Protein 9CJG (pdb70)

Secondary structure (P-SEA, 3-state):
cccccccccaaaaaaaaaaaccbbbbbcccbbbbbbbccaaaaaaaaacccccccccccccccccccccccccccccccccaaaaaaaaaaaccccaaaaaaaaaaaaaaaaaaaaacccccccccccccccaaaaaaaaaaacccccaaaaaaaaaaaacccccccccaaaaaaaaaaaaaaaaaaaaaaccccccaaaaaaacccccccccaaaaaaaaaaaaacccaaaaaaaaaaaaaaaacaaaaaaaaacccaaaaaaaaaaacccccccccbbbccccccccccccccccbbbbbaaaaaaccccccccccccccccccccccccccccccccaaaaaaaaaaaaaaaaaabbbbccccccccccccccbbbbcbbbbbcc/cccccaaaaaaaaccccbbbbbcccbbbbbbbccaaaaaaaaccccccccccccccccccccccccccccccccccaaaaaaaaaaaacccaaaaaaaaaaaaaaaaaaaaacccccccccccccccaaaaaaaaaaacccccaaaaaaaaaaaacccccccccaaaaaaaaaaaaaaaaaaaaaaacccccaaaaaaacccccccccaaaaaaaaaaaaacccaaaaaaaaaaaaaaaacaaaaaaaaccccaaaaaaaaaaaaccccccccbbbccccccccccccccccbbbbcaaaaaaccccccccccccccccccccccccccccccccaaaaaaaaaaaaaaaaaabbbbccccccccccccccbbbbcbbbbbcc

Organism: NCBI:txid155974

Sequence (771 aa):
LFGRAFHVDPYPIYARLRAGGGIRQVSTPDGAAAWVVTRYDDVRAGLADPRLSVDRSNAGAGYRGFSLPPALDANLLNLDPPDHTRLRTLIAGEFTPRRVHELVPAIEAAARELLAGLPSGEPVDLIAGFAAPLPLRVIGDLLGVPPADRARFRGWTTTLLTPGPDQPPTAARDAVVAMHGFLVDLVAAKRAEPGHDLLSGLIAVRDDEDRLSEAELVSMAFLALWAGYENLVHLIGNGVRALLAAPDQLADLRSDEALLPRAIEELTRFDQPLQWAIRRFPTRELDIAGVEVPAGDTVLLGIASANHDETVFDLPDTLDLRRDPNPHLSYGHGIHRSFGSRLSQAEAAAAFSALLARGFRAAVDLADLQWQPSFRNRGLTELPLLLGAFHVDPYPIYARLRGGGIRQVSTPDGAAAWVVTRYDDVRAGLADPRLSVDRSNAGAGYRGFSLPPALDANLLNLDPPDHTRLRTLIAGEFTPRRVHELVPAIEAAARELLAGLPSGEPVDLIAGFAAPLPLRVIGDLLGVPPADRARFRGWTTTLLTPGPDQPPTAARDAVVAMHGFLVDLVAAKRAEPGHDLLSGLIAVRDDEDRLSEAELVSMAFLALWAGYENLVHLIGNGVRALLAAPDQLADLRSDEALLPRAIEELTRFDQPLQWAIRRFPTRELDIAGVEVPAGDTVLLGIASANHDETVFDLPDTLDLRRDPNPHLSYGHGIHRSFGSRLSQAEAAAAFSALLARGFRAAVDLADLQWQPSFRNRGLTELPLLLG

Radius of gyration: 27.42 Å; Cα contacts (8 Å, |Δi|>4): 1368; chains: 2; bounding box: 63×64×75 Å

Structure (mmCIF, N/CA/C/O backbone):
data_9CJG
#
_entry.id   9CJG
#
_cell.length_a   53.130
_cell.length_b   59.650
_cell.length_c   233.800
_cell.angle_alpha   90.000
_cell.angle_beta   90.000
_cell.angle_gamma   90.000
#
_symmetry.space_group_name_H-M   'P 21 21 21'
#
loop_
_entity.id
_entity.type
_entity.pdbx_description
1 polymer 'Cytochrome P450-G9'
2 non-polymer 'PROTOPORPHYRIN IX CONTAINING FE'
3 non-polymer 'FORMIC ACID'
4 non-polymer 1-BUTANOL
5 water water
#
loop_
_atom_site.group_PDB
_atom_site.id
_atom_site.type_symbol
_atom_site.label_atom_id
_atom_site.label_alt_id
_atom_site.label_comp_id
_atom_site.label_asym_id
_atom_site.label_entity_id
_atom_site.label_seq_id
_atom_site.pdbx_PDB_ins_code
_atom_site.Cartn_x
_atom_site.Cartn_y
_atom_site.Cartn_z
_atom_site.occupancy
_atom_site.B_iso_or_equiv
_atom_site.auth_seq_id
_atom_site.auth_comp_id
_atom_site.auth_asym_id
_atom_site.auth_atom_id
_atom_site.pdbx_PDB_model_num
ATOM 1 N N . LEU A 1 24 ? -16.81000 11.97500 -6.41000 1.000 43.92168 4 LEU A N 1
ATOM 2 C CA . LEU A 1 24 ? -16.84900 10.52400 -6.28000 1.000 48.39342 4 LEU A CA 1
ATOM 3 C C . LEU A 1 24 ? -15.65300 9.88500 -6.97400 1.000 44.17222 4 LEU A C 1
ATOM 4 O O . LEU A 1 24 ? -14.59000 9.72300 -6.37800 1.000 44.76366 4 LEU A O 1
ATOM 6 N N . PHE A 1 25 ? -15.82600 9.52400 -8.24300 1.000 42.97593 5 PHE A N 1
ATOM 7 C CA . PHE A 1 25 ? -14.76000 8.91200 -9.02400 1.000 46.32508 5 PHE A CA 1
ATOM 8 C C . PHE A 1 25 ? -14.23200 9.86100 -10.09800 1.000 50.33090 5 PHE A C 1
ATOM 9 O O . PHE A 1 25 ? -13.77700 9.42600 -11.16000 1.000 44.26850 5 PHE A O 1
ATOM 17 N N . GLY A 1 26 ? -14.27300 11.16500 -9.81900 1.000 43.42753 6 GLY A N 1
ATOM 18 C CA . GLY A 1 26 ? -13.81200 12.17500 -10.75100 1.000 42.92051 6 GLY A CA 1
ATOM 19 C C . GLY A 1 26 ? -12.48400 12.79800 -10.37400 1.000 38.54586 6 GLY A C 1
ATOM 20 O O . GLY A 1 26 ? -11.53300 12.08300 -10.04900 1.000 38.28146 6 GLY A O 1
ATOM 21 N N . ARG A 1 27 ? -12.41900 14.13400 -10.39600 1.000 41.52142 7 ARG A N 1
ATOM 22 C CA . ARG A 1 27 ? -11.14500 14.83300 -10.23600 1.000 36.81711 7 ARG A CA 1
ATOM 23 C C . ARG A 1 27 ? -10.47800 14.48800 -8.91000 1.000 35.21683 7 ARG A C 1
ATOM 24 O O . ARG A 1 27 ? -9.28500 14.16600 -8.86900 1.000 34.52545 7 ARG A O 1
ATOM 26 N N . ALA A 1 28 ? -11.23100 14.55800 -7.81000 1.000 33.79317 8 ALA A N 1
ATOM 27 C CA . ALA A 1 28 ? -10.66300 14.21500 -6.51000 1.000 33.99981 8 ALA A CA 1
ATOM 28 C C . ALA A 1 28 ? -10.11800 12.79200 -6.50600 1.000 33.49815 8 ALA A C 1
ATOM 29 O O . ALA A 1 28 ? -9.04100 12.53300 -5.95700 1.000 31.80192 8 ALA A O 1
ATOM 31 N N . PHE A 1 29 ? -10.84700 11.86100 -7.12900 1.000 30.02306 9 PHE A N 1
ATOM 32 C CA . PHE A 1 29 ? -10.40700 10.47000 -7.18700 1.000 33.49291 9 PHE A CA 1
ATOM 33 C C . PHE A 1 29 ? -9.11500 10.32400 -7.97900 1.000 27.45818 9 PHE A C 1
ATOM 34 O O . PHE A 1 29 ? -8.26200 9.49500 -7.64100 1.000 26.03595 9 PHE A O 1
ATOM 42 N N . HIS A 1 30 ? -8.95400 11.11200 -9.04400 1.000 28.77973 10 HIS A N 1
ATOM 43 C CA . HIS A 1 30 ? -7.76300 10.98100 -9.87700 1.000 30.53868 10 HIS A CA 1
ATOM 44 C C . HIS A 1 30 ? -6.54300 11.59000 -9.19800 1.000 34.08554 10 HIS A C 1
ATOM 45 O O . HIS A 1 30 ? -5.43100 11.06100 -9.31500 1.000 30.41427 10 HIS A O 1
ATOM 52 N N . VAL A 1 31 ? -6.73100 12.69500 -8.47400 1.000 28.55425 11 VAL A N 1
ATOM 53 C CA . VAL A 1 31 ? -5.61500 13.31500 -7.76600 1.000 29.30115 11 VAL A CA 1
ATOM 54 C C . VAL A 1 31 ? -5.22600 12.48200 -6.55100 1.000 32.66360 11 VAL A C 1
ATOM 55 O O . VAL A 1 31 ? -4.04300 12.21900 -6.31200 1.000 28.78658 11 VAL A O 1
ATOM 59 N N . ASP A 1 32 ? -6.21500 12.05700 -5.76100 1.000 28.54674 12 ASP A N 1
ATOM 60 C CA . ASP A 1 32 ? -5.95000 11.19100 -4.61700 1.000 25.19753 12 ASP A CA 1
ATOM 61 C C . ASP A 1 32 ? -7.19500 10.37400 -4.29000 1.000 26.89635 12 ASP A C 1
ATOM 62 O O . ASP A 1 32 ? -8.19000 10.91700 -3.79400 1.000 23.74600 12 ASP A O 1
ATOM 67 N N . PRO A 1 33 ? -7.16800 9.06300 -4.54000 1.000 27.50136 13 PRO A N 1
ATOM 68 C CA . PRO A 1 33 ? -8.37400 8.25000 -4.34100 1.000 20.05039 13 PRO A CA 1
ATOM 69 C C . PRO A 1 33 ? -8.59400 7.79600 -2.90800 1.000 23.91726 13 PRO A C 1
ATOM 70 O O . PRO A 1 33 ? -9.70800 7.36500 -2.57900 1.000 18.13299 13 PRO A O 1
ATOM 74 N N . TYR A 1 34 ? -7.58900 7.87900 -2.05000 1.000 19.03596 14 TYR A N 1
ATOM 75 C CA . TYR A 1 34 ? -7.68500 7.28300 -0.72500 1.000 20.57440 14 TYR A CA 1
ATOM 76 C C . TYR A 1 34 ? -8.68700 7.95100 0.22000 1.000 20.04093 14 TYR A C 1
ATOM 77 O O . TYR A 1 34 ? -9.24600 7.25200 1.07400 1.000 20.20823 14 TYR A O 1
ATOM 86 N N . PRO A 1 35 ? -8.96700 9.25800 0.12300 1.000 22.57814 15 PRO A N 1
ATOM 87 C CA . PRO A 1 35 ? -10.08400 9.79500 0.92000 1.000 23.99990 15 PRO A CA 1
ATOM 88 C C . PRO A 1 35 ? -11.43500 9.24000 0.49700 1.000 21.39708 15 PRO A C 1
ATOM 89 O O . PRO A 1 35 ? -12.31300 9.05800 1.34800 1.000 22.99415 15 PRO A O 1
ATOM 93 N N . ILE A 1 36 ? -11.62200 8.95800 -0.79400 1.000 21.10208 16 ILE A N 1
ATOM 94 C CA . ILE A 1 36 ? -12.86700 8.35100 -1.25300 1.000 19.92177 16 ILE A CA 1
ATOM 95 C C . ILE A 1 36 ? -12.96200 6.90800 -0.78000 1.000 20.87617 16 ILE A C 1
ATOM 96 O O . ILE A 1 36 ? -14.01700 6.46700 -0.31400 1.000 19.73082 16 ILE A O 1
ATOM 101 N N . TYR A 1 37 ? -11.86300 6.14900 -0.89100 1.000 16.36491 17 TYR A N 1
ATOM 102 C CA . TYR A 1 37 ? -11.85100 4.79900 -0.33400 1.000 15.24152 17 TYR A CA 1
ATOM 103 C C . TYR A 1 37 ? -12.18600 4.80900 1.15400 1.000 16.58837 17 TYR A C 1
ATOM 104 O O . TYR A 1 37 ? -12.90700 3.92900 1.64000 1.000 16.89521 17 TYR A O 1
ATOM 113 N N . ALA A 1 38 ? -11.66700 5.79000 1.89600 1.000 17.09924 18 ALA A N 1
ATOM 114 C CA . ALA A 1 38 ? -11.96700 5.86000 3.32400 1.000 18.33895 18 ALA A CA 1
ATOM 115 C C . ALA A 1 38 ? -13.46200 6.04100 3.56800 1.000 16.81157 18 ALA A C 1
ATOM 116 O O . ALA A 1 38 ? -14.02500 5.42800 4.48200 1.000 18.58473 18 ALA A O 1
ATOM 118 N N . ARG A 1 39 ? -14.12200 6.87100 2.75400 1.000 19.02979 19 ARG A N 1
ATOM 119 C CA . ARG A 1 39 ? -15.57300 7.03300 2.87600 1.000 17.77720 19 ARG A CA 1
ATOM 120 C C . ARG A 1 39 ? -16.30100 5.73500 2.56000 1.000 22.16200 19 ARG A C 1
ATOM 121 O O . ARG A 1 39 ? -17.30800 5.40100 3.20100 1.000 20.14714 19 ARG A O 1
ATOM 129 N N . LEU A 1 40 ? -15.82800 5.00900 1.54800 1.000 15.68446 20 LEU A N 1
ATOM 130 C CA . LEU A 1 40 ? -16.47000 3.75800 1.16300 1.000 18.29575 20 LEU A CA 1
ATOM 131 C C . LEU A 1 40 ? -16.32200 2.70300 2.25300 1.000 21.43137 20 LEU A C 1
ATOM 132 O O . LEU A 1 40 ? -17.27300 1.97100 2.54600 1.000 16.49355 20 LEU A O 1
ATOM 137 N N . ARG A 1 41 ? -15.13500 2.59700 2.86000 1.000 13.75352 21 ARG A N 1
ATOM 138 C CA . ARG A 1 41 ? -14.98600 1.67100 3.97900 1.000 16.73093 21 ARG A CA 1
ATOM 139 C C . ARG A 1 41 ? -15.82400 2.11400 5.17400 1.000 15.36487 21 ARG A C 1
ATOM 140 O O . ARG A 1 41 ? -16.41800 1.27800 5.86300 1.000 19.52951 21 ARG A O 1
ATOM 148 N N . ALA A 1 42 ? -15.88700 3.42400 5.42900 1.000 18.64231 22 ALA A N 1
ATOM 149 C CA . ALA A 1 42 ? -16.68800 3.92900 6.54100 1.000 25.37114 22 ALA A CA 1
ATOM 150 C C . ALA A 1 42 ? -18.17300 3.67100 6.32600 1.000 21.84494 22 ALA A C 1
ATOM 151 O O . ALA A 1 42 ? -18.92800 3.55200 7.29700 1.000 22.08973 22 ALA A O 1
ATOM 153 N N . GLY A 1 43 ? -18.60700 3.58900 5.07000 1.000 22.09846 23 GLY A N 1
ATOM 154 C CA . GLY A 1 43 ? -19.98300 3.30000 4.73400 1.000 25.71026 23 GLY A CA 1
ATOM 155 C C . GLY A 1 43 ? -20.35000 1.83700 4.75600 1.000 26.43907 23 GLY A C 1
ATOM 156 O O . GLY A 1 43 ? -21.45300 1.48200 4.33300 1.000 26.05295 23 GLY A O 1
ATOM 157 N N . GLY A 1 44 ? -19.46100 0.96700 5.23600 1.000 24.12904 24 GLY A N 1
ATOM 158 C CA . GLY A 1 44 ? -19.72600 -0.45500 5.30000 1.000 20.65791 24 GLY A CA 1
ATOM 159 C C . GLY A 1 44 ? -18.85600 -1.30700 4.40800 1.000 19.45452 24 GLY A C 1
ATOM 160 O O . GLY A 1 44 ? -18.82000 -2.52700 4.59600 1.000 16.37009 24 GLY A O 1
ATOM 161 N N . GLY A 1 45 ? -18.16300 -0.72000 3.43900 1.000 16.63348 25 GLY A N 1
ATOM 162 C CA . GLY A 1 45 ? -17.24200 -1.47500 2.61500 1.000 17.07064 25 GLY A CA 1
ATOM 163 C C . GLY A 1 45 ? -17.83400 -2.12800 1.38300 1.000 13.95704 25 GLY A C 1
ATOM 164 O O . GLY A 1 45 ? -17.12100 -2.86000 0.69000 1.000 12.59878 25 GLY A O 1
ATOM 165 N N . ILE A 1 46 ? -19.11100 -1.90400 1.08400 1.000 13.34117 26 ILE A N 1
ATOM 166 C CA . ILE A 1 46 ? -19.68600 -2.37700 -0.17300 1.000 13.46499 26 ILE A CA 1
ATOM 167 C C . ILE A 1 46 ? -20.76100 -1.39600 -0.61800 1.000 16.46458 26 ILE A C 1
ATOM 168 O O . ILE A 1 46 ? -21.60600 -0.97200 0.17700 1.000 18.98052 26 ILE A O 1
ATOM 173 N N . ARG A 1 47 ? -20.70400 -1.00900 -1.88800 1.000 14.24297 27 ARG A N 1
ATOM 174 C CA . ARG A 1 47 ? -21.67100 -0.08400 -2.45200 1.000 21.43016 27 ARG A CA 1
ATOM 175 C C . ARG A 1 47 ? -21.83200 -0.39800 -3.92900 1.000 16.92426 27 ARG A C 1
ATOM 176 O O . ARG A 1 47 ? -20.86400 -0.75600 -4.60200 1.000 16.02975 27 ARG A O 1
ATOM 184 N N . GLN A 1 48 ? -23.06000 -0.27900 -4.42900 1.000 19.04352 28 GLN A N 1
ATOM 185 C CA . GLN A 1 48 ? -23.30000 -0.36500 -5.86100 1.000 16.63619 28 GLN A CA 1
ATOM 186 C C . GLN A 1 48 ? -23.15400 1.02900 -6.45600 1.000 21.59491 28 GLN A C 1
ATOM 187 O O . GLN A 1 48 ? -23.86600 1.95800 -6.05700 1.000 24.98889 28 GLN A O 1
ATOM 193 N N . VAL A 1 49 ? -22.22200 1.17600 -7.39400 1.000 19.01597 29 VAL A N 1
ATOM 194 C CA . VAL A 1 49 ? -21.96000 2.44800 -8.04600 1.000 18.86644 29 VAL A CA 1
ATOM 195 C C . VAL A 1 49 ? -22.44000 2.34700 -9.48700 1.000 18.76962 29 VAL A C 1
ATOM 196 O O . VAL A 1 49 ? -22.53600 1.26100 -10.06000 1.000 20.52816 29 VAL A O 1
ATOM 200 N N . SER A 1 50 ? -22.74700 3.50100 -10.08000 1.000 23.14223 30 SER A N 1
ATOM 201 C CA . SER A 1 50 ? -23.30700 3.53100 -11.42300 1.000 25.99259 30 SER A CA 1
ATOM 202 C C . SER A 1 50 ? -22.67100 4.64100 -12.24600 1.000 28.35448 30 SER A C 1
ATOM 203 O O . SER A 1 50 ? -22.40000 5.73000 -11.73300 1.000 31.42658 30 SER A O 1
ATOM 206 N N . THR A 1 51 ? -22.43900 4.35300 -13.52500 1.000 26.15137 31 THR A N 1
ATOM 207 C CA . THR A 1 51 ? -21.95700 5.34600 -14.47200 1.000 25.50951 31 THR A CA 1
ATOM 208 C C . THR A 1 51 ? -23.11400 6.23200 -14.91200 1.000 32.15939 31 THR A C 1
ATOM 209 O O . THR A 1 51 ? -24.28300 5.92000 -14.66200 1.000 25.32189 31 THR A O 1
ATOM 213 N N . PRO A 1 52 ? -22.82500 7.35900 -15.57300 1.000 27.16171 32 PRO A N 1
ATOM 214 C CA . PRO A 1 52 ? -23.92200 8.19400 -16.09300 1.000 31.79837 32 PRO A CA 1
ATOM 215 C C . PRO A 1 52 ? -24.78200 7.50000 -17.13600 1.000 27.78913 32 PRO A C 1
ATOM 216 O O . PRO A 1 52 ? -25.89200 7.97400 -17.40900 1.000 31.36174 32 PRO A O 1
ATOM 220 N N . ASP A 1 53 ? -24.31500 6.39800 -17.72500 1.000 27.56317 33 ASP A N 1
ATOM 221 C CA . ASP A 1 53 ? -25.10700 5.62600 -18.67200 1.000 26.57109 33 ASP A CA 1
ATOM 222 C C . ASP A 1 53 ? -25.91200 4.51000 -18.01500 1.000 26.36089 33 ASP A C 1
ATOM 223 O O . ASP A 1 53 ? -26.67200 3.82600 -18.71000 1.000 28.15330 33 ASP A O 1
ATOM 226 N N . GLY A 1 54 ? -25.75800 4.29900 -16.71000 1.000 24.90564 34 GLY A N 1
ATOM 227 C CA . GLY A 1 54 ? -26.51000 3.28300 -16.00200 1.000 22.09853 34 GLY A CA 1
ATOM 228 C C . GLY A 1 54 ? -25.79100 1.96700 -15.79500 1.000 22.75568 34 GLY A C 1
ATOM 229 O O . GLY A 1 54 ? -26.40400 1.02400 -15.28200 1.000 17.32665 34 GLY A O 1
ATOM 230 N N . ALA A 1 55 ? -24.52200 1.86700 -16.19100 1.000 15.94728 35 ALA A N 1
ATOM 231 C CA . ALA A 1 55 ? -23.73100 0.67500 -15.90000 1.000 21.25330 35 ALA A CA 1
ATOM 232 C C . ALA A 1 55 ? -23.39800 0.62200 -14.41400 1.000 18.45162 35 ALA A C 1
ATOM 233 O O . ALA A 1 55 ? -22.94200 1.61200 -13.83800 1.000 19.14981 35 ALA A O 1
ATOM 235 N N . ALA A 1 56 ? -23.59400 -0.54100 -13.79400 1.000 13.37351 36 ALA A N 1
ATOM 236 C CA . ALA A 1 56 ? -23.45100 -0.66400 -12.35000 1.000 16.00079 36 ALA A CA 1
ATOM 237 C C . ALA A 1 56 ? -22.46800 -1.76500 -11.97000 1.000 14.22902 36 ALA A C 1
ATOM 238 O O . ALA A 1 56 ? -22.32700 -2.77500 -12.66700 1.000 16.24111 36 ALA A O 1
ATOM 240 N N . ALA A 1 57 ? -21.79300 -1.55100 -10.84200 1.000 12.54127 37 ALA A N 1
ATOM 241 C CA . ALA A 1 57 ? -20.87700 -2.52700 -10.27200 1.000 11.32501 37 ALA A CA 1
ATOM 242 C C . ALA A 1 57 ? -20.82400 -2.32400 -8.76500 1.000 10.49051 37 ALA A C 1
ATOM 243 O O . ALA A 1 57 ? -21.08700 -1.22900 -8.26300 1.000 17.30231 37 ALA A O 1
ATOM 245 N N . TRP A 1 58 ? -20.48500 -3.39200 -8.04600 1.000 10.87756 38 TRP A N 1
ATOM 246 C CA . TRP A 1 58 ? -20.26800 -3.32000 -6.60600 1.000 11.05848 38 TRP A CA 1
ATOM 247 C C . TRP A 1 58 ? -18.79200 -3.05100 -6.34800 1.000 11.73930 38 TRP A C 1
ATOM 248 O O . TRP A 1 58 ? -17.93800 -3.77700 -6.85900 1.000 15.75083 38 TRP A O 1
ATOM 259 N N . VAL A 1 59 ? -18.49900 -2.01600 -5.56300 1.000 12.20316 39 VAL A N 1
ATOM 260 C CA . VAL A 1 59 ? -17.13200 -1.71500 -5.14000 1.000 15.01272 39 VAL A CA 1
ATOM 261 C C . VAL A 1 59 ? -16.95600 -2.19800 -3.70400 1.000 14.23815 39 VAL A C 1
ATOM 262 O O . VAL A 1 59 ? -17.73600 -1.83700 -2.81200 1.000 12.82843 39 VAL A O 1
ATOM 266 N N . VAL A 1 60 ? -15.94200 -3.03600 -3.49200 1.000 11.77826 40 VAL A N 1
ATOM 267 C CA . VAL A 1 60 ? -15.63900 -3.63800 -2.19900 1.000 12.60367 40 VAL A CA 1
ATOM 268 C C . VAL A 1 60 ? -14.31000 -3.06800 -1.73300 1.000 14.40596 40 VAL A C 1
ATOM 269 O O . VAL A 1 60 ? -13.32200 -3.12100 -2.47100 1.000 13.53763 40 VAL A O 1
ATOM 273 N N . THR A 1 61 ? -14.27900 -2.52100 -0.51600 1.000 14.94958 41 THR A N 1
ATOM 274 C CA . THR A 1 61 ? -13.17800 -1.65100 -0.12400 1.000 11.23878 41 THR A CA 1
ATOM 275 C C . THR A 1 61 ? -12.46300 -2.00700 1.17400 1.000 14.62703 41 THR A C 1
ATOM 276 O O . THR A 1 61 ? -11.37200 -1.47200 1.40800 1.000 9.79426 41 THR A O 1
ATOM 280 N N . ARG A 1 62 ? -13.01000 -2.88200 2.01200 1.000 16.03697 42 ARG A N 1
ATOM 281 C CA . ARG A 1 62 ? -12.33900 -3.26500 3.25100 1.000 15.28941 42 ARG A CA 1
ATOM 282 C C . ARG A 1 62 ? -11.38400 -4.43200 3.03600 1.000 13.27769 42 ARG A C 1
ATOM 283 O O . ARG A 1 62 ? -11.67800 -5.35800 2.27900 1.000 12.46642 42 ARG A O 1
ATOM 291 N N . TYR A 1 63 ? -10.24000 -4.37700 3.73100 1.000 15.07191 43 TYR A N 1
ATOM 292 C CA . TYR A 1 63 ? -9.19500 -5.39000 3.58900 1.000 11.71548 43 TYR A CA 1
ATOM 293 C C . TYR A 1 63 ? -9.73800 -6.81000 3.69500 1.000 15.71191 43 TYR A C 1
ATOM 294 O O . TYR A 1 63 ? -9.45500 -7.65700 2.83900 1.000 12.08715 43 TYR A O 1
ATOM 303 N N . ASP A 1 64 ? -10.49100 -7.09600 4.76400 1.000 15.60189 44 ASP A N 1
ATOM 304 C CA . ASP A 1 64 ? -10.96900 -8.45300 5.00500 1.000 16.58816 44 ASP A CA 1
ATOM 305 C C . ASP A 1 64 ? -11.79400 -8.96700 3.83500 1.000 15.33758 44 ASP A C 1
ATOM 306 O O . ASP A 1 64 ? -11.65900 -10.12800 3.43000 1.000 16.82391 44 ASP A O 1
ATOM 311 N N . ASP A 1 65 ? -12.66200 -8.11800 3.28200 1.000 14.23766 45 ASP A N 1
ATOM 312 C CA . ASP A 1 65 ? -13.52600 -8.56200 2.19400 1.000 11.88474 45 ASP A CA 1
ATOM 313 C C . ASP A 1 65 ? -12.78400 -8.61900 0.86700 1.000 13.65329 45 ASP A C 1
ATOM 314 O O . ASP A 1 65 ? -13.05600 -9.50100 0.04000 1.000 14.02320 45 ASP A O 1
ATOM 319 N N . VAL A 1 66 ? -11.84100 -7.69900 0.65300 1.000 12.29722 46 VAL A N 1
ATOM 320 C CA . VAL A 1 66 ? -11.01900 -7.74900 -0.55200 1.000 12.09047 46 VAL A CA 1
ATOM 321 C C . VAL A 1 66 ? -10.13600 -8.99000 -0.54700 1.000 12.27503 46 VAL A C 1
ATOM 322 O O . VAL A 1 66 ? -10.02700 -9.69600 -1.55600 1.000 12.41619 46 VAL A O 1
ATOM 326 N N . ARG A 1 67 ? -9.50600 -9.28500 0.59100 1.000 12.68186 47 ARG A N 1
ATOM 327 C CA . ARG A 1 67 ? -8.65700 -10.46800 0.67800 1.000 14.60944 47 ARG A CA 1
ATOM 328 C C . ARG A 1 67 ? -9.46000 -11.74300 0.45700 1.000 14.61303 47 ARG A C 1
ATOM 329 O O . ARG A 1 67 ? -9.09000 -12.58900 -0.36700 1.000 15.04580 47 ARG A O 1
ATOM 337 N N . ALA A 1 68 ? -10.56300 -11.90300 1.19000 1.000 13.00217 48 ALA A N 1
ATOM 338 C CA . ALA A 1 68 ? -11.40000 -13.08300 1.00100 1.000 15.52107 48 ALA A CA 1
ATOM 339 C C . ALA A 1 68 ? -11.92400 -13.16100 -0.42800 1.000 16.45857 48 ALA A C 1
ATOM 340 O O . ALA A 1 68 ? -11.93100 -14.23700 -1.03800 1.000 13.31029 48 ALA A O 1
ATOM 342 N N . GLY A 1 69 ? -12.35000 -12.02500 -0.98500 1.000 15.23580 49 GLY A N 1
ATOM 343 C CA . GLY A 1 69 ? -12.89300 -12.03600 -2.33400 1.000 15.52447 49 GLY A CA 1
ATOM 344 C C . GLY A 1 69 ? -11.89100 -12.51300 -3.36800 1.000 11.12052 49 GLY A C 1
ATOM 345 O O . GLY A 1 69 ? -12.21500 -13.33200 -4.23200 1.000 16.75477 49 GLY A O 1
ATOM 346 N N . LEU A 1 70 ? -10.65200 -12.00800 -3.28600 1.000 14.07453 50 LEU A N 1
ATOM 347 C CA . LEU A 1 70 ? -9.63900 -12.32400 -4.29000 1.000 11.34261 50 LEU A CA 1
ATOM 348 C C . LEU A 1 70 ? -9.51100 -13.82600 -4.51100 1.000 14.95479 50 LEU A C 1
ATOM 349 O O . LEU A 1 70 ? -9.38900 -14.28900 -5.65300 1.000 15.01205 50 LEU A O 1
ATOM 354 N N . ALA A 1 71 ? -9.56300 -14.60200 -3.43200 1.000 11.66096 51 ALA A N 1
ATOM 355 C CA . ALA A 1 71 ? -9.31600 -16.03500 -3.49100 1.000 15.13469 51 ALA A CA 1
ATOM 356 C C . ALA A 1 71 ? -10.58700 -16.87400 -3.53800 1.000 23.08863 51 ALA A C 1
ATOM 357 O O . ALA A 1 71 ? -10.49400 -18.08400 -3.76700 1.000 22.84643 51 ALA A O 1
ATOM 359 N N . ASP A 1 72 ? -11.75300 -16.26700 -3.33500 1.000 18.01186 52 ASP A N 1
ATOM 360 C CA . ASP A 1 72 ? -13.01100 -16.99900 -3.21000 1.000 18.73922 52 ASP A CA 1
ATOM 361 C C . ASP A 1 72 ? -13.32100 -17.79100 -4.47700 1.000 18.88159 52 ASP A C 1
ATOM 362 O O . ASP A 1 72 ? -13.49000 -17.19300 -5.55100 1.000 19.98381 52 ASP A O 1
ATOM 367 N N . PRO A 1 73 ? -13.41600 -19.12200 -4.40200 1.000 18.95887 53 PRO A N 1
ATOM 368 C CA . PRO A 1 73 ? -13.76900 -19.91000 -5.59500 1.000 16.37835 53 PRO A CA 1
ATOM 369 C C . PRO A 1 73 ? -15.16000 -19.62000 -6.13300 1.000 22.07545 53 PRO A C 1
ATOM 370 O O . PRO A 1 73 ? -15.46800 -20.03600 -7.25700 1.000 24.55103 53 PRO A O 1
ATOM 374 N N . ARG A 1 74 ? -16.00700 -18.93400 -5.37500 1.000 14.66612 54 ARG A N 1
ATOM 375 C CA . ARG A 1 74 ? -17.34900 -18.60100 -5.82700 1.000 17.15220 54 ARG A CA 1
ATOM 376 C C . ARG A 1 74 ? -17.40300 -17.26400 -6.54900 1.000 18.01403 54 ARG A C 1
ATOM 377 O O . ARG A 1 74 ? -18.49000 -16.82600 -6.93500 1.000 15.39976 54 ARG A O 1
ATOM 385 N N . LEU A 1 75 ? -16.25500 -16.62100 -6.75200 1.000 15.36506 55 LEU A N 1
ATOM 386 C CA . LEU A 1 75 ? -16.16000 -15.34400 -7.45100 1.000 12.72270 55 LEU A CA 1
ATOM 387 C C . LEU A 1 75 ? -15.36600 -15.60000 -8.72700 1.000 19.54125 55 LEU A C 1
ATOM 388 O O . LEU A 1 75 ? -14.14100 -15.77000 -8.68000 1.000 18.27804 55 LEU A O 1
ATOM 393 N N . SER A 1 76 ? -16.05900 -15.63800 -9.86100 1.000 15.95870 56 SER A N 1
ATOM 394 C CA . SER A 1 76 ? -15.46200 -16.07900 -11.11400 1.000 15.85852 56 SER A CA 1
ATOM 395 C C . SER A 1 76 ? -14.93100 -14.90000 -11.92600 1.000 11.46364 56 SER A C 1
ATOM 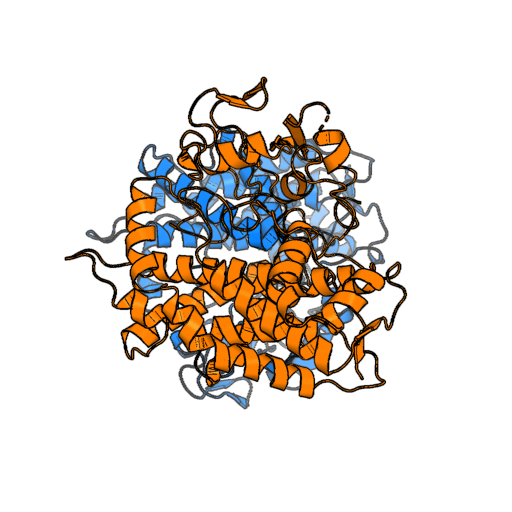396 O O . SER A 1 76 ? -15.40800 -13.77000 -11.80500 1.000 11.54372 56 SER A O 1
ATOM 399 N N . VAL A 1 77 ? -13.92100 -15.17000 -12.75500 1.000 13.31200 57 VAL A N 1
ATOM 400 C CA . VAL A 1 77 ? -13.43400 -14.16900 -13.70000 1.000 11.62689 57 VAL A CA 1
ATOM 401 C C . VAL A 1 77 ? -13.96200 -14.42600 -15.10600 1.000 12.88222 57 VAL A C 1
ATOM 402 O O . VAL A 1 77 ? -13.60500 -13.71000 -16.04000 1.000 13.96510 57 VAL A O 1
ATOM 406 N N . ASP A 1 78 ? -14.82100 -15.43200 -15.27200 1.000 12.97242 58 ASP A N 1
ATOM 407 C CA . ASP A 1 78 ? -15.29200 -15.88900 -16.57500 1.000 15.59328 58 ASP A CA 1
ATOM 408 C C . ASP A 1 78 ? -16.61000 -15.19500 -16.89700 1.000 19.14330 58 ASP A C 1
ATOM 409 O O . ASP A 1 78 ? -17.60700 -15.39400 -16.19100 1.000 14.63486 58 ASP A O 1
ATOM 414 N N . ARG A 1 79 ? -16.61600 -14.38800 -17.96700 1.000 18.93264 59 ARG A N 1
ATOM 415 C CA . ARG A 1 79 ? -17.80800 -13.61800 -18.31000 1.000 17.67322 59 ARG A CA 1
ATOM 416 C C . ARG A 1 79 ? -19.01900 -14.49900 -18.59600 1.000 17.40269 59 ARG A C 1
ATOM 417 O O . ARG A 1 79 ? -20.14200 -13.98500 -18.59900 1.000 19.60151 59 ARG A O 1
ATOM 425 N N . SER A 1 80 ? -18.82600 -15.80400 -18.82100 1.000 17.75368 60 SER A N 1
ATOM 426 C CA . SER A 1 80 ? -19.97000 -16.69900 -18.97200 1.000 21.88232 60 SER A CA 1
ATOM 427 C C . SER A 1 80 ? -20.86600 -16.67300 -17.73800 1.000 24.13491 60 SER A C 1
ATOM 428 O O . SER A 1 80 ? -22.06700 -16.94800 -17.83900 1.000 16.50575 60 SER A O 1
ATOM 431 N N . ASN A 1 81 ? -20.31100 -16.33100 -16.57500 1.000 20.74764 61 ASN A N 1
ATOM 432 C CA . ASN A 1 81 ? -21.07100 -16.25400 -15.33300 1.000 23.53533 61 ASN A CA 1
ATOM 433 C C . ASN A 1 81 ? -21.59600 -14.85400 -15.02900 1.000 17.34800 61 ASN A C 1
ATOM 434 O O . ASN A 1 81 ? -22.17300 -14.64900 -13.95700 1.000 17.91873 61 ASN A O 1
ATOM 439 N N . ALA A 1 82 ? -21.41800 -13.89000 -15.92900 1.000 14.48053 62 ALA A N 1
ATOM 440 C CA . ALA A 1 82 ? -21.95100 -12.55500 -15.69900 1.000 14.64981 62 ALA A CA 1
ATOM 441 C C . ALA A 1 82 ? -23.42400 -12.48700 -16.08900 1.000 15.10601 62 ALA A C 1
ATOM 442 O O . ALA A 1 82 ? -23.87200 -13.17100 -17.01100 1.000 16.31675 62 ALA A O 1
ATOM 444 N N . GLY A 1 83 ? -24.16900 -11.63700 -15.38300 1.000 17.43928 63 GLY A N 1
ATOM 445 C CA . GLY A 1 83 ? -25.58600 -11.46500 -15.62300 1.000 18.31458 63 GLY A CA 1
ATOM 446 C C . GLY A 1 83 ? -25.88400 -10.37300 -16.63500 1.000 17.06382 63 GLY A C 1
ATOM 447 O O . GLY A 1 83 ? -24.99500 -9.78800 -17.25400 1.000 14.89966 63 GLY A O 1
ATOM 448 N N . ALA A 1 84 ? -27.18100 -10.08200 -16.78100 1.000 17.65493 64 ALA A N 1
ATOM 449 C CA . ALA A 1 84 ? -27.63400 -9.20400 -17.85700 1.000 15.30798 64 ALA A CA 1
ATOM 450 C C . ALA A 1 84 ? -27.14100 -7.77200 -17.68000 1.000 17.02934 64 ALA A C 1
ATOM 451 O O . ALA A 1 84 ? -27.03100 -7.03400 -18.66600 1.000 17.75790 64 ALA A O 1
ATOM 453 N N . GLY A 1 85 ? -26.85300 -7.35700 -16.44600 1.000 13.89009 65 GLY A N 1
ATOM 454 C CA . GLY A 1 85 ? -26.34800 -6.02300 -16.20300 1.000 11.17973 65 GLY A CA 1
ATOM 455 C C . GLY A 1 85 ? -24.87400 -5.82600 -16.48900 1.000 16.37075 65 GLY A C 1
ATOM 456 O O . GLY A 1 85 ? -24.34400 -4.75100 -16.20300 1.000 16.86149 65 GLY A O 1
ATOM 457 N N . TYR A 1 86 ? -24.20000 -6.82600 -17.05500 1.000 15.07998 66 TYR A N 1
ATOM 458 C CA . TYR A 1 86 ? -22.75800 -6.74300 -17.27100 1.000 15.07885 66 TYR A CA 1
ATOM 459 C C . TYR A 1 86 ? -22.43100 -5.69500 -18.32500 1.000 19.37990 66 TYR A C 1
ATOM 460 O O . TYR A 1 86 ? -23.01100 -5.69300 -19.41500 1.000 15.87832 66 TYR A O 1
ATOM 469 N N . ARG A 1 87 ? -21.49300 -4.80300 -18.00000 1.000 17.09830 67 ARG A N 1
ATOM 470 C CA . ARG A 1 87 ? -21.11200 -3.72300 -18.89900 1.000 17.14469 67 ARG A CA 1
ATOM 471 C C . ARG A 1 87 ? -19.60300 -3.57700 -19.05800 1.000 22.75933 67 ARG A C 1
ATOM 472 O O . ARG A 1 87 ? -19.15500 -2.63200 -19.71600 1.000 21.56264 67 ARG A O 1
ATOM 480 N N . GLY A 1 88 ? -18.80900 -4.47200 -18.47500 1.000 19.52116 68 GLY A N 1
ATOM 481 C CA . GLY A 1 88 ? -17.38200 -4.49500 -18.73800 1.000 18.60496 68 GLY A CA 1
ATOM 482 C C . GLY A 1 88 ? -16.49800 -3.60800 -17.88600 1.000 25.80791 68 GLY A C 1
ATOM 483 O O . GLY A 1 88 ? -15.56500 -2.98700 -18.41000 1.000 22.42160 68 GLY A O 1
ATOM 484 N N . PHE A 1 89 ? -16.76000 -3.54300 -16.58000 1.000 21.79320 69 PHE A N 1
ATOM 485 C CA . PHE A 1 89 ? -15.82400 -2.91300 -15.66000 1.000 19.06073 69 PHE A CA 1
ATOM 486 C C . PHE A 1 89 ? -14.59600 -3.79200 -15.47200 1.000 17.71977 69 PHE A C 1
ATOM 487 O O . PHE A 1 89 ? -14.68300 -5.02100 -15.49500 1.000 21.39067 69 PHE A O 1
ATOM 495 N N . SER A 1 90 ? -13.45200 -3.13700 -15.27000 1.000 18.71447 70 SER A N 1
ATOM 496 C CA . SER A 1 90 ? -12.17700 -3.76400 -14.88400 1.000 18.95209 70 SER A CA 1
ATOM 497 C C . SER A 1 90 ? -11.95200 -5.08300 -15.62000 1.000 18.25021 70 SER A C 1
ATOM 498 O O . SER A 1 90 ? -11.88000 -6.16500 -15.02500 1.000 15.22829 70 SER A O 1
ATOM 501 N N . LEU A 1 91 ? -11.84800 -4.97000 -16.93800 1.000 14.03092 71 LEU A N 1
ATOM 502 C CA . LEU A 1 91 ? -11.78300 -6.13300 -17.80500 1.000 18.18576 71 LEU A CA 1
ATOM 503 C C . LEU A 1 91 ? -10.44800 -6.85500 -17.65300 1.000 16.34785 71 LEU A C 1
ATOM 504 O O . LEU A 1 91 ? -9.44000 -6.25900 -17.25800 1.000 16.28769 71 LEU A O 1
ATOM 509 N N . PRO A 1 92 ? -10.42100 -8.14400 -17.97900 1.000 14.57264 72 PRO A N 1
ATOM 510 C CA . PRO A 1 92 ? -9.15100 -8.85400 -18.04200 1.000 12.85921 72 PRO A CA 1
ATOM 511 C C . PRO A 1 92 ? -8.23700 -8.19100 -19.04900 1.000 19.50850 72 PRO A C 1
ATOM 512 O O . PRO A 1 92 ? -8.69900 -7.66100 -20.07600 1.000 17.33091 72 PRO A O 1
ATOM 516 N N . PRO A 1 93 ? -6.92800 -8.18100 -18.78700 1.000 17.65935 73 PRO A N 1
ATOM 517 C CA . PRO A 1 93 ? -6.00500 -7.37600 -19.59900 1.000 23.88924 73 PRO A CA 1
ATOM 518 C C . PRO A 1 93 ? -5.58100 -8.02900 -20.90400 1.000 25.94624 73 PRO A C 1
ATOM 519 O O . PRO A 1 93 ? -4.47400 -7.76900 -21.38200 1.000 33.96499 73 PRO A O 1
ATOM 523 N N . ALA A 1 94 ? -6.42500 -8.86600 -21.49600 1.000 20.73846 74 ALA A N 1
ATOM 524 C CA . ALA A 1 94 ? -6.04700 -9.48900 -22.75600 1.000 27.87181 74 ALA A CA 1
ATOM 525 C C . ALA A 1 94 ? -7.28300 -10.01900 -23.45900 1.000 31.26494 74 ALA A C 1
ATOM 526 O O . ALA A 1 94 ? -8.27900 -10.36500 -22.81800 1.000 23.93221 74 ALA A O 1
ATOM 528 N N . LEU A 1 95 ? -7.20200 -10.06100 -24.78700 1.000 32.16874 75 LEU A N 1
ATOM 529 C CA . LEU A 1 95 ? -8.19900 -10.70300 -25.62400 1.000 34.48213 75 LEU A CA 1
ATOM 530 C C . LEU A 1 95 ? -8.01300 -12.21500 -25.56900 1.000 31.43528 75 LEU A C 1
ATOM 531 O O . LEU A 1 95 ? -6.94900 -12.71800 -25.19000 1.000 40.14815 75 LEU A O 1
ATOM 536 N N . ASP A 1 96 ? -9.06300 -12.94000 -25.95700 1.000 31.76842 76 ASP A N 1
ATOM 537 C CA . ASP A 1 96 ? -9.02500 -14.40000 -25.98600 1.000 31.59193 76 ASP A CA 1
ATOM 538 C C . ASP A 1 96 ? -8.82200 -14.98100 -24.59200 1.000 33.86227 76 ASP A C 1
ATOM 539 O O . ASP A 1 96 ? -8.75100 -14.24400 -23.60300 1.000 32.09817 76 ASP A O 1
ATOM 544 N N . ALA A 1 97 ? -8.71600 -16.30500 -24.51300 1.000 33.45816 77 ALA A N 1
ATOM 545 C CA . ALA A 1 97 ? -8.58700 -16.97200 -23.22700 1.000 31.35450 77 ALA A CA 1
ATOM 546 C C . ALA A 1 97 ? -7.22100 -16.69100 -22.61600 1.000 26.34604 77 ALA A C 1
ATOM 547 O O . ALA A 1 97 ? -6.18600 -16.83900 -23.27500 1.000 24.88820 77 ALA A O 1
ATOM 549 N N . ASN A 1 98 ? -7.22400 -16.27800 -21.35300 1.000 18.59125 78 ASN A N 1
ATOM 550 C CA . ASN A 1 98 ? -5.99900 -15.97800 -20.63700 1.000 20.79087 78 ASN A CA 1
ATOM 551 C C . ASN A 1 98 ? -6.21800 -16.28500 -19.16300 1.000 17.93360 78 ASN A C 1
ATOM 552 O O . ASN A 1 98 ? -7.33500 -16.56600 -18.72200 1.000 20.68017 78 ASN A O 1
ATOM 557 N N . LEU A 1 99 ? -5.12400 -16.22800 -18.40100 1.000 15.38784 79 LEU A N 1
ATOM 558 C CA . LEU A 1 99 ? -5.17700 -16.56900 -16.98200 1.000 13.96615 79 LEU A CA 1
ATOM 559 C C . LEU A 1 99 ? -6.25200 -15.78300 -16.23600 1.000 16.98838 79 LEU A C 1
ATOM 560 O O . LEU A 1 99 ? -6.86400 -16.30000 -15.29300 1.000 12.43297 79 LEU A O 1
ATOM 565 N N . LEU A 1 100 ? -6.50300 -14.53600 -16.63800 1.000 11.23386 80 LEU A N 1
ATOM 566 C CA . LEU A 1 100 ? -7.37900 -13.65400 -15.87400 1.000 18.32494 80 LEU A CA 1
ATOM 567 C C . LEU A 1 100 ? -8.80900 -13.58700 -16.40600 1.000 15.47397 80 LEU A C 1
ATOM 568 O O . LEU A 1 100 ? -9.57500 -12.72400 -15.96600 1.000 15.89363 80 LEU A O 1
ATOM 573 N N . ASN A 1 101 ? -9.19600 -14.47200 -17.33000 1.000 15.11908 81 ASN A N 1
ATOM 574 C CA . ASN A 1 101 ? -10.60200 -14.59600 -17.70200 1.000 15.60660 81 ASN A CA 1
ATOM 575 C C . ASN A 1 101 ? -11.07900 -16.04600 -17.65600 1.000 15.22074 81 ASN A C 1
ATOM 576 O O . ASN A 1 101 ? -12.12200 -16.37000 -18.23500 1.000 17.55421 81 ASN A O 1
ATOM 581 N N . LEU A 1 102 ? -10.34500 -16.91400 -16.96400 1.000 18.31764 82 LEU A N 1
ATOM 582 C CA . LEU A 1 102 ? -10.64100 -18.33700 -16.88300 1.000 21.08025 82 LEU A CA 1
ATOM 583 C C . LEU A 1 102 ? -10.65600 -18.77400 -15.42400 1.000 20.23757 82 LEU A C 1
ATOM 584 O O . LEU A 1 102 ? -9.83500 -18.31600 -14.62100 1.000 16.62125 82 LEU A O 1
ATOM 589 N N . ASP A 1 103 ? -11.57300 -19.66800 -15.09400 1.000 15.69822 83 ASP A N 1
ATOM 590 C CA . ASP A 1 103 ? -11.63900 -20.32300 -13.79800 1.000 16.42693 83 ASP A CA 1
ATOM 591 C C . ASP A 1 103 ? -11.07600 -21.72900 -13.89700 1.000 15.42494 83 ASP A C 1
ATOM 592 O O . ASP A 1 103 ? -10.88000 -22.25900 -14.99400 1.000 17.44822 83 ASP A O 1
ATOM 597 N N . PRO A 1 104 ? -10.80600 -22.37400 -12.76100 1.000 18.29675 84 PRO A N 1
ATOM 598 C CA . PRO A 1 104 ? -10.47200 -23.79400 -12.79600 1.000 20.09353 84 PRO A CA 1
ATOM 599 C C . PRO A 1 104 ? -11.59200 -24.58600 -13.44100 1.000 20.98544 84 PRO A C 1
ATOM 600 O O . PRO A 1 104 ? -12.77900 -24.23400 -13.31000 1.000 17.83787 84 PRO A O 1
ATOM 604 N N . PRO A 1 105 ? -11.26200 -25.67300 -14.14400 1.000 22.70652 85 PRO A N 1
ATOM 605 C CA . PRO A 1 105 ? -9.94500 -26.28400 -14.31500 1.000 19.67030 85 PRO A CA 1
ATOM 606 C C . PRO A 1 105 ? -9.12800 -25.67900 -15.45200 1.000 23.92817 85 PRO A C 1
ATOM 607 O O . PRO A 1 105 ? -7.93100 -25.92800 -15.54100 1.000 23.17875 85 PRO A O 1
ATOM 611 N N . ASP A 1 106 ? -9.74700 -24.89300 -16.33700 1.000 21.28821 86 ASP A N 1
ATOM 612 C CA . ASP A 1 106 ? -9.00600 -24.31900 -17.45600 1.000 21.21175 86 ASP A CA 1
ATOM 613 C C . ASP A 1 106 ? -7.89300 -23.40000 -16.96900 1.000 20.22282 86 ASP A C 1
ATOM 614 O O . ASP A 1 106 ? -6.79800 -23.38200 -17.54500 1.000 24.72773 86 ASP A O 1
ATOM 619 N N . HIS A 1 107 ? -8.15700 -22.62700 -15.91100 1.000 20.26508 87 HIS A N 1
ATOM 620 C CA . HIS A 1 107 ? -7.11600 -21.77400 -15.34800 1.000 19.94990 87 HIS A CA 1
ATOM 621 C C . HIS A 1 107 ? -5.95300 -22.60000 -14.81800 1.000 17.79403 87 H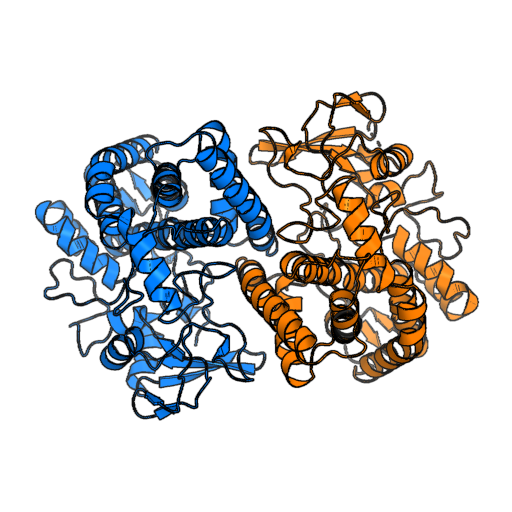IS A C 1
ATOM 622 O O . HIS A 1 107 ? -4.78700 -22.23000 -14.99100 1.000 19.31169 87 HIS A O 1
ATOM 629 N N . THR A 1 108 ? -6.25500 -23.72100 -14.15800 1.000 21.06654 88 THR A N 1
ATOM 630 C CA . THR A 1 108 ? -5.20000 -24.54300 -13.57300 1.000 22.42128 88 THR A CA 1
ATOM 631 C C . THR A 1 108 ? -4.24600 -25.07100 -14.63800 1.000 23.50632 88 THR A C 1
ATOM 632 O O . THR A 1 108 ? -3.03700 -25.17000 -14.40100 1.000 23.09223 88 THR A O 1
ATOM 636 N N . ARG A 1 109 ? -4.76700 -25.40300 -15.82000 1.000 25.31244 89 ARG A N 1
ATOM 637 C CA . ARG A 1 109 ? -3.90500 -25.88600 -16.89500 1.000 26.04509 89 ARG A CA 1
ATOM 638 C C . ARG A 1 109 ? -2.94400 -24.80000 -17.36400 1.000 24.05855 89 ARG A C 1
ATOM 639 O O . ARG A 1 109 ? -1.73000 -25.02500 -17.43800 1.000 19.99878 89 ARG A O 1
ATOM 647 N N . LEU A 1 110 ? -3.47400 -23.61800 -17.69700 1.000 22.48345 90 LEU A N 1
ATOM 648 C CA . LEU A 1 110 ? -2.62400 -22.51700 -18.14800 1.000 22.54552 90 LEU A CA 1
ATOM 649 C C . LEU A 1 110 ? -1.58300 -22.15800 -17.09800 1.000 19.37603 90 LEU A C 1
ATOM 650 O O . LEU A 1 110 ? -0.40400 -21.95600 -17.41500 1.000 20.95705 90 LEU A O 1
ATOM 655 N N . ARG A 1 111 ? -2.01200 -22.04900 -15.83900 1.000 19.54404 91 ARG A N 1
ATOM 656 C CA . ARG A 1 111 ? -1.09100 -21.66300 -14.77700 1.000 19.32148 91 ARG A CA 1
ATOM 657 C C . ARG A 1 111 ? 0.04700 -22.66600 -14.64900 1.000 21.39760 91 ARG A C 1
ATOM 658 O O . ARG A 1 111 ? 1.21800 -22.28700 -14.54400 1.000 20.19493 91 ARG A O 1
ATOM 666 N N . THR A 1 112 ? -0.28300 -23.95800 -14.66300 1.000 19.37510 92 THR A N 1
ATOM 667 C CA . THR A 1 112 ? 0.74600 -24.98300 -14.53500 1.000 22.65757 92 THR A CA 1
ATOM 668 C C . THR A 1 112 ? 1.71600 -24.93300 -15.70900 1.000 23.35396 92 THR A C 1
ATOM 669 O O . THR A 1 112 ? 2.93400 -25.05100 -15.52600 1.000 24.57786 92 THR A O 1
ATOM 673 N N . LEU A 1 113 ? 1.19500 -24.72800 -16.92100 1.000 24.08924 93 LEU A N 1
ATOM 674 C CA . LEU A 1 113 ? 2.05300 -24.65300 -18.09900 1.000 28.14562 93 LEU A CA 1
ATOM 675 C C . LEU A 1 113 ? 2.97700 -23.44400 -18.03700 1.000 28.26050 93 LEU A C 1
ATOM 676 O O . LEU A 1 113 ? 4.18500 -23.56200 -18.27500 1.000 26.12761 93 LEU A O 1
ATOM 681 N N . ILE A 1 114 ? 2.42800 -22.27000 -17.72200 1.000 23.98096 94 ILE A N 1
ATOM 682 C CA . ILE A 1 114 ? 3.24400 -21.05900 -17.72200 1.000 25.32963 94 ILE A CA 1
ATOM 683 C C . ILE A 1 114 ? 4.22500 -21.06600 -16.55400 1.000 23.26216 94 ILE A C 1
ATOM 684 O O . ILE A 1 114 ? 5.37100 -20.61700 -16.68800 1.000 26.00289 94 ILE A O 1
ATOM 689 N N . ALA A 1 115 ? 3.80900 -21.59300 -15.39800 1.000 21.67993 95 ALA A N 1
ATOM 690 C CA . ALA A 1 115 ? 4.70500 -21.63100 -14.24500 1.000 28.12138 95 ALA A CA 1
ATOM 691 C C . ALA A 1 115 ? 5.94100 -22.48600 -14.49900 1.000 30.63454 95 ALA A C 1
ATOM 692 O O . ALA A 1 115 ? 6.93900 -22.33900 -13.78500 1.000 29.14917 95 ALA A O 1
ATOM 694 N N . GLY A 1 116 ? 5.89900 -23.37600 -15.49400 1.000 29.28367 96 GLY A N 1
ATOM 695 C CA . GLY A 1 116 ? 7.04700 -24.21100 -15.79800 1.000 30.00419 96 GLY A CA 1
ATOM 696 C C . GLY A 1 116 ? 8.22000 -23.45500 -16.38300 1.000 35.39098 96 GLY A C 1
ATOM 697 O O . GLY A 1 116 ? 9.34600 -23.96200 -16.35200 1.000 29.30761 96 GLY A O 1
ATOM 698 N N . GLU A 1 117 ? 7.98400 -22.25700 -16.91500 1.000 31.69909 97 GLU A N 1
ATOM 699 C CA . GLU A 1 117 ? 9.04500 -21.41300 -17.44800 1.000 30.33980 97 GLU A CA 1
ATOM 700 C C . GLU A 1 117 ? 9.15000 -20.06200 -16.75600 1.000 29.20282 97 GLU A C 1
ATOM 701 O O . GLU A 1 117 ? 10.25300 -19.52200 -16.64900 1.000 27.67902 97 GLU A O 1
ATOM 707 N N . PHE A 1 118 ? 8.03500 -19.50400 -16.28500 1.000 29.71949 98 PHE A N 1
ATOM 708 C CA . PHE A 1 118 ? 8.02900 -18.27400 -15.49300 1.000 21.40649 98 PHE A CA 1
ATOM 709 C C . PHE A 1 118 ? 8.38500 -18.63900 -14.05300 1.000 30.88746 98 PHE A C 1
ATOM 710 O O . PHE A 1 118 ? 7.52400 -18.82800 -13.19100 1.000 30.63921 98 PHE A O 1
ATOM 718 N N . THR A 1 119 ? 9.68600 -18.73200 -13.78800 1.000 23.60889 99 THR A N 1
ATOM 719 C CA . THR A 1 119 ? 10.19200 -19.26200 -12.53100 1.000 27.62040 99 THR A CA 1
ATOM 720 C C . THR A 1 119 ? 10.99800 -18.21700 -11.76800 1.000 27.82855 99 THR A C 1
ATOM 721 O O . THR A 1 119 ? 11.53700 -17.27300 -12.36000 1.000 26.20311 99 THR A O 1
ATOM 725 N N . PRO A 1 120 ? 11.09400 -18.35600 -10.44300 1.000 22.39387 100 PRO A N 1
ATOM 726 C CA . PRO A 1 120 ? 11.98500 -17.47200 -9.67400 1.000 23.90460 100 PRO A CA 1
ATOM 727 C C . PRO A 1 120 ? 13.42900 -17.51800 -10.14000 1.000 24.46602 100 PRO A C 1
ATOM 728 O O . PRO A 1 120 ? 14.14500 -16.51700 -10.01000 1.000 23.42273 100 PRO A O 1
ATOM 732 N N . ARG A 1 121 ? 13.88400 -18.65700 -10.66800 1.000 22.52024 101 ARG A N 1
ATOM 733 C CA . ARG A 1 121 ? 15.25000 -18.73400 -11.17500 1.000 25.84558 101 ARG A CA 1
ATOM 734 C C . ARG A 1 121 ? 15.41400 -17.88300 -12.42700 1.000 24.38392 101 ARG A C 1
ATOM 735 O O . ARG A 1 121 ? 16.44500 -17.22300 -12.60100 1.000 24.73489 101 ARG A O 1
ATOM 743 N N . ARG A 1 122 ? 14.40800 -17.88300 -13.30800 1.000 26.94066 102 ARG A N 1
ATOM 744 C CA . ARG A 1 122 ? 14.44600 -17.00200 -14.47300 1.000 22.30523 102 ARG A CA 1
ATOM 745 C C . ARG A 1 122 ? 14.60400 -15.54700 -14.05300 1.000 24.55225 102 ARG A C 1
ATOM 746 O O . ARG A 1 122 ? 15.42500 -14.81200 -14.61200 1.000 20.51485 102 ARG A O 1
ATOM 754 N N . VAL A 1 123 ? 13.81900 -15.11100 -13.06700 1.000 20.82058 103 VAL A N 1
ATOM 755 C CA . VAL A 1 123 ? 13.90500 -13.72900 -12.61000 1.000 23.63401 103 VAL A CA 1
ATOM 756 C C . VAL A 1 123 ? 15.27300 -13.46000 -11.99900 1.000 22.51110 103 VAL A C 1
ATOM 757 O O . VAL A 1 123 ? 15.91400 -12.44500 -12.29300 1.000 20.61249 103 VAL A O 1
ATOM 761 N N . HIS A 1 124 ? 15.73800 -14.37300 -11.13900 1.000 22.11680 104 HIS A N 1
ATOM 762 C CA . HIS A 1 124 ? 17.05300 -14.23000 -10.52200 1.000 29.60880 104 HIS A CA 1
ATOM 763 C C . HIS A 1 124 ? 18.14000 -14.03900 -11.56900 1.000 23.08163 104 HIS A C 1
ATOM 764 O O . HIS A 1 124 ? 19.02100 -13.18600 -11.41600 1.000 24.10662 104 HIS A O 1
ATOM 771 N N . GLU A 1 125 ? 18.08800 -14.81800 -12.64600 1.000 22.63033 105 GLU A N 1
ATOM 772 C CA . GLU A 1 125 ? 19.13600 -14.76400 -13.65900 1.000 24.19091 105 GLU A CA 1
ATOM 773 C C . GLU A 1 125 ? 19.04900 -13.51400 -14.52600 1.000 21.14861 105 GLU A C 1
ATOM 774 O O . GLU A 1 125 ? 20.01500 -13.19700 -15.22700 1.000 20.53214 105 GLU A O 1
ATOM 780 N N . LEU A 1 126 ? 17.93200 -12.79000 -14.47800 1.000 15.83468 106 LEU A N 1
ATOM 781 C CA . LEU A 1 126 ? 17.78900 -11.53300 -15.19900 1.000 15.36159 106 LEU A CA 1
ATOM 782 C C . LEU A 1 126 ? 18.27800 -10.33600 -14.39900 1.000 13.91809 106 LEU A C 1
ATOM 783 O O . LEU A 1 126 ? 18.52500 -9.27900 -14.99100 1.000 14.85029 106 LEU A O 1
ATOM 788 N N . VAL A 1 127 ? 18.42300 -10.48800 -13.07600 1.000 15.73579 107 VAL A N 1
ATOM 789 C CA . VAL A 1 127 ? 18.73100 -9.34100 -12.21500 1.000 18.06362 107 VAL A CA 1
ATOM 790 C C . VAL A 1 127 ? 19.98700 -8.59000 -12.64500 1.000 18.39822 107 VAL A C 1
ATOM 791 O O . VAL A 1 127 ? 19.95200 -7.35000 -12.68500 1.000 17.26416 107 VAL A O 1
ATOM 795 N N . PRO A 1 128 ? 21.11400 -9.24200 -12.95300 1.000 16.65646 108 PRO A N 1
ATOM 796 C CA . PRO A 1 128 ? 22.28300 -8.44800 -13.37500 1.000 15.25943 108 PRO A CA 1
ATOM 797 C C . PRO A 1 128 ? 22.02000 -7.61200 -14.61700 1.000 17.94265 108 PRO A C 1
ATOM 798 O O . PRO A 1 128 ? 22.47400 -6.46400 -14.69500 1.000 16.32272 108 PRO A O 1
ATOM 802 N N . ALA A 1 129 ? 21.26300 -8.14300 -15.58200 1.000 17.91921 109 ALA A N 1
ATOM 803 C CA . ALA A 1 129 ? 20.91700 -7.35000 -16.75900 1.000 17.44937 109 ALA A CA 1
ATOM 804 C C . ALA A 1 129 ? 19.96400 -6.21300 -16.40300 1.000 16.77771 109 ALA A C 1
ATOM 805 O O . ALA A 1 129 ? 20.10700 -5.09400 -16.91400 1.000 14.66687 109 ALA A O 1
ATOM 807 N N . ILE A 1 130 ? 18.99200 -6.47200 -15.52200 1.000 13.22768 110 ILE A N 1
ATOM 808 C CA . ILE A 1 130 ? 18.07400 -5.41500 -15.10400 1.000 14.84345 110 ILE A CA 1
ATOM 809 C C . ILE A 1 130 ? 18.83300 -4.27500 -14.43900 1.000 14.16896 110 ILE A C 1
ATOM 810 O O . ILE A 1 130 ? 18.60600 -3.09700 -14.73500 1.000 13.89907 110 ILE A O 1
ATOM 815 N N . GLU A 1 131 ? 19.74800 -4.60800 -13.52600 1.000 16.59393 111 GLU A N 1
ATOM 816 C CA . GLU A 1 131 ? 20.45100 -3.56200 -12.79400 1.000 17.46668 111 GLU A CA 1
ATOM 817 C C . GLU A 1 131 ? 21.34200 -2.74400 -13.72000 1.000 15.54111 111 GLU A C 1
ATOM 818 O O . GLU A 1 131 ? 21.36100 -1.51200 -13.63300 1.000 14.02081 111 GLU A O 1
ATOM 824 N N . ALA A 1 132 ? 22.05100 -3.40400 -14.63900 1.000 14.37626 112 ALA A N 1
ATOM 825 C CA . ALA A 1 132 ? 22.86700 -2.66900 -15.60200 1.000 18.78220 112 ALA A CA 1
ATOM 826 C C . ALA A 1 132 ? 22.01300 -1.77800 -16.50100 1.000 17.93124 112 ALA A C 1
ATOM 827 O O . ALA A 1 132 ? 22.39400 -0.64100 -16.79900 1.000 15.37535 112 ALA A O 1
ATOM 829 N N . ALA A 1 133 ? 20.85600 -2.27800 -16.94800 1.000 16.82440 113 ALA A N 1
ATOM 830 C CA . ALA A 1 133 ? 19.99300 -1.46800 -17.80500 1.000 15.67649 113 ALA A CA 1
ATOM 831 C C . ALA A 1 133 ? 19.52600 -0.20800 -17.08700 1.000 13.24362 113 ALA A C 1
ATOM 832 O O . ALA A 1 133 ? 19.47700 0.87400 -17.68500 1.000 15.63570 113 ALA A O 1
ATOM 834 N N . ALA A 1 134 ? 19.17800 -0.32700 -15.80300 1.000 14.75727 114 ALA A N 1
ATOM 835 C CA . ALA A 1 134 ? 18.76700 0.84400 -15.03300 1.000 15.60766 114 ALA A CA 1
ATOM 836 C C . ALA A 1 134 ? 19.89400 1.86500 -14.92500 1.000 12.61963 114 ALA A C 1
ATOM 837 O O . ALA A 1 134 ? 19.67100 3.06800 -15.11100 1.000 17.03042 114 ALA A O 1
ATOM 839 N N . ARG A 1 135 ? 21.11500 1.40900 -14.62200 1.000 19.02706 115 ARG A N 1
ATOM 840 C CA . ARG A 1 135 ? 22.24000 2.33900 -14.54900 1.000 14.69288 115 ARG A CA 1
ATOM 841 C C . ARG A 1 135 ? 22.47900 3.01800 -15.89200 1.000 15.11549 115 ARG A C 1
ATOM 842 O O . ARG A 1 135 ? 22.67700 4.23400 -15.95300 1.000 16.09322 115 ARG A O 1
ATOM 850 N N . GLU A 1 136 ? 22.44200 2.24400 -16.98000 1.000 15.18096 116 GLU A N 1
ATOM 851 C CA . GLU A 1 136 ? 22.70700 2.79400 -18.30700 1.000 14.14211 116 GLU A CA 1
ATOM 852 C C . GLU A 1 136 ? 21.64700 3.80400 -18.72300 1.000 19.84933 116 GLU A C 1
ATOM 853 O O . GLU A 1 136 ? 21.96500 4.84100 -19.31900 1.000 18.86775 116 GLU A O 1
ATOM 859 N N . LEU A 1 137 ? 20.37800 3.50700 -18.44200 1.000 15.84473 117 LEU A N 1
ATOM 860 C CA . LEU A 1 137 ? 19.30500 4.41800 -18.82400 1.000 17.85784 117 LEU A CA 1
ATOM 861 C C . LEU A 1 137 ? 19.41300 5.73300 -18.06600 1.000 15.85542 117 LEU A C 1
ATOM 862 O O . LEU A 1 137 ? 19.35200 6.81200 -18.66400 1.000 19.27126 117 LEU A O 1
ATOM 867 N N . LEU A 1 138 ? 19.59600 5.65900 -16.74500 1.000 14.09648 118 LEU A N 1
ATOM 868 C CA . LEU A 1 138 ? 19.73600 6.87400 -15.94800 1.000 19.64153 118 LEU A CA 1
ATOM 869 C C . LEU A 1 138 ? 20.97900 7.65800 -16.35100 1.000 18.38559 118 LEU A C 1
ATOM 870 O O . LEU A 1 138 ? 20.96700 8.89400 -16.36700 1.000 25.36616 118 LEU A O 1
ATOM 875 N N . ALA A 1 139 ? 22.06700 6.95400 -16.67500 1.000 25.40614 119 ALA A N 1
ATOM 876 C CA . ALA A 1 139 ? 23.29600 7.61900 -17.09000 1.000 20.83656 119 ALA A CA 1
ATOM 877 C C . ALA A 1 139 ? 23.14000 8.35900 -18.41100 1.000 25.02135 119 ALA A C 1
ATOM 878 O O . ALA A 1 139 ? 23.91900 9.27700 -18.68600 1.000 30.25856 119 ALA A O 1
ATOM 880 N N . GLY A 1 140 ? 22.16500 7.97800 -19.23400 1.000 28.64849 120 GLY A N 1
ATOM 881 C CA . GLY A 1 140 ? 21.87400 8.71400 -20.44500 1.000 28.85436 120 GLY A CA 1
ATOM 882 C C . GLY A 1 140 ? 21.08300 9.97900 -20.23500 1.000 25.89882 120 GLY A C 1
ATOM 883 O O . GLY A 1 140 ? 20.77200 10.68000 -21.19900 1.000 26.87706 120 GLY A O 1
ATOM 884 N N . LEU A 1 141 ? 20.74500 10.29300 -18.99400 1.000 27.13481 121 LEU A N 1
ATOM 885 C CA . LEU A 1 141 ? 19.95900 11.47400 -18.66600 1.000 28.25763 121 LEU A CA 1
ATOM 886 C C . LEU A 1 141 ? 20.86300 12.53900 -18.07200 1.000 27.41696 121 LEU A C 1
ATOM 887 O O . LEU A 1 141 ? 21.70800 12.22200 -17.21700 1.000 28.81717 121 LEU A O 1
ATOM 892 N N . PRO A 1 142 ? 20.73800 13.79300 -18.49700 1.000 23.43573 122 PRO A N 1
ATOM 893 C CA . PRO A 1 142 ? 21.66700 14.82700 -18.02800 1.000 28.54292 122 PRO A CA 1
ATOM 894 C C . PRO A 1 142 ? 21.40500 15.21100 -16.58000 1.000 31.94785 122 PRO A C 1
ATOM 895 O O . PRO A 1 142 ? 20.31900 15.00200 -16.03300 1.000 32.24504 122 PRO A O 1
ATOM 899 N N . SER A 1 143 ? 22.43200 15.78500 -15.95800 1.000 25.27203 123 SER A N 1
ATOM 900 C CA . SER A 1 143 ? 22.34000 16.31500 -14.60500 1.000 28.59835 123 SER A CA 1
ATOM 901 C C . SER A 1 143 ? 22.12200 17.82300 -14.63600 1.000 37.56523 123 SER A C 1
ATOM 902 O O . SER A 1 143 ? 22.55400 18.51400 -15.56200 1.000 36.94469 123 SER A O 1
ATOM 905 N N . GLY A 1 144 ? 21.45100 18.32700 -13.60500 1.000 39.85249 124 GLY A N 1
ATOM 906 C CA . GLY A 1 144 ? 21.23900 19.76000 -13.47100 1.000 39.29314 124 GLY A CA 1
ATOM 907 C C . GLY A 1 144 ? 20.31300 20.36800 -14.50400 1.000 42.19141 124 GLY A C 1
ATOM 908 O O . GLY A 1 144 ? 20.54400 21.49600 -14.95300 1.000 46.52304 124 GLY A O 1
ATOM 909 N N . GLU A 1 145 ? 19.40100 19.55100 -14.99900 1.000 35.52377 125 GLU A N 1
ATOM 910 C CA . GLU A 1 145 ? 18.49200 19.97600 -16.07800 1.000 37.85127 125 GLU A CA 1
ATOM 911 C C . GLU A 1 145 ? 17.18400 19.21500 -15.87600 1.000 29.56207 125 GLU A C 1
ATOM 912 O O . GLU A 1 145 ? 17.22300 18.01200 -15.66000 1.000 31.38198 125 GLU A O 1
ATOM 918 N N . PRO A 1 146 ? 16.02800 19.89000 -15.92700 1.000 39.08413 126 PRO A N 1
ATOM 919 C CA . PRO A 1 146 ? 14.75700 19.21000 -15.76800 1.000 29.82804 126 PRO A CA 1
ATOM 920 C C . PRO A 1 146 ? 14.66300 18.00200 -16.71300 1.000 33.11853 126 PRO A C 1
ATOM 921 O O . PRO A 1 146 ? 14.81500 18.17800 -17.90000 1.000 28.42052 126 PRO A O 1
ATOM 925 N N . VAL A 1 147 ? 14.41300 16.81800 -16.14600 1.000 28.79906 127 VAL A N 1
ATOM 926 C CA . VAL A 1 147 ? 14.27000 15.57100 -16.94700 1.000 24.00819 127 VAL A CA 1
ATOM 927 C C . VAL A 1 147 ? 12.97500 14.87100 -16.51100 1.000 23.08861 127 VAL A C 1
ATOM 928 O O . VAL A 1 147 ? 12.70700 14.85800 -15.31400 1.000 25.24763 127 VAL A O 1
ATOM 932 N N . ASP A 1 148 ? 12.23100 14.30700 -17.46200 1.000 24.37729 128 ASP A N 1
ATOM 933 C CA . ASP A 1 148 ? 11.01300 13.59400 -17.09800 1.000 25.55973 128 ASP A CA 1
ATOM 934 C C . ASP A 1 148 ? 11.37000 12.16500 -16.72100 1.000 20.38553 128 ASP A C 1
ATOM 935 O O . ASP A 1 148 ? 11.84500 11.39400 -17.56200 1.000 26.14881 128 ASP A O 1
ATOM 940 N N . LEU A 1 149 ? 11.13500 11.82500 -15.45100 1.000 22.93336 129 LEU A N 1
ATOM 941 C CA . LEU A 1 149 ? 11.44300 10.48900 -14.95200 1.000 20.33552 129 LEU A CA 1
ATOM 942 C C . LEU A 1 149 ? 10.66600 9.41400 -15.70100 1.000 18.35249 129 LEU A C 1
ATOM 943 O O . LEU A 1 149 ? 11.18600 8.31700 -15.92700 1.000 20.69903 129 LEU A O 1
ATOM 946 N N . ILE A 1 150 ? 9.42000 9.70400 -16.08600 1.000 21.54951 130 ILE A N 1
ATOM 947 C CA . ILE A 1 150 ? 8.58300 8.68900 -16.72900 1.000 18.97364 130 ILE A CA 1
ATOM 948 C C . ILE A 1 150 ? 9.13400 8.32000 -18.10100 1.000 19.78352 130 ILE A C 1
ATOM 949 O O . ILE A 1 150 ? 9.47700 7.16100 -18.35700 1.000 20.03741 130 ILE A O 1
ATOM 954 N N . ALA A 1 151 ? 9.21500 9.29500 -19.00900 1.000 17.29319 131 ALA A N 1
ATOM 955 C CA . ALA A 1 151 ? 9.67400 8.98000 -20.35800 1.000 18.07262 131 ALA A CA 1
ATOM 956 C C . ALA A 1 151 ? 11.15700 8.64600 -20.39900 1.000 18.08684 131 ALA A C 1
ATOM 957 O O . ALA A 1 151 ? 11.59000 7.92100 -21.29900 1.000 18.18006 131 ALA A O 1
ATOM 959 N N . GLY A 1 152 ? 11.93600 9.13800 -19.44300 1.000 24.03457 132 GLY A N 1
ATOM 960 C CA . GLY A 1 152 ? 13.37000 8.94500 -19.48300 1.000 20.53796 132 GLY A CA 1
ATOM 961 C C . GLY A 1 152 ? 13.87200 7.71200 -18.76100 1.000 22.15959 132 GLY A C 1
ATOM 962 O O . GLY A 1 152 ? 14.95200 7.20500 -19.07600 1.000 19.94817 132 GLY A O 1
ATOM 963 N N . PHE A 1 153 ? 13.10200 7.20800 -17.79800 1.000 19.28191 133 PHE A N 1
ATOM 964 C CA . PHE A 1 153 ? 13.60000 6.12600 -16.95700 1.000 14.82980 133 PHE A CA 1
ATOM 965 C C . PHE A 1 153 ? 12.52200 5.11300 -16.58800 1.000 17.98664 133 PHE A C 1
ATOM 966 O O . PHE A 1 153 ? 12.65800 3.91700 -16.87800 1.000 17.04768 133 PHE A O 1
ATOM 974 N N . ALA A 1 154 ? 11.44800 5.58400 -15.95000 1.000 15.80461 134 ALA A N 1
ATOM 975 C CA . ALA A 1 154 ? 10.44700 4.67000 -15.40600 1.000 15.27594 134 ALA A CA 1
ATOM 976 C C . ALA A 1 154 ? 9.73200 3.88500 -16.49500 1.000 14.77758 134 ALA A C 1
ATOM 977 O O . ALA A 1 154 ? 9.24900 2.78000 -16.23500 1.000 16.90886 134 ALA A O 1
ATOM 979 N N . ALA A 1 155 ? 9.63600 4.42600 -17.70600 1.000 15.46796 135 ALA A N 1
ATOM 980 C CA . ALA A 1 155 ? 9.03300 3.65400 -18.78600 1.000 17.21630 135 ALA A CA 1
ATOM 981 C C . ALA A 1 155 ? 10.08000 2.85600 -19.56500 1.000 13.92378 135 ALA A C 1
ATOM 982 O O . ALA A 1 155 ? 9.85900 1.66800 -19.83400 1.000 17.93102 135 ALA A O 1
ATOM 984 N N . PRO A 1 156 ? 11.22200 3.44600 -19.95000 1.000 14.58613 136 PRO A N 1
ATOM 985 C CA . PRO A 1 156 ? 12.19800 2.66000 -20.72200 1.000 17.94503 136 PRO A CA 1
ATOM 986 C C . PRO A 1 156 ? 12.67900 1.40900 -20.01100 1.000 17.27815 136 PRO A C 1
ATOM 987 O O . PRO A 1 156 ? 12.90500 0.38600 -20.66800 1.000 18.88926 136 PRO A O 1
ATOM 991 N N . LEU A 1 157 ? 12.85000 1.45400 -18.68600 1.000 16.18408 137 LEU A N 1
ATOM 992 C CA . LEU A 1 157 ? 13.42100 0.30000 -17.99100 1.000 17.08584 137 LEU A CA 1
ATOM 993 C C . LEU A 1 157 ? 12.51100 -0.91800 -18.07500 1.000 15.62126 137 LEU A C 1
ATOM 994 O O . LEU A 1 157 ? 12.95700 -1.96000 -18.58500 1.000 18.72161 137 LEU A O 1
ATOM 999 N N . PRO A 1 158 ? 11.24200 -0.86700 -17.62900 1.000 17.75479 138 PRO A N 1
ATOM 1000 C CA . PRO A 1 158 ? 10.37300 -2.04500 -17.80900 1.000 17.45400 138 PRO A CA 1
ATOM 1001 C C . PRO A 1 158 ? 10.18600 -2.43300 -19.26600 1.000 16.75846 138 PRO A C 1
ATOM 1002 O O . PRO A 1 158 ? 10.10600 -3.62600 -19.58300 1.000 14.88117 138 PRO A O 1
ATOM 1006 N N . LEU A 1 159 ? 10.10600 -1.45000 -20.16400 1.000 16.62672 139 LEU A N 1
ATOM 1007 C CA . LEU A 1 159 ? 9.98400 -1.75200 -21.58600 1.000 17.11760 139 LEU A CA 1
ATOM 1008 C C . LEU A 1 159 ? 11.16900 -2.57800 -22.07200 1.000 21.98118 139 LEU A C 1
ATOM 1009 O O . LEU A 1 159 ? 11.00200 -3.55000 -22.82200 1.000 16.02253 139 LEU A O 1
ATOM 1014 N N . ARG A 1 160 ? 12.37500 -2.21100 -21.64300 1.000 19.35686 140 ARG A N 1
ATOM 1015 C CA . ARG A 1 160 ? 13.55800 -2.98300 -21.99800 1.000 17.27253 140 ARG A CA 1
ATOM 1016 C C . ARG A 1 160 ? 13.49300 -4.39100 -21.42200 1.000 20.60362 140 ARG A C 1
ATOM 1017 O O . ARG A 1 160 ? 13.78200 -5.37200 -22.12000 1.000 16.70605 140 ARG A O 1
ATOM 1025 N N . VAL A 1 161 ? 13.09100 -4.51500 -20.15400 1.000 18.27631 141 VAL A N 1
ATOM 1026 C CA . VAL A 1 161 ? 13.06900 -5.82400 -19.50400 1.000 15.54185 141 VAL A CA 1
ATOM 1027 C C . VAL A 1 161 ? 12.01700 -6.72600 -20.13700 1.000 21.12796 141 VAL A C 1
ATOM 1028 O O . VAL A 1 161 ? 12.27400 -7.90500 -20.41100 1.000 22.30062 141 VAL A O 1
ATOM 1032 N N . ILE A 1 162 ? 10.81400 -6.19300 -20.37700 1.000 19.16449 142 ILE A N 1
ATOM 1033 C CA . ILE A 1 162 ? 9.77200 -7.02400 -20.96900 1.000 17.67638 142 ILE A CA 1
ATOM 1034 C C . ILE A 1 162 ? 10.12300 -7.38200 -22.40800 1.000 19.85775 142 ILE A C 1
ATOM 1035 O O . ILE A 1 162 ? 9.73700 -8.44900 -22.89800 1.000 17.23960 142 ILE A O 1
ATOM 1040 N N . GLY A 1 163 ? 10.86200 -6.51500 -23.10500 1.000 19.68752 143 GLY A N 1
ATOM 1041 C CA . GLY A 1 163 ? 11.34600 -6.87400 -24.42700 1.000 21.05349 143 GLY A CA 1
ATOM 1042 C C . GLY A 1 163 ? 12.32100 -8.03400 -24.38300 1.000 21.59004 143 GLY A C 1
ATOM 1043 O O . GLY A 1 163 ? 12.22300 -8.96700 -25.18500 1.000 26.15490 143 GLY A O 1
ATOM 1044 N N . ASP A 1 164 ? 13.27600 -7.99000 -23.44300 1.000 22.50179 144 ASP A N 1
ATOM 1045 C CA . ASP A 1 164 ? 14.17600 -9.12100 -23.22500 1.000 21.13950 144 ASP A CA 1
ATOM 1046 C C . ASP A 1 164 ? 13.40700 -10.37800 -22.84900 1.000 27.42703 144 ASP A C 1
ATOM 1047 O O . ASP A 1 164 ? 13.72200 -11.47500 -23.32700 1.000 19.88912 144 ASP A O 1
ATOM 1052 N N . LEU A 1 165 ? 12.40000 -10.24100 -21.98100 1.000 22.47563 145 LEU A N 1
ATOM 1053 C CA . LEU A 1 165 ? 11.64500 -11.40800 -21.53500 1.000 20.82296 145 LEU A CA 1
ATOM 1054 C C . LEU A 1 165 ? 10.90500 -12.06200 -22.69600 1.000 23.66760 145 LEU A C 1
ATOM 1055 O O . LEU A 1 165 ? 10.84100 -13.29400 -22.78900 1.000 25.23125 145 LEU A O 1
ATOM 1060 N N . LEU A 1 166 ? 10.35700 -11.25400 -23.60000 1.000 18.93074 146 LEU A N 1
ATOM 1061 C CA . LEU A 1 166 ? 9.61700 -11.74900 -24.75000 1.000 21.70850 146 LEU A CA 1
ATOM 1062 C C . LEU A 1 166 ? 10.50400 -12.02000 -25.95800 1.000 24.73689 146 LEU A C 1
ATOM 1063 O O . LEU A 1 166 ? 9.99400 -12.45700 -26.99500 1.000 26.04607 146 LEU A O 1
ATOM 1068 N N . GLY A 1 167 ? 11.80700 -11.77200 -25.85300 1.000 24.84234 147 GLY A N 1
ATOM 1069 C CA . GLY A 1 167 ? 12.72300 -12.06100 -26.94300 1.000 25.54026 147 GLY A CA 1
ATOM 1070 C C . GLY A 1 167 ? 12.55800 -11.18000 -28.16100 1.000 21.96019 147 GLY A C 1
ATOM 1071 O O . GLY A 1 167 ? 12.72700 -11.65600 -29.29100 1.000 22.95060 147 GLY A O 1
ATOM 1072 N N . VAL A 1 168 ? 12.23100 -9.90700 -27.96600 1.000 20.49363 148 VAL A N 1
ATOM 1073 C CA . VAL A 1 168 ? 12.04700 -8.99000 -29.08600 1.000 22.04243 148 VAL A CA 1
ATOM 1074 C C . VAL A 1 168 ? 13.39700 -8.74700 -29.75200 1.000 21.95013 148 VAL A C 1
ATOM 1075 O O . VAL A 1 168 ? 14.35200 -8.33700 -29.08000 1.000 21.49917 148 VAL A O 1
ATOM 1079 N N . PRO A 1 169 ? 13.52200 -8.99200 -31.05900 1.000 25.69469 149 PRO A N 1
ATOM 1080 C CA . PRO A 1 169 ? 14.81000 -8.78400 -31.71800 1.000 28.68500 149 PRO A CA 1
ATOM 1081 C C . PRO A 1 169 ? 15.12100 -7.30400 -31.83100 1.000 27.10911 149 PRO A C 1
ATOM 1082 O O . PRO A 1 169 ? 14.20400 -6.46400 -31.86600 1.000 27.23671 149 PRO A O 1
ATOM 1086 N N . PRO A 1 170 ? 16.40300 -6.93100 -31.89200 1.000 31.14419 150 PRO A N 1
ATOM 1087 C CA . PRO A 1 170 ? 16.75200 -5.50000 -31.92400 1.000 27.25322 150 PRO A CA 1
ATOM 1088 C C . PRO A 1 170 ? 16.11100 -4.73000 -33.06700 1.000 26.47271 150 PRO A C 1
ATOM 1089 O O . PRO A 1 170 ? 15.80500 -3.54200 -32.90200 1.000 33.26924 150 PRO A O 1
ATOM 1093 N N . ALA A 1 171 ? 15.88900 -5.36700 -34.22000 1.000 28.04937 151 ALA A N 1
ATOM 1094 C CA . ALA A 1 171 ? 15.25000 -4.67900 -35.33600 1.000 28.32998 151 ALA A CA 1
ATOM 1095 C C . ALA A 1 171 ? 13.79400 -4.34200 -35.05400 1.000 31.35152 151 ALA A C 1
ATOM 1096 O O . ALA A 1 171 ? 13.25400 -3.42000 -35.67400 1.000 29.52122 151 ALA A O 1
ATOM 1098 N N . ASP A 1 172 ? 13.15400 -5.06100 -34.13400 1.000 31.24753 152 ASP A N 1
ATOM 1099 C CA . ASP A 1 172 ? 11.75100 -4.85900 -33.80400 1.000 29.01322 152 ASP A CA 1
ATOM 1100 C C . ASP A 1 172 ? 11.54500 -4.03000 -32.54300 1.000 28.08309 152 ASP A C 1
ATOM 1101 O O . ASP A 1 172 ? 10.39600 -3.78400 -32.16200 1.000 27.89851 152 ASP A O 1
ATOM 1106 N N . ARG A 1 173 ? 12.62100 -3.59100 -31.88600 1.000 27.07295 153 ARG A N 1
ATOM 1107 C CA . ARG A 1 173 ? 12.45300 -2.90700 -30.60700 1.000 29.38633 153 ARG A CA 1
ATOM 1108 C C . ARG A 1 173 ? 11.78300 -1.55000 -30.78200 1.000 27.69575 153 ARG A C 1
ATOM 1109 O O . ARG A 1 173 ? 10.98800 -1.13400 -29.93300 1.000 26.76597 153 ARG A O 1
ATOM 1117 N N . ALA A 1 174 ? 12.07800 -0.85300 -31.88100 1.000 27.73593 154 ALA A N 1
ATOM 1118 C CA . ALA A 1 174 ? 11.52000 0.48100 -32.08200 1.000 22.17624 154 ALA A CA 1
ATOM 1119 C C . ALA A 1 174 ? 10.00500 0.42400 -32.24100 1.000 25.79942 154 ALA A C 1
ATOM 1120 O O . ALA A 1 174 ? 9.27000 1.18700 -31.60200 1.000 21.34677 154 ALA A O 1
ATOM 1122 N N . ARG A 1 175 ? 9.51900 -0.47100 -33.10300 1.000 25.01285 155 ARG A N 1
ATOM 1123 C CA . ARG A 1 175 ? 8.08000 -0.58500 -33.30700 1.000 26.69287 155 ARG A CA 1
ATOM 1124 C C . ARG A 1 175 ? 7.39800 -1.07200 -32.03800 1.000 21.51925 155 ARG A C 1
ATOM 1125 O O . ARG A 1 175 ? 6.32300 -0.58300 -31.67600 1.000 24.35590 155 ARG A O 1
ATOM 1133 N N . PHE A 1 176 ? 8.02100 -2.03800 -31.35800 1.000 21.40413 156 PHE A N 1
ATOM 1134 C CA . PHE A 1 176 ? 7.52200 -2.54000 -30.08400 1.000 18.80424 156 PHE A CA 1
ATOM 1135 C C . PHE A 1 176 ? 7.35500 -1.41500 -29.06800 1.000 22.36084 156 PHE A C 1
ATOM 1136 O O . PHE A 1 176 ? 6.29200 -1.27600 -28.45100 1.000 28.25202 156 PHE A O 1
ATOM 1144 N N . ARG A 1 177 ? 8.39700 -0.60500 -28.87500 1.000 17.82735 157 ARG A N 1
ATOM 1145 C CA . ARG A 1 177 ? 8.31000 0.51800 -27.94400 1.000 20.33118 157 ARG A CA 1
ATOM 1146 C C . ARG A 1 177 ? 7.17600 1.46400 -28.32100 1.000 22.98242 157 ARG A C 1
ATOM 1147 O O . ARG A 1 177 ? 6.37500 1.86000 -27.46700 1.000 18.76802 157 ARG A O 1
ATOM 1155 N N . GLY A 1 178 ? 7.08600 1.82900 -29.60100 1.000 21.92678 158 GLY A N 1
ATOM 1156 C CA . GLY A 1 178 ? 6.06400 2.77700 -30.01800 1.000 22.44093 158 GLY A CA 1
ATOM 1157 C C . GLY A 1 178 ? 4.65500 2.27900 -29.76200 1.000 20.18098 158 GLY A C 1
ATOM 1158 O O . GLY A 1 178 ? 3.79300 3.03300 -29.30100 1.000 19.75206 158 GLY A O 1
ATOM 1159 N N . TRP A 1 179 ? 4.40200 1.00400 -30.04700 1.000 16.85495 159 TRP A N 1
ATOM 1160 C CA . TRP A 1 179 ? 3.04800 0.49000 -29.88800 1.000 22.66179 159 TRP A CA 1
ATOM 1161 C C . TRP A 1 179 ? 2.72600 0.17400 -28.43300 1.000 23.57909 159 TRP A C 1
ATOM 1162 O O . TRP A 1 179 ? 1.61600 0.45800 -27.97100 1.000 19.60242 159 TRP A O 1
ATOM 1173 N N . THR A 1 180 ? 3.67800 -0.39700 -27.69100 1.000 18.36887 160 THR A N 1
ATOM 1174 C CA . THR A 1 180 ? 3.45500 -0.61200 -26.26100 1.000 21.01672 160 THR A CA 1
ATOM 1175 C C . THR A 1 180 ? 3.13000 0.69200 -25.54300 1.000 20.17820 160 THR A C 1
ATOM 1176 O O . THR A 1 180 ? 2.20600 0.73900 -24.72200 1.000 20.15627 160 THR A O 1
ATOM 1180 N N . THR A 1 181 ? 3.87400 1.76100 -25.84000 1.000 16.79352 161 THR A N 1
ATOM 1181 C CA . THR A 1 181 ? 3.62400 3.04100 -25.18200 1.000 18.44317 161 THR A CA 1
ATOM 1182 C C . THR A 1 181 ? 2.27000 3.61800 -25.57800 1.000 23.10188 161 THR A C 1
ATOM 1183 O O . THR A 1 181 ? 1.53700 4.13400 -24.72800 1.000 21.15388 161 THR A O 1
ATOM 1187 N N . THR A 1 182 ? 1.92900 3.54600 -26.86500 1.000 18.08863 162 THR A N 1
ATOM 1188 C CA . THR A 1 182 ? 0.62600 4.02200 -27.30900 1.000 18.53395 162 THR A CA 1
ATOM 1189 C C . THR A 1 182 ? -0.49700 3.17200 -26.73100 1.000 20.12086 162 THR A C 1
ATOM 1190 O O . THR A 1 182 ? -1.58300 3.68900 -26.44300 1.000 20.37766 162 THR A O 1
ATOM 1194 N N . LEU A 1 183 ? -0.24500 1.87500 -26.53600 1.000 18.54735 163 LEU A N 1
ATOM 1195 C CA . LEU A 1 183 ? -1.26900 0.97500 -26.02300 1.000 23.79480 163 LEU A CA 1
ATOM 1196 C C . LEU A 1 183 ? -1.52100 1.19500 -24.53600 1.000 22.68160 163 LEU A C 1
ATOM 1197 O O . LEU A 1 183 ? -2.67700 1.21200 -24.09000 1.000 20.38969 163 LEU A O 1
ATOM 1202 N N . LEU A 1 184 ? -0.45700 1.36200 -23.75300 1.000 22.86509 164 LEU A N 1
ATOM 1203 C CA . LEU A 1 184 ? -0.53900 1.22200 -22.30500 1.000 23.29203 164 LEU A CA 1
ATOM 1204 C C . LEU A 1 184 ? -0.18800 2.47900 -21.52300 1.000 19.77861 164 LEU A C 1
ATOM 1205 O O . LEU A 1 184 ? -0.71100 2.66200 -20.42200 1.000 25.27452 164 LEU A O 1
ATOM 1210 N N . THR A 1 185 ? 0.68200 3.34600 -22.04000 1.000 28.68305 165 THR A N 1
ATOM 1211 C CA . THR A 1 185 ? 0.99500 4.62500 -21.40300 1.000 26.91577 165 THR A CA 1
ATOM 1212 C C . THR A 1 185 ? 0.69200 5.76800 -22.36800 1.000 29.14391 165 THR A C 1
ATOM 1213 O O . THR A 1 185 ? 1.60700 6.47200 -22.81900 1.000 26.36029 165 THR A O 1
ATOM 1217 N N . PRO A 1 186 ? -0.58100 5.98700 -22.69700 1.000 29.11958 166 PRO A N 1
ATOM 1218 C CA . PRO A 1 186 ? -0.91800 7.05600 -23.64000 1.000 35.23063 166 PRO A CA 1
ATOM 1219 C C . PRO A 1 186 ? -0.63500 8.42600 -23.04800 1.000 40.07759 166 PRO A C 1
ATOM 1220 O O . PRO A 1 186 ? -0.71600 8.63700 -21.83500 1.000 41.43333 166 PRO A O 1
ATOM 1224 N N . GLY A 1 187 ? -0.29900 9.36600 -23.92400 1.000 41.88096 167 GLY A N 1
ATOM 1225 C CA . GLY A 1 187 ? -0.25200 10.75500 -23.54100 1.000 47.80645 167 GLY A CA 1
ATOM 1226 C C . GLY A 1 187 ? -1.64900 11.25500 -23.23300 1.000 54.53057 167 GLY A C 1
ATOM 1227 O O . GLY A 1 187 ? -2.63900 10.77300 -23.79700 1.000 50.51824 167 GLY A O 1
ATOM 1228 N N . PRO A 1 188 ? -1.76300 12.22100 -22.31700 1.000 59.03064 168 PRO A N 1
ATOM 1229 C CA . PRO A 1 188 ? -3.10000 12.72800 -21.96200 1.000 58.91300 168 PRO A CA 1
ATOM 1230 C C . PRO A 1 188 ? -3.84800 13.30800 -23.14600 1.000 57.71217 168 PRO A C 1
ATOM 1231 O O . PRO A 1 188 ? -5.08400 13.24600 -23.17900 1.000 58.55626 168 PRO A O 1
ATOM 1235 N N . ASP A 1 189 ? -3.13100 13.86700 -24.12400 1.000 54.90336 169 ASP A N 1
ATOM 1236 C CA . ASP A 1 189 ? -3.72000 14.38100 -25.35400 1.000 53.13789 169 ASP A CA 1
ATOM 1237 C C . ASP A 1 189 ? -3.42300 13.47000 -26.54400 1.000 55.20514 169 ASP A C 1
ATOM 1238 O O . ASP A 1 189 ? -3.27000 13.94000 -27.67400 1.000 55.17384 169 ASP A O 1
ATOM 1240 N N . GLN A 1 190 ? -3.31900 12.16900 -26.29500 1.000 48.83570 170 GLN A N 1
ATOM 1241 C CA . GLN A 1 190 ? -3.25500 11.20400 -27.38100 1.000 45.04173 170 GLN A CA 1
ATOM 1242 C C . GLN A 1 190 ? -4.64500 11.06000 -27.99500 1.000 31.75623 170 GLN A C 1
ATOM 1243 O O . GLN A 1 190 ? -5.64400 11.10200 -27.26900 1.000 34.78713 170 GLN A O 1
ATOM 1249 N N . PRO A 1 191 ? -4.74600 10.90700 -29.31400 1.000 33.30807 171 PRO A N 1
ATOM 1250 C CA . PRO A 1 191 ? -6.05300 10.65100 -29.93400 1.000 33.99285 171 PRO A CA 1
ATOM 1251 C C . PRO A 1 191 ? -6.72600 9.44700 -29.30000 1.000 30.37587 171 PRO A C 1
ATOM 1252 O O . PRO A 1 191 ? -6.08600 8.40500 -29.09200 1.000 30.58690 171 PRO A O 1
ATOM 1256 N N . PRO A 1 192 ? -8.01900 9.54600 -28.97800 1.000 30.51742 172 PRO A N 1
ATOM 1257 C CA . PRO A 1 192 ? -8.68200 8.44000 -28.26800 1.000 29.71470 172 PRO A CA 1
ATOM 1258 C C . PRO A 1 192 ? -8.72400 7.14700 -29.06000 1.000 25.65427 172 PRO A C 1
ATOM 1259 O O . PRO A 1 192 ? -8.97400 6.08700 -28.47300 1.000 27.56634 172 PRO A O 1
ATOM 1263 N N . THR A 1 193 ? -8.46800 7.19100 -30.36500 1.000 20.40174 173 THR A N 1
ATOM 1264 C CA . THR A 1 193 ? -8.46300 5.98900 -31.18800 1.000 22.84997 173 THR A CA 1
ATOM 1265 C C . THR A 1 193 ? -7.10000 5.31500 -31.26000 1.000 20.58923 173 THR A C 1
ATOM 1266 O O . THR A 1 193 ? -7.02100 4.15400 -31.67400 1.000 22.33641 173 THR A O 1
ATOM 1270 N N . ALA A 1 194 ? -6.03500 6.01100 -30.85700 1.000 25.01303 174 ALA A N 1
ATOM 1271 C CA . ALA A 1 194 ? -4.68600 5.49000 -31.05000 1.000 24.84621 174 ALA A CA 1
ATOM 1272 C C . ALA A 1 194 ? -4.45500 4.21000 -30.25700 1.000 22.93584 174 ALA A C 1
ATOM 1273 O O . ALA A 1 194 ? -3.84800 3.25800 -30.76500 1.000 22.63805 174 ALA A O 1
ATOM 1275 N N . ALA A 1 195 ? -4.91700 4.17100 -29.00300 1.000 24.13254 175 ALA A N 1
ATOM 1276 C CA . ALA A 1 195 ? -4.72300 2.97800 -28.18400 1.000 18.83380 175 ALA A CA 1
ATOM 1277 C C . ALA A 1 195 ? -5.52000 1.80200 -28.73300 1.000 20.20914 175 ALA A C 1
ATOM 1278 O O . ALA A 1 195 ? -5.05200 0.65800 -28.69900 1.000 16.06123 175 ALA A O 1
ATOM 1280 N N . ARG A 1 196 ? -6.72300 2.06600 -29.25100 1.000 22.63143 176 ARG A N 1
ATOM 1281 C CA . ARG A 1 196 ? -7.49400 1.01900 -29.91600 1.000 17.82267 176 ARG A CA 1
ATOM 1282 C C . ARG A 1 196 ? -6.71400 0.43300 -31.08600 1.000 15.40091 176 ARG A C 1
ATOM 1283 O O . ARG A 1 196 ? -6.58300 -0.79000 -31.21300 1.000 20.73854 176 ARG A O 1
ATOM 1291 N N . ASP A 1 197 ? -6.19800 1.29700 -31.96200 1.000 16.42334 177 ASP A N 1
ATOM 1292 C CA . ASP A 1 197 ? -5.39700 0.82200 -33.08700 1.000 22.01680 177 ASP A CA 1
ATOM 1293 C C . ASP A 1 197 ? -4.16700 0.05700 -32.60800 1.000 21.98781 177 ASP A C 1
ATOM 1294 O O . ASP A 1 197 ? -3.71400 -0.87200 -33.28200 1.000 20.78745 177 ASP A O 1
ATOM 1299 N N . ALA A 1 198 ? -3.61700 0.43000 -31.44600 1.000 20.70566 178 ALA A N 1
ATOM 1300 C CA . ALA A 1 198 ? -2.44100 -0.26800 -30.93200 1.000 24.34854 178 ALA A CA 1
ATOM 1301 C C . ALA A 1 198 ? -2.75700 -1.70900 -30.54800 1.000 21.42002 178 ALA A C 1
ATOM 1302 O O . ALA A 1 198 ? -1.86800 -2.56700 -30.58900 1.000 20.69597 178 ALA A O 1
ATOM 1304 N N . VAL A 1 199 ? -4.00100 -1.99300 -30.15900 1.000 18.97794 179 VAL A N 1
ATOM 1305 C CA . VAL A 1 199 ? -4.40200 -3.37700 -29.91200 1.000 19.60710 179 VAL A CA 1
ATOM 1306 C C . VAL A 1 199 ? -4.21300 -4.20800 -31.17300 1.000 19.99145 179 VAL A C 1
ATOM 1307 O O . VAL A 1 199 ? -3.62700 -5.29800 -31.14100 1.000 21.18440 179 VAL A O 1
ATOM 1311 N N . VAL A 1 200 ? -4.72200 -3.70300 -32.30000 1.000 19.58637 180 VAL A N 1
ATOM 1312 C CA . VAL A 1 200 ? -4.59200 -4.40600 -33.57300 1.000 19.32748 180 VAL A CA 1
ATOM 1313 C C . VAL A 1 200 ? -3.12300 -4.57200 -33.93300 1.000 18.35521 180 VAL A C 1
ATOM 1314 O O . VAL A 1 200 ? -2.66800 -5.66300 -34.29700 1.000 18.81434 180 VAL A O 1
ATOM 1318 N N . ALA A 1 201 ? -2.36600 -3.47800 -33.85600 1.000 20.51372 181 ALA A N 1
ATOM 1319 C CA . ALA A 1 201 ? -0.95700 -3.52800 -34.22500 1.000 21.74812 181 ALA A CA 1
ATOM 1320 C C . ALA A 1 201 ? -0.18700 -4.50900 -33.35100 1.000 19.10176 181 ALA A C 1
ATOM 1321 O O . ALA A 1 201 ? 0.63000 -5.28900 -33.85500 1.000 23.22300 181 ALA A O 1
ATOM 1323 N N . MET A 1 202 ? -0.44200 -4.50100 -32.04000 1.000 20.59027 182 MET A N 1
ATOM 1324 C CA . MET A 1 202 ? 0.34900 -5.35400 -31.16100 1.000 21.92827 182 MET A CA 1
ATOM 1325 C C . MET A 1 202 ? -0.07100 -6.81500 -31.27600 1.000 20.68344 182 MET A C 1
ATOM 1326 O O . MET A 1 202 ? 0.76800 -7.70900 -31.12800 1.000 19.86162 182 MET A O 1
ATOM 1331 N N . HIS A 1 203 ? -1.34900 -7.08500 -31.55700 1.000 22.24713 183 HIS A N 1
ATOM 1332 C CA . HIS A 1 203 ? -1.77400 -8.46700 -31.77200 1.000 22.05343 183 HIS A CA 1
ATOM 1333 C C . HIS A 1 203 ? -1.01900 -9.09600 -32.93500 1.000 24.23277 183 HIS A C 1
ATOM 1334 O O . HIS A 1 203 ? -0.53700 -10.22900 -32.83800 1.000 21.54092 183 HIS A O 1
ATOM 1341 N N . GLY A 1 204 ? -0.91700 -8.37500 -34.05400 1.000 27.05924 184 GLY A N 1
ATOM 1342 C CA . GLY A 1 204 ? -0.15300 -8.88600 -35.18000 1.000 27.34262 184 GLY A CA 1
ATOM 1343 C C . GLY A 1 204 ? 1.32600 -9.00900 -34.86900 1.000 23.21272 184 GLY A C 1
ATOM 1344 O O . GLY A 1 204 ? 1.97000 -9.98900 -35.25300 1.000 30.23040 184 GLY A O 1
ATOM 1345 N N . PHE A 1 205 ? 1.88600 -8.01600 -34.17000 1.000 24.56379 185 PHE A N 1
ATOM 1346 C CA . PHE A 1 205 ? 3.28000 -8.10100 -33.73900 1.000 21.96863 185 PHE A CA 1
ATOM 1347 C C . PHE A 1 205 ? 3.51700 -9.35100 -32.90000 1.000 28.06242 185 PHE A C 1
ATOM 1348 O O . PHE A 1 205 ? 4.48300 -10.08900 -33.12300 1.000 23.76227 185 PHE A O 1
ATOM 1356 N N . LEU A 1 206 ? 2.63500 -9.60600 -31.92800 1.000 21.62804 186 LEU A N 1
ATOM 1357 C CA . LEU A 1 206 ? 2.83800 -10.72700 -31.01600 1.000 25.15628 186 LEU A CA 1
ATOM 1358 C C . LEU A 1 206 ? 2.64900 -12.06000 -31.72900 1.000 24.55493 186 LEU A C 1
ATOM 1359 O O . LEU A 1 206 ? 3.38600 -13.01800 -31.46800 1.000 24.71203 186 LEU A O 1
ATOM 1364 N N . VAL A 1 207 ? 1.66400 -12.14100 -32.62800 1.000 22.13409 187 VAL A N 1
ATOM 1365 C CA . VAL A 1 207 ? 1.51100 -13.33400 -33.45800 1.000 28.28305 187 VAL A CA 1
ATOM 1366 C C . VAL A 1 207 ? 2.77200 -13.56600 -34.28100 1.000 28.00592 187 VAL A C 1
ATOM 1367 O O . VAL A 1 207 ? 3.28900 -14.68600 -34.36200 1.000 33.50640 187 VAL A O 1
ATOM 1371 N N . ASP A 1 208 ? 3.29100 -12.50100 -34.89500 1.000 29.77982 188 ASP A N 1
ATOM 1372 C CA . ASP A 1 208 ? 4.51500 -12.62400 -35.68000 1.000 26.12767 188 ASP A CA 1
ATOM 1373 C C . ASP A 1 208 ? 5.69600 -13.01700 -34.80200 1.000 27.77376 188 ASP A C 1
ATOM 1374 O O . ASP A 1 208 ? 6.53700 -13.82400 -35.21100 1.000 30.64490 188 ASP A O 1
ATOM 1379 N N . LEU A 1 209 ? 5.76900 -12.46500 -33.58500 1.000 25.99767 189 LEU A N 1
ATOM 1380 C CA . LEU A 1 209 ? 6.86600 -12.79600 -32.67900 1.000 32.48559 189 LEU A CA 1
ATOM 1381 C C . LEU A 1 209 ? 6.83200 -14.26500 -32.27400 1.000 30.83196 189 LEU A C 1
ATOM 1382 O O . LEU A 1 209 ? 7.87600 -14.92300 -32.20700 1.000 28.44887 189 LEU A O 1
ATOM 1387 N N . VAL A 1 210 ? 5.63900 -14.79300 -31.99100 1.000 26.28910 190 VAL A N 1
ATOM 1388 C CA . VAL A 1 210 ? 5.52100 -16.20500 -31.64000 1.000 30.68236 190 VAL A CA 1
ATOM 1389 C C . VAL A 1 210 ? 5.98000 -17.07800 -32.80100 1.000 36.36631 190 VAL A C 1
ATOM 1390 O O . VAL A 1 210 ? 6.68800 -18.07600 -32.60700 1.000 36.48334 190 VAL A O 1
ATOM 1394 N N . ALA A 1 211 ? 5.59500 -16.71000 -34.02700 1.000 36.65653 191 ALA A N 1
ATOM 1395 C CA . ALA A 1 211 ? 6.03700 -17.44900 -35.20500 1.000 34.35076 191 ALA A CA 1
ATOM 1396 C C . ALA A 1 211 ? 7.55400 -17.43400 -35.33700 1.000 40.59239 191 ALA A C 1
ATOM 1397 O O . ALA A 1 211 ? 8.16800 -18.46400 -35.64000 1.000 43.64619 191 ALA A O 1
ATOM 1399 N N . ALA A 1 212 ? 8.17700 -16.27500 -35.11100 1.000 36.83042 192 ALA A N 1
ATOM 1400 C CA . ALA A 1 212 ? 9.63100 -16.18500 -35.18500 1.000 35.36286 192 ALA A CA 1
ATOM 1401 C C . ALA A 1 212 ? 10.28900 -17.10800 -34.16800 1.000 44.71085 192 ALA A C 1
ATOM 1402 O O . ALA A 1 212 ? 11.22900 -17.84400 -34.49500 1.000 40.06370 192 ALA A O 1
ATOM 1404 N N . LYS A 1 213 ? 9.80500 -17.08200 -32.92400 1.000 35.28014 193 LYS A N 1
ATOM 1405 C CA . LYS A 1 213 ? 10.37300 -17.93800 -31.88900 1.000 38.53183 193 LYS A CA 1
ATOM 1406 C C . LYS A 1 213 ? 10.06500 -19.40600 -32.14700 1.000 34.25830 193 LYS A C 1
ATOM 1407 O O . LYS A 1 213 ? 10.86800 -20.27700 -31.79700 1.000 44.56599 193 LYS A O 1
ATOM 1413 N N . ARG A 1 214 ? 8.91200 -19.69700 -32.75200 1.000 39.98878 194 ARG A N 1
ATOM 1414 C CA . ARG A 1 214 ? 8.60000 -21.07300 -33.12000 1.000 40.97134 194 ARG A CA 1
ATOM 1415 C C . ARG A 1 214 ? 9.58100 -21.60600 -34.15500 1.000 48.55130 194 ARG A C 1
ATOM 1416 O O . ARG A 1 214 ? 9.87300 -22.80700 -34.17200 1.000 54.24188 194 ARG A O 1
ATOM 1419 N N . ALA A 1 215 ? 10.10700 -20.73100 -35.01100 1.000 45.96562 195 ALA A N 1
ATOM 1420 C CA . ALA A 1 215 ? 11.08200 -21.11600 -36.02400 1.000 47.70421 195 ALA A CA 1
ATOM 1421 C C . ALA A 1 215 ? 12.51200 -21.06600 -35.49500 1.000 55.71606 195 ALA A C 1
ATOM 1422 O O . ALA A 1 215 ? 13.26600 -22.03200 -35.65000 1.000 60.45628 195 ALA A O 1
ATOM 1424 N N . GLU A 1 216 ? 12.90100 -19.95200 -34.86900 1.000 47.29532 196 GLU A N 1
ATOM 1425 C CA . GLU A 1 216 ? 14.26400 -19.73200 -34.38600 1.000 44.62285 196 GLU A CA 1
ATOM 1426 C C . GLU A 1 216 ? 14.23500 -19.50500 -32.87900 1.000 47.07906 196 GLU A C 1
ATOM 1427 O O . GLU A 1 216 ? 14.17900 -18.35500 -32.41400 1.000 43.29671 196 GLU A O 1
ATOM 1429 N N . PRO A 1 217 ? 14.28900 -20.56800 -32.08000 1.000 42.47633 197 PRO A N 1
ATOM 1430 C CA . PRO A 1 217 ? 14.13400 -20.41300 -30.63000 1.000 42.20550 197 PRO A CA 1
ATOM 1431 C C . PRO A 1 217 ? 15.33600 -19.75100 -29.97600 1.000 40.55891 197 PRO A C 1
ATOM 1432 O O . PRO A 1 217 ? 16.48000 -19.89200 -30.42000 1.000 54.11476 197 PRO A O 1
ATOM 1436 N N . GLY A 1 218 ? 15.05700 -19.02500 -28.89700 1.000 36.73501 198 GLY A N 1
ATOM 1437 C CA . GLY A 1 218 ? 16.09100 -18.45100 -28.05800 1.000 32.01924 198 GLY A CA 1
ATOM 1438 C C . GLY A 1 218 ? 15.98000 -18.92900 -26.62400 1.000 32.19385 198 GLY A C 1
ATOM 1439 O O . GLY A 1 218 ? 15.46800 -20.02300 -26.36800 1.000 36.78134 198 GLY A O 1
ATOM 1440 N N . HIS A 1 219 ? 16.45200 -18.12200 -25.67400 1.000 29.83788 199 HIS A N 1
ATOM 1441 C CA . HIS A 1 219 ? 16.40100 -18.47300 -24.26000 1.000 34.74033 199 HIS A CA 1
ATOM 1442 C C . HIS A 1 219 ? 15.42600 -17.59500 -23.48600 1.000 31.70585 199 HIS A C 1
ATOM 1443 O O . HIS A 1 219 ? 15.48900 -17.53500 -22.25300 1.000 25.45769 199 HIS A O 1
ATOM 1450 N N . ASP A 1 220 ? 14.52300 -16.92400 -24.19300 1.000 31.91363 200 ASP A N 1
ATOM 1451 C CA . ASP A 1 220 ? 13.53500 -16.03700 -23.60500 1.000 28.60579 200 ASP A CA 1
ATOM 1452 C C . ASP A 1 220 ? 12.33200 -16.83200 -23.10000 1.000 30.04073 200 ASP A C 1
ATOM 1453 O O . ASP A 1 220 ? 12.22200 -18.04400 -23.30100 1.000 24.82009 200 ASP A O 1
ATOM 1458 N N . LEU A 1 221 ? 11.41000 -16.11900 -22.44400 1.000 28.02556 201 LEU A N 1
ATOM 1459 C CA . LEU A 1 221 ? 10.21000 -16.75500 -21.90400 1.000 24.00423 201 LEU A CA 1
ATOM 1460 C C . LEU A 1 221 ? 9.31500 -17.29800 -23.01100 1.000 26.06493 201 LEU A C 1
ATOM 1461 O O . LEU A 1 221 ? 8.80200 -18.42000 -22.91300 1.000 25.58259 201 LEU A O 1
ATOM 1466 N N . LEU A 1 222 ? 9.10200 -16.50800 -24.06700 1.000 26.26135 202 LEU A N 1
ATOM 1467 C CA . LEU A 1 222 ? 8.24600 -16.94800 -25.16500 1.000 27.02244 202 LEU A CA 1
ATOM 1468 C C . LEU A 1 222 ? 8.76000 -18.24500 -25.77400 1.000 26.67832 202 LEU A C 1
ATOM 1469 O O . LEU A 1 222 ? 7.99000 -19.18700 -26.00000 1.000 31.71380 202 LEU A O 1
ATOM 1474 N N . SER A 1 223 ? 10.06700 -18.31400 -26.04300 1.000 29.77466 203 SER A N 1
ATOM 1475 C CA . SER A 1 223 ? 10.65600 -19.54200 -26.56500 1.000 30.47661 203 SER A CA 1
ATOM 1476 C C . SER A 1 223 ? 10.44200 -20.70400 -25.60300 1.000 29.02891 203 SER A C 1
ATOM 1477 O O . SER A 1 223 ? 10.03900 -21.79900 -26.01200 1.000 34.79570 203 SER A O 1
ATOM 1480 N N . GLY A 1 224 ? 10.70600 -20.48300 -24.31400 1.000 26.67731 204 GLY A N 1
ATOM 1481 C CA . GLY A 1 224 ? 10.49700 -21.54300 -23.34200 1.000 29.08097 204 GLY A CA 1
ATOM 1482 C C . GLY A 1 224 ? 9.04600 -21.97700 -23.26000 1.000 32.11539 204 GLY A C 1
ATOM 1483 O O . GLY A 1 224 ? 8.75100 -23.16300 -23.09800 1.000 35.99123 204 GLY A O 1
ATOM 1484 N N . LEU A 1 225 ? 8.12000 -21.02100 -23.38300 1.000 28.05509 205 LEU A N 1
ATOM 1485 C CA . LEU A 1 225 ? 6.69800 -21.34800 -23.32600 1.000 30.21696 205 LEU A CA 1
ATOM 1486 C C . LEU A 1 225 ? 6.26400 -22.17600 -24.53000 1.000 36.92668 205 LEU A C 1
ATOM 1487 O O . LEU A 1 225 ? 5.36900 -23.02200 -24.40900 1.000 34.15654 205 LEU A O 1
ATOM 1492 N N . ILE A 1 226 ? 6.88000 -21.94600 -25.69300 1.000 30.57997 206 ILE A N 1
ATOM 1493 C CA . ILE A 1 226 ? 6.59500 -22.76400 -26.86900 1.000 34.01873 206 ILE A CA 1
ATOM 1494 C C . ILE A 1 226 ? 7.11800 -24.18100 -26.67100 1.000 36.15710 206 ILE A C 1
ATOM 1495 O O . ILE A 1 226 ? 6.49800 -25.15700 -27.11000 1.000 41.18495 206 ILE A O 1
ATOM 1500 N N . ALA A 1 227 ? 8.24300 -24.30300 -25.98100 1.000 38.44199 207 ALA A N 1
ATOM 1501 C CA . ALA A 1 227 ? 8.85600 -25.62700 -25.74100 1.000 39.57701 207 ALA A CA 1
ATOM 1502 C C . ALA A 1 227 ? 8.10400 -26.38700 -24.64700 1.000 42.96014 207 ALA A C 1
ATOM 1503 O O . ALA A 1 227 ? 8.19000 -27.61500 -24.62800 1.000 44.98590 207 ALA A O 1
ATOM 1505 N N . VAL A 1 228 ? 7.37700 -25.67400 -23.79300 1.000 42.51845 208 VAL A N 1
ATOM 1506 C CA . VAL A 1 228 ? 6.66800 -26.30700 -22.64100 1.000 43.87810 208 VAL A CA 1
ATOM 1507 C C . VAL A 1 228 ? 5.76900 -27.44200 -23.13000 1.000 48.80151 208 VAL A C 1
ATOM 1508 O O . VAL A 1 228 ? 5.00300 -27.21900 -24.07900 1.000 51.17659 208 VAL A O 1
ATOM 1512 N N . ARG A 1 229 ? 5.85500 -28.60200 -22.47200 1.000 48.11255 209 ARG A N 1
ATOM 1513 C CA . ARG A 1 229 ? 5.01700 -29.76300 -22.84200 1.000 53.66390 209 ARG A CA 1
ATOM 1514 C C . ARG A 1 229 ? 4.54500 -30.49600 -21.58800 1.000 55.31926 209 ARG A C 1
ATOM 1515 O O . ARG A 1 229 ? 5.36600 -30.69400 -20.68800 1.000 57.27732 209 ARG A O 1
ATOM 1523 N N . ASP A 1 230 ? 3.26100 -30.84200 -21.52000 1.000 58.79417 210 ASP A N 1
ATOM 1524 C CA . ASP A 1 230 ? 2.77600 -31.69800 -20.40900 1.000 60.52329 210 ASP A CA 1
ATOM 1525 C C . ASP A 1 230 ? 2.18100 -32.93500 -21.06900 1.000 62.27897 210 ASP A C 1
ATOM 1526 O O . ASP A 1 230 ? 1.01000 -32.89000 -21.44800 1.000 61.05716 210 ASP A O 1
ATOM 1531 N N . ASP A 1 231 ? 3.00100 -33.96200 -21.26300 1.000 63.50969 211 ASP A N 1
ATOM 1532 C CA . ASP A 1 231 ? 2.51800 -35.19700 -21.87200 1.000 66.43588 211 ASP A CA 1
ATOM 1533 C C . ASP A 1 231 ? 1.60800 -34.90300 -23.05900 1.000 68.40177 211 ASP A C 1
ATOM 1534 O O . ASP A 1 231 ? 0.40400 -35.17800 -23.00000 1.000 71.39608 211 ASP A O 1
ATOM 1536 N N . GLU A 1 232 ? 2.18100 -34.30300 -24.10900 1.000 66.30829 212 GLU A N 1
ATOM 1537 C CA . GLU A 1 232 ? 1.51100 -33.91300 -25.35000 1.000 66.38602 212 GLU A CA 1
ATOM 1538 C C . GLU A 1 232 ? 0.67700 -32.64000 -25.22400 1.000 63.30586 212 GLU A C 1
ATOM 1539 O O . GLU A 1 232 ? 0.23300 -32.09600 -26.24100 1.000 64.40873 212 GLU A O 1
ATOM 1541 N N . ASP A 1 233 ? 0.45300 -32.14700 -24.00600 1.000 62.79963 213 ASP A N 1
ATOM 1542 C CA . ASP A 1 233 ? -0.28700 -30.89900 -23.84400 1.000 60.02891 213 ASP A CA 1
ATOM 1543 C C . ASP A 1 233 ? 0.69600 -29.75400 -24.05900 1.000 50.96041 213 ASP A C 1
ATOM 1544 O O . ASP A 1 233 ? 1.81300 -29.76900 -23.53300 1.000 54.69963 213 ASP A O 1
ATOM 1549 N N . ARG A 1 234 ? 0.26900 -28.75400 -24.82800 1.000 49.61316 214 ARG A N 1
ATOM 1550 C CA . ARG A 1 234 ? 1.09900 -27.60500 -25.15500 1.000 44.80885 214 ARG A CA 1
ATOM 1551 C C . ARG A 1 234 ? 0.25400 -26.34100 -25.09300 1.000 37.72118 214 ARG A C 1
ATOM 1552 O O . ARG A 1 234 ? -0.97700 -26.39000 -25.01800 1.000 35.35871 214 ARG A O 1
ATOM 1555 N N . LEU A 1 235 ? 0.93600 -25.19900 -25.13200 1.000 39.35925 215 LEU A N 1
ATOM 1556 C CA . LEU A 1 235 ? 0.27800 -23.90200 -25.19600 1.000 31.98471 215 LEU A CA 1
ATOM 1557 C C . LEU A 1 235 ? 0.00800 -23.53300 -26.65000 1.000 31.50270 215 LEU A C 1
ATOM 1558 O O . LEU A 1 235 ? 0.86400 -23.72300 -27.52000 1.000 32.94798 215 LEU A O 1
ATOM 1563 N N . SER A 1 236 ? -1.18400 -23.00600 -26.90900 1.000 33.39502 216 SER A N 1
ATOM 1564 C CA . SER A 1 236 ? -1.57300 -22.64400 -28.26300 1.000 34.17582 216 SER A CA 1
ATOM 1565 C C . SER A 1 236 ? -1.05000 -21.25600 -28.62600 1.000 36.89839 216 SER A C 1
ATOM 1566 O O . SER A 1 236 ? -0.63300 -20.47800 -27.76400 1.000 32.96294 216 SER A O 1
ATOM 1569 N N . GLU A 1 237 ? -1.07800 -20.95400 -29.93100 1.000 35.88184 217 GLU A N 1
ATOM 1570 C CA . GLU A 1 237 ? -0.71500 -19.61600 -30.39700 1.000 37.26220 217 GLU A CA 1
ATOM 1571 C C . GLU A 1 237 ? -1.53300 -18.54500 -29.69300 1.000 29.86273 217 GLU A C 1
ATOM 1572 O O . GLU A 1 237 ? -0.98300 -17.56100 -29.18300 1.000 31.78754 217 GLU A O 1
ATOM 1578 N N . ALA A 1 238 ? -2.85900 -18.71200 -29.67800 1.000 29.39251 218 ALA A N 1
ATOM 1579 C CA . ALA A 1 238 ? -3.72000 -17.74600 -29.00400 1.000 33.57446 218 ALA A CA 1
ATOM 1580 C C . ALA A 1 238 ? -3.36200 -17.62800 -27.52900 1.000 29.22671 218 ALA A C 1
ATOM 1581 O O . ALA A 1 238 ? -3.34300 -16.52300 -26.97300 1.000 25.14953 218 ALA A O 1
ATOM 1583 N N . GLU A 1 239 ? -3.06400 -18.75800 -26.88300 1.000 26.81835 219 GLU A N 1
ATOM 1584 C CA . GLU A 1 239 ? -2.69300 -18.73600 -25.47300 1.000 26.22071 219 GLU A CA 1
ATOM 1585 C C . GLU A 1 239 ? -1.35700 -18.03200 -25.26900 1.000 25.93566 219 GLU A C 1
ATOM 1586 O O . GLU A 1 239 ? -1.18500 -17.28200 -24.30200 1.000 26.11786 219 GLU A O 1
ATOM 1592 N N . LEU A 1 240 ? -0.40000 -18.26100 -26.17200 1.000 26.76756 220 LEU A N 1
ATOM 1593 C CA . LEU A 1 240 ? 0.89500 -17.59700 -26.07200 1.000 26.58749 220 LEU A CA 1
ATOM 1594 C C . LEU A 1 240 ? 0.75500 -16.09500 -26.28100 1.000 21.73271 220 LEU A C 1
ATOM 1595 O O . LEU A 1 240 ? 1.29200 -15.29700 -25.50600 1.000 24.66229 220 LEU A O 1
ATOM 1600 N N . VAL A 1 241 ? 0.02400 -15.69600 -27.32400 1.000 24.45339 221 VAL A N 1
ATOM 1601 C CA . VAL A 1 241 ? -0.17400 -14.27800 -27.60600 1.000 20.45812 221 VAL A CA 1
ATOM 1602 C C . VAL A 1 241 ? -0.93500 -13.60700 -26.47000 1.000 25.13877 221 VAL A C 1
ATOM 1603 O O . VAL A 1 241 ? -0.59900 -12.49200 -26.05400 1.000 15.14299 221 VAL A O 1
ATOM 1607 N N . SER A 1 242 ? -1.97500 -14.27300 -25.95300 1.000 25.06246 222 SER A N 1
ATOM 1608 C CA . SER A 1 242 ? -2.71500 -13.71900 -24.82200 1.000 23.89852 222 SER A CA 1
ATOM 1609 C C . SER A 1 242 ? -1.81400 -13.53900 -23.60800 1.000 18.65209 222 SER A C 1
ATOM 1610 O O . SER A 1 242 ? -1.89300 -12.51800 -22.91300 1.000 20.22357 222 SER A O 1
ATOM 1613 N N . MET A 1 243 ? -0.95400 -14.52100 -23.33500 1.000 19.72352 223 MET A N 1
ATOM 1614 C CA . MET A 1 243 ? -0.03500 -14.40300 -22.20800 1.000 22.95110 223 MET A CA 1
ATOM 1615 C C . MET A 1 243 ? 0.93300 -13.24400 -22.40600 1.000 18.14532 223 MET A C 1
ATOM 1616 O O . MET A 1 243 ? 1.26400 -12.53100 -21.45100 1.000 15.70702 223 MET A O 1
ATOM 1621 N N . ALA A 1 244 ? 1.38400 -13.03100 -23.64700 1.000 18.32983 224 ALA A N 1
ATOM 1622 C CA . ALA A 1 244 ? 2.25000 -11.89100 -23.93700 1.000 19.60003 224 ALA A CA 1
ATOM 1623 C C . ALA A 1 244 ? 1.54700 -10.57500 -23.64000 1.000 16.78650 224 ALA A C 1
ATOM 1624 O O . ALA A 1 244 ? 2.15700 -9.64800 -23.09100 1.000 17.21414 224 ALA A O 1
ATOM 1626 N N . PHE A 1 245 ? 0.26300 -10.47100 -24.00300 1.000 19.41168 225 PHE A N 1
ATOM 1627 C CA . PHE A 1 245 ? -0.50500 -9.27300 -23.67600 1.000 16.84667 225 PHE A CA 1
ATOM 1628 C C . PHE A 1 245 ? -0.58200 -9.06300 -22.17200 1.000 15.87509 225 PHE A C 1
ATOM 1629 O O . PHE A 1 245 ? -0.43200 -7.93700 -21.68500 1.000 16.71710 225 PHE A O 1
ATOM 1637 N N . LEU A 1 246 ? -0.83300 -10.13900 -21.42200 1.000 18.88980 226 LEU A N 1
ATOM 1638 C CA . LEU A 1 246 ? -0.85700 -10.05100 -19.96600 1.000 18.32650 226 LEU A CA 1
ATOM 1639 C C . LEU A 1 246 ? 0.47500 -9.55500 -19.42800 1.000 16.57915 226 LEU A C 1
ATOM 1640 O O . LEU A 1 246 ? 0.51700 -8.71000 -18.52600 1.000 19.30078 226 LEU A O 1
ATOM 1645 N N . ALA A 1 247 ? 1.57600 -10.08000 -19.96700 1.000 16.98948 227 ALA A N 1
ATOM 1646 C CA . ALA A 1 247 ? 2.89300 -9.64700 -19.51500 1.000 15.64475 227 ALA A CA 1
ATOM 1647 C C . ALA A 1 247 ? 3.12300 -8.17100 -19.81100 1.000 18.10919 227 ALA A C 1
ATOM 1648 O O . ALA A 1 247 ? 3.72600 -7.46100 -18.99900 1.000 18.71604 227 ALA A O 1
ATOM 1650 N N . LEU A 1 248 ? 2.65100 -7.68800 -20.96600 1.000 17.75948 228 LEU A N 1
ATOM 1651 C CA . LEU A 1 248 ? 2.79900 -6.27100 -21.28500 1.000 18.38232 228 LEU A CA 1
ATOM 1652 C C . LEU A 1 248 ? 2.02800 -5.39800 -20.30400 1.000 18.60749 228 LEU A C 1
ATOM 1653 O O . LEU A 1 248 ? 2.54100 -4.37100 -19.84300 1.000 19.21785 228 LEU A O 1
ATOM 1658 N N . TRP A 1 249 ? 0.78500 -5.78100 -19.99100 1.000 16.84473 229 TRP A N 1
ATOM 1659 C CA . TRP A 1 249 ? -0.03400 -5.01300 -19.05700 1.000 19.39910 229 TRP A CA 1
ATOM 1660 C C . TRP A 1 249 ? 0.66400 -4.85700 -17.71300 1.000 21.05511 229 TRP A C 1
ATOM 1661 O O . TRP A 1 249 ? 0.85000 -3.74200 -17.21400 1.000 19.91507 229 TRP A O 1
ATOM 1672 N N . ALA A 1 250 ? 1.05100 -5.97100 -17.10400 1.000 17.80528 230 ALA A N 1
ATOM 1673 C CA . ALA A 1 250 ? 1.59700 -5.89900 -15.75700 1.000 20.05317 230 ALA A CA 1
ATOM 1674 C C . ALA A 1 250 ? 3.08500 -5.56900 -15.76700 1.000 18.77823 230 ALA A C 1
ATOM 1675 O O . ALA A 1 250 ? 3.57100 -4.84100 -14.89200 1.000 22.74693 230 ALA A O 1
ATOM 1677 N N . GLY A 1 251 ? 3.82000 -6.09600 -16.74000 1.000 23.60144 231 GLY A N 1
ATOM 1678 C CA . GLY A 1 251 ? 5.24400 -5.83900 -16.82700 1.000 21.48727 231 GLY A CA 1
ATOM 1679 C C . GLY A 1 251 ? 5.62000 -4.46600 -17.32900 1.000 24.82212 231 GLY A C 1
ATOM 1680 O O . GLY A 1 251 ? 6.78100 -4.06700 -17.19200 1.000 24.87125 231 GLY A O 1
ATOM 1681 N N . TYR A 1 252 ? 4.67300 -3.73100 -17.91000 1.000 21.91423 232 TYR A N 1
ATOM 1682 C CA . TYR A 1 252 ? 4.93000 -2.35700 -18.31600 1.000 18.44247 232 TYR A CA 1
ATOM 1683 C C . TYR A 1 252 ? 3.98200 -1.37900 -17.63800 1.000 18.78916 232 TYR A C 1
ATOM 1684 O O . TYR A 1 252 ? 4.44000 -0.52700 -16.87300 1.000 21.57513 232 TYR A O 1
ATOM 1693 N N . GLU A 1 253 ? 2.67200 -1.47900 -17.87400 1.000 16.67778 233 GLU A N 1
ATOM 1694 C CA . GLU A 1 253 ? 1.76000 -0.46700 -17.34600 1.000 19.74754 233 GLU A CA 1
ATOM 1695 C C . GLU A 1 253 ? 1.81700 -0.40200 -15.82300 1.000 17.15336 233 GLU A C 1
ATOM 1696 O O . GLU A 1 253 ? 1.91400 0.68500 -15.24200 1.000 26.68261 233 GLU A O 1
ATOM 1702 N N . ASN A 1 254 ? 1.76200 -1.55700 -15.15500 1.000 20.59204 234 ASN A N 1
ATOM 1703 C CA . ASN A 1 254 ? 1.83800 -1.55400 -13.69700 1.000 21.20527 234 ASN A CA 1
ATOM 1704 C C . ASN A 1 254 ? 3.21600 -1.11200 -13.21200 1.000 16.60468 234 ASN A C 1
ATOM 1705 O O . ASN A 1 254 ? 3.32600 -0.30600 -12.28300 1.000 17.45533 234 ASN A O 1
ATOM 1710 N N . LEU A 1 255 ? 4.27700 -1.62500 -13.83100 1.000 18.30227 235 LEU A N 1
ATOM 1711 C CA . LEU A 1 255 ? 5.61400 -1.37500 -13.30600 1.000 17.12841 235 LEU A CA 1
ATOM 1712 C C . LEU A 1 255 ? 6.04200 0.07000 -13.52500 1.000 17.62326 235 LEU A C 1
ATOM 1713 O O . LEU A 1 255 ? 6.72700 0.65200 -12.67500 1.000 18.79034 235 LEU A O 1
ATOM 1718 N N . VAL A 1 256 ? 5.65500 0.66400 -14.65900 1.000 15.04835 236 VAL A N 1
ATOM 1719 C CA . VAL A 1 256 ? 6.04300 2.04400 -14.94700 1.000 14.76347 236 VAL A CA 1
ATOM 1720 C C . VAL A 1 256 ? 5.55700 2.97800 -13.85000 1.000 19.59080 236 VAL A C 1
ATOM 1721 O O . VAL A 1 256 ? 6.26900 3.90100 -13.43400 1.000 14.21453 236 VAL A O 1
ATOM 1725 N N . HIS A 1 257 ? 4.34200 2.76100 -13.36200 1.000 13.86315 237 HIS A N 1
ATOM 1726 C CA . HIS A 1 257 ? 3.79700 3.67800 -12.37500 1.000 15.58944 237 HIS A CA 1
ATOM 1727 C C . HIS A 1 257 ? 4.08600 3.25300 -10.94700 1.000 15.81571 237 HIS A C 1
ATOM 1728 O O . HIS A 1 257 ? 4.03600 4.09300 -10.04500 1.000 17.35326 237 HIS A O 1
ATOM 1735 N N . LEU A 1 258 ? 4.41300 1.98100 -10.71700 1.000 14.26433 238 LEU A N 1
ATOM 1736 C CA . LEU A 1 258 ? 4.99700 1.62100 -9.43100 1.000 17.20541 238 LEU A CA 1
ATOM 1737 C C . LEU A 1 258 ? 6.26700 2.43200 -9.18000 1.000 17.82430 238 LEU A C 1
ATOM 1738 O O . LEU A 1 258 ? 6.47900 2.95300 -8.07800 1.000 17.18317 238 LEU A O 1
ATOM 1743 N N . ILE A 1 259 ? 7.09700 2.59000 -10.21100 1.000 17.92845 239 ILE A N 1
ATOM 1744 C CA . ILE A 1 259 ? 8.31700 3.38100 -10.07700 1.000 13.54433 239 ILE A CA 1
ATOM 1745 C C . ILE A 1 259 ? 7.99000 4.86300 -9.95900 1.000 16.52955 239 ILE A C 1
ATOM 1746 O O . ILE A 1 259 ? 8.50000 5.55300 -9.07100 1.000 18.13421 239 ILE A O 1
ATOM 1751 N N . GLY A 1 260 ? 7.15600 5.38000 -10.86600 1.000 13.47255 240 GLY A N 1
ATOM 1752 C CA . GLY A 1 260 ? 6.81800 6.79700 -10.83300 1.000 17.75644 240 GLY A CA 1
ATOM 1753 C C . GLY A 1 260 ? 6.17100 7.20700 -9.52900 1.000 15.17991 240 GLY A C 1
ATOM 1754 O O . GLY A 1 260 ? 6.63800 8.12600 -8.85000 1.000 15.67050 240 GLY A O 1
ATOM 1755 N N . ASN A 1 261 ? 5.09900 6.50600 -9.14700 1.000 18.46739 241 ASN A N 1
ATOM 1756 C CA . ASN A 1 261 ? 4.41900 6.83000 -7.90000 1.000 15.18325 241 ASN A CA 1
ATOM 1757 C C . ASN A 1 261 ? 5.34200 6.66000 -6.70300 1.000 14.53614 241 ASN A C 1
ATOM 1758 O O . ASN A 1 261 ? 5.23600 7.41100 -5.72700 1.000 17.21620 241 ASN A O 1
ATOM 1763 N N . GLY A 1 262 ? 6.26000 5.69300 -6.76200 1.000 17.96165 242 GLY A N 1
ATOM 1764 C CA . GLY A 1 262 ? 7.18500 5.49900 -5.65900 1.000 14.49534 242 GLY A CA 1
ATOM 1765 C C . GLY A 1 262 ? 8.14100 6.66300 -5.48100 1.000 19.72408 242 GLY A C 1
ATOM 1766 O O . GLY A 1 262 ? 8.38400 7.11200 -4.35700 1.000 21.78834 242 GLY A O 1
ATOM 1767 N N . VAL A 1 263 ? 8.69600 7.17000 -6.58500 1.000 19.13651 243 VAL A N 1
ATOM 1768 C CA . VAL A 1 263 ? 9.61100 8.30700 -6.49500 1.000 18.65457 243 VAL A CA 1
ATOM 1769 C C . VAL A 1 263 ? 8.88300 9.53100 -5.95700 1.000 14.57524 243 VAL A C 1
ATOM 1770 O O . VAL A 1 263 ? 9.38600 10.23600 -5.07500 1.000 18.84422 243 VAL A O 1
ATOM 1774 N N . ARG A 1 264 ? 7.68400 9.80300 -6.48200 1.000 17.75543 244 ARG A N 1
ATOM 1775 C CA . ARG A 1 264 ? 6.91200 10.94000 -5.98800 1.000 19.81851 244 ARG A CA 1
ATOM 1776 C C . ARG A 1 264 ? 6.63400 10.80700 -4.49400 1.000 18.90002 244 ARG A C 1
ATOM 1777 O O . ARG A 1 264 ? 6.74900 11.78400 -3.74500 1.000 17.31198 244 ARG A O 1
ATOM 1785 N N . ALA A 1 265 ? 6.25600 9.60300 -4.04200 1.000 21.15387 245 ALA A N 1
ATOM 1786 C CA . ALA A 1 265 ? 5.99500 9.38700 -2.62100 1.000 18.11767 245 ALA A CA 1
ATOM 1787 C C . ALA A 1 265 ? 7.23700 9.63400 -1.78100 1.000 14.94214 245 ALA A C 1
ATOM 1788 O O . ALA A 1 265 ? 7.13700 10.13100 -0.65500 1.000 20.13716 245 ALA A O 1
ATOM 1790 N N . LEU A 1 266 ? 8.41200 9.28100 -2.30900 1.000 15.10650 246 LEU A N 1
ATOM 1791 C CA . LEU A 1 266 ? 9.66400 9.54300 -1.61000 1.000 18.99493 246 LEU A CA 1
ATOM 1792 C C . LEU A 1 266 ? 9.92900 11.03700 -1.52500 1.000 18.61616 246 LEU A C 1
ATOM 1793 O O . LEU A 1 266 ? 10.33700 11.54700 -0.47400 1.000 22.52113 246 LEU A O 1
ATOM 1798 N N . LEU A 1 267 ? 9.70000 11.74700 -2.63100 1.000 19.18411 247 LEU A N 1
ATOM 1799 C CA . LEU A 1 267 ? 9.90400 13.18900 -2.67000 1.000 21.80256 247 LEU A CA 1
ATOM 1800 C C . LEU A 1 267 ? 8.90500 13.92200 -1.78300 1.000 25.02349 247 LEU A C 1
ATOM 1801 O O . LEU A 1 267 ? 9.22100 14.99100 -1.24800 1.000 21.61590 247 LEU A O 1
ATOM 1806 N N . ALA A 1 268 ? 7.70200 13.36600 -1.61900 1.000 23.27231 248 ALA A N 1
ATOM 1807 C CA . ALA A 1 268 ? 6.68300 13.97200 -0.77300 1.000 23.23352 248 ALA A CA 1
ATOM 1808 C C . ALA A 1 268 ? 6.92400 13.73500 0.71300 1.000 27.21295 248 ALA A C 1
ATOM 1809 O O . ALA A 1 268 ? 6.32500 14.43100 1.54000 1.000 30.16507 248 ALA A O 1
ATOM 1811 N N . ALA A 1 269 ? 7.77700 12.77500 1.07000 1.000 24.89918 249 ALA A N 1
ATOM 1812 C CA . ALA A 1 269 ? 8.10100 12.46700 2.46300 1.000 26.49481 249 ALA A CA 1
ATOM 1813 C C . ALA A 1 269 ? 9.61500 12.49200 2.62000 1.000 22.62469 249 ALA A C 1
ATOM 1814 O O . ALA A 1 269 ? 10.26000 11.43600 2.69300 1.000 28.10722 249 ALA A O 1
ATOM 1816 N N . PRO A 1 270 ? 10.21500 13.68600 2.68600 1.000 27.99245 250 PRO A N 1
ATOM 1817 C CA . PRO A 1 270 ? 11.68800 13.77300 2.70500 1.000 25.71543 250 PRO A CA 1
ATOM 1818 C C . PRO A 1 270 ? 12.34700 12.96200 3.81000 1.000 24.62343 250 PRO A C 1
ATOM 1819 O O . PRO A 1 270 ? 13.41700 12.38100 3.58800 1.000 27.45980 250 PRO A O 1
ATOM 1823 N N . ASP A 1 271 ? 11.73400 12.90100 4.99600 1.000 22.62830 251 ASP A N 1
ATOM 1824 C CA . ASP A 1 271 ? 12.33500 12.16200 6.10200 1.000 25.27334 251 ASP A CA 1
ATOM 1825 C C . ASP A 1 271 ? 12.44500 10.67300 5.78900 1.000 26.50214 251 ASP A C 1
ATOM 1826 O O . ASP A 1 271 ? 13.43700 10.03000 6.15100 1.000 23.93990 251 ASP A O 1
ATOM 1831 N N . GLN A 1 272 ? 11.43400 10.10000 5.12800 1.000 22.99674 252 GLN A N 1
ATOM 1832 C CA . GLN A 1 272 ? 11.54900 8.70800 4.69800 1.000 20.47655 252 GLN A CA 1
ATOM 1833 C C . GLN A 1 272 ? 12.67400 8.54900 3.68600 1.000 22.49863 252 GLN A C 1
ATOM 1834 O O . GLN A 1 272 ? 13.45300 7.59000 3.75500 1.000 21.87182 252 GLN A O 1
ATOM 1840 N N . LEU A 1 273 ? 12.77900 9.48500 2.74200 1.000 21.67383 253 LEU A N 1
ATOM 1841 C CA . LEU A 1 273 ? 13.86100 9.43500 1.76600 1.000 26.68296 253 LEU A CA 1
ATOM 1842 C C . LEU A 1 273 ? 15.22400 9.51500 2.44400 1.000 25.18146 253 LEU A C 1
ATOM 1843 O O . LEU A 1 273 ? 16.15000 8.77700 2.08500 1.000 25.03861 253 LEU A O 1
ATOM 1848 N N . ALA A 1 274 ? 15.36300 10.40200 3.43300 1.000 28.69477 254 ALA A N 1
ATOM 1849 C CA . ALA A 1 274 ? 16.63800 10.54200 4.12900 1.000 27.20467 254 ALA A CA 1
ATOM 1850 C C . ALA A 1 274 ? 17.00300 9.26700 4.88000 1.000 27.87485 254 ALA A C 1
ATOM 1851 O O . ALA A 1 274 ? 18.17400 8.86900 4.91000 1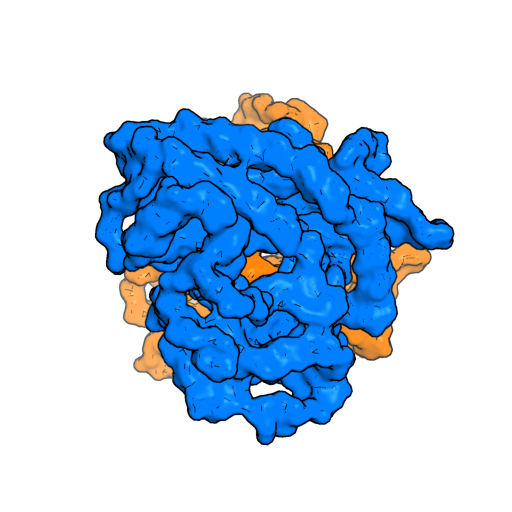.000 26.77941 254 ALA A O 1
ATOM 1853 N N . ASP A 1 275 ? 16.01500 8.61100 5.49200 1.000 24.49804 255 ASP A N 1
ATOM 1854 C CA . ASP A 1 275 ? 16.27500 7.33300 6.15100 1.000 30.11003 255 ASP A CA 1
ATOM 1855 C C . ASP A 1 275 ? 16.72600 6.27900 5.14600 1.000 27.08024 255 ASP A C 1
ATOM 1856 O O . ASP A 1 275 ? 17.69000 5.54400 5.39100 1.000 26.79013 255 ASP A O 1
ATOM 1861 N N . LEU A 1 276 ? 16.03700 6.19000 4.00400 1.000 20.85260 256 LEU A N 1
ATOM 1862 C CA . LEU A 1 276 ? 16.42300 5.22200 2.98000 1.000 24.55882 256 LEU A CA 1
ATOM 1863 C C . LEU A 1 276 ? 17.81500 5.52000 2.43500 1.000 26.18847 256 LEU A C 1
ATOM 1864 O O . LEU A 1 276 ? 18.59700 4.60100 2.16300 1.000 25.00120 256 LEU A O 1
ATOM 1869 N N . ARG A 1 277 ? 18.14100 6.80300 2.26600 1.000 20.59170 257 ARG A N 1
ATOM 1870 C CA . ARG A 1 277 ? 19.46700 7.16800 1.78300 1.000 26.91193 257 ARG A CA 1
ATOM 1871 C C . ARG A 1 277 ? 20.55300 6.82500 2.79600 1.000 27.42966 257 ARG A C 1
ATOM 1872 O O . ARG A 1 277 ? 21.70800 6.60800 2.41400 1.000 32.63549 257 ARG A O 1
ATOM 1880 N N . SER A 1 278 ? 20.20500 6.76200 4.07800 1.000 29.35298 258 SER A N 1
ATOM 1881 C CA . SER A 1 278 ? 21.16500 6.47300 5.13500 1.000 31.84756 258 SER A CA 1
ATOM 1882 C C . SER A 1 278 ? 21.28500 4.98800 5.44800 1.000 33.20160 258 SER A C 1
ATOM 1883 O O . SER A 1 278 ? 22.20300 4.59700 6.17600 1.000 34.58576 258 SER A O 1
ATOM 1886 N N . ASP A 1 279 ? 20.38500 4.15700 4.92400 1.000 35.35452 259 ASP A N 1
ATOM 1887 C CA . ASP A 1 279 ? 20.32300 2.73100 5.25500 1.000 34.41606 259 ASP A CA 1
ATOM 1888 C C . ASP A 1 279 ? 20.00400 1.97200 3.96800 1.000 33.12311 259 ASP A C 1
ATOM 1889 O O . ASP A 1 279 ? 18.83500 1.76200 3.63000 1.000 27.64386 259 ASP A O 1
ATOM 1894 N N . GLU A 1 280 ? 21.05700 1.56800 3.25400 1.000 25.61538 260 GLU A N 1
ATOM 1895 C CA . GLU A 1 280 ? 20.87300 0.82800 2.01000 1.000 27.71315 260 GLU A CA 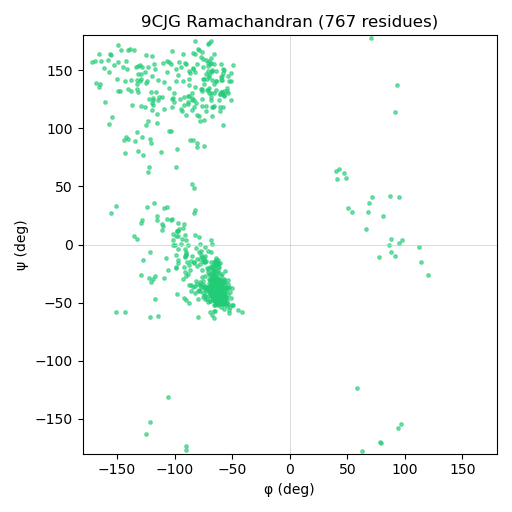1
ATOM 1896 C C . GLU A 1 280 ? 20.11500 -0.47200 2.23600 1.000 24.71527 260 GLU A C 1
ATOM 1897 O O . GLU A 1 280 ? 19.37400 -0.92300 1.35200 1.000 26.57320 260 GLU A O 1
ATOM 1899 N N . ALA A 1 281 ? 20.27600 -1.08200 3.41300 1.000 21.47879 261 ALA A N 1
ATOM 1900 C CA . ALA A 1 281 ? 19.59700 -2.33200 3.72500 1.000 22.98620 261 ALA A CA 1
ATOM 1901 C C . ALA A 1 281 ? 18.09100 -2.16600 3.86200 1.000 16.74866 261 ALA A C 1
ATOM 1902 O O . ALA A 1 281 ? 17.37800 -3.17500 3.86900 1.000 22.77693 261 ALA A O 1
ATOM 1904 N N . LEU A 1 282 ? 17.60100 -0.93200 3.98900 1.000 16.94232 262 LEU A N 1
ATOM 1905 C CA . LEU A 1 282 ? 16.17100 -0.66100 4.09900 1.000 19.45165 262 LEU A CA 1
ATOM 1906 C C . LEU A 1 282 ? 15.42600 -0.83900 2.77600 1.000 19.85320 262 LEU A C 1
ATOM 1907 O O . LEU A 1 282 ? 14.19000 -0.92300 2.78600 1.000 15.52824 262 LEU A O 1
ATOM 1912 N N . LEU A 1 283 ? 16.13600 -0.90700 1.64900 1.000 18.82174 263 LEU A N 1
ATOM 1913 C CA . LEU A 1 283 ? 15.48500 -0.90700 0.33700 1.000 16.88278 263 LEU A CA 1
ATOM 1914 C C . LEU A 1 283 ? 14.42300 -1.98500 0.15300 1.000 19.97170 263 LEU A C 1
ATOM 1915 O O . LEU A 1 283 ? 13.33500 -1.65600 -0.34900 1.000 19.38107 263 LEU A O 1
ATOM 1920 N N . PRO A 1 284 ? 14.65800 -3.26200 0.49000 1.000 21.92503 264 PRO A N 1
ATOM 1921 C CA . PRO A 1 284 ? 13.60900 -4.26800 0.22900 1.000 24.28867 264 PRO A CA 1
ATOM 1922 C C . PRO A 1 284 ? 12.30900 -3.96700 0.95000 1.000 19.14086 264 PRO A C 1
ATOM 1923 O O . PRO A 1 284 ? 11.23400 -4.00400 0.33400 1.000 16.56097 264 PRO A O 1
ATOM 1927 N N . ARG A 1 285 ? 12.38100 -3.64900 2.24500 1.000 20.47797 265 ARG A N 1
ATOM 1928 C CA . ARG A 1 285 ? 11.17000 -3.29500 2.97700 1.000 22.81435 265 ARG A CA 1
ATOM 1929 C C . ARG A 1 285 ? 10.60700 -1.95400 2.51700 1.000 19.56569 265 ARG A C 1
ATOM 1930 O O . ARG A 1 285 ? 9.38800 -1.75000 2.55300 1.000 19.10604 265 ARG A O 1
ATOM 1938 N N . ALA A 1 286 ? 11.47100 -1.03500 2.08000 1.000 17.77544 266 ALA A N 1
ATOM 1939 C CA . ALA A 1 286 ? 10.99300 0.25100 1.57900 1.000 16.44148 266 ALA A CA 1
ATOM 1940 C C . ALA A 1 286 ? 10.14900 0.07700 0.32100 1.000 19.29525 266 ALA A C 1
ATOM 1941 O O . ALA A 1 286 ? 9.12100 0.74500 0.15600 1.000 13.98148 266 ALA A O 1
ATOM 1943 N N . ILE A 1 287 ? 10.56100 -0.82100 -0.57700 1.000 17.98488 267 ILE A N 1
ATOM 1944 C CA . ILE A 1 287 ? 9.79400 -1.03900 -1.80200 1.000 19.01500 267 ILE A CA 1
ATOM 1945 C C . ILE A 1 287 ? 8.42300 -1.61700 -1.47900 1.000 15.60898 267 ILE A C 1
ATOM 1946 O O . ILE A 1 287 ? 7.42200 -1.28200 -2.12500 1.000 16.25445 267 ILE A O 1
ATOM 1951 N N . GLU A 1 288 ? 8.34800 -2.48700 -0.47300 1.000 15.57053 268 GLU A N 1
ATOM 1952 C CA . GLU A 1 288 ? 7.05000 -3.05500 -0.11800 1.000 19.04412 268 GLU A CA 1
ATOM 1953 C C . GLU A 1 288 ? 6.11000 -1.98400 0.42500 1.000 16.80115 268 GLU A C 1
ATOM 1954 O O . GLU A 1 288 ? 4.90800 -1.99900 0.12500 1.000 15.74329 268 GLU A O 1
ATOM 1960 N N . GLU A 1 289 ? 6.63500 -1.04000 1.21900 1.000 13.85644 269 GLU A N 1
ATOM 1961 C CA . GLU A 1 289 ? 5.81000 0.06900 1.69200 1.000 17.19471 269 GLU A CA 1
ATOM 1962 C C . GLU A 1 289 ? 5.44600 1.01200 0.55500 1.000 16.11457 269 GLU A C 1
ATOM 1963 O O . GLU A 1 289 ? 4.30900 1.49200 0.48200 1.000 13.83904 269 GLU A O 1
ATOM 1969 N N . LEU A 1 290 ? 6.40100 1.29800 -0.33500 1.000 15.28963 270 LEU A N 1
ATOM 1970 C CA . LEU A 1 290 ? 6.10600 2.11000 -1.51300 1.000 12.78335 270 LEU A CA 1
ATOM 1971 C C . LEU A 1 290 ? 5.03200 1.45200 -2.36600 1.000 14.24182 270 LEU A C 1
ATOM 1972 O O . LEU A 1 290 ? 4.15600 2.13300 -2.91300 1.000 18.68208 270 LEU A O 1
ATOM 1977 N N . THR A 1 291 ? 5.07600 0.12300 -2.47700 1.000 15.40015 271 THR A N 1
ATOM 1978 C CA . THR A 1 291 ? 4.01400 -0.59400 -3.17700 1.000 10.90072 271 THR A CA 1
ATOM 1979 C C . THR A 1 291 ? 2.67900 -0.43700 -2.45700 1.000 14.78414 271 THR A C 1
ATOM 1980 O O . THR A 1 291 ? 1.67800 -0.05400 -3.06600 1.000 12.82433 271 THR A O 1
ATOM 1984 N N . ARG A 1 292 ? 2.65000 -0.69300 -1.14700 1.000 13.33600 272 ARG A N 1
ATOM 1985 C CA . ARG A 1 292 ? 1.39900 -0.54200 -0.40700 1.000 13.10341 272 ARG A CA 1
ATOM 1986 C C . ARG A 1 292 ? 0.86200 0.87800 -0.51900 1.000 17.51677 272 ARG A C 1
ATOM 1987 O O . ARG A 1 292 ? -0.34300 1.08200 -0.69900 1.000 15.17066 272 ARG A O 1
ATOM 1995 N N . PHE A 1 293 ? 1.75600 1.87000 -0.47200 1.000 11.45424 273 PHE A N 1
ATOM 1996 C CA . PHE A 1 293 ? 1.33700 3.26600 -0.38200 1.000 17.67818 273 PHE A CA 1
ATOM 1997 C C . PHE A 1 293 ? 0.66400 3.76000 -1.66000 1.000 16.88978 273 PHE A C 1
ATOM 1998 O O . PHE A 1 293 ? -0.38600 4.41200 -1.60300 1.000 16.20136 273 PHE A O 1
ATOM 2006 N N . ASP A 1 294 ? 1.27400 3.51200 -2.83000 1.000 15.28595 274 ASP A N 1
ATOM 2007 C CA . ASP A 1 294 ? 0.72300 4.11000 -4.04600 1.000 14.46364 274 ASP A CA 1
ATOM 2008 C C . ASP A 1 294 ? 0.97900 3.28900 -5.29900 1.000 13.68129 274 ASP A C 1
ATOM 2009 O O . ASP A 1 294 ? 1.14300 3.86300 -6.37900 1.000 17.05827 274 ASP A O 1
ATOM 2014 N N . GLN A 1 295 ? 1.00300 1.96300 -5.19200 1.000 15.35040 275 GLN A N 1
ATOM 2015 C CA . GLN A 1 295 ? 1.04000 1.14100 -6.38800 1.000 14.25590 275 GLN A CA 1
ATOM 2016 C C . GLN A 1 295 ? -0.17600 1.44900 -7.26500 1.000 15.22238 275 GLN A C 1
ATOM 2017 O O . GLN A 1 295 ? -1.23900 1.82800 -6.76100 1.000 12.31492 275 GLN A O 1
ATOM 2023 N N . PRO A 1 296 ? -0.04900 1.28300 -8.58400 1.000 15.21627 276 PRO A N 1
ATOM 2024 C CA . PRO A 1 296 ? -1.05600 1.83900 -9.50600 1.000 15.00419 276 PRO A CA 1
ATOM 2025 C C . PRO A 1 296 ? -2.40300 1.12200 -9.56500 1.000 17.86827 276 PRO A C 1
ATOM 2026 O O . PRO A 1 296 ? -3.41800 1.75400 -9.88700 1.000 13.51216 276 PRO A O 1
ATOM 2030 N N . LEU A 1 297 ? -2.44900 -0.17600 -9.26200 1.000 15.50386 277 LEU A N 1
ATOM 2031 C CA . LEU A 1 297 ? -3.63400 -0.99100 -9.53700 1.000 17.98710 277 LEU A CA 1
ATOM 2032 C C . LEU A 1 297 ? -4.71000 -0.75800 -8.48300 1.000 17.34562 277 LEU A C 1
ATOM 2033 O O . LEU A 1 297 ? -4.57000 -1.18800 -7.33400 1.000 16.83383 277 LEU A O 1
ATOM 2038 N N . GLN A 1 298 ? -5.81000 -0.11300 -8.88000 1.000 15.85454 278 GLN A N 1
ATOM 2039 C CA . GLN A 1 298 ? -6.85300 0.22700 -7.91400 1.000 14.73189 278 GLN A CA 1
ATOM 2040 C C . GLN A 1 298 ? -7.84500 -0.90700 -7.69000 1.000 13.42258 278 GLN A C 1
ATOM 2041 O O . GLN A 1 298 ? -8.34700 -1.07000 -6.57000 1.000 14.26312 278 GLN A O 1
ATOM 2047 N N . TRP A 1 299 ? -8.15800 -1.68200 -8.72300 1.000 12.80591 279 TRP A N 1
ATOM 2048 C CA . TRP A 1 299 ? -9.13400 -2.75700 -8.61800 1.000 14.67409 279 TRP A CA 1
ATOM 2049 C C . TRP A 1 299 ? -8.57600 -4.03800 -9.21400 1.000 12.08257 279 TRP A C 1
ATOM 2050 O O . TRP A 1 299 ? -7.82300 -4.00900 -10.18700 1.000 15.68863 279 TRP A O 1
ATOM 2061 N N . ALA A 1 300 ? -8.97100 -5.16700 -8.62900 1.000 9.14802 280 ALA A N 1
ATOM 2062 C CA . ALA A 1 300 ? -8.71500 -6.45400 -9.25500 1.000 13.28922 280 ALA A CA 1
ATOM 2063 C C . ALA A 1 300 ? -9.55100 -6.59100 -10.52800 1.000 13.97296 280 ALA A C 1
ATOM 2064 O O . ALA A 1 300 ? -10.43300 -5.77300 -10.81300 1.000 13.81432 280 ALA A O 1
ATOM 2066 N N . ILE A 1 301 ? -9.32900 -7.68600 -11.26000 1.000 10.64659 281 ILE A N 1
ATOM 2067 C CA . ILE A 1 301 ? -10.17800 -7.95800 -12.45800 1.000 11.08141 281 ILE A CA 1
ATOM 2068 C C . ILE A 1 301 ? -11.61000 -8.18200 -11.96200 1.000 12.53972 281 ILE A C 1
ATOM 2069 O O . ILE A 1 301 ? -11.77000 -8.82600 -10.90500 1.000 10.57755 281 ILE A O 1
ATOM 2074 N N . ARG A 1 302 ? -12.60900 -7.67800 -12.69300 1.000 12.28594 282 ARG A N 1
ATOM 2075 C CA . ARG A 1 302 ? -14.02700 -7.80100 -12.25300 1.000 13.95338 282 ARG A CA 1
ATOM 2076 C C . ARG A 1 302 ? -14.34700 -9.26300 -11.91300 1.000 15.79916 282 ARG A C 1
ATOM 2077 O O . ARG A 1 302 ? -13.82400 -10.17300 -12.59600 1.000 11.10455 282 ARG A O 1
ATOM 2085 N N . ARG A 1 303 ? -15.16000 -9.53700 -11.02800 1.000 15.77058 283 ARG A N 1
ATOM 2086 C CA . ARG A 1 303 ? -15.53000 -10.87600 -10.59600 1.000 9.09277 283 ARG A CA 1
ATOM 2087 C C . ARG A 1 303 ? -17.05000 -10.99800 -10.58000 1.000 9.91373 283 ARG A C 1
ATOM 2088 O O . ARG A 1 303 ? -17.76100 -10.00400 -10.40400 1.000 10.55831 283 ARG A O 1
ATOM 2096 N N . PHE A 1 304 ? -17.50000 -12.27400 -10.74100 1.000 10.81493 284 PHE A N 1
ATOM 2097 C CA . PHE A 1 304 ? -18.95700 -12.56000 -10.78300 1.000 11.63828 284 PHE A CA 1
ATOM 2098 C C . PHE A 1 304 ? -19.28900 -13.68000 -9.79800 1.000 14.96717 284 PHE A C 1
ATOM 2099 O O . PHE A 1 304 ? -18.75800 -14.79700 -9.95400 1.000 14.08336 284 PHE A O 1
ATOM 2107 N N . PRO A 1 305 ? -20.15100 -13.43600 -8.78800 1.000 15.96928 285 PRO A N 1
ATOM 2108 C CA . PRO A 1 305 ? -20.56100 -14.50100 -7.88500 1.000 16.62930 285 PRO A CA 1
ATOM 2109 C C . PRO A 1 305 ? -21.28600 -15.58700 -8.68800 1.000 15.84512 285 PRO A C 1
ATOM 2110 O O . PRO A 1 305 ? -22.17900 -15.27400 -9.41800 1.000 15.36714 285 PRO A O 1
ATOM 2114 N N . THR A 1 306 ? -20.81000 -16.81500 -8.58900 1.000 12.75660 286 THR A N 1
ATOM 2115 C CA . THR A 1 306 ? -21.52000 -17.92200 -9.21800 1.000 18.07781 286 THR A CA 1
ATOM 2116 C C . THR A 1 306 ? -22.79600 -18.28600 -8.47200 1.000 14.97113 286 THR A C 1
ATOM 2117 O O . THR A 1 306 ? -23.58700 -19.08600 -8.98000 1.000 12.86060 286 THR A O 1
ATOM 2121 N N . ARG A 1 307 ? -22.99500 -17.72800 -7.28100 1.000 12.35268 287 ARG A N 1
ATOM 2122 C CA . ARG A 1 307 ? -24.21000 -17.88000 -6.49500 1.000 23.63022 287 ARG A CA 1
ATOM 2123 C C . ARG A 1 307 ? -24.40900 -16.57100 -5.74900 1.000 20.30972 287 ARG A C 1
ATOM 2124 O O . ARG A 1 307 ? -23.50100 -15.73700 -5.69200 1.000 18.41077 287 ARG A O 1
ATOM 2132 N N . GLU A 1 308 ? -25.59400 -16.38000 -5.16800 1.000 15.74264 288 GLU A N 1
ATOM 2133 C CA . GLU A 1 308 ? -25.75700 -15.22800 -4.28500 1.000 20.28994 288 GLU A CA 1
ATOM 2134 C C . GLU A 1 308 ? -24.78000 -15.34900 -3.12300 1.000 19.87723 288 GLU A C 1
ATOM 2135 O O . GLU A 1 308 ? -24.68200 -16.40000 -2.48400 1.000 20.82137 288 GLU A O 1
ATOM 2141 N N . LEU A 1 309 ? -24.03100 -14.27800 -2.87200 1.000 19.61902 289 LEU A N 1
ATOM 2142 C CA . LEU A 1 309 ? -22.90400 -14.31200 -1.95400 1.000 15.99679 289 LEU A CA 1
ATOM 2143 C C . LEU A 1 309 ? -22.97400 -13.12300 -1.01100 1.000 19.61792 289 LEU A C 1
ATOM 2144 O O . LEU A 1 309 ? -23.21300 -11.99200 -1.44500 1.000 20.18003 289 LEU A O 1
ATOM 2149 N N . ASP A 1 310 ? -22.77400 -13.38200 0.27500 1.000 18.31117 290 ASP A N 1
ATOM 2150 C CA . ASP A 1 310 ? -22.71500 -12.31100 1.25800 1.000 18.91532 290 ASP A CA 1
ATOM 2151 C C . ASP A 1 310 ? -21.31700 -11.71200 1.20400 1.000 19.16971 290 ASP A C 1
ATOM 2152 O O . ASP A 1 310 ? -20.33400 -12.37500 1.54700 1.000 22.47056 290 ASP A O 1
ATOM 2157 N N . ILE A 1 311 ? -21.22700 -10.47500 0.73600 1.000 17.91922 291 ILE A N 1
ATOM 2158 C CA . ILE A 1 311 ? -19.97400 -9.73700 0.67200 1.000 19.85672 291 ILE A CA 1
ATOM 2159 C C . ILE A 1 311 ? -20.12900 -8.49800 1.53500 1.000 18.95253 291 ILE A C 1
ATOM 2160 O O . ILE A 1 311 ? -21.02500 -7.68000 1.29900 1.000 21.11244 291 ILE A O 1
ATOM 2165 N N . ALA A 1 312 ? -19.27900 -8.37900 2.55400 1.000 24.73257 292 ALA A N 1
ATOM 2166 C CA . ALA A 1 312 ? -19.26000 -7.21600 3.44000 1.000 23.38013 292 ALA A CA 1
ATOM 2167 C C . ALA A 1 312 ? -20.63000 -6.93700 4.05200 1.000 25.26608 292 ALA A C 1
ATOM 2168 O O . ALA A 1 312 ? -20.95500 -5.79200 4.36900 1.000 28.45385 292 ALA A O 1
ATOM 2170 N N . GLY A 1 313 ? -21.45300 -7.97400 4.21000 1.000 23.31936 293 GLY A N 1
ATOM 2171 C CA . GLY A 1 313 ? -22.75300 -7.84000 4.83700 1.000 21.40614 293 GLY A CA 1
ATOM 2172 C C . GLY A 1 313 ? -23.92100 -7.64400 3.89400 1.000 23.92474 293 GLY A C 1
ATOM 2173 O O . GLY A 1 313 ? -25.05600 -7.50300 4.36700 1.000 28.56811 293 GLY A O 1
ATOM 2174 N N . VAL A 1 314 ? -23.69100 -7.62700 2.58400 1.000 21.62734 294 VAL A N 1
ATOM 2175 C CA . VAL A 1 314 ? -24.75300 -7.50000 1.59300 1.000 24.69591 294 VAL A CA 1
ATOM 2176 C C . VAL A 1 314 ? -24.78100 -8.77700 0.76300 1.000 23.42558 294 VAL A C 1
ATOM 2177 O O . VAL A 1 314 ? -23.73300 -9.25200 0.30800 1.000 19.07766 294 VAL A O 1
ATOM 2181 N N . GLU A 1 315 ? -25.97100 -9.35000 0.59300 1.000 15.56261 295 GLU A N 1
ATOM 2182 C CA . GLU A 1 315 ? -26.11900 -10.51600 -0.26800 1.000 15.37748 295 GLU A CA 1
ATOM 2183 C C . GLU A 1 315 ? -26.11600 -10.05600 -1.72100 1.000 18.22094 295 GLU A C 1
ATOM 2184 O O . GLU A 1 315 ? -27.08800 -9.46700 -2.20600 1.000 16.60221 295 GLU A O 1
ATOM 2190 N N . VAL A 1 316 ? -25.01300 -10.32100 -2.41000 1.000 12.00468 296 VAL A N 1
ATOM 2191 C CA . VAL A 1 316 ? -24.80600 -9.86500 -3.78000 1.000 10.24092 296 VAL A CA 1
ATOM 2192 C C . VAL A 1 316 ? -25.36000 -10.89200 -4.75700 1.000 14.37047 296 VAL A C 1
ATOM 2193 O O . VAL A 1 316 ? -25.02000 -12.08200 -4.66700 1.000 14.63934 296 VAL A O 1
ATOM 2197 N N . PRO A 1 317 ? -26.20600 -10.47500 -5.70100 1.000 15.42200 297 PRO A N 1
ATOM 2198 C CA . PRO A 1 317 ? -26.84700 -11.43500 -6.60500 1.000 21.16414 297 PRO A CA 1
ATOM 2199 C C . PRO A 1 317 ? -25.84400 -12.15200 -7.49500 1.000 17.93893 297 PRO A C 1
ATOM 2200 O O . PRO A 1 317 ? -24.81000 -11.60100 -7.87400 1.000 14.37337 297 PRO A O 1
ATOM 2204 N N . ALA A 1 318 ? -26.17400 -13.39400 -7.83700 1.000 18.63527 298 ALA A N 1
ATOM 2205 C CA . ALA A 1 318 ? -25.36200 -14.15800 -8.77600 1.000 20.84710 298 ALA A CA 1
ATOM 2206 C C . ALA A 1 318 ? -25.23000 -13.40700 -10.09700 1.000 17.96657 298 ALA A C 1
ATOM 2207 O O . ALA A 1 318 ? -26.21900 -12.91300 -10.64600 1.000 16.57077 298 ALA A O 1
ATOM 2209 N N . GLY A 1 319 ? -24.00100 -13.31400 -10.60300 1.000 14.63271 299 GLY A N 1
ATOM 2210 C CA . GLY A 1 319 ? -23.75400 -12.69900 -11.88700 1.000 12.85287 299 GLY A CA 1
ATOM 2211 C C . GLY A 1 319 ? -23.52400 -11.20500 -11.86300 1.000 13.62915 299 GLY A C 1
ATOM 2212 O O . GLY A 1 319 ? -23.18700 -10.63600 -12.90900 1.000 13.70945 299 GLY A O 1
ATOM 2213 N N . ASP A 1 320 ? -23.69600 -10.55300 -10.71300 1.000 9.12861 300 ASP A N 1
ATOM 2214 C CA . ASP A 1 320 ? -23.43400 -9.12700 -10.58800 1.000 10.52501 300 ASP A CA 1
ATOM 2215 C C . ASP A 1 320 ? -21.92400 -8.89100 -10.69900 1.000 12.84563 300 ASP A C 1
ATOM 2216 O O . ASP A 1 320 ? -21.12000 -9.79200 -10.45700 1.000 15.97412 300 ASP A O 1
ATOM 2221 N N . THR A 1 321 ? -21.54000 -7.67800 -11.10300 1.000 10.83873 301 THR A N 1
ATOM 2222 C CA . THR A 1 321 ? -20.12800 -7.31300 -11.23500 1.000 8.03021 301 THR A CA 1
ATOM 2223 C C . THR A 1 321 ? -19.58500 -6.78800 -9.91300 1.000 11.17104 301 THR A C 1
ATOM 2224 O O . THR A 1 321 ? -20.14900 -5.85500 -9.33000 1.000 11.77983 301 THR A O 1
ATOM 2228 N N . VAL A 1 322 ? -18.47100 -7.36800 -9.46000 1.000 12.24855 302 VAL A N 1
ATOM 2229 C CA . VAL A 1 322 ? -17.88600 -7.05900 -8.16000 1.000 10.66526 302 VAL A CA 1
ATOM 2230 C C . VAL A 1 322 ? -16.45700 -6.58500 -8.38300 1.000 8.25760 302 VAL A C 1
ATOM 2231 O O . VAL A 1 322 ? -15.65900 -7.28600 -9.01400 1.000 12.78396 302 VAL A O 1
ATOM 2235 N N . LEU A 1 323 ? -16.14000 -5.40200 -7.87700 1.000 8.88453 303 LEU A N 1
ATOM 2236 C CA . LEU A 1 323 ? -14.80800 -4.82400 -8.00800 1.000 10.39458 303 LEU A CA 1
ATOM 2237 C C . LEU A 1 323 ? -14.15200 -4.84600 -6.63700 1.000 12.46853 303 LEU A C 1
ATOM 2238 O O . LEU A 1 323 ? -14.63500 -4.18900 -5.70600 1.000 10.68229 303 LEU A O 1
ATOM 2243 N N . LEU A 1 324 ? -13.05700 -5.59400 -6.51200 1.000 10.42664 304 LEU A N 1
ATOM 2244 C CA . LEU A 1 324 ? -12.36100 -5.71400 -5.24100 1.000 10.10673 304 LEU A CA 1
ATOM 2245 C C . LEU A 1 324 ? -11.27900 -4.64200 -5.19000 1.000 12.01162 304 LEU A C 1
ATOM 2246 O O . LEU A 1 324 ? -10.40600 -4.59900 -6.05800 1.000 11.21314 304 LEU A O 1
ATOM 2251 N N . GLY A 1 325 ? -11.37100 -3.75500 -4.20400 1.000 11.78090 305 GLY A N 1
ATOM 2252 C CA . GLY A 1 325 ? -10.51400 -2.59000 -4.13900 1.000 8.99568 305 GLY A CA 1
ATOM 2253 C C . GLY A 1 325 ? -9.17300 -2.87500 -3.49900 1.000 10.03813 305 GLY A C 1
ATOM 2254 O O . GLY A 1 325 ? -9.02000 -2.76300 -2.28000 1.000 10.87780 305 GLY A O 1
ATOM 2255 N N . ILE A 1 326 ? -8.19900 -3.25600 -4.32700 1.000 9.39716 306 ILE A N 1
ATOM 2256 C CA . ILE A 1 326 ? -6.85900 -3.56100 -3.82400 1.000 12.14410 306 ILE A CA 1
ATOM 2257 C C . ILE A 1 326 ? -6.23700 -2.33700 -3.16600 1.000 11.99484 306 ILE A C 1
ATOM 2258 O O . ILE A 1 326 ? -5.69000 -2.42100 -2.06100 1.000 11.40697 306 ILE A O 1
ATOM 2263 N N . ALA A 1 327 ? -6.31600 -1.17800 -3.82900 1.000 9.77282 307 ALA A N 1
ATOM 2264 C CA . ALA A 1 327 ? -5.70900 0.03200 -3.27600 1.000 10.95968 307 ALA A CA 1
ATOM 2265 C C . ALA A 1 327 ? -6.36900 0.43500 -1.96400 1.000 12.79900 307 ALA A C 1
ATOM 2266 O O . ALA A 1 327 ? -5.68400 0.76800 -0.99200 1.000 9.76796 307 ALA A O 1
ATOM 2268 N N . SER A 1 328 ? -7.70500 0.41300 -1.92000 1.000 10.17708 308 SER A N 1
ATOM 2269 C CA . SER A 1 328 ? -8.41500 0.69300 -0.67600 1.000 9.74251 308 SER A CA 1
ATOM 2270 C C . SER A 1 328 ? -7.96500 -0.23500 0.44400 1.000 9.74301 308 SER A C 1
ATOM 2271 O O . SER A 1 328 ? -7.71200 0.21100 1.57000 1.000 12.43112 308 SER A O 1
ATOM 2274 N N . ALA A 1 329 ? -7.88300 -1.53900 0.15800 1.000 11.25927 309 ALA A N 1
ATOM 2275 C CA . ALA A 1 329 ? -7.46100 -2.49200 1.18000 1.000 11.30960 309 ALA A CA 1
ATOM 2276 C C . ALA A 1 329 ? -6.08200 -2.14400 1.71800 1.000 13.31812 309 ALA A C 1
ATOM 2277 O O . ALA A 1 329 ? -5.84400 -2.20600 2.93200 1.000 12.40938 309 ALA A O 1
ATOM 2279 N N . ASN A 1 330 ? -5.16300 -1.76100 0.82800 1.000 9.52932 310 ASN A N 1
ATOM 2280 C CA . ASN A 1 330 ? -3.81400 -1.38200 1.24100 1.000 12.57450 310 ASN A CA 1
ATOM 2281 C C . ASN A 1 330 ? -3.79700 -0.16600 2.15500 1.000 16.96424 310 ASN A C 1
ATOM 2282 O O . ASN A 1 330 ? -2.77600 0.09500 2.80200 1.000 13.44945 310 ASN A O 1
ATOM 2287 N N . HIS A 1 331 ? -4.89400 0.59200 2.22400 1.000 12.98562 311 HIS A N 1
ATOM 2288 C CA . HIS A 1 331 ? -4.96400 1.75400 3.10000 1.000 14.20638 311 HIS A CA 1
ATOM 2289 C C . HIS A 1 331 ? -6.01200 1.58100 4.20000 1.000 15.82101 311 HIS A C 1
ATOM 2290 O O . HIS A 1 331 ? -6.46500 2.57000 4.78000 1.000 18.70811 311 HIS A O 1
ATOM 2297 N N . ASP A 1 332 ? -6.38600 0.33900 4.50500 1.000 13.94062 312 ASP A N 1
ATOM 2298 C CA . ASP A 1 332 ? -7.37200 0.03700 5.54000 1.000 13.74842 312 ASP A CA 1
ATOM 2299 C C . ASP A 1 332 ? -6.76100 0.27200 6.91800 1.000 16.99464 312 ASP A C 1
ATOM 2300 O O . ASP A 1 332 ? -5.84200 -0.44400 7.33000 1.000 19.09968 312 ASP A O 1
ATOM 2305 N N . GLU A 1 333 ? -7.29300 1.25800 7.64300 1.000 15.91514 313 GLU A N 1
ATOM 2306 C CA . GLU A 1 333 ? -6.75300 1.61300 8.95300 1.000 21.64852 313 GLU A CA 1
ATOM 2307 C C . GLU A 1 333 ? -6.91100 0.49400 9.97900 1.000 22.74285 313 GLU A C 1
ATOM 2308 O O . GLU A 1 333 ? -6.20900 0.50500 10.99700 1.000 22.11496 313 GLU A O 1
ATOM 2314 N N . THR A 1 334 ? -7.82000 -0.45500 9.75400 1.000 17.21917 314 THR A N 1
ATOM 2315 C CA . THR A 1 334 ? -7.96700 -1.56000 10.69200 1.000 21.31148 314 THR A CA 1
ATOM 2316 C C . THR A 1 334 ? -6.86300 -2.59300 10.53900 1.000 16.41371 314 THR A C 1
ATOM 2317 O O . THR A 1 334 ? -6.80600 -3.53800 11.33300 1.000 19.10883 314 THR A O 1
ATOM 2321 N N . VAL A 1 335 ? -5.99800 -2.43600 9.53700 1.000 18.43139 315 VAL A N 1
ATOM 2322 C CA . VAL A 1 335 ? -4.86400 -3.32200 9.30800 1.000 16.49168 315 VAL A CA 1
ATOM 2323 C C . VAL A 1 335 ? -3.54100 -2.57700 9.44800 1.000 15.44847 315 VAL A C 1
ATOM 2324 O O . VAL A 1 335 ? -2.61700 -3.05100 10.11500 1.000 18.41243 315 VAL A O 1
ATOM 2328 N N . PHE A 1 336 ? -3.43800 -1.40100 8.83300 1.000 16.93743 316 PHE A N 1
ATOM 2329 C CA . PHE A 1 336 ? -2.21900 -0.60000 8.82800 1.000 19.02657 316 PHE A CA 1
ATOM 2330 C C . PHE A 1 336 ? -2.42600 0.66300 9.65300 1.000 19.12884 316 PHE A C 1
ATOM 2331 O O . PHE A 1 336 ? -3.37300 1.41800 9.41400 1.000 22.92390 316 PHE A O 1
ATOM 2339 N N . ASP A 1 337 ? -1.53400 0.89600 10.61000 1.000 21.76894 317 ASP A N 1
ATOM 2340 C CA . ASP A 1 337 ? -1.57400 2.13100 11.38000 1.000 19.43147 317 ASP A CA 1
ATOM 2341 C C . ASP A 1 337 ? -1.16200 3.31400 10.51600 1.000 23.63192 317 ASP A C 1
ATOM 2342 O O . ASP A 1 337 ? -0.16900 3.24900 9.78600 1.000 23.80965 317 ASP A O 1
ATOM 2347 N N . LEU A 1 338 ? -1.92500 4.40000 10.61500 1.000 18.89932 318 LEU A N 1
ATOM 2348 C CA . LEU A 1 338 ? -1.70400 5.60000 9.81700 1.000 25.21585 318 LEU A CA 1
ATOM 2349 C C . LEU A 1 338 ? -1.50300 5.22000 8.34800 1.000 26.27116 318 LEU A C 1
ATOM 2350 O O . LEU A 1 338 ? -0.43500 5.46300 7.77700 1.000 19.13511 318 LEU A O 1
ATOM 2355 N N . PRO A 1 339 ? -2.50900 4.60700 7.71700 1.000 17.44040 319 PRO A N 1
ATOM 2356 C CA . PRO A 1 339 ? -2.29100 4.00700 6.39200 1.000 19.06152 319 PRO A CA 1
ATOM 2357 C C . PRO A 1 339 ? -2.00400 5.01200 5.29500 1.000 22.94361 319 PRO A C 1
ATOM 2358 O O . PRO A 1 339 ? -1.41600 4.63400 4.27400 1.000 20.95414 319 PRO A O 1
ATOM 2362 N N . ASP A 1 340 ? -2.39600 6.27100 5.46300 1.000 20.92633 320 ASP A N 1
ATOM 2363 C CA . ASP A 1 340 ? -2.17700 7.28800 4.44600 1.000 26.71771 320 ASP A CA 1
ATOM 2364 C C . ASP A 1 340 ? -0.85600 8.02100 4.63700 1.000 26.46260 320 ASP A C 1
ATOM 2365 O O . ASP A 1 340 ? -0.59700 9.00600 3.94100 1.000 27.91075 320 ASP A O 1
ATOM 2370 N N . THR A 1 341 ? -0.02200 7.55300 5.56000 1.000 24.36145 321 THR A N 1
ATOM 2371 C CA . THR A 1 341 ? 1.32500 8.05700 5.76900 1.000 25.86404 321 THR A CA 1
ATOM 2372 C C . THR A 1 341 ? 2.32000 7.00200 5.30400 1.000 27.43850 321 THR A C 1
ATOM 2373 O O . THR A 1 341 ? 2.10800 5.80300 5.51500 1.000 20.57071 321 THR A O 1
ATOM 2377 N N . LEU A 1 342 ? 3.39000 7.45100 4.64800 1.000 24.47915 322 LEU A N 1
ATOM 2378 C CA . LEU A 1 342 ? 4.45800 6.56400 4.20400 1.000 22.40857 322 LEU A CA 1
ATOM 2379 C C . LEU A 1 342 ? 5.40000 6.27400 5.36600 1.000 19.28037 322 LEU A C 1
ATOM 2380 O O . LEU A 1 342 ? 5.96900 7.19800 5.95500 1.000 18.36463 322 LEU A O 1
ATOM 2385 N N . ASP A 1 343 ? 5.55800 4.99400 5.69700 1.000 18.11617 323 ASP A N 1
ATOM 2386 C CA . ASP A 1 343 ? 6.45300 4.53800 6.76000 1.000 22.54760 323 ASP A CA 1
ATOM 2387 C C . ASP A 1 343 ? 7.26700 3.37900 6.19700 1.000 17.13525 323 ASP A C 1
ATOM 2388 O O . ASP A 1 343 ? 6.80300 2.23500 6.18500 1.000 20.87347 323 ASP A O 1
ATOM 2393 N N . LEU A 1 344 ? 8.48500 3.67300 5.73400 1.000 17.65628 324 LEU A N 1
ATOM 2394 C CA . LEU A 1 344 ? 9.28300 2.66800 5.04200 1.000 14.57717 324 LEU A CA 1
ATOM 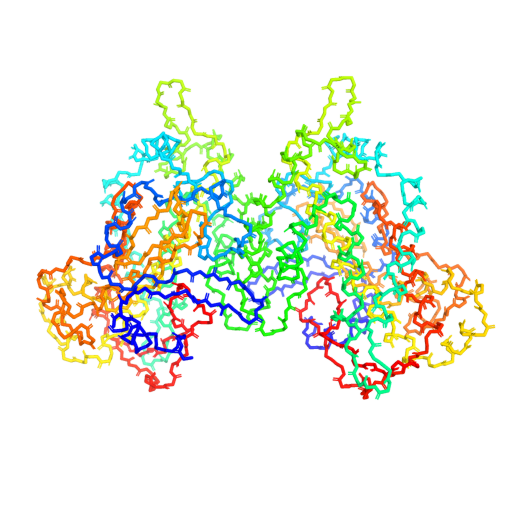2395 C C . LEU A 1 344 ? 9.72300 1.52800 5.95400 1.000 19.36656 324 LEU A C 1
ATOM 2396 O O . LEU A 1 344 ? 10.10200 0.46800 5.44800 1.000 19.80999 324 LEU A O 1
ATOM 2401 N N . ARG A 1 345 ? 9.67300 1.71200 7.27600 1.000 14.06630 325 ARG A N 1
ATOM 2402 C CA . ARG A 1 345 ? 9.96800 0.65100 8.22900 1.000 16.52070 325 ARG A CA 1
ATOM 2403 C C . ARG A 1 345 ? 8.71000 -0.04100 8.74100 1.000 20.12351 325 ARG A C 1
ATOM 2404 O O . ARG A 1 345 ? 8.75500 -0.71000 9.77700 1.000 18.71217 325 ARG A O 1
ATOM 2412 N N . ARG A 1 346 ? 7.59000 0.10900 8.03600 1.000 22.29263 326 ARG A N 1
ATOM 2413 C CA . ARG A 1 346 ? 6.34900 -0.54200 8.43900 1.000 21.62938 326 ARG A CA 1
ATOM 2414 C C . ARG A 1 346 ? 6.52000 -2.05600 8.47300 1.000 21.21942 326 ARG A C 1
ATOM 2415 O O . ARG A 1 346 ? 7.01100 -2.65800 7.51500 1.000 23.75828 326 ARG A O 1
ATOM 2423 N N . ASP A 1 347 ? 6.08800 -2.67500 9.57000 1.000 24.52284 327 ASP A N 1
ATOM 2424 C CA . ASP A 1 347 ? 6.27200 -4.10900 9.75600 1.000 27.66143 327 ASP A CA 1
ATOM 2425 C C . ASP A 1 347 ? 5.29600 -4.62500 10.80800 1.000 27.70082 327 ASP A C 1
ATOM 2426 O O . ASP A 1 347 ? 5.29200 -4.12900 11.94100 1.000 36.68055 327 ASP A O 1
ATOM 2431 N N . PRO A 1 348 ? 4.44600 -5.61100 10.48100 1.000 24.36367 328 PRO A N 1
ATOM 2432 C CA . PRO A 1 348 ? 4.31500 -6.30400 9.19100 1.000 21.82282 328 PRO A CA 1
ATOM 2433 C C . PRO A 1 348 ? 3.71000 -5.41100 8.11400 1.000 16.51842 328 PRO A C 1
ATOM 2434 O O . PRO A 1 348 ? 3.28700 -4.29300 8.38300 1.000 18.22932 328 PRO A O 1
ATOM 2438 N N . ASN A 1 349 ? 3.68000 -5.87400 6.87100 1.000 18.06517 329 ASN A N 1
ATOM 2439 C CA . ASN A 1 349 ? 3.11900 -5.10700 5.75900 1.000 13.80715 329 ASN A CA 1
ATOM 2440 C C . ASN A 1 349 ? 2.42600 -6.09400 4.83500 1.000 15.79887 329 ASN A C 1
ATOM 2441 O O . ASN A 1 349 ? 2.97300 -6.50000 3.80200 1.000 14.37678 329 ASN A O 1
ATOM 2446 N N . PRO A 1 350 ? 1.20800 -6.52900 5.20000 1.000 14.13265 330 PRO A N 1
ATOM 2447 C CA . PRO A 1 350 ? 0.45800 -7.51600 4.41300 1.000 16.44082 330 PRO A CA 1
ATOM 2448 C C . PRO A 1 350 ? -0.35700 -6.90500 3.27600 1.000 16.19262 330 PRO A C 1
ATOM 2449 O O . PRO A 1 350 ? -1.55300 -7.16400 3.13400 1.000 15.86145 330 PRO A O 1
ATOM 2453 N N . HIS A 1 351 ? 0.30300 -6.09300 2.45400 1.000 14.80481 331 HIS A N 1
ATOM 2454 C CA . HIS A 1 351 ? -0.37300 -5.44400 1.34100 1.000 14.77225 331 HIS A CA 1
ATOM 2455 C C . HIS A 1 351 ? -0.78100 -6.46200 0.27900 1.000 12.80081 331 HIS A C 1
ATOM 2456 O O . HIS A 1 351 ? -0.13800 -7.49900 0.09300 1.000 11.03407 331 HIS A O 1
ATOM 2463 N N . LEU A 1 352 ? -1.89500 -6.16700 -0.39700 1.000 8.93940 332 LEU A N 1
ATOM 2464 C CA . LEU A 1 352 ? -2.53700 -7.08400 -1.32800 1.000 14.42102 332 LEU A CA 1
ATOM 2465 C C . LEU A 1 352 ? -2.25600 -6.73400 -2.78200 1.000 15.78006 332 LEU A C 1
ATOM 2466 O O . LEU A 1 352 ? -3.00500 -7.15400 -3.67000 1.000 12.07222 332 LEU A O 1
ATOM 2471 N N . SER A 1 353 ? -1.17200 -5.99800 -3.04400 1.000 15.80294 333 SER A N 1
ATOM 2472 C CA . SER A 1 353 ? -0.94900 -5.42400 -4.36600 1.000 14.74166 333 SER A CA 1
ATOM 2473 C C . SER A 1 353 ? -0.76500 -6.49300 -5.43800 1.000 18.87284 333 SER A C 1
ATOM 2474 O O . SER A 1 353 ? -1.05000 -6.24600 -6.61500 1.000 20.65718 333 SER A O 1
ATOM 2477 N N . TYR A 1 354 ? -0.28200 -7.67600 -5.06400 1.000 15.75127 334 TYR A N 1
ATOM 2478 C CA . TYR A 1 354 ? -0.02700 -8.74300 -6.02200 1.000 12.09469 334 TYR A CA 1
ATOM 2479 C C . TYR A 1 354 ? -1.09600 -9.82100 -5.98400 1.000 12.89614 334 TYR A C 1
ATOM 2480 O O . TYR A 1 354 ? -0.84700 -10.95400 -6.41800 1.000 15.37137 334 TYR A O 1
ATOM 2489 N N . GLY A 1 355 ? -2.27400 -9.49700 -5.47000 1.000 13.17762 335 GLY A N 1
ATOM 2490 C CA . GLY A 1 355 ? -3.36200 -10.44300 -5.44400 1.000 16.83933 335 GLY A CA 1
ATOM 2491 C C . GLY A 1 355 ? -3.22800 -11.47000 -4.33800 1.000 16.93250 335 GLY A C 1
ATOM 2492 O O . GLY A 1 355 ? -2.36700 -11.39800 -3.45000 1.000 17.37731 335 GLY A O 1
ATOM 2493 N N . HIS A 1 356 ? -4.10300 -12.46700 -4.42000 1.000 12.72681 336 HIS A N 1
ATOM 2494 C CA . HIS A 1 356 ? -4.22300 -13.49500 -3.40000 1.000 14.18779 336 HIS A CA 1
ATOM 2495 C C . HIS A 1 356 ? -5.09700 -14.59800 -3.96900 1.000 14.72667 336 HIS A C 1
ATOM 2496 O O . HIS A 1 356 ? -6.08200 -14.31300 -4.65000 1.000 15.82901 336 HIS A O 1
ATOM 2503 N N . GLY A 1 357 ? -4.72400 -15.84200 -3.71300 1.000 17.24499 337 GLY A N 1
ATOM 2504 C CA . GLY A 1 357 ? -5.44200 -16.96000 -4.28300 1.000 14.68898 337 GLY A CA 1
ATOM 2505 C C . GLY A 1 357 ? -4.82100 -17.43200 -5.58200 1.000 18.96964 337 GLY A C 1
ATOM 2506 O O . GLY A 1 357 ? -3.64700 -17.19000 -5.87500 1.000 15.27318 337 GLY A O 1
ATOM 2507 N N . ILE A 1 358 ? -5.64600 -18.10800 -6.38800 1.000 14.84230 338 ILE A N 1
ATOM 2508 C CA . ILE A 1 358 ? -5.12900 -18.80200 -7.56200 1.000 17.64239 338 ILE A CA 1
ATOM 2509 C C . ILE A 1 358 ? -4.67200 -17.85200 -8.66100 1.000 16.61730 338 ILE A C 1
ATOM 2510 O O . ILE A 1 358 ? -3.86200 -18.24800 -9.50700 1.000 14.60698 338 ILE A O 1
ATOM 2515 N N . HIS A 1 359 ? -5.15100 -16.60800 -8.67500 1.000 11.99298 339 HIS A N 1
ATOM 2516 C CA . HIS A 1 359 ? -4.77300 -15.65600 -9.71000 1.000 10.84962 339 HIS A CA 1
ATOM 2517 C C . HIS A 1 359 ? -3.63900 -14.73200 -9.28000 1.000 17.29121 339 HIS A C 1
ATOM 2518 O O . HIS A 1 359 ? -3.31300 -13.79500 -10.01200 1.000 13.54990 339 HIS A O 1
ATOM 2525 N N . ARG A 1 360 ? -3.03600 -14.96900 -8.11500 1.000 13.65356 340 ARG A N 1
ATOM 2526 C CA . ARG A 1 360 ? -2.00600 -14.06100 -7.61900 1.000 16.35398 340 ARG A CA 1
ATOM 2527 C C . ARG A 1 360 ? -0.86600 -13.93200 -8.62400 1.000 11.22196 340 ARG A C 1
ATOM 2528 O O . ARG A 1 360 ? -0.57000 -14.85300 -9.39400 1.000 16.33911 340 ARG A O 1
ATOM 2536 N N . SER A 1 361 ? -0.23900 -12.76300 -8.61100 1.000 13.52379 341 SER A N 1
ATOM 2537 C CA . SER A 1 361 ? 0.62000 -12.34100 -9.70500 1.000 20.38958 341 SER A CA 1
ATOM 2538 C C . SER A 1 361 ? 1.77300 -13.31000 -9.90200 1.000 15.59272 341 SER A C 1
ATOM 2539 O O . SER A 1 361 ? 2.32400 -13.84400 -8.93700 1.000 17.20336 341 SER A O 1
ATOM 2542 N N . PHE A 1 362 ? 2.11100 -13.55600 -11.17200 1.000 15.60141 342 PHE A N 1
ATOM 2543 C CA . PHE A 1 362 ? 3.37000 -14.22200 -11.50400 1.000 23.83232 342 PHE A CA 1
ATOM 2544 C C . PHE A 1 362 ? 4.56900 -13.30000 -11.33900 1.000 25.86461 342 PHE A C 1
ATOM 2545 O O . PHE A 1 362 ? 5.71000 -13.78100 -11.32600 1.000 30.87627 342 PHE A O 1
ATOM 2553 N N . GLY A 1 363 ? 4.34600 -11.99200 -11.23000 1.000 21.16912 343 GLY A N 1
ATOM 2554 C CA . GLY A 1 363 ? 5.44400 -11.05600 -11.39100 1.000 23.15905 343 GLY A CA 1
ATOM 2555 C C . GLY A 1 363 ? 5.88400 -10.34600 -10.13400 1.000 25.60166 343 GLY A C 1
ATOM 2556 O O . GLY A 1 363 ? 6.56700 -9.31500 -10.21500 1.000 21.49967 343 GLY A O 1
ATOM 2557 N N . SER A 1 364 ? 5.47500 -10.86300 -8.97400 1.000 16.44339 344 SER A N 1
ATOM 2558 C CA . SER A 1 364 ? 5.82500 -10.20100 -7.69200 1.000 17.95546 344 SER A CA 1
ATOM 2559 C C . SER A 1 364 ? 7.33800 -9.97300 -7.63600 1.000 24.81227 344 SER A C 1
ATOM 2560 O O . SER A 1 364 ? 7.75300 -8.80900 -7.47300 1.000 24.42683 344 SER A O 1
ATOM 2563 N N . ARG A 1 365 ? 8.12400 -11.04200 -7.78700 1.000 18.69680 345 ARG A N 1
ATOM 2564 C CA . ARG A 1 365 ? 9.60600 -10.93600 -7.69300 1.000 21.72252 345 ARG A CA 1
ATOM 2565 C C . ARG A 1 365 ? 10.13800 -10.01900 -8.79900 1.000 21.00776 345 ARG A C 1
ATOM 2566 O O . ARG A 1 365 ? 10.90300 -9.09400 -8.47700 1.000 19.44305 345 ARG A O 1
ATOM 2570 N N . LEU A 1 366 ? 9.76600 -10.28700 -10.05300 1.000 15.53761 346 LEU A N 1
ATOM 2571 C CA . LEU A 1 366 ? 10.26200 -9.46700 -11.19000 1.000 17.43999 346 LEU A CA 1
ATOM 2572 C C . LEU A 1 366 ? 10.04700 -7.98700 -10.86100 1.000 16.35463 346 LEU A C 1
ATOM 2573 O O . LEU A 1 366 ? 11.01700 -7.21200 -10.96200 1.000 14.56643 346 LEU A O 1
ATOM 2578 N N . SER A 1 367 ? 8.82400 -7.61800 -10.47600 1.000 16.99065 347 SER A N 1
ATOM 2579 C CA . SER A 1 367 ? 8.53300 -6.23600 -10.11800 1.000 14.34776 347 SER A CA 1
ATOM 2580 C C . SER A 1 367 ? 9.45300 -5.75400 -9.00100 1.000 15.33645 347 SER A C 1
ATOM 2581 O O . SER A 1 367 ? 10.00400 -4.64800 -9.06200 1.000 12.98994 347 SER A O 1
ATOM 2584 N N . GLN A 1 368 ? 9.63900 -6.58400 -7.97300 1.000 14.44990 348 GLN A N 1
ATOM 2585 C CA . GLN A 1 368 ? 10.49700 -6.20100 -6.85900 1.000 17.34325 348 GLN A CA 1
ATOM 2586 C C . GLN A 1 368 ? 11.93700 -5.99000 -7.32300 1.000 13.37609 348 GLN A C 1
ATOM 2587 O O . GLN A 1 368 ? 12.63100 -5.09400 -6.83100 1.000 16.36411 348 GLN A O 1
ATOM 2593 N N . ALA A 1 369 ? 12.39100 -6.78600 -8.29500 1.000 14.36367 349 ALA A N 1
ATOM 2594 C CA . ALA A 1 369 ? 13.76100 -6.64800 -8.79000 1.000 15.32546 349 ALA A CA 1
ATOM 2595 C C . ALA A 1 369 ? 13.92100 -5.39800 -9.64800 1.000 15.00106 349 ALA A C 1
ATOM 2596 O O . ALA A 1 369 ? 14.90600 -4.66100 -9.51400 1.000 17.82429 349 ALA A O 1
ATOM 2598 N N . GLU A 1 370 ? 12.97100 -5.14900 -10.55200 1.000 14.66042 350 GLU A N 1
ATOM 2599 C CA . GLU A 1 370 ? 13.01700 -3.92500 -11.34700 1.000 15.19627 350 GLU A CA 1
ATOM 2600 C C . GLU A 1 370 ? 12.89000 -2.68300 -10.47300 1.000 16.39138 350 GLU A C 1
ATOM 2601 O O . GLU A 1 370 ? 13.60200 -1.69300 -10.68500 1.000 16.65668 350 GLU A O 1
ATOM 2607 N N . ALA A 1 371 ? 11.98500 -2.70900 -9.48800 1.000 14.43947 351 ALA A N 1
ATOM 2608 C CA . ALA A 1 371 ? 11.87500 -1.58400 -8.56000 1.000 14.24868 351 ALA A CA 1
ATOM 2609 C C . ALA A 1 371 ? 13.18400 -1.35000 -7.81100 1.000 14.55190 351 ALA A C 1
ATOM 2610 O O . ALA A 1 371 ? 13.63000 -0.20500 -7.66400 1.000 15.22327 351 ALA A O 1
ATOM 2612 N N . ALA A 1 372 ? 13.81600 -2.42200 -7.33200 1.000 13.44844 352 ALA A N 1
ATOM 2613 C CA . ALA A 1 372 ? 15.06400 -2.26400 -6.58900 1.000 16.00617 352 ALA A CA 1
ATOM 2614 C C . ALA A 1 372 ? 16.16500 -1.70000 -7.47400 1.000 17.65614 352 ALA A C 1
ATOM 2615 O O . ALA A 1 372 ? 16.91100 -0.81000 -7.05100 1.000 20.41166 352 ALA A O 1
ATOM 2617 N N . ALA A 1 373 ? 16.27000 -2.18700 -8.71300 1.000 17.13870 353 ALA A N 1
ATOM 2618 C CA . ALA A 1 373 ? 17.24600 -1.62900 -9.64100 1.000 19.44468 353 ALA A CA 1
ATOM 2619 C C . ALA A 1 373 ? 16.96300 -0.15900 -9.91800 1.000 18.51239 353 ALA A C 1
ATOM 2620 O O . ALA A 1 373 ? 17.88300 0.66400 -9.93700 1.000 18.30109 353 ALA A O 1
ATOM 2622 N N . ALA A 1 374 ? 15.69200 0.19300 -10.11900 1.000 16.40947 354 ALA A N 1
ATOM 2623 C CA . ALA A 1 374 ? 15.35100 1.57400 -10.45100 1.000 17.49624 354 ALA A CA 1
ATOM 2624 C C . ALA A 1 374 ? 15.64200 2.51400 -9.28900 1.000 18.50244 354 ALA A C 1
ATOM 2625 O O . ALA A 1 374 ? 16.23900 3.58400 -9.47500 1.000 16.97858 354 ALA A O 1
ATOM 2627 N N . PHE A 1 375 ? 15.22400 2.13500 -8.08000 1.000 14.36664 355 PHE A N 1
ATOM 2628 C CA . PHE A 1 375 ? 15.42400 3.00600 -6.92800 1.000 16.70070 355 PHE A CA 1
ATOM 2629 C C . PHE A 1 375 ? 16.89400 3.06100 -6.52300 1.000 16.42651 355 PHE A C 1
ATOM 2630 O O . PHE A 1 375 ? 17.38600 4.11500 -6.10600 1.000 18.24552 355 PHE A O 1
ATOM 2638 N N . SER A 1 376 ? 17.60700 1.93800 -6.63100 1.000 16.17037 356 SER A N 1
ATOM 2639 C CA . SER A 1 376 ? 19.03600 1.93300 -6.30900 1.000 20.29425 356 SER A CA 1
ATOM 2640 C C . SER A 1 376 ? 19.81700 2.89200 -7.19700 1.000 17.63773 356 SER A C 1
ATOM 2641 O O . SER A 1 376 ? 20.69400 3.62200 -6.71700 1.000 18.74386 356 SER A O 1
ATOM 2644 N N . ALA A 1 377 ? 19.53700 2.88400 -8.50100 1.000 15.50138 357 ALA A N 1
ATOM 2645 C CA . ALA A 1 377 ? 20.24800 3.77900 -9.40700 1.000 17.25968 357 ALA A CA 1
ATOM 2646 C C . ALA A 1 377 ? 19.89900 5.23300 -9.12800 1.000 22.00576 357 ALA A C 1
ATOM 2647 O O . ALA A 1 377 ? 20.78500 6.09700 -9.11700 1.000 18.63963 357 ALA A O 1
ATOM 2649 N N . LEU A 1 378 ? 18.61500 5.51900 -8.88600 1.000 15.75241 358 LEU A N 1
ATOM 2650 C CA . LEU A 1 378 ? 18.20000 6.88200 -8.56900 1.000 20.90832 358 LEU A CA 1
ATOM 2651 C C . LEU A 1 378 ? 18.86700 7.36600 -7.28900 1.000 21.32974 358 LEU A C 1
ATOM 2652 O O . LEU A 1 378 ? 19.39700 8.48200 -7.23200 1.000 25.29831 358 LEU A O 1
ATOM 2657 N N . LEU A 1 379 ? 18.85600 6.52500 -6.25200 1.000 15.68661 359 LEU A N 1
ATOM 2658 C CA . LEU A 1 379 ? 19.44700 6.89900 -4.97100 1.000 16.80832 359 LEU A CA 1
ATOM 2659 C C . LEU A 1 379 ? 20.93400 7.18600 -5.11200 1.000 23.99406 359 LEU A C 1
ATOM 2660 O O . LEU A 1 379 ? 21.46400 8.09600 -4.46400 1.000 24.05385 359 LEU A O 1
ATOM 2665 N N . ALA A 1 380 ? 21.62300 6.41500 -5.95100 1.000 22.75391 360 ALA A N 1
ATOM 2666 C CA . ALA A 1 380 ? 23.05900 6.60300 -6.12800 1.000 22.91795 360 ALA A CA 1
ATOM 2667 C C . ALA A 1 380 ? 23.36200 7.85200 -6.94300 1.000 22.01833 360 ALA A C 1
ATOM 2668 O O . ALA A 1 380 ? 24.34500 8.55100 -6.67100 1.000 30.34783 360 ALA A O 1
ATOM 2670 N N . ARG A 1 381 ? 22.52700 8.15000 -7.93900 1.000 23.08405 361 ARG A N 1
ATOM 2671 C CA . ARG A 1 381 ? 22.73400 9.33900 -8.75600 1.000 22.46218 361 ARG A CA 1
ATOM 2672 C C . ARG A 1 381 ? 22.37600 10.60800 -7.99000 1.000 25.24444 361 ARG A C 1
ATOM 2673 O O . ARG A 1 381 ? 23.05700 11.63300 -8.12100 1.000 28.95651 361 ARG A O 1
ATOM 2681 N N . GLY A 1 382 ? 21.33000 10.55300 -7.17400 1.000 22.47918 362 GLY A N 1
ATOM 2682 C CA . GLY A 1 382 ? 20.79000 11.74400 -6.55700 1.000 21.25052 362 GLY A CA 1
ATOM 2683 C C . GLY A 1 382 ? 19.66300 12.31400 -7.39100 1.000 23.92141 362 GLY A C 1
ATOM 2684 O O . GLY A 1 382 ? 19.75400 12.37100 -8.62200 1.000 21.66617 362 GLY A O 1
ATOM 2685 N N . PHE A 1 383 ? 18.58300 12.72900 -6.73800 1.000 22.71910 363 PHE A N 1
ATOM 2686 C CA . PHE A 1 383 ? 17.43800 13.24000 -7.47100 1.000 20.19772 363 PHE A CA 1
ATOM 2687 C C . PHE A 1 383 ? 16.61800 14.14400 -6.56500 1.000 23.24971 363 PHE A C 1
ATOM 2688 O O . PHE A 1 383 ? 16.55100 13.93900 -5.35000 1.000 27.38676 363 PHE A O 1
ATOM 2696 N N . ARG A 1 384 ? 16.00000 15.14700 -7.18200 1.000 26.64175 364 ARG A N 1
ATOM 2697 C CA . ARG A 1 384 ? 15.07500 16.03900 -6.50400 1.000 24.49205 364 ARG A CA 1
ATOM 2698 C C . ARG A 1 384 ? 14.04200 16.49300 -7.52000 1.000 28.47581 364 ARG A C 1
ATOM 2699 O O . ARG A 1 384 ? 14.28100 16.46200 -8.73000 1.000 28.33702 364 ARG A O 1
ATOM 2707 N N . ALA A 1 385 ? 12.88200 16.90400 -7.01700 1.000 24.32737 365 ALA A N 1
ATOM 2708 C CA . ALA A 1 385 ? 11.83300 17.38600 -7.90000 1.000 21.41423 365 ALA A CA 1
ATOM 2709 C C . ALA A 1 385 ? 12.27300 18.67400 -8.58000 1.000 26.65832 365 ALA A C 1
ATOM 2710 O O . ALA A 1 385 ? 12.88200 19.54700 -7.95800 1.000 27.73143 365 ALA A O 1
ATOM 2712 N N . ALA A 1 386 ? 11.98000 18.77900 -9.87400 1.000 25.96882 366 ALA A N 1
ATOM 2713 C CA . ALA A 1 386 ? 12.23800 20.00000 -10.62400 1.000 27.44795 366 ALA A CA 1
ATOM 2714 C C . ALA A 1 386 ? 11.05600 20.95700 -10.59800 1.000 33.47745 366 ALA A C 1
ATOM 2715 O O . ALA A 1 386 ? 11.18700 22.09700 -11.05600 1.000 33.08507 366 ALA A O 1
ATOM 2717 N N . VAL A 1 387 ? 9.91400 20.52100 -10.06800 1.000 25.38065 367 VAL A N 1
ATOM 2718 C CA . VAL A 1 387 ? 8.71200 21.33700 -9.97500 1.000 28.33455 367 VAL A CA 1
ATOM 2719 C C . VAL A 1 387 ? 8.12300 21.15800 -8.58200 1.000 28.05045 367 VAL A C 1
ATOM 2720 O O . VAL A 1 387 ? 8.50400 20.26000 -7.82900 1.000 28.70150 367 VAL A O 1
ATOM 2724 N N . ASP A 1 388 ? 7.18100 22.03200 -8.24500 1.000 33.63157 368 ASP A N 1
ATOM 2725 C CA . ASP A 1 388 ? 6.37300 21.83000 -7.05300 1.000 33.70475 368 ASP A CA 1
ATOM 2726 C C . ASP A 1 388 ? 5.51800 20.58100 -7.24500 1.000 27.77885 368 ASP A C 1
ATOM 2727 O O . ASP A 1 388 ? 4.87300 20.41700 -8.28500 1.000 29.81764 368 ASP A O 1
ATOM 2732 N N . LEU A 1 389 ? 5.53400 19.68500 -6.25200 1.000 30.01531 369 LEU A N 1
ATOM 2733 C CA . LEU A 1 389 ? 4.80600 18.42500 -6.39300 1.000 29.00395 369 LEU A CA 1
ATOM 2734 C C . LEU A 1 389 ? 3.30600 18.65300 -6.53900 1.000 30.01673 369 LEU A C 1
ATOM 2735 O O . LEU A 1 389 ? 2.61700 17.85000 -7.18000 1.000 31.56386 369 LEU A O 1
ATOM 2740 N N . ALA A 1 390 ? 2.78200 19.73800 -5.96200 1.000 33.81272 370 ALA A N 1
ATOM 2741 C CA . ALA A 1 390 ? 1.36700 20.06400 -6.09800 1.000 32.37266 370 ALA A CA 1
ATOM 2742 C C . ALA A 1 390 ? 0.96500 20.37500 -7.53300 1.000 36.37389 370 ALA A C 1
ATOM 2743 O O . ALA A 1 390 ? -0.23400 20.39600 -7.83000 1.000 37.56600 370 ALA A O 1
ATOM 2745 N N . ASP A 1 391 ? 1.92600 20.61900 -8.42300 1.000 32.14628 371 ASP A N 1
ATOM 2746 C CA . ASP A 1 391 ? 1.64900 20.91900 -9.81900 1.000 35.54613 371 ASP A CA 1
ATOM 2747 C C . ASP A 1 391 ? 1.71300 19.68700 -10.71000 1.000 31.25651 371 ASP A C 1
ATOM 2748 O O . ASP A 1 391 ? 1.51000 19.80200 -11.92200 1.000 28.76706 371 ASP A O 1
ATOM 2753 N N . LEU A 1 392 ? 1.98700 18.51700 -10.14000 1.000 30.41152 372 LEU A N 1
ATOM 2754 C CA . LEU A 1 392 ? 2.00700 17.28500 -10.91300 1.000 30.29917 372 LEU A CA 1
ATOM 2755 C C . LEU A 1 392 ? 0.59100 16.90300 -11.33500 1.000 28.35451 372 LEU A C 1
ATOM 2756 O O . LEU A 1 392 ? -0.38000 17.13200 -10.61000 1.000 31.17310 372 LEU A O 1
ATOM 2761 N N . GLN A 1 393 ? 0.47800 16.31300 -12.52100 1.000 26.46168 373 GLN A N 1
ATOM 2762 C CA . GLN A 1 393 ? -0.81000 15.91000 -13.07300 1.000 28.87157 373 GLN A CA 1
ATOM 2763 C C . GLN A 1 393 ? -0.88400 14.39300 -13.18400 1.000 27.34428 373 GLN A C 1
ATOM 2764 O O . GLN A 1 393 ? 0.10400 13.73500 -13.52600 1.000 26.91686 373 GLN A O 1
ATOM 2767 N N . TRP A 1 394 ? -2.06000 13.84300 -12.88500 1.000 33.16857 374 TRP A N 1
ATOM 2768 C CA . TRP A 1 394 ? -2.29700 12.40700 -12.89200 1.000 28.85448 374 TRP A CA 1
ATOM 2769 C C . TRP A 1 394 ? -3.13100 12.00400 -14.10200 1.000 28.68422 374 TRP A C 1
ATOM 2770 O O . TRP A 1 394 ? -3.98000 12.76400 -14.57400 1.000 34.17892 374 TRP A O 1
ATOM 2781 N N . GLN A 1 395 ? -2.88500 10.79200 -14.59000 1.000 25.51701 375 GLN A N 1
ATOM 2782 C CA . GLN A 1 395 ? -3.59000 10.30900 -15.76500 1.000 32.33945 375 GLN A CA 1
ATOM 2783 C C . GLN A 1 395 ? -5.04400 10.00500 -15.41100 1.000 34.03558 375 GLN A C 1
ATOM 2784 O O . GLN A 1 395 ? -5.32700 9.49400 -14.32000 1.000 28.73954 375 GLN A O 1
ATOM 2786 N N . PRO A 1 396 ? -5.98900 10.29500 -16.30500 1.000 37.19002 376 PRO A N 1
ATOM 2787 C CA . PRO A 1 396 ? -7.39800 10.02100 -15.98900 1.000 39.52629 376 PRO A CA 1
ATOM 2788 C C . PRO A 1 396 ? -7.76700 8.55800 -16.20300 1.000 43.40137 376 PRO A C 1
ATOM 2789 O O . PRO A 1 396 ? -8.23800 8.17500 -17.27900 1.000 45.67931 376 PRO A O 1
ATOM 2793 N N . SER A 1 397 ? -7.55700 7.72800 -15.18200 1.000 39.72599 377 SER A N 1
ATOM 2794 C CA . SER A 1 397 ? -7.87400 6.30900 -15.24900 1.000 35.91741 377 SER A CA 1
ATOM 2795 C C . SER A 1 397 ? -8.64700 5.89900 -14.00500 1.000 37.32446 377 SER A C 1
ATOM 2796 O O . SER A 1 397 ? -8.52400 6.52000 -12.94800 1.000 42.82352 377 SER A O 1
ATOM 2799 N N . PHE A 1 398 ? -9.44800 4.84400 -14.14700 1.000 24.78402 378 PHE A N 1
ATOM 2800 C CA . PHE A 1 398 ? -10.20400 4.29500 -13.03100 1.000 27.00840 378 PHE A CA 1
ATOM 2801 C C . PHE A 1 398 ? -9.44300 3.17400 -12.33400 1.000 24.50449 378 PHE A C 1
ATOM 2802 O O . PHE A 1 398 ? -9.58400 3.00000 -11.11700 1.000 24.44847 378 PHE A O 1
ATOM 2810 N N . ARG A 1 399 ? -8.60700 2.44200 -13.07300 1.000 25.65234 379 ARG A N 1
ATOM 2811 C CA . ARG A 1 399 ? -7.90900 1.27800 -12.54300 1.000 20.50626 379 ARG A CA 1
ATOM 2812 C C . ARG A 1 399 ? -6.41700 1.47400 -12.34600 1.000 20.25594 379 ARG A C 1
ATOM 2813 O O . ARG A 1 399 ? -5.84200 0.82200 -11.47700 1.000 21.46649 379 ARG A O 1
ATOM 2821 N N . ASN A 1 400 ? -5.76700 2.33500 -13.12300 1.000 21.50933 380 ASN A N 1
ATOM 2822 C CA . ASN A 1 400 ? -4.30500 2.40400 -13.13100 1.000 21.54698 380 ASN A CA 1
ATOM 2823 C C . ASN A 1 400 ? -3.87100 3.83400 -12.83100 1.000 22.35564 380 ASN A C 1
ATOM 2824 O O . ASN A 1 400 ? -3.92300 4.70800 -13.70200 1.000 26.08524 380 ASN A O 1
ATOM 2829 N N . ARG A 1 401 ? -3.43200 4.06400 -11.59800 1.000 14.38410 381 ARG A N 1
ATOM 2830 C CA . ARG A 1 401 ? -3.03800 5.38900 -11.14400 1.000 19.33504 381 ARG A CA 1
ATOM 2831 C C . ARG A 1 401 ? -1.58600 5.63700 -11.53200 1.000 20.42590 381 ARG A C 1
ATOM 2832 O O . ARG A 1 401 ? -0.70500 4.84100 -11.19400 1.000 19.48540 381 ARG A O 1
ATOM 2840 N N . GLY A 1 402 ? -1.34100 6.73700 -12.23500 1.000 18.58462 382 GLY A N 1
ATOM 2841 C CA . GLY A 1 402 ? -0.00200 7.05700 -12.68800 1.000 19.86522 382 GLY A CA 1
ATOM 2842 C C . GLY A 1 402 ? 0.09900 8.50100 -13.11600 1.000 23.72590 382 GLY A C 1
ATOM 2843 O O . GLY A 1 402 ? -0.90000 9.14500 -13.45600 1.000 25.49197 382 GLY A O 1
ATOM 2844 N N . LEU A 1 403 ? 1.32900 9.00100 -13.10600 1.000 24.16782 383 LEU A N 1
ATOM 2845 C CA . LEU A 1 403 ? 1.61500 10.39600 -13.40800 1.000 21.04425 383 LEU A CA 1
ATOM 2846 C C . LEU A 1 403 ? 1.79200 10.60100 -14.91000 1.000 22.42921 383 LEU A C 1
ATOM 2847 O O . LEU A 1 403 ? 2.28300 9.71900 -15.62100 1.000 19.21055 383 LEU A O 1
ATOM 2852 N N . THR A 1 404 ? 1.39000 11.78400 -15.39200 1.000 20.55719 384 THR A N 1
ATOM 2853 C CA . THR A 1 404 ? 1.64100 12.11600 -16.79300 1.000 20.32596 384 THR A CA 1
ATOM 2854 C C . THR A 1 404 ? 3.12300 12.34700 -17.04700 1.000 24.20370 384 THR A C 1
ATOM 2855 O O . THR A 1 404 ? 3.62200 12.03600 -18.13500 1.000 22.18541 384 THR A O 1
ATOM 2859 N N . GLU A 1 405 ? 3.82700 12.88900 -16.05700 1.000 23.21061 385 GLU A N 1
ATOM 2860 C CA . GLU A 1 405 ? 5.24600 13.21400 -16.11400 1.000 25.11692 385 GLU A CA 1
ATOM 2861 C C . GLU A 1 405 ? 5.69800 13.55100 -14.69900 1.000 25.36550 385 GLU A C 1
ATOM 2862 O O . GLU A 1 405 ? 4.88500 13.89500 -13.83800 1.000 24.98524 385 GLU A O 1
ATOM 2868 N N . LEU A 1 406 ? 7.01000 13.43700 -14.44300 1.000 21.21611 386 LEU A N 1
ATOM 2869 C CA . LEU A 1 406 ? 7.58700 13.80600 -13.15100 1.000 24.10694 386 LEU A CA 1
ATOM 2870 C C . LEU A 1 406 ? 8.93600 14.46100 -13.39700 1.000 24.53156 386 LEU A C 1
ATOM 2871 O O . LEU A 1 406 ? 9.96500 13.78100 -13.50100 1.000 23.09380 386 LEU A O 1
ATOM 2876 N N . PRO A 1 407 ? 8.96200 15.79800 -13.51300 1.000 24.70506 387 PRO A N 1
ATOM 2877 C CA . PRO A 1 407 ? 10.22900 16.49400 -13.77700 1.000 26.45112 387 PRO A CA 1
ATOM 2878 C C . PRO A 1 407 ? 11.15800 16.40300 -12.57800 1.000 25.41364 387 PRO A C 1
ATOM 2879 O O . PRO A 1 407 ? 10.78300 16.74900 -11.45500 1.000 24.28005 387 PRO A O 1
ATOM 2883 N N . LEU A 1 408 ? 12.37900 15.94000 -12.83000 1.000 25.64525 388 LEU A N 1
ATOM 2884 C CA . LEU A 1 408 ? 13.38200 15.73000 -11.80100 1.000 24.39418 388 LEU A CA 1
ATOM 2885 C C . LEU A 1 408 ? 14.65800 16.48100 -12.15300 1.000 23.97810 388 LEU A C 1
ATOM 2886 O O . LEU A 1 408 ? 14.87100 16.89500 -13.29400 1.000 25.49058 388 LEU A O 1
ATOM 2891 N N . LEU A 1 409 ? 15.50300 16.65300 -11.14200 1.000 25.61912 389 LEU A N 1
ATOM 2892 C CA . LEU A 1 409 ? 16.87400 17.11300 -11.31900 1.000 26.35524 389 LEU A CA 1
ATOM 2893 C C . LEU A 1 409 ? 17.78800 16.01000 -10.81200 1.000 24.38946 389 LEU A C 1
ATOM 2894 O O . LEU A 1 409 ? 17.65600 15.56700 -9.66500 1.000 24.37935 389 LEU A O 1
ATOM 2899 N N . LEU A 1 410 ? 18.69400 15.55300 -11.66700 1.000 26.30539 390 LEU A N 1
ATOM 2900 C CA . LEU A 1 410 ? 19.57900 14.44800 -11.33800 1.000 25.09289 390 LEU A CA 1
ATOM 2901 C C . LEU A 1 410 ? 20.92400 14.97500 -10.85000 1.000 27.40997 390 LEU A C 1
ATOM 2902 O O . LEU A 1 410 ? 21.40500 16.01700 -11.30400 1.000 26.86203 390 LEU A O 1
ATOM 2907 N N . GLY A 1 411 ? 21.52100 14.25000 -9.90900 1.000 25.85863 391 GLY A N 1
ATOM 2908 C CA . GLY A 1 411 ? 22.82300 14.61500 -9.38000 1.000 33.99486 391 GLY A CA 1
ATOM 2909 C C . GLY A 1 411 ? 23.93700 14.39100 -10.38600 1.000 39.84177 391 GLY A C 1
ATOM 2910 O O . GLY A 1 411 ? 23.73100 13.76000 -11.42300 1.000 42.01610 391 GLY A O 1
ATOM 2912 N N . ALA B 1 28 ? -5.27500 21.17900 -38.46500 1.000 55.03255 8 ALA B N 1
ATOM 2913 C CA . ALA B 1 28 ? -5.65400 21.69500 -39.80200 1.000 58.79308 8 ALA B CA 1
ATOM 2914 C C . ALA B 1 28 ? -6.21000 20.56300 -40.67200 1.000 59.73326 8 ALA B C 1
ATOM 2915 O O . ALA B 1 28 ? -7.33100 20.70900 -41.17200 1.000 57.22283 8 ALA B O 1
ATOM 2917 N N . PHE B 1 29 ? -5.45800 19.47300 -40.82300 1.000 53.17528 9 PHE B N 1
ATOM 2918 C CA . PHE B 1 29 ? -5.96300 18.30800 -41.59100 1.000 56.50364 9 PHE B CA 1
ATOM 2919 C C . PHE B 1 29 ? -7.30700 17.87200 -41.00100 1.000 54.46578 9 PHE B C 1
ATOM 2920 O O . PHE B 1 29 ? -8.18900 17.46900 -41.75900 1.000 55.45271 9 PHE B O 1
ATOM 2928 N N . HIS B 1 30 ? -7.43200 17.94400 -39.67700 1.000 52.23387 10 HIS B N 1
ATOM 2929 C CA . HIS B 1 30 ? -8.69700 17.55600 -39.00500 1.000 55.75704 10 HIS B CA 1
ATOM 2930 C C . HIS B 1 30 ? -9.81700 18.54000 -39.37700 1.000 52.96506 10 HIS B C 1
ATOM 2931 O O . HIS B 1 30 ? -10.95300 18.08700 -39.50900 1.000 50.81508 10 HIS B O 1
ATOM 2938 N N . VAL B 1 31 ? -9.51600 19.83200 -39.52800 1.000 52.11084 11 VAL B N 1
ATOM 2939 C CA . VAL B 1 31 ? -10.59000 20.78800 -39.79200 1.000 54.91862 11 VAL B CA 1
ATOM 2940 C C . VAL B 1 31 ? -10.90400 20.86000 -41.28300 1.000 56.97761 11 VAL B C 1
ATOM 2941 O O . VAL B 1 31 ? -12.07300 20.94300 -41.67800 1.000 57.55541 11 VAL B O 1
ATOM 2945 N N . ASP B 1 32 ? -9.88100 20.81700 -42.13100 1.000 58.12308 12 ASP B N 1
ATOM 2946 C CA . ASP B 1 32 ? -10.06300 20.74500 -43.57400 1.000 57.95785 12 ASP B CA 1
ATOM 2947 C C . ASP B 1 32 ? -8.80900 20.15500 -44.20800 1.000 58.42220 12 ASP B C 1
ATOM 2948 O O . ASP B 1 32 ? -7.79100 20.84600 -44.33800 1.000 59.52221 12 ASP B O 1
ATOM 2953 N N . PRO B 1 33 ? -8.84500 18.88200 -44.61100 1.000 60.40158 13 PRO B N 1
ATOM 2954 C CA . PRO B 1 33 ? -7.68600 18.26600 -45.26400 1.000 51.85244 13 PRO B CA 1
ATOM 2955 C C . PRO B 1 33 ? -7.56000 18.53100 -46.75900 1.000 56.36967 13 PRO B C 1
ATOM 2956 O O . PRO B 1 33 ? -6.48200 18.29200 -47.31800 1.000 55.96034 13 PRO B O 1
ATOM 2960 N N . TYR B 1 34 ? -8.62500 18.99100 -47.41700 1.000 51.38720 14 TYR B N 1
ATOM 2961 C CA . TYR B 1 34 ? -8.66100 19.12900 -48.87000 1.000 52.34621 14 TYR B CA 1
ATOM 2962 C C . TYR B 1 34 ? -7.70900 20.20200 -49.39800 1.000 54.66710 14 TYR B C 1
ATOM 2971 N N . PRO B 1 35 ? -7.46600 21.30100 -48.67100 1.000 58.65801 15 PRO B N 1
ATOM 2972 C CA . PRO B 1 35 ? -6.33300 22.16400 -49.04600 1.000 58.10917 15 PRO B CA 1
ATOM 2973 C C . PRO B 1 35 ? -5.00800 21.42300 -49.12600 1.000 63.41656 15 PRO B C 1
ATOM 2974 O O . PRO B 1 35 ? -4.31500 21.51000 -50.14800 1.000 61.78152 15 PRO B O 1
ATOM 2978 N N . ILE B 1 36 ? -4.63500 20.69700 -48.06800 1.000 57.68244 16 ILE B N 1
ATOM 2979 C CA . ILE B 1 36 ? -3.37400 19.96000 -48.07100 1.000 53.41221 16 ILE B CA 1
ATOM 2980 C C . ILE B 1 36 ? -3.35600 18.93700 -49.20000 1.000 50.53104 16 ILE B C 1
ATOM 2981 O O . ILE B 1 36 ? -2.32800 18.73700 -49.86000 1.000 55.03817 16 ILE B O 1
ATOM 2983 N N . TYR B 1 37 ? -4.49200 18.27700 -49.44400 1.000 54.61574 17 TYR B N 1
ATOM 2984 C CA . TYR B 1 37 ? -4.59300 17.34700 -50.56500 1.000 49.59321 17 TYR B CA 1
ATOM 2985 C C . TYR B 1 37 ? -4.27500 18.03400 -51.88700 1.000 55.93946 17 TYR B C 1
ATOM 2986 O O . TYR B 1 37 ? -3.68000 17.42600 -52.78300 1.000 52.26943 17 TYR B O 1
ATOM 2995 N N . ALA B 1 38 ? -4.67800 19.30100 -52.02900 1.000 56.63949 18 ALA B N 1
ATOM 2996 C CA . ALA B 1 38 ? -4.49700 20.00800 -53.29400 1.000 58.71909 18 ALA B CA 1
ATOM 2997 C C . ALA B 1 38 ? -3.02000 20.17700 -53.62700 1.000 55.61903 18 ALA B C 1
ATOM 2998 O O . ALA B 1 38 ? -2.59500 19.92700 -54.76200 1.000 53.23204 18 ALA B O 1
ATOM 3000 N N . ARG B 1 39 ? -2.22000 20.60700 -52.64700 1.000 62.26099 19 ARG B N 1
ATOM 3001 C CA . ARG B 1 39 ? -0.78100 20.73000 -52.86800 1.000 61.93600 19 ARG B CA 1
ATOM 3002 C C . ARG B 1 39 ? -0.15600 19.37700 -53.18500 1.000 61.06613 19 ARG B C 1
ATOM 3003 O O . ARG B 1 39 ? 0.70600 19.27400 -54.06800 1.000 59.43217 19 ARG B O 1
ATOM 3004 N N . LEU B 1 40 ? -0.58100 18.32600 -52.47800 1.000 54.95540 20 LEU B N 1
ATOM 3005 C CA . LEU B 1 40 ? -0.04100 16.99100 -52.72200 1.000 53.48037 20 LEU B CA 1
ATOM 3006 C C . LEU B 1 40 ? -0.34700 16.52600 -54.14000 1.000 54.68540 20 LEU B C 1
ATOM 3007 O O . LEU B 1 40 ? 0.52900 15.99900 -54.83500 1.000 53.21641 20 LEU B O 1
ATOM 3009 N N . ARG B 1 41 ? -1.58900 16.72100 -54.59000 1.000 47.62100 21 ARG B N 1
ATOM 3010 C CA . ARG B 1 41 ? -1.96200 16.31500 -55.94200 1.000 50.64746 21 ARG B CA 1
ATOM 3011 C C . ARG B 1 41 ? -1.18500 17.10600 -56.98400 1.000 57.27925 21 ARG B C 1
ATOM 3012 O O . ARG B 1 41 ? -0.63000 16.53600 -57.93000 1.000 55.39784 21 ARG B O 1
ATOM 3015 N N . ALA B 1 42 ? -1.21500 18.42600 -56.80600 1.000 54.11846 22 ALA B N 1
ATOM 3016 C C . ALA B 1 42 ? 1.38400 19.22900 -57.84400 1.000 57.50596 22 ALA B C 1
ATOM 3017 O O . ALA B 1 42 ? 1.61600 18.55900 -58.86400 1.000 53.65128 22 ALA B O 1
ATOM 3018 N N . GLY B 1 43 ? 1.77700 18.88500 -56.61100 1.000 57.72525 23 GLY B N 1
ATOM 3019 C CA . GLY B 1 43 ? 3.13500 18.40900 -56.28900 1.000 54.71404 23 GLY B CA 1
ATOM 3020 C C . GLY B 1 43 ? 3.49600 17.04000 -56.84200 1.000 56.81643 23 GLY B C 1
ATOM 3021 O O . GLY B 1 43 ? 4.60600 16.58200 -56.53300 1.000 58.30598 23 GLY B O 1
ATOM 3022 N N . GLY B 1 44 ? 2.62800 16.40500 -57.62900 1.000 51.65847 24 GLY B N 1
ATOM 3023 C CA . GLY B 1 44 ? 2.99900 15.12400 -58.25000 1.000 55.44436 24 GLY B CA 1
ATOM 3024 C C . GLY B 1 44 ? 2.05900 14.00900 -57.81700 1.000 55.53188 24 GLY B C 1
ATOM 3025 O O . GLY B 1 44 ? 1.91200 13.04000 -58.57200 1.000 52.00746 24 GLY B O 1
ATOM 3026 N N . GLY B 1 45 ? 1.45600 14.14100 -56.63300 1.000 56.01436 25 GLY B N 1
ATOM 3027 C CA . GLY B 1 45 ? 0.50800 13.12700 -56.13900 1.000 53.54098 25 GLY B CA 1
ATOM 3028 C C . GLY B 1 45 ? 1.18500 11.98300 -55.41000 1.000 52.43417 25 GLY B C 1
ATOM 3029 O O . GLY B 1 45 ? 0.48100 11.07000 -54.96900 1.000 50.17220 25 GLY B O 1
ATOM 3030 N N . ILE B 1 46 ? 2.50400 12.01700 -55.31000 1.000 48.23857 26 ILE B N 1
ATOM 3031 C CA . ILE B 1 46 ? 3.23000 10.99800 -54.56000 1.000 45.52683 26 ILE B CA 1
ATOM 3032 C C . ILE B 1 46 ? 4.32600 11.67300 -53.74700 1.000 49.07660 26 ILE B C 1
ATOM 3033 O O . ILE B 1 46 ? 5.06900 12.51400 -54.26500 1.000 54.50261 26 ILE B O 1
ATOM 3038 N N . ARG B 1 47 ? 4.41100 11.31800 -52.46800 1.000 47.63987 27 ARG B N 1
ATOM 3039 C CA . ARG B 1 47 ? 5.38700 11.90200 -51.56200 1.000 43.23872 27 ARG B CA 1
ATOM 3040 C C . ARG B 1 47 ? 5.46200 11.01900 -50.32500 1.000 47.86333 27 ARG B C 1
ATOM 3041 O O . ARG B 1 47 ? 4.43400 10.54900 -49.83300 1.000 43.41810 27 ARG B O 1
ATOM 3045 N N . GLN B 1 48 ? 6.67800 10.78000 -49.84200 1.000 41.43067 28 GLN B N 1
ATOM 3046 C CA . GLN B 1 48 ? 6.88900 9.96600 -48.65100 1.000 41.41740 28 GLN B CA 1
ATOM 3047 C C . GLN B 1 48 ? 6.86300 10.87900 -47.42800 1.000 44.21798 28 GLN B C 1
ATOM 3048 O O . GLN B 1 48 ? 7.76600 11.70100 -47.23700 1.000 53.58648 28 GLN B O 1
ATOM 3054 N N . VAL B 1 49 ? 5.82500 10.73800 -46.60300 1.000 37.73016 29 VAL B N 1
ATOM 3055 C CA . VAL B 1 49 ? 5.65600 11.55700 -45.40700 1.000 37.66493 29 VAL B CA 1
ATOM 3056 C C . VAL B 1 49 ? 6.27200 10.84300 -44.21300 1.000 39.17202 29 VAL B C 1
ATOM 3057 O O . VAL B 1 49 ? 6.56900 9.64800 -44.28200 1.000 45.73533 29 VAL B O 1
ATOM 3061 N N . SER B 1 50 ? 6.49200 11.58700 -43.13600 1.000 47.97451 30 SER B N 1
ATOM 3062 C CA . SER B 1 50 ? 7.11600 11.01000 -41.92400 1.000 44.57561 30 SER B CA 1
ATOM 3063 C C . SER B 1 50 ? 6.48200 11.61300 -40.67500 1.000 48.69187 30 SER B C 1
ATOM 3064 O O . SER B 1 50 ? 6.21000 12.81600 -40.67900 1.000 54.39624 30 SER B O 1
ATOM 3067 N N . THR B 1 51 ? 6.26700 10.79100 -39.65600 1.000 46.54697 31 THR B N 1
ATOM 3068 C CA . THR B 1 51 ? 5.72000 11.27900 -38.36700 1.000 48.06175 31 THR B CA 1
ATOM 3069 C C . THR B 1 51 ? 6.83400 11.91500 -37.54400 1.000 48.98298 31 THR B C 1
ATOM 3070 O O . THR B 1 51 ? 8.00000 11.74000 -37.90400 1.000 41.36413 31 THR B O 1
ATOM 3074 N N . PRO B 1 52 ? 6.52200 12.63300 -36.44700 1.000 52.26887 32 PRO B N 1
ATOM 3075 C CA . PRO B 1 52 ? 7.55800 13.13700 -35.55500 1.000 47.43726 32 PRO B CA 1
ATOM 3076 C C . PRO B 1 52 ? 8.30700 12.03700 -34.78700 1.000 50.90292 32 PRO B C 1
ATOM 3077 O O . PRO B 1 52 ? 9.18600 12.37900 -34.04100 1.000 53.62206 32 PRO B O 1
ATOM 3081 N N . ASP B 1 53 ? 7.95800 10.76800 -34.99900 1.000 47.19307 33 ASP B N 1
ATOM 3082 C CA . ASP B 1 53 ? 8.66000 9.65300 -34.31400 1.000 47.48327 33 ASP B CA 1
ATOM 3083 C C . ASP B 1 53 ? 9.54300 8.89400 -35.31000 1.000 36.66531 33 ASP B C 1
ATOM 3084 O O . ASP B 1 53 ? 10.33500 8.07200 -34.86600 1.000 43.32453 33 ASP B O 1
ATOM 3087 N N . GLY B 1 54 ? 9.38300 9.15700 -36.60000 1.000 42.54629 34 GLY B N 1
ATOM 3088 C CA . GLY B 1 54 ? 10.17300 8.47500 -37.60500 1.000 35.82890 34 GLY B CA 1
ATOM 3089 C C . GLY B 1 54 ? 9.40000 7.53400 -38.50300 1.000 36.11636 34 GLY B C 1
ATOM 3090 O O . GLY B 1 54 ? 10.00200 6.95000 -39.41100 1.000 32.30646 34 GLY B O 1
ATOM 3091 N N . ALA B 1 55 ? 8.09500 7.37100 -38.28900 1.000 34.12410 35 ALA B N 1
ATOM 3092 C CA . ALA B 1 55 ? 7.28800 6.47200 -39.10300 1.000 36.69814 35 ALA B CA 1
ATOM 3093 C C . ALA B 1 55 ? 6.98500 7.10500 -40.45600 1.000 36.38838 35 ALA B C 1
ATOM 3094 O O . ALA B 1 55 ? 6.43800 8.21100 -40.52500 1.000 39.77658 35 ALA B O 1
ATOM 3096 N N . ALA B 1 56 ? 7.31800 6.39600 -41.53000 1.000 29.74815 36 ALA B N 1
ATOM 3097 C CA . ALA B 1 56 ? 7.20500 6.92600 -42.88000 1.000 32.13587 36 ALA B CA 1
ATOM 3098 C C . ALA B 1 56 ? 6.19500 6.13400 -43.70200 1.000 36.00969 36 ALA B C 1
ATOM 3099 O O . ALA B 1 56 ? 5.98300 4.93700 -43.47900 1.000 31.71852 36 ALA B O 1
ATOM 3101 N N . ALA B 1 57 ? 5.58000 6.81700 -44.66500 1.000 28.22481 37 ALA B N 1
ATOM 3102 C CA . ALA B 1 57 ? 4.65500 6.17500 -45.58800 1.000 34.08111 37 ALA B CA 1
ATOM 3103 C C . ALA B 1 57 ? 4.55700 7.01300 -46.85200 1.000 28.57400 37 ALA B C 1
ATOM 3104 O O . ALA B 1 57 ? 4.86100 8.20800 -46.85400 1.000 37.18642 37 ALA B O 1
ATOM 3106 N N . TRP B 1 58 ? 4.11600 6.35800 -47.91400 1.000 32.39981 38 TRP B N 1
ATOM 3107 C CA . TRP B 1 58 ? 3.88200 7.04800 -49.19600 1.000 32.00787 38 TRP B CA 1
ATOM 3108 C C . TRP B 1 58 ? 2.40500 7.42200 -49.25900 1.000 38.50249 38 TRP B C 1
ATOM 3109 O O . TRP B 1 58 ? 1.57200 6.52000 -49.11100 1.000 38.22896 38 TRP B O 1
ATOM 3120 N N . VAL B 1 59 ? 2.10900 8.70000 -49.47200 1.000 39.22411 39 VAL B N 1
ATOM 3121 C CA . VAL B 1 59 ? 0.69300 9.12900 -49.63500 1.000 33.97935 39 VAL B CA 1
ATOM 3122 C C . VAL B 1 59 ? 0.42400 9.34500 -51.12600 1.000 36.65880 39 VAL B C 1
ATOM 3123 O O . VAL B 1 59 ? 1.10100 10.17000 -51.73000 1.000 45.36491 39 VAL B O 1
ATOM 3127 N N . VAL B 1 60 ? -0.50200 8.58100 -51.69700 1.000 35.12509 40 VAL B N 1
ATOM 3128 C CA . VAL B 1 60 ? -0.87100 8.69900 -53.13100 1.000 34.91649 40 VAL B CA 1
ATOM 3129 C C . VAL B 1 60 ? -2.17400 9.49800 -53.15200 1.000 43.38525 40 VAL B C 1
ATOM 3130 O O . VAL B 1 60 ? -3.11900 9.07100 -52.47700 1.000 35.98253 40 VAL B O 1
ATOM 3134 N N . THR B 1 61 ? -2.23600 10.59000 -53.91600 1.000 39.25004 41 THR B N 1
ATOM 3135 C CA . THR B 1 61 ? -3.40500 11.49700 -53.77900 1.000 41.02563 41 THR B CA 1
ATOM 3136 C C . THR B 1 61 ? -4.18500 11.69400 -55.08000 1.000 44.90359 41 THR B C 1
ATOM 3137 O O . THR B 1 61 ? -5.25100 12.31600 -55.00800 1.000 43.06853 41 THR B O 1
ATOM 3141 N N . ARG B 1 62 ? -3.67400 11.15700 -56.19600 1.000 45.43653 42 ARG B N 1
ATOM 3142 C CA . ARG B 1 62 ? -4.31800 11.36400 -57.52400 1.000 41.36385 42 ARG B CA 1
ATOM 3143 C C . ARG B 1 62 ? -5.29000 10.22200 -57.83600 1.000 39.26348 42 ARG B C 1
ATOM 3144 O O . ARG B 1 62 ? -4.93400 9.06000 -57.57100 1.000 42.97740 42 ARG B O 1
ATOM 3152 N N . TYR B 1 63 ? -6.44000 10.54400 -58.43000 1.000 41.86659 43 TYR B N 1
ATOM 3153 C CA . TYR B 1 63 ? -7.48500 9.56000 -58.71200 1.000 38.88239 43 TYR B CA 1
ATOM 3154 C C . TYR B 1 63 ? -6.95900 8.35000 -59.47400 1.000 43.00854 43 TYR B C 1
ATOM 3155 O O . TYR B 1 63 ? -7.09000 7.20700 -59.02000 1.000 41.59394 43 TYR B O 1
ATOM 3164 N N . ASP B 1 64 ? -6.38300 8.58500 -60.65700 1.000 42.50146 44 ASP B N 1
ATOM 3165 C CA . ASP B 1 64 ? -5.99300 7.47600 -61.52400 1.000 38.06495 44 ASP B CA 1
ATOM 3166 C C . ASP B 1 64 ? -5.01800 6.53600 -60.83500 1.000 38.89226 44 ASP B C 1
ATOM 3167 O O . ASP B 1 64 ? -5.04200 5.32500 -61.08200 1.000 42.13011 44 ASP B O 1
ATOM 3172 N N . ASP B 1 65 ? -4.15800 7.06900 -59.96800 1.000 43.69873 45 ASP B N 1
ATOM 3173 C CA . ASP B 1 65 ? -3.24600 6.21600 -59.21800 1.000 44.85566 45 ASP B CA 1
ATOM 3174 C C . ASP B 1 65 ? -3.97400 5.48900 -58.09500 1.000 37.64988 45 ASP B C 1
ATOM 3175 O O . ASP B 1 65 ? -3.78100 4.28400 -57.89900 1.000 39.79716 45 ASP B O 1
ATOM 3180 N N . VAL B 1 66 ? -4.81900 6.20600 -57.35100 1.000 42.18974 46 VAL B N 1
ATOM 3181 C CA . VAL B 1 66 ? -5.57900 5.57800 -56.27200 1.000 35.33643 46 VAL B CA 1
ATOM 3182 C C . VAL B 1 66 ? -6.46400 4.46900 -56.82700 1.000 35.17894 46 VAL B C 1
ATOM 3183 O O . VAL B 1 66 ? -6.44600 3.33500 -56.33600 1.000 40.02131 46 VAL B O 1
ATOM 3187 N N . ARG B 1 67 ? -7.23500 4.77500 -57.87500 1.000 36.27112 47 ARG B N 1
ATOM 3188 C CA . ARG B 1 67 ? -8.09400 3.76800 -58.49500 1.000 35.25264 47 ARG B CA 1
ATOM 3189 C C . ARG B 1 67 ? -7.29300 2.55600 -58.95500 1.000 33.65604 47 ARG B C 1
ATOM 3190 O O . ARG B 1 67 ? -7.68000 1.40900 -58.70200 1.000 36.94653 47 ARG B O 1
ATOM 3198 N N . ALA B 1 68 ? -6.18100 2.79000 -59.65300 1.000 34.30312 48 ALA B N 1
ATOM 3199 C CA . ALA B 1 68 ? -5.38800 1.67600 -60.16300 1.000 39.38709 48 ALA B CA 1
ATOM 3200 C C . ALA B 1 68 ? -4.72300 0.90300 -59.03000 1.000 37.48063 48 ALA B C 1
ATOM 3201 O O . ALA B 1 68 ? -4.61900 -0.32700 -59.08900 1.000 39.72675 48 ALA B O 1
ATOM 3203 N N . GLY B 1 69 ? -4.26200 1.60600 -57.99400 1.000 35.82060 49 GLY B N 1
ATOM 3204 C CA . GLY B 1 69 ? -3.64100 0.92000 -56.87300 1.000 37.84044 49 GLY B CA 1
ATOM 3205 C C . GLY B 1 69 ? -4.62500 0.08000 -56.08100 1.000 32.50113 49 GLY B C 1
ATOM 3206 O O . GLY B 1 69 ? -4.27400 -0.99000 -55.57800 1.000 39.25540 49 GLY B O 1
ATOM 3207 N N . LEU B 1 70 ? -5.87400 0.54700 -55.97100 1.000 33.30033 50 LEU B N 1
ATOM 3208 C CA . LEU B 1 70 ? -6.88400 -0.18300 -55.20900 1.000 39.09510 50 LEU B CA 1
ATOM 3209 C C . LEU B 1 70 ? -7.07500 -1.60000 -55.73200 1.000 40.17780 50 LEU B C 1
ATOM 3210 O O . LEU B 1 70 ? -7.42000 -2.50200 -54.96300 1.000 44.99321 50 LEU B O 1
ATOM 3215 N N . ALA B 1 71 ? -6.85100 -1.82000 -57.02900 1.000 38.89596 51 ALA B N 1
ATOM 3216 C CA . ALA B 1 71 ? -7.02600 -3.13100 -57.63300 1.000 40.39912 51 ALA B CA 1
ATOM 3217 C C . ALA B 1 71 ? -5.72200 -3.84500 -57.95200 1.000 45.72324 51 ALA B C 1
ATOM 3218 O O . ALA B 1 71 ? -5.73400 -5.07300 -58.08600 1.000 49.39404 51 ALA B O 1
ATOM 3220 N N . ASP B 1 72 ? -4.61600 -3.11900 -58.08500 1.000 40.64625 52 ASP B N 1
ATOM 3221 C CA . ASP B 1 72 ? -3.33500 -3.72500 -58.42600 1.000 37.83904 52 ASP B CA 1
ATOM 3222 C C . ASP B 1 72 ? -2.93400 -4.73800 -57.36100 1.000 35.12146 52 ASP B C 1
ATOM 3223 O O . ASP B 1 72 ? -2.69300 -4.35300 -56.20600 1.000 36.23479 52 ASP B O 1
ATOM 3228 N N . PRO B 1 73 ? -2.85000 -6.02800 -57.69700 1.000 36.83814 53 PRO B N 1
ATOM 3229 C CA . PRO B 1 73 ? -2.48600 -7.03600 -56.69200 1.000 40.53191 53 PRO B CA 1
ATOM 3230 C C . PRO B 1 73 ? -1.02000 -7.01600 -56.29600 1.000 36.19319 53 PRO B C 1
ATOM 3231 O O . PRO B 1 73 ? -0.62100 -7.80300 -55.42900 1.000 38.16391 53 PRO B O 1
ATOM 3235 N N . ARG B 1 74 ? -0.20500 -6.14800 -56.89500 1.000 36.92998 54 ARG B N 1
ATOM 3236 C CA . ARG B 1 74 ? 1.15400 -5.94700 -56.40600 1.000 37.29610 54 ARG B CA 1
ATOM 3237 C C . ARG B 1 74 ? 1.17000 -5.14200 -55.11300 1.000 33.29958 54 ARG B C 1
ATOM 3238 O O . ARG B 1 74 ? 2.21000 -5.07500 -54.44600 1.000 36.04474 54 ARG B O 1
ATOM 3246 N N . LEU B 1 75 ? 0.03800 -4.54200 -54.75100 1.000 33.48889 55 LEU B N 1
ATOM 3247 C CA . LEU B 1 75 ? -0.12300 -3.76500 -53.52500 1.000 29.45697 55 LEU B CA 1
ATOM 3248 C C . LEU B 1 75 ? -0.88100 -4.64300 -52.53500 1.000 28.54719 55 LEU B C 1
ATOM 3249 O O . LEU B 1 75 ? -2.10900 -4.73400 -52.58500 1.000 30.58129 55 LEU B O 1
ATOM 3254 N N . SER B 1 76 ? -0.14600 -5.29800 -51.64500 1.000 27.61003 56 SER B N 1
ATOM 3255 C CA . SER B 1 76 ? -0.72100 -6.27400 -50.73500 1.000 28.21936 56 SER B CA 1
ATOM 3256 C C . SER B 1 76 ? -1.23500 -5.60000 -49.46800 1.000 23.38755 56 SER B C 1
ATOM 3257 O O . SER B 1 76 ? -0.71500 -4.56900 -49.03700 1.000 22.43913 56 SER B O 1
ATOM 3260 N N . VAL B 1 77 ? -2.28500 -6.18600 -48.88400 1.000 25.63679 57 VAL B N 1
ATOM 3261 C CA . VAL B 1 77 ? -2.78200 -5.76300 -47.57800 1.000 21.23839 57 VAL B CA 1
ATOM 3262 C C . VAL B 1 77 ? -2.24600 -6.63300 -46.45500 1.000 26.00996 57 VAL B C 1
ATOM 3263 O O . VAL B 1 77 ? -2.53200 -6.36600 -45.27900 1.000 28.78545 57 VAL B O 1
ATOM 3267 N N . ASP B 1 78 ? -1.49000 -7.67500 -46.78600 1.000 24.38380 58 ASP B N 1
ATOM 3268 C CA . ASP B 1 78 ? -0.95900 -8.61300 -45.80600 1.000 30.51678 58 ASP B CA 1
ATOM 3269 C C . ASP B 1 78 ? 0.32100 -8.04800 -45.19800 1.000 29.00737 58 ASP B C 1
ATOM 3270 O O . ASP B 1 78 ? 1.26400 -7.72300 -45.92600 1.000 27.72443 58 ASP B O 1
ATOM 3275 N N . ARG B 1 79 ? 0.36000 -7.93800 -43.86600 1.000 26.58959 59 ARG B N 1
ATOM 3276 C CA . ARG B 1 79 ? 1.54400 -7.40200 -43.19800 1.000 25.67161 59 ARG B CA 1
ATOM 3277 C C . ARG B 1 79 ? 2.77200 -8.28600 -43.36400 1.000 24.60784 59 ARG B C 1
ATOM 3278 O O . ARG B 1 79 ? 3.88100 -7.83000 -43.06700 1.000 25.26261 59 ARG B O 1
ATOM 3286 N N . SER B 1 80 ? 2.60700 -9.53100 -43.81700 1.000 26.46680 60 SER B N 1
ATOM 3287 C CA . SER B 1 80 ? 3.75700 -10.39000 -44.08100 1.000 28.58228 60 SER B CA 1
ATOM 3288 C C . SER B 1 80 ? 4.66400 -9.82200 -45.16400 1.000 28.71619 60 SER B C 1
ATOM 3289 O O . SER B 1 80 ? 5.84600 -10.18100 -45.22300 1.000 24.91630 60 SER B O 1
ATOM 3292 N N . ASN B 1 81 ? 4.14300 -8.94200 -46.01800 1.000 28.45383 61 ASN B N 1
ATOM 3293 C CA . ASN B 1 81 ? 4.91700 -8.32400 -47.08400 1.000 30.75602 61 ASN B CA 1
ATOM 3294 C C . ASN B 1 81 ? 5.40000 -6.92500 -46.72500 1.000 31.00162 61 ASN B C 1
ATOM 3295 O O . ASN B 1 81 ? 5.96200 -6.23600 -47.58300 1.000 25.60034 61 ASN B O 1
ATOM 3300 N N . ALA B 1 82 ? 5.20100 -6.49100 -45.48300 1.000 25.18464 62 ALA B N 1
ATOM 3301 C CA . ALA B 1 82 ? 5.67900 -5.18700 -45.05500 1.000 26.28981 62 ALA B CA 1
ATOM 3302 C C . ALA B 1 82 ? 7.13900 -5.26900 -44.62800 1.000 27.61521 62 ALA B C 1
ATOM 3303 O O . ALA B 1 82 ? 7.61600 -6.31300 -44.17600 1.000 20.24363 62 ALA B O 1
ATOM 3305 N N . GLY B 1 83 ? 7.84300 -4.14100 -44.76900 1.000 25.99700 63 GLY B N 1
ATOM 3306 C CA . GLY B 1 83 ? 9.24500 -4.06200 -44.41700 1.000 26.94626 63 GLY B CA 1
ATOM 3307 C C . GLY B 1 83 ? 9.46600 -3.65100 -42.96900 1.000 32.00880 63 GLY B C 1
ATOM 3308 O O . GLY B 1 83 ? 8.53400 -3.47200 -42.18700 1.000 29.66931 63 GLY B O 1
ATOM 3309 N N . ALA B 1 84 ? 10.74600 -3.49400 -42.61900 1.000 28.43971 64 ALA B N 1
ATOM 3310 C CA . ALA B 1 84 ? 11.12300 -3.18500 -41.24200 1.000 29.78116 64 ALA B CA 1
ATOM 3311 C C . ALA B 1 84 ? 10.69300 -1.78900 -40.80700 1.000 27.21850 64 ALA B C 1
ATOM 3312 O O . ALA B 1 84 ? 10.62600 -1.52700 -39.60100 1.000 35.37326 64 ALA B O 1
ATOM 3314 N N . GLY B 1 85 ? 10.41000 -0.89000 -41.74800 1.000 33.06909 65 GLY B N 1
ATOM 3315 C CA . GLY B 1 85 ? 9.92100 0.43200 -41.41400 1.000 29.81532 65 GLY B CA 1
ATOM 3316 C C . GLY B 1 85 ? 8.44200 0.51500 -41.12900 1.000 30.55694 65 GLY B C 1
ATOM 3317 O O . GLY B 1 85 ? 7.94200 1.59100 -40.78700 1.000 31.37421 65 GLY B O 1
ATOM 3318 N N . TYR B 1 86 ? 7.72900 -0.60000 -41.27500 1.000 30.89069 66 TYR B N 1
ATOM 3319 C CA . TYR B 1 86 ? 6.30100 -0.64400 -40.98600 1.000 32.17587 66 TYR B CA 1
ATOM 3320 C C . TYR B 1 86 ? 6.01300 -0.24300 -39.54600 1.000 30.49530 66 TYR B C 1
ATOM 3321 O O . TYR B 1 86 ? 6.62100 -0.76200 -38.60500 1.000 34.14835 66 TYR B O 1
ATOM 3330 N N . ARG B 1 87 ? 5.07800 0.69400 -39.37800 1.000 23.84757 67 ARG B N 1
ATOM 3331 C CA . ARG B 1 87 ? 4.73700 1.22200 -38.06300 1.000 30.90688 67 ARG B CA 1
ATOM 3332 C C . ARG B 1 87 ? 3.23300 1.32700 -37.83100 1.000 31.75582 67 ARG B C 1
ATOM 3333 O O . ARG B 1 87 ? 2.82000 1.89100 -36.81300 1.000 28.38765 67 ARG B O 1
ATOM 3341 N N . GLY B 1 88 ? 2.40800 0.81600 -38.74300 1.000 33.45060 68 GLY B N 1
ATOM 3342 C CA . GLY B 1 88 ? 0.98200 0.68900 -38.49000 1.000 25.92930 68 GLY B CA 1
ATOM 3343 C C . GLY B 1 88 ? 0.09400 1.81800 -38.97900 1.000 31.22382 68 GLY B C 1
ATOM 3344 O O . GLY B 1 88 ? -0.84400 2.21500 -38.28000 1.000 33.14587 68 GLY B O 1
ATOM 3345 N N . PHE B 1 89 ? 0.36300 2.33400 -40.17700 1.000 32.25661 69 PHE B N 1
ATOM 3346 C CA . PHE B 1 89 ? -0.51400 3.31900 -40.79800 1.000 32.38943 69 PHE B CA 1
ATOM 3347 C C . PHE B 1 89 ? -1.76900 2.64300 -41.33700 1.000 24.38219 69 PHE B C 1
ATOM 3348 O O . PHE B 1 89 ? -1.70600 1.52500 -41.85300 1.000 28.08677 69 PHE B O 1
ATOM 3356 N N . SER B 1 90 ? -2.90600 3.33700 -41.21500 1.000 25.55423 70 SER B N 1
ATOM 3357 C CA . SER B 1 90 ? -4.19900 2.91000 -41.75500 1.000 24.68992 70 SER B CA 1
ATOM 3358 C C . SER B 1 90 ? -4.51000 1.42500 -41.60600 1.000 23.53594 70 SER B C 1
ATOM 3359 O O . SER B 1 90 ? -4.78100 0.73500 -42.59400 1.000 24.40398 70 SER B O 1
ATOM 3362 N N . LEU B 1 91 ? -4.46900 0.93400 -40.37200 1.000 23.12432 71 LEU B N 1
ATOM 3363 C CA . LEU B 1 91 ? -4.56000 -0.49500 -40.12300 1.000 24.49707 71 LEU B CA 1
ATOM 3364 C C . LEU B 1 91 ? -5.85400 -1.13100 -40.62800 1.000 24.18483 71 LEU B C 1
ATOM 3365 O O . LEU B 1 91 ? -6.88400 -0.46000 -40.73600 1.000 25.91731 71 LEU B O 1
ATOM 3370 N N . PRO B 1 92 ? -5.84800 -2.46000 -40.91200 1.000 22.99617 72 PRO B N 1
ATOM 3371 C CA . PRO B 1 92 ? -7.08700 -3.15400 -41.19800 1.000 24.08912 72 PRO B CA 1
ATOM 3372 C C . PRO B 1 92 ? -7.98700 -2.99300 -39.96200 1.000 30.26874 72 PRO B C 1
ATOM 3373 O O . PRO B 1 92 ? -7.48600 -2.99700 -38.86400 1.000 22.89569 72 PRO B O 1
ATOM 3377 N N . PRO B 1 93 ? -9.31400 -2.85900 -40.13600 1.000 23.12000 73 PRO B N 1
ATOM 3378 C CA . PRO B 1 93 ? -10.21500 -2.55900 -39.01900 1.000 25.51295 73 PRO B CA 1
ATOM 3379 C C . PRO B 1 93 ? -10.65600 -3.77400 -38.19600 1.000 36.31974 73 PRO B C 1
ATOM 3380 O O . PRO B 1 93 ? -11.71500 -3.72800 -37.62200 1.000 34.78030 73 PRO B O 1
ATOM 3384 N N . ALA B 1 94 ? -9.84100 -4.81300 -38.16900 1.000 25.08051 74 ALA B N 1
ATOM 3385 C CA . ALA B 1 94 ? -10.16100 -5.96400 -37.30400 1.000 30.38506 74 ALA B CA 1
ATOM 3386 C C . ALA B 1 94 ? -8.89200 -6.72700 -36.96700 1.000 30.75702 74 ALA B C 1
ATOM 3387 O O . ALA B 1 94 ? -7.88900 -6.55800 -37.65700 1.000 32.59896 74 ALA B O 1
ATOM 3389 N N . LEU B 1 95 ? -8.98700 -7.56300 -35.94400 1.000 34.38667 75 LEU B N 1
ATOM 3390 C CA . LEU B 1 95 ? -7.83900 -8.38300 -35.52900 1.000 35.43755 75 LEU B CA 1
ATOM 3391 C C . LEU B 1 95 ? -8.01400 -9.74800 -36.18600 1.000 41.16804 75 LEU B C 1
ATOM 3392 O O . LEU B 1 95 ? -9.14900 -10.08000 -36.54800 1.000 38.44302 75 LEU B O 1
ATOM 3396 N N . ASP B 1 96 ? -6.93000 -10.47900 -36.35600 1.000 33.91616 76 ASP B N 1
ATOM 3397 C CA . ASP B 1 96 ? -6.98900 -11.84200 -36.93500 1.000 40.89021 76 ASP B CA 1
ATOM 3398 C C . ASP B 1 96 ? -7.32600 -11.79200 -38.42600 1.000 39.14687 76 ASP B C 1
ATOM 3399 O O . ASP B 1 96 ? -7.52400 -10.70100 -38.95600 1.000 42.85833 76 ASP B O 1
ATOM 3404 N N . ALA B 1 97 ? -7.36600 -12.95100 -39.06300 1.000 41.64446 77 ALA B N 1
ATOM 3405 C CA . ALA B 1 97 ? -7.60300 -13.03200 -40.51800 1.000 36.56976 77 ALA B CA 1
ATOM 3406 C C . ALA B 1 97 ? -8.93500 -12.38800 -40.91500 1.000 38.43261 77 ALA B C 1
ATOM 3407 O O . ALA B 1 97 ? -9.99300 -12.85600 -40.47000 1.000 42.07683 77 ALA B O 1
ATOM 3409 N N . ASN B 1 98 ? -8.86000 -11.35100 -41.73700 1.000 33.68278 78 ASN B N 1
ATOM 3410 C CA . ASN B 1 98 ? -10.08300 -10.67600 -42.22000 1.000 29.31429 78 ASN B CA 1
ATOM 3411 C C . ASN B 1 98 ? -9.89700 -10.31700 -43.69500 1.000 32.97673 78 ASN B C 1
ATOM 3412 O O . ASN B 1 98 ? -8.77200 -10.40100 -44.20200 1.000 30.32866 78 ASN B O 1
ATOM 3417 N N . LEU B 1 99 ? -10.98300 -9.93800 -44.34600 1.000 27.89007 79 LEU B N 1
ATOM 3418 C CA . LEU B 1 99 ? -10.92700 -9.61200 -45.78600 1.000 31.63085 79 LEU B CA 1
ATOM 3419 C C . LEU B 1 99 ? -9.89400 -8.51300 -46.07200 1.000 25.61353 79 LEU B C 1
ATOM 3420 O O . LEU B 1 99 ? -9.30400 -8.57700 -47.13600 1.000 26.68793 79 LEU B O 1
ATOM 3425 N N . LEU B 1 100 ? -9.68000 -7.56200 -45.16300 1.000 26.01310 80 LEU B N 1
ATOM 3426 C CA . LEU B 1 100 ? -8.81600 -6.42800 -45.46700 1.000 28.22470 80 LEU B CA 1
ATOM 3427 C C . LEU B 1 100 ? -7.39100 -6.59500 -44.95400 1.000 25.70688 80 LEU B C 1
ATOM 3428 O O . LEU B 1 100 ? -6.62900 -5.62200 -44.95100 1.000 25.95612 80 LEU B O 1
ATOM 3433 N N . ASN B 1 101 ? -7.00800 -7.79700 -44.52300 1.000 25.36481 81 ASN B N 1
ATOM 3434 C CA . ASN B 1 101 ? -5.60700 -8.09100 -44.24100 1.000 29.76311 81 ASN B CA 1
ATOM 3435 C C . ASN B 1 101 ? -5.13200 -9.35300 -44.95500 1.000 28.26835 81 ASN B C 1
ATOM 3436 O O . ASN B 1 101 ? -4.11400 -9.94100 -44.56900 1.000 31.24459 81 ASN B O 1
ATOM 3441 N N . LEU B 1 102 ? -5.83100 -9.75600 -46.01400 1.000 30.86059 82 LEU B N 1
ATOM 3442 C CA . LEU B 1 102 ? -5.54700 -10.97600 -46.75200 1.000 30.02554 82 LEU B CA 1
ATOM 3443 C C . LEU B 1 102 ? -5.52800 -10.66900 -48.24200 1.000 30.16263 82 LEU B C 1
ATOM 3444 O O . LEU B 1 102 ? -6.37000 -9.91700 -48.74000 1.000 29.75214 82 LEU B O 1
ATOM 3449 N N . ASP B 1 103 ? -4.60300 -11.30300 -48.94200 1.000 30.81969 83 ASP B N 1
ATOM 3450 C CA . ASP B 1 103 ? -4.53200 -11.15400 -50.41000 1.000 29.39088 83 ASP B CA 1
ATOM 3451 C C . ASP B 1 103 ? -5.04900 -12.43900 -51.04300 1.000 33.47864 83 ASP B C 1
ATOM 3452 O O . ASP B 1 103 ? -5.06600 -13.46800 -50.36400 1.000 36.25437 83 ASP B O 1
ATOM 3457 N N . PRO B 1 104 ? -5.50600 -12.41100 -52.30500 1.000 32.78885 84 PRO B N 1
ATOM 3458 C CA . PRO B 1 104 ? -5.86700 -13.64300 -52.96700 1.000 31.45617 84 PRO B CA 1
ATOM 3459 C C . PRO B 1 104 ? -4.60900 -14.51700 -52.95900 1.000 38.38870 84 PRO B C 1
ATOM 3460 O O . PRO B 1 104 ? -3.55300 -14.03000 -53.25500 1.000 42.79751 84 PRO B O 1
ATOM 3464 N N . PRO B 1 105 ? -4.69400 -15.79500 -52.55100 1.000 42.04122 85 PRO B N 1
ATOM 3465 C CA . PRO B 1 105 ? -5.92600 -16.58400 -52.66400 1.000 40.88296 85 PRO B CA 1
ATOM 3466 C C . PRO B 1 105 ? -6.85100 -16.69600 -51.43000 1.000 45.87178 85 PRO B C 1
ATOM 3467 O O . PRO B 1 105 ? -8.00500 -17.05100 -51.58600 1.000 41.84720 85 PRO B O 1
ATOM 3471 N N . ASP B 1 106 ? -6.35200 -16.35900 -50.24600 1.000 40.21000 86 ASP B N 1
ATOM 3472 C CA . ASP B 1 106 ? -7.16200 -16.49500 -49.00800 1.000 38.30314 86 ASP B CA 1
ATOM 3473 C C . ASP B 1 106 ? -8.34600 -15.52400 -49.02200 1.000 35.89631 86 ASP B C 1
ATOM 3474 O O . ASP B 1 106 ? -9.41600 -15.90500 -48.54700 1.000 39.66684 86 ASP B O 1
ATOM 3479 N N . HIS B 1 107 ? -8.15500 -14.32100 -49.55000 1.000 30.92710 87 HIS B N 1
ATOM 3480 C CA . HIS B 1 107 ? -9.24700 -13.32200 -49.60900 1.000 33.92276 87 HIS B CA 1
ATOM 3481 C C . HIS B 1 107 ? -10.39700 -13.88600 -50.43700 1.000 34.40607 87 HIS B C 1
ATOM 3482 O O . HIS B 1 107 ? -11.57400 -13.66000 -50.12200 1.000 32.28945 87 HIS B O 1
ATOM 3489 N N . THR B 1 108 ? -10.04000 -14.58900 -51.50100 1.000 35.35987 88 THR B N 1
ATOM 3490 C CA . THR B 1 108 ? -11.06300 -15.17500 -52.40100 1.000 33.50734 88 THR B CA 1
ATOM 3491 C C . THR B 1 108 ? -12.00100 -16.09100 -51.60400 1.000 36.22339 88 THR B C 1
ATOM 3492 O O . THR B 1 108 ? -13.21100 -15.91100 -51.72000 1.000 33.70462 88 THR B O 1
ATOM 3496 N N . ARG B 1 109 ? -11.45200 -17.01700 -50.82400 1.000 38.01247 89 ARG B N 1
ATOM 3497 C CA . ARG B 1 109 ? -12.27900 -17.90200 -49.96600 1.000 36.09192 89 ARG B CA 1
ATOM 3498 C C . ARG B 1 109 ? -13.20600 -17.07500 -49.07500 1.000 38.87687 89 ARG B C 1
ATOM 3499 O O . ARG B 1 109 ? -14.40900 -17.34000 -49.07600 1.000 40.27416 89 ARG B O 1
ATOM 3507 N N . LEU B 1 110 ? -12.65900 -16.09700 -48.35900 1.000 40.33524 90 LEU B N 1
ATOM 3508 C CA . LEU B 1 110 ? -13.47800 -15.32500 -47.42900 1.000 38.38901 90 LEU B CA 1
ATOM 3509 C C . LEU B 1 110 ? -14.57000 -14.55700 -48.16000 1.000 35.20582 90 LEU B C 1
ATOM 3510 O O . LEU B 1 110 ? -15.73200 -14.55100 -47.73700 1.000 36.65461 90 LEU B O 1
ATOM 3515 N N . ARG B 1 111 ? -14.21100 -13.89200 -49.26000 1.000 32.35389 91 ARG B N 1
ATOM 3516 C CA . ARG B 1 111 ? -15.19500 -13.10500 -49.99400 1.000 29.10748 91 ARG B CA 1
ATOM 3517 C C . ARG B 1 111 ? -16.30000 -13.99700 -50.54300 1.000 37.56137 91 ARG B C 1
ATOM 3518 O O . ARG B 1 111 ? -17.47900 -13.62900 -50.50700 1.000 37.79366 91 ARG B O 1
ATOM 3526 N N . THR B 1 112 ? -15.94000 -15.18800 -51.02400 1.000 34.62915 92 THR B N 1
ATOM 3527 C CA . THR B 1 112 ? -16.93700 -16.11300 -51.55300 1.000 41.93557 92 THR B CA 1
ATOM 3528 C C . THR B 1 112 ? -17.86200 -16.62300 -50.45200 1.000 39.89460 92 THR B C 1
ATOM 3529 O O . THR B 1 112 ? -19.07800 -16.73900 -50.65700 1.000 41.15925 92 THR B O 1
ATOM 3533 N N . LEU B 1 113 ? -17.31000 -16.91500 -49.27200 1.000 37.10888 93 LEU B N 1
ATOM 3534 C CA . LEU B 1 113 ? -18.13400 -17.40800 -48.17300 1.000 38.83533 93 LEU B CA 1
ATOM 3535 C C . LEU B 1 113 ? -19.03700 -16.31300 -47.61700 1.000 40.01294 93 LEU B C 1
ATOM 3536 O O . LEU B 1 113 ? -20.20300 -16.56800 -47.28600 1.000 40.52412 93 LEU B O 1
ATOM 3541 N N . ILE B 1 114 ? -18.52500 -15.08600 -47.51200 1.000 38.61397 94 ILE B N 1
ATOM 3542 C CA . ILE B 1 114 ? -19.30800 -14.01500 -46.90500 1.000 38.50320 94 ILE B CA 1
ATOM 3543 C C . ILE B 1 114 ? -20.33800 -13.45900 -47.88400 1.000 40.35003 94 ILE B C 1
ATOM 3544 O O . ILE B 1 114 ? -21.47500 -13.16400 -47.49700 1.000 37.59442 94 ILE B O 1
ATOM 3549 N N . ALA B 1 115 ? -19.97500 -13.31700 -49.16200 1.000 38.98509 95 ALA B N 1
ATOM 3550 C CA . ALA B 1 115 ? -20.92300 -12.79500 -50.14400 1.000 43.12008 95 ALA B CA 1
ATOM 3551 C C . ALA B 1 115 ? -22.16100 -13.67200 -50.28800 1.000 40.40288 95 ALA B C 1
ATOM 3552 O O . ALA B 1 115 ? -23.21100 -13.17400 -50.70700 1.000 50.66587 95 ALA B O 1
ATOM 3554 N N . GLY B 1 116 ? -22.06500 -14.96200 -49.95600 1.000 44.73391 96 GLY B N 1
ATOM 3555 C CA . GLY B 1 116 ? -23.22500 -15.83000 -50.07500 1.000 49.44480 96 GLY B CA 1
ATOM 3556 C C . GLY B 1 116 ? -24.36900 -15.40700 -49.17600 1.000 53.78913 96 GLY B C 1
ATOM 3557 O O . GLY B 1 116 ? -25.53600 -15.46800 -49.57000 1.000 58.99016 96 GLY B O 1
ATOM 3558 N N . GLU B 1 117 ? -24.02700 -14.95000 -47.96600 1.000 48.62952 97 GLU B N 1
ATOM 3559 C CA . GLU B 1 117 ? -25.07300 -14.54600 -46.98600 1.000 50.49716 97 GLU B CA 1
ATOM 3560 C C . GLU B 1 117 ? -25.26200 -13.02900 -47.00600 1.000 49.92587 97 GLU B C 1
ATOM 3561 O O . GLU B 1 117 ? -26.33500 -12.58400 -46.60100 1.000 52.34698 97 GLU B O 1
ATOM 3563 N N . PHE B 1 118 ? -24.28000 -12.28200 -47.51600 1.000 46.37400 98 PHE B N 1
ATOM 3564 C CA . PHE B 1 118 ? -24.33800 -10.79900 -47.55000 1.000 44.11340 98 PHE B CA 1
ATOM 3565 C C . PHE B 1 118 ? -24.79200 -10.37100 -48.94600 1.000 50.64060 98 PHE B C 1
ATOM 3566 O O . PHE B 1 118 ? -24.01600 -9.70500 -49.63400 1.000 48.18619 98 PHE B O 1
ATOM 3574 N N . THR B 1 119 ? -26.03900 -10.69000 -49.30500 1.000 54.66809 99 THR B N 1
ATOM 3575 C CA . THR B 1 119 ? -26.61900 -10.42000 -50.64100 1.000 54.23352 99 THR B CA 1
ATOM 3576 C C . THR B 1 119 ? -27.31300 -9.05900 -50.72200 1.000 53.78906 99 THR B C 1
ATOM 3577 O O . THR B 1 119 ? -27.78500 -8.57200 -49.69800 1.000 55.41473 99 THR B O 1
ATOM 3581 N N . PRO B 1 120 ? -27.44400 -8.44500 -51.91000 1.000 51.13400 100 PRO B N 1
ATOM 3582 C CA . PRO B 1 120 ? -28.18100 -7.19200 -52.01500 1.000 48.74325 100 PRO B CA 1
ATOM 3583 C C . PRO B 1 120 ? -29.64800 -7.31800 -51.56000 1.000 58.00753 100 PRO B C 1
ATOM 3584 O O . PRO B 1 120 ? -30.17600 -6.37000 -51.03900 1.000 55.94972 100 PRO B O 1
ATOM 3588 N N . ARG B 1 121 ? -30.26200 -8.48200 -51.74300 1.000 48.48447 101 ARG B N 1
ATOM 3589 C CA . ARG B 1 121 ? -31.63200 -8.67000 -51.27600 1.000 48.01740 101 ARG B CA 1
ATOM 3590 C C . ARG B 1 121 ? -31.73200 -8.53700 -49.76300 1.000 50.20292 101 ARG B C 1
ATOM 3591 O O . ARG B 1 121 ? -32.77000 -8.10600 -49.24900 1.000 47.15746 101 ARG B O 1
ATOM 3593 N N . ARG B 1 122 ? -30.67600 -8.91400 -49.03700 1.000 47.43963 102 ARG B N 1
ATOM 3594 C CA . ARG B 1 122 ? -30.62800 -8.64500 -47.60400 1.000 43.66301 102 ARG B CA 1
ATOM 3595 C C . ARG B 1 122 ? -30.80600 -7.15900 -47.33200 1.000 48.05889 102 ARG B C 1
ATOM 3596 O O . ARG B 1 122 ? -31.58400 -6.76100 -46.45800 1.000 44.46421 102 ARG B O 1
ATOM 3604 N N . VAL B 1 123 ? -30.10700 -6.34600 -48.11100 1.000 43.69196 103 VAL B N 1
ATOM 3605 C CA . VAL B 1 123 ? -30.23300 -4.87200 -47.94000 1.000 45.88355 103 VAL B CA 1
ATOM 3606 C C . VAL B 1 123 ? -31.65800 -4.45000 -48.30900 1.000 41.63124 103 VAL B C 1
ATOM 3607 O O . VAL B 1 123 ? -32.28100 -3.72700 -47.53400 1.000 38.35026 103 VAL B O 1
ATOM 3611 N N . HIS B 1 124 ? -32.15500 -4.92500 -49.44700 1.000 47.53056 104 HIS B N 1
ATOM 3612 C CA . HIS B 1 124 ? -33.51300 -4.54100 -49.91900 1.000 39.72886 104 HIS B CA 1
ATOM 3613 C C . HIS B 1 124 ? -34.57600 -4.97000 -48.89300 1.000 36.94460 104 HIS B C 1
ATOM 3614 O O . HIS B 1 124 ? -35.49300 -4.19600 -48.64600 1.000 39.12106 104 HIS B O 1
ATOM 3621 N N . GLU B 1 125 ? -34.44400 -6.15500 -48.30900 1.000 35.41940 105 GLU B N 1
ATOM 3622 C CA . GLU B 1 125 ? -35.44300 -6.65500 -47.33100 1.000 38.86387 105 GLU B CA 1
ATOM 3623 C C . GLU B 1 125 ? -35.49000 -5.72400 -46.11800 1.000 44.54026 105 GLU B C 1
ATOM 3624 O O . GLU B 1 125 ? -36.56300 -5.59000 -45.51800 1.000 37.81968 105 GLU B O 1
ATOM 3627 N N . LEU B 1 126 ? -34.37100 -5.07400 -45.80400 1.000 36.09070 106 LEU B N 1
ATOM 3628 C CA . LEU B 1 126 ? -34.29800 -4.24900 -44.58400 1.000 28.09546 106 LEU B CA 1
ATOM 3629 C C . LEU B 1 126 ? -34.71300 -2.80900 -44.87900 1.000 27.02689 106 LEU B C 1
ATOM 3630 O O . LEU B 1 126 ? -34.92600 -2.07100 -43.92800 1.000 29.78268 106 LEU B O 1
ATOM 3635 N N . VAL B 1 127 ? -34.88900 -2.45000 -46.14900 1.000 30.52086 107 VAL B N 1
ATOM 3636 C CA . VAL B 1 127 ? -35.13500 -1.03700 -46.45700 1.000 32.39560 107 VAL B CA 1
ATOM 3637 C C . VAL B 1 127 ? -36.34600 -0.46900 -45.72300 1.000 32.76444 107 VAL B C 1
ATOM 3638 O O . VAL B 1 127 ? -36.22200 0.61200 -45.12400 1.000 32.39145 107 VAL B O 1
ATOM 3642 N N . PRO B 1 128 ? -37.52800 -1.10900 -45.73200 1.000 30.98990 108 PRO B N 1
ATOM 3643 C CA . PRO B 1 128 ? -38.65800 -0.51100 -44.99600 1.000 27.54024 108 PRO B CA 1
ATOM 3644 C C . PRO B 1 128 ? -38.36800 -0.30300 -43.52000 1.000 28.84054 108 PRO B C 1
ATOM 3645 O O . PRO B 1 128 ? -38.70900 0.75200 -42.96900 1.000 27.17175 108 PRO B O 1
ATOM 3649 N N . ALA B 1 129 ? -37.73100 -1.27900 -42.86600 1.000 27.75499 109 ALA B N 1
ATOM 3650 C CA . ALA B 1 129 ? -37.37000 -1.11400 -41.46200 1.000 28.36216 109 ALA B CA 1
ATOM 3651 C C . ALA B 1 129 ? -36.39300 0.03800 -41.27700 1.000 28.63924 109 ALA B C 1
ATOM 3652 O O . ALA B 1 129 ? -36.52300 0.82200 -40.32900 1.000 23.66791 109 ALA B O 1
ATOM 3654 N N . ILE B 1 130 ? -35.40800 0.15500 -42.17500 1.000 26.95658 110 ILE B N 1
ATOM 3655 C CA . ILE B 1 130 ? -34.44200 1.24800 -42.09000 1.000 23.10740 110 ILE B CA 1
ATOM 3656 C C . ILE B 1 130 ? -35.15000 2.59100 -42.19900 1.000 23.94977 110 ILE B C 1
ATOM 3657 O O . ILE B 1 130 ? -34.90600 3.51100 -41.40900 1.000 22.25899 110 ILE B O 1
ATOM 3662 N N . GLU B 1 131 ? -36.04700 2.72300 -43.17700 1.000 24.75882 111 GLU B N 1
ATOM 3663 C CA . GLU B 1 131 ? -36.74600 3.99200 -43.35500 1.000 27.47940 111 GLU B CA 1
ATOM 3664 C C . GLU B 1 131 ? -37.65400 4.29000 -42.16600 1.000 24.84275 111 GLU B C 1
ATOM 3665 O O . GLU B 1 131 ? -37.70400 5.42800 -41.68600 1.000 20.34141 111 GLU B O 1
ATOM 3671 N N . ALA B 1 132 ? -38.35100 3.27300 -41.65400 1.000 29.48657 112 ALA B N 1
ATOM 3672 C CA . ALA B 1 132 ? -39.18500 3.47400 -40.47300 1.000 27.52310 112 ALA B CA 1
ATOM 3673 C C . ALA B 1 132 ? -38.34400 3.82700 -39.25200 1.000 23.60448 112 ALA B C 1
ATOM 3674 O O . ALA B 1 132 ? -38.72700 4.69800 -38.46200 1.000 23.97861 112 ALA B O 1
ATOM 3676 N N . ALA B 1 133 ? -37.19400 3.16300 -39.08300 1.000 24.47781 113 ALA B N 1
ATOM 3677 C CA . ALA B 1 133 ? -36.29800 3.48900 -37.97600 1.000 24.08885 113 ALA B CA 1
ATOM 3678 C C . ALA B 1 133 ? -35.85300 4.94300 -38.04600 1.000 24.09082 113 ALA B C 1
ATOM 3679 O O . ALA B 1 133 ? -35.86500 5.65800 -37.03700 1.000 25.82298 113 ALA B O 1
ATOM 3681 N N . ALA B 1 134 ? -35.46400 5.40000 -39.24100 1.000 21.84624 114 ALA B N 1
ATOM 3682 C CA . ALA B 1 134 ? -35.08100 6.79700 -39.41700 1.000 24.23113 114 ALA B CA 1
ATOM 3683 C C . ALA B 1 134 ? -36.20100 7.73600 -38.98200 1.000 24.38056 114 ALA B C 1
ATOM 3684 O O . ALA B 1 134 ? -35.97900 8.66400 -38.19300 1.000 25.73331 114 ALA B O 1
ATOM 3686 N N . ARG B 1 135 ? -37.41800 7.50600 -39.48400 1.000 24.11559 115 ARG B N 1
ATOM 3687 C CA . ARG B 1 135 ? -38.54300 8.35800 -39.10700 1.000 23.76701 115 ARG B CA 1
ATOM 3688 C C . ARG B 1 135 ? -38.78900 8.31800 -37.60600 1.000 22.73834 115 ARG B C 1
ATOM 3689 O O . ARG B 1 135 ? -39.06100 9.35100 -36.98400 1.000 23.18795 115 ARG B O 1
ATOM 3697 N N . GLU B 1 136 ? -38.68700 7.13200 -37.00400 1.000 19.09785 116 GLU B N 1
ATOM 3698 C CA . GLU B 1 136 ? -38.96900 6.99100 -35.57900 1.000 20.86523 116 GLU B CA 1
ATOM 3699 C C . GLU B 1 136 ? -37.92000 7.69500 -34.72600 1.000 24.22301 116 GLU B C 1
ATOM 3700 O O . GLU B 1 136 ? -38.26300 8.37400 -33.75100 1.000 23.74465 116 GLU B O 1
ATOM 3706 N N . LEU B 1 137 ? -36.63700 7.54100 -35.07000 1.000 22.88742 117 LEU B N 1
ATOM 3707 C CA . LEU B 1 137 ? -35.58400 8.19800 -34.30200 1.000 23.27802 117 LEU B CA 1
ATOM 3708 C C . LEU B 1 137 ? -35.70300 9.71300 -34.38900 1.000 23.42656 117 LEU B C 1
ATOM 3709 O O . LEU B 1 137 ? -35.59800 10.41400 -33.37600 1.000 22.51782 117 LEU B O 1
ATOM 3714 N N . LEU B 1 138 ? -35.92200 10.23900 -35.59700 1.000 29.49901 118 LEU B N 1
ATOM 3715 C CA . LEU B 1 138 ? -36.05100 11.68500 -35.75400 1.000 24.52701 118 LEU B CA 1
ATOM 3716 C C . LEU B 1 138 ? -37.28000 12.21600 -35.02400 1.000 28.36634 118 LEU B C 1
ATOM 3717 O O . LEU B 1 138 ? -37.25700 13.32500 -34.47900 1.000 34.58165 118 LEU B O 1
ATOM 3722 N N . ALA B 1 139 ? -38.36300 11.43700 -35.00400 1.000 28.59299 119 ALA B N 1
ATOM 3723 C CA . ALA B 1 139 ? -39.57900 11.86100 -34.31900 1.000 31.28889 119 ALA B CA 1
ATOM 3724 C C . ALA B 1 139 ? -39.37700 12.01800 -32.81800 1.000 30.44980 119 ALA B C 1
ATOM 3725 O O . ALA B 1 139 ? -40.13900 12.74800 -32.17500 1.000 34.17238 119 ALA B O 1
ATOM 3727 N N . GLY B 1 140 ? -38.37200 11.36000 -32.24800 1.000 36.10562 120 GLY B N 1
ATOM 3728 C CA . GLY B 1 140 ? -38.08100 11.48100 -30.83500 1.000 30.88375 120 GLY B CA 1
ATOM 3729 C C . GLY B 1 140 ? -37.33600 12.72800 -30.43400 1.000 35.36151 120 GLY B C 1
ATOM 3730 O O . GLY B 1 140 ? -37.15100 12.97200 -29.23900 1.000 35.26272 120 GLY B O 1
ATOM 3731 N N . LEU B 1 141 ? -36.89700 13.53200 -31.40100 1.000 36.08236 121 LEU B N 1
ATOM 3732 C CA . LEU B 1 141 ? -36.12500 14.73400 -31.12300 1.000 32.85751 121 LEU B CA 1
ATOM 3733 C C . LEU B 1 141 ? -37.02500 15.96500 -31.14500 1.000 36.47475 121 LEU B C 1
ATOM 3734 O O . LEU B 1 141 ? -37.93500 16.05500 -31.97800 1.000 31.77248 121 LEU B O 1
ATOM 3739 N N . PRO B 1 142 ? -36.81100 16.91600 -30.24200 1.000 41.33408 122 PRO B N 1
ATOM 3740 C CA . PRO B 1 142 ? -37.69600 18.08200 -30.16900 1.000 39.66045 122 PRO B CA 1
ATOM 3741 C C . PRO B 1 142 ? -37.42600 19.07000 -31.29400 1.000 46.91702 122 PRO B C 1
ATOM 3742 O O . PRO B 1 142 ? -36.36700 19.07500 -31.92400 1.000 45.25717 122 PRO B O 1
ATOM 3746 N N . SER B 1 143 ? -38.42600 19.90900 -31.54600 1.000 44.12727 123 SER B N 1
ATOM 3747 C CA . SER B 1 143 ? -38.30600 21.03100 -32.46200 1.000 42.87363 123 SER B CA 1
ATOM 3748 C C . SER B 1 143 ? -38.20200 22.32600 -31.66700 1.000 50.05763 123 SER B C 1
ATOM 3749 O O . SER B 1 143 ? -38.62000 22.40600 -30.51000 1.000 50.33068 123 SER B O 1
ATOM 3752 N N . GLY B 1 144 ? -37.62000 23.34300 -32.29800 1.000 53.96356 124 GLY B N 1
ATOM 3753 C CA . GLY B 1 144 ? -37.40900 24.61400 -31.63100 1.000 50.34825 124 GLY B CA 1
ATOM 3754 C C . GLY B 1 144 ? -36.42500 24.58700 -30.48800 1.000 60.60366 124 GLY B C 1
ATOM 3755 O O . GLY B 1 144 ? -36.36700 25.54400 -29.71200 1.000 66.46174 124 GLY B O 1
ATOM 3756 N N . GLU B 1 145 ? -35.65400 23.51200 -30.37100 1.000 55.18784 125 GLU B N 1
ATOM 3757 C CA . GLU B 1 145 ? -34.67600 23.27000 -29.32500 1.000 51.99371 125 GLU B CA 1
ATOM 3758 C C . GLU B 1 145 ? -33.38700 22.79700 -29.98900 1.000 52.48530 125 GLU B C 1
ATOM 3759 O O . GLU B 1 145 ? -33.44900 22.01800 -30.94300 1.000 49.26895 125 GLU B O 1
ATOM 3762 N N . PRO B 1 146 ? -32.21600 23.26800 -29.55100 1.000 51.36769 126 PRO B N 1
ATOM 3763 C CA . PRO B 1 146 ? -30.97800 22.82900 -30.19300 1.000 49.32565 126 PRO B CA 1
ATOM 3764 C C . PRO B 1 146 ? -30.75500 21.35100 -29.94300 1.000 45.70440 126 PRO B C 1
ATOM 3765 O O . PRO B 1 146 ? -30.68300 20.89700 -28.79000 1.000 46.62526 126 PRO B O 1
ATOM 3769 N N . VAL B 1 147 ? -30.70100 20.58400 -31.03300 1.000 42.62125 127 VAL B N 1
ATOM 3770 C CA . VAL B 1 147 ? -30.49100 19.14300 -30.98200 1.000 40.31024 127 VAL B CA 1
ATOM 3771 C C . VAL B 1 147 ? -29.20800 18.81900 -31.73700 1.000 39.23858 127 VAL B C 1
ATOM 3772 O O . VAL B 1 147 ? -28.84900 19.46800 -32.72600 1.000 40.50349 127 VAL B O 1
ATOM 3776 N N . ASP B 1 148 ? -28.49700 17.80800 -31.24100 1.000 38.46773 128 ASP B N 1
ATOM 3777 C CA . ASP B 1 148 ? -27.25600 17.33600 -31.85100 1.000 29.48325 128 ASP B CA 1
ATOM 3778 C C . ASP B 1 148 ? -27.59600 16.19500 -32.80000 1.000 27.57294 128 ASP B C 1
ATOM 3779 O O . ASP B 1 148 ? -28.05300 15.13200 -32.36600 1.000 30.46125 128 ASP B O 1
ATOM 3784 N N . LEU B 1 149 ? -27.35800 16.41900 -34.09300 1.000 28.57197 129 LEU B N 1
ATOM 3785 C CA . LEU B 1 149 ? -27.70200 15.43100 -35.11000 1.000 29.12855 129 LEU B CA 1
ATOM 3786 C C . LEU B 1 149 ? -26.96600 14.11000 -34.90300 1.000 29.31525 129 LEU B C 1
ATOM 3787 O O . LEU B 1 149 ? -27.52200 13.03600 -35.16400 1.000 28.80877 129 LEU B O 1
ATOM 3792 N N . ILE B 1 150 ? -25.71500 14.16200 -34.44600 1.000 29.56185 130 ILE B N 1
ATOM 3793 C CA . ILE B 1 150 ? -24.90700 12.94700 -34.37600 1.000 29.02549 130 ILE B CA 1
ATOM 3794 C C . ILE B 1 150 ? -25.44100 12.00500 -33.30200 1.000 29.04758 130 ILE B C 1
ATOM 3795 O O . ILE B 1 150 ? -25.78100 10.84900 -33.58000 1.000 33.08196 130 ILE B O 1
ATOM 3800 N N . ALA B 1 151 ? -25.51700 12.48200 -32.05900 1.000 26.46255 131 ALA B N 1
ATOM 3801 C CA . ALA B 1 151 ? -25.92600 11.61300 -30.96100 1.000 28.00056 131 ALA B CA 1
ATOM 3802 C C . ALA B 1 151 ? -27.40800 11.25700 -31.01500 1.000 27.27526 131 ALA B C 1
ATOM 3803 O O . ALA B 1 151 ? -27.80500 10.22800 -30.46100 1.000 23.19801 131 ALA B O 1
ATOM 3805 N N . GLY B 1 152 ? -28.23000 12.07000 -31.66800 1.000 34.73276 132 GLY B N 1
ATOM 3806 C CA . GLY B 1 152 ? -29.65900 11.82600 -31.66400 1.000 26.79312 132 GLY B CA 1
ATOM 3807 C C . GLY B 1 152 ? -30.20000 11.08900 -32.87200 1.000 29.65908 132 GLY B C 1
ATOM 3808 O O . GLY B 1 152 ? -31.34000 10.61500 -32.84200 1.000 24.16558 132 GLY B O 1
ATOM 3809 N N . PHE B 1 153 ? -29.40700 10.97500 -33.93700 1.000 23.70753 133 PHE B N 1
ATOM 3810 C CA . PHE B 1 153 ? -29.93200 10.45100 -35.19200 1.000 24.68308 133 PHE B CA 1
ATOM 3811 C C . PHE B 1 153 ? -28.85900 9.75300 -36.01500 1.000 24.54620 133 PHE B C 1
ATOM 3812 O O . PHE B 1 153 ? -28.99800 8.57200 -36.34600 1.000 25.10428 133 PHE B O 1
ATOM 3820 N N . ALA B 1 154 ? -27.78400 10.47900 -36.34600 1.000 26.31728 134 ALA B N 1
ATOM 3821 C CA . ALA B 1 154 ? -26.78500 9.95800 -37.27400 1.000 25.59402 134 ALA B CA 1
ATOM 3822 C C . ALA B 1 154 ? -26.03100 8.77000 -36.69700 1.000 24.33888 134 ALA B C 1
ATOM 3823 O O . ALA B 1 154 ? -25.55200 7.92000 -37.45300 1.000 24.37806 134 ALA B O 1
ATOM 3825 N N . ALA B 1 155 ? -25.89700 8.69800 -35.37900 1.000 24.27592 135 ALA B N 1
ATOM 3826 C CA . ALA B 1 155 ? -25.26100 7.53900 -34.76900 1.000 22.84309 135 ALA B CA 1
ATOM 3827 C C . ALA B 1 155 ? -26.29100 6.45800 -34.44200 1.000 20.04589 135 ALA B C 1
ATOM 3828 O O . ALA B 1 155 ? -26.06100 5.29000 -34.77600 1.000 26.44303 135 ALA B O 1
ATOM 3830 N N . PRO B 1 156 ? -27.42700 6.78300 -33.80500 1.000 25.97502 136 PRO B N 1
ATOM 3831 C CA . PRO B 1 156 ? -28.37900 5.71500 -33.45400 1.000 22.94164 136 PRO B CA 1
ATOM 3832 C C . PRO B 1 156 ? -28.90200 4.93000 -34.64100 1.000 17.84612 136 PRO B C 1
ATOM 3833 O O . PRO B 1 156 ? -29.14400 3.72300 -34.50400 1.000 23.39764 136 PRO B O 1
ATOM 3837 N N . LEU B 1 157 ? -29.08900 5.56600 -35.80900 1.000 19.88189 137 LEU B N 1
ATOM 3838 C CA . LEU B 1 157 ? -29.68700 4.83800 -36.92900 1.000 19.46039 137 LEU B CA 1
ATOM 3839 C C . LEU B 1 157 ? -28.78200 3.71400 -37.41600 1.000 17.90490 137 LEU B C 1
ATOM 3840 O O . LEU B 1 157 ? -29.22800 2.55300 -37.43300 1.000 18.62044 137 LEU B O 1
ATOM 3845 N N . PRO B 1 158 ? -27.52700 3.96000 -37.82000 1.000 21.04455 138 PRO B N 1
ATOM 3846 C CA . PRO B 1 158 ? -26.67100 2.82600 -38.20000 1.000 17.99950 138 PRO B CA 1
ATOM 3847 C C . PRO B 1 158 ? -26.41700 1.86500 -37.05500 1.000 17.25284 138 PRO B C 1
ATOM 3848 O O . PRO B 1 158 ? -26.22100 0.66700 -37.29700 1.000 17.91036 138 PRO B O 1
ATOM 3852 N N . LEU B 1 159 ? -26.40900 2.35400 -35.81200 1.000 18.83252 139 LEU B N 1
ATOM 3853 C CA . LEU B 1 159 ? -26.25100 1.45100 -34.67500 1.000 21.03835 139 LEU B CA 1
ATOM 3854 C C . LEU B 1 159 ? -27.40500 0.46100 -34.60400 1.000 20.30448 139 LEU B C 1
ATOM 3855 O O . LEU B 1 159 ? -27.19300 -0.74100 -34.40600 1.000 20.01023 139 LEU B O 1
ATOM 3860 N N . ARG B 1 160 ? -28.63500 0.94700 -34.78300 1.000 17.05108 140 ARG B N 1
ATOM 3861 C CA . ARG B 1 160 ? -29.78400 0.04700 -34.79600 1.000 20.69310 140 ARG B CA 1
ATOM 3862 C C . ARG B 1 160 ? -29.70600 -0.94100 -35.95400 1.000 19.99527 140 ARG B C 1
ATOM 3863 O O . ARG B 1 160 ? -29.95800 -2.14000 -35.77300 1.000 21.46946 140 ARG B O 1
ATOM 3871 N N . VAL B 1 161 ? -29.32800 -0.46300 -37.14100 1.000 18.88576 141 VAL B N 1
ATOM 3872 C CA . VAL B 1 161 ? -29.28200 -1.35300 -38.34800 1.000 18.21715 141 VAL B CA 1
ATOM 3873 C C . VAL B 1 161 ? -28.22800 -2.45200 -38.15600 1.000 21.74197 141 VAL B C 1
ATOM 3874 O O . VAL B 1 161 ? -28.55900 -3.61500 -38.36100 1.000 19.43422 141 VAL B O 1
ATOM 3878 N N . ILE B 1 162 ? -26.99600 -2.08900 -37.78200 1.000 19.56953 142 ILE B N 1
ATOM 3879 C CA . ILE B 1 162 ? -25.93400 -3.13500 -37.64800 1.000 19.11724 142 ILE B CA 1
ATOM 3880 C C . ILE B 1 162 ? -26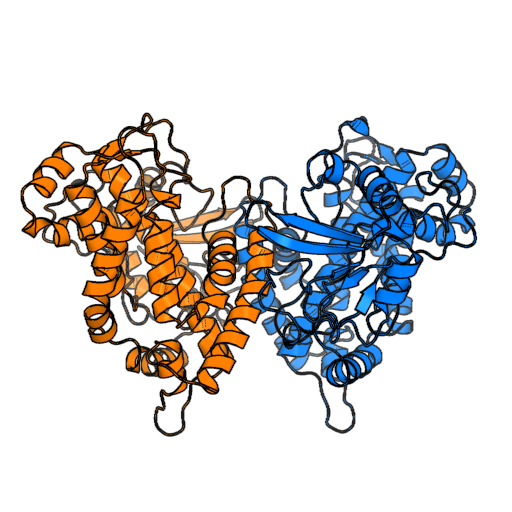.29700 -4.08200 -36.49500 1.000 16.63993 142 ILE B C 1
ATOM 3881 O O . ILE B 1 162 ? -26.01900 -5.25700 -36.60300 1.000 23.99887 142 ILE B O 1
ATOM 3886 N N . GLY B 1 163 ? -26.97100 -3.57900 -35.47200 1.000 18.93107 143 GLY B N 1
ATOM 3887 C CA . GLY B 1 163 ? -27.44300 -4.46700 -34.39800 1.000 22.64610 143 GLY B CA 1
ATOM 3888 C C . GLY B 1 163 ? -28.43700 -5.47900 -34.93100 1.000 20.48060 143 GLY B C 1
ATOM 3889 O O . GLY B 1 163 ? -28.32700 -6.64300 -34.58700 1.000 21.77022 143 GLY B O 1
ATOM 3890 N N . ASP B 1 164 ? -29.35600 -5.02000 -35.77300 1.000 22.07578 144 ASP B N 1
ATOM 3891 C CA . ASP B 1 164 ? -30.32500 -5.94400 -36.41300 1.000 23.44450 144 ASP B CA 1
ATOM 3892 C C . ASP B 1 164 ? -29.58100 -6.92400 -37.33400 1.000 23.83484 144 ASP B C 1
ATOM 3893 O O . ASP B 1 164 ? -29.93600 -8.10100 -37.33900 1.000 22.73278 144 ASP B O 1
ATOM 3898 N N . LEU B 1 165 ? -28.59300 -6.43700 -38.07300 1.000 23.42350 145 LEU B N 1
ATOM 3899 C CA . LEU B 1 165 ? -27.83600 -7.28900 -39.02400 1.000 27.73957 145 LEU B CA 1
ATOM 3900 C C . LEU B 1 165 ? -27.07800 -8.38800 -38.27800 1.000 24.87941 145 LEU B C 1
ATOM 3901 O O . LEU B 1 165 ? -27.02900 -9.50300 -38.78400 1.000 29.57998 145 LEU B O 1
ATOM 3906 N N . LEU B 1 166 ? -26.53800 -8.07000 -37.10900 1.000 23.56223 146 LEU B N 1
ATOM 3907 C CA . LEU B 1 166 ? -25.73800 -9.04100 -36.31900 1.000 25.42116 146 LEU B CA 1
ATOM 3908 C C . LEU B 1 166 ? -26.64200 -9.82400 -35.36300 1.000 22.59191 146 LEU B C 1
ATOM 3909 O O . LEU B 1 166 ? -26.13200 -10.71300 -34.69700 1.000 24.26059 146 LEU B O 1
ATOM 3914 N N . GLY B 1 167 ? -27.91800 -9.44500 -35.28400 1.000 24.25999 147 GLY B N 1
ATOM 3915 C CA . GLY B 1 167 ? -28.87900 -10.16200 -34.42700 1.000 23.22769 147 GLY B CA 1
ATOM 3916 C C . GLY B 1 167 ? -28.65000 -9.93900 -32.94200 1.000 22.10167 147 GLY B C 1
ATOM 3917 O O . GLY B 1 167 ? -28.79200 -10.88400 -32.17900 1.000 27.34653 147 GLY B O 1
ATOM 3918 N N . VAL B 1 168 ? -28.34600 -8.70600 -32.55300 1.000 23.41305 148 VAL B N 1
ATOM 3919 C CA . VAL B 1 168 ? -28.13500 -8.40100 -31.14000 1.000 18.02219 148 VAL B CA 1
ATOM 3920 C C . VAL B 1 168 ? -29.46000 -8.55700 -30.40300 1.000 20.28718 148 VAL B C 1
ATOM 3921 O O . VAL B 1 168 ? -30.42300 -7.84400 -30.71400 1.000 21.55778 148 VAL B O 1
ATOM 3925 N N . PRO B 1 169 ? -29.55800 -9.47200 -29.43300 1.000 23.70922 149 PRO B N 1
ATOM 3926 C CA . PRO B 1 169 ? -30.83300 -9.66900 -28.74200 1.000 26.15338 149 PRO B CA 1
ATOM 3927 C C . PRO B 1 169 ? -31.21300 -8.43900 -27.93900 1.000 27.77426 149 PRO B C 1
ATOM 3928 O O . PRO B 1 169 ? -30.34500 -7.63800 -27.55000 1.000 22.53355 149 PRO B O 1
ATOM 3932 N N . PRO B 1 170 ? -32.51000 -8.24100 -27.67000 1.000 26.36005 150 PRO B N 1
ATOM 3933 C CA . PRO B 1 170 ? -32.94400 -7.01800 -26.97300 1.000 27.33078 150 PRO B CA 1
ATOM 3934 C C . PRO B 1 170 ? -32.22200 -6.75500 -25.66200 1.000 24.20268 150 PRO B C 1
ATOM 3935 O O . PRO B 1 170 ? -31.92700 -5.59500 -25.35300 1.000 26.07722 150 PRO B O 1
ATOM 3939 N N . ALA B 1 171 ? -31.92200 -7.79700 -24.88500 1.000 23.66003 151 ALA B N 1
ATOM 3940 C CA . ALA B 1 171 ? -31.26000 -7.62000 -23.59900 1.000 24.54897 151 ALA B CA 1
ATOM 3941 C C . ALA B 1 171 ? -29.79200 -7.24900 -23.73600 1.000 26.29489 151 ALA B C 1
ATOM 3942 O O . ALA B 1 171 ? -29.18900 -6.81800 -22.75000 1.000 22.82142 151 ALA B O 1
ATOM 3944 N N . ASP B 1 172 ? -29.20800 -7.40300 -24.92200 1.000 21.38960 152 ASP B N 1
ATOM 3945 C CA . ASP B 1 172 ? -27.80700 -7.08400 -25.15100 1.000 30.03448 152 ASP B CA 1
ATOM 3946 C C . ASP B 1 172 ? -27.61000 -5.74900 -25.85500 1.000 22.39164 152 ASP B C 1
ATOM 3947 O O . ASP B 1 172 ? -26.46400 -5.35300 -26.08800 1.000 24.39795 152 ASP B O 1
ATOM 3952 N N . ARG B 1 173 ? -28.69500 -5.03700 -26.17900 1.000 25.06849 153 ARG B N 1
ATOM 3953 C CA . ARG B 1 173 ? -28.57400 -3.84300 -27.01200 1.000 25.48475 153 ARG B CA 1
ATOM 3954 C C . ARG B 1 173 ? -27.86900 -2.70800 -26.28200 1.000 25.03674 153 ARG B C 1
ATOM 3955 O O . ARG B 1 173 ? -27.03900 -2.00800 -26.87500 1.000 21.93113 153 ARG B O 1
ATOM 3963 N N . ALA B 1 174 ? -28.19200 -2.49500 -25.00300 1.000 19.54523 154 ALA B N 1
ATOM 3964 C CA . ALA B 1 174 ? -27.55400 -1.40500 -24.26900 1.000 21.99358 154 ALA B CA 1
ATOM 3965 C C . ALA B 1 174 ? -26.05100 -1.63000 -24.14700 1.000 17.49885 154 ALA B C 1
ATOM 3966 O O . ALA B 1 174 ? -25.26100 -0.68800 -24.28800 1.000 21.61889 154 ALA B O 1
ATOM 3968 N N . ARG B 1 175 ? -25.64200 -2.87600 -23.88600 1.000 19.60924 155 ARG B N 1
ATOM 3969 C CA . ARG B 1 175 ? -24.22000 -3.21600 -23.83200 1.000 21.54758 155 ARG B CA 1
ATOM 3970 C C . ARG B 1 175 ? -23.55900 -3.02700 -25.19200 1.000 19.74561 155 ARG B C 1
ATOM 3971 O O . ARG B 1 175 ? -22.45200 -2.48200 -25.29000 1.000 20.99446 155 ARG B O 1
ATOM 3979 N N . PHE B 1 176 ? -24.23100 -3.47700 -26.25200 1.000 15.27602 156 PHE B N 1
ATOM 3980 C CA . PHE B 1 176 ? -23.72400 -3.30900 -27.61000 1.000 18.96790 156 PHE B CA 1
ATOM 3981 C C . PHE B 1 176 ? -23.55100 -1.83700 -27.96300 1.000 18.06265 156 PHE B C 1
ATOM 3982 O O . PHE B 1 176 ? -22.52800 -1.44400 -28.53800 1.000 20.71230 156 PHE B O 1
ATOM 3990 N N . ARG B 1 177 ? -24.53800 -1.00800 -27.61000 1.000 17.90113 157 ARG B N 1
ATOM 3991 C CA . ARG B 1 177 ? -24.49700 0.41400 -27.94100 1.000 22.26576 157 ARG B CA 1
ATOM 3992 C C . ARG B 1 177 ? -23.33000 1.11200 -27.25400 1.000 24.07547 157 ARG B C 1
ATOM 3993 O O . ARG B 1 177 ? -22.56700 1.84600 -27.89100 1.000 21.32229 157 ARG B O 1
ATOM 4001 N N . GLY B 1 178 ? -23.19000 0.91200 -25.94400 1.000 23.38847 158 GLY B N 1
ATOM 4002 C CA . GLY B 1 178 ? -22.16200 1.63000 -25.21000 1.000 26.24383 158 GLY B CA 1
ATOM 4003 C C . GLY B 1 178 ? -20.76400 1.27800 -25.66800 1.000 21.46775 158 GLY B C 1
ATOM 4004 O O . GLY B 1 178 ? -19.89200 2.14800 -25.75600 1.000 27.24039 158 GLY B O 1
ATOM 4005 N N . TRP B 1 179 ? -20.53100 0.00600 -25.98500 1.000 18.22421 159 TRP B N 1
ATOM 4006 C CA . TRP B 1 179 ? -19.19500 -0.39900 -26.39100 1.000 22.67096 159 TRP B CA 1
ATOM 4007 C C . TRP B 1 179 ? -18.91600 -0.07800 -27.85400 1.000 23.03618 159 TRP B C 1
ATOM 4008 O O . TRP B 1 179 ? -17.78300 0.27000 -28.18700 1.000 19.99399 159 TRP B O 1
ATOM 4019 N N . THR B 1 180 ? -19.92300 -0.15500 -28.73100 1.000 18.99759 160 THR B N 1
ATOM 4020 C CA . THR B 1 180 ? -19.72400 0.30600 -30.10400 1.000 18.17981 160 THR B CA 1
ATOM 4021 C C . THR B 1 180 ? -19.39600 1.79300 -30.14300 1.000 17.36601 160 THR B C 1
ATOM 4022 O O . THR B 1 180 ? -18.48600 2.21600 -30.86800 1.000 21.75329 160 THR B O 1
ATOM 4026 N N . THR B 1 181 ? -20.12400 2.60200 -29.36600 1.000 17.71680 161 THR B N 1
ATOM 4027 C CA . THR B 1 181 ? -19.88200 4.04200 -29.35800 1.000 21.40101 161 THR B CA 1
ATOM 4028 C C . THR B 1 181 ? -18.50000 4.36900 -28.79800 1.000 23.01667 161 THR B C 1
ATOM 4029 O O . THR B 1 181 ? -17.77000 5.19400 -29.35800 1.000 24.84096 161 THR B O 1
ATOM 4033 N N . THR B 1 182 ? -18.12600 3.72900 -27.68800 1.000 23.23924 162 THR B N 1
ATOM 4034 C CA . THR B 1 182 ? -16.80100 3.95400 -27.11300 1.000 20.47008 162 THR B CA 1
ATOM 4035 C C . THR B 1 182 ? -15.69500 3.46400 -28.03800 1.000 21.78215 162 THR B C 1
ATOM 4036 O O . THR B 1 182 ? -14.60800 4.05300 -28.07800 1.000 21.88315 162 THR B O 1
ATOM 4040 N N . LEU B 1 183 ? -15.95400 2.39800 -28.79500 1.000 19.22390 163 LEU B N 1
ATOM 4041 C CA . LEU B 1 183 ? -14.92800 1.84200 -29.67000 1.000 21.90348 163 LEU B CA 1
ATOM 4042 C C . LEU B 1 183 ? -14.69400 2.71800 -30.89400 1.000 21.83193 163 LEU B C 1
ATOM 4043 O O . LEU B 1 183 ? -13.54600 2.89500 -31.32400 1.000 19.05746 163 LEU B O 1
ATOM 4048 N N . LEU B 1 184 ? -15.76200 3.27400 -31.46700 1.000 20.31490 164 LEU B N 1
ATOM 4049 C CA . LEU B 1 184 ? -15.70300 3.84200 -32.80900 1.000 24.55654 164 LEU B CA 1
ATOM 4050 C C . LEU B 1 184 ? -16.10000 5.30700 -32.90000 1.000 22.94245 164 LEU B C 1
ATOM 4051 O O . LEU B 1 184 ? -15.60200 6.00100 -33.78900 1.000 26.71175 164 LEU B O 1
ATOM 4056 N N . THR B 1 185 ? -16.97000 5.80400 -32.02200 1.000 22.70760 165 THR B N 1
ATOM 4057 C CA . THR B 1 185 ? -17.36600 7.21300 -32.02000 1.000 31.15617 165 THR B CA 1
ATOM 4058 C C . THR B 1 185 ? -17.07700 7.84300 -30.66100 1.000 33.73418 165 THR B C 1
ATOM 4059 O O . THR B 1 185 ? -17.99600 8.29900 -29.97000 1.000 28.54914 165 THR B O 1
ATOM 4063 N N . PRO B 1 186 ? -15.81000 7.89700 -30.25100 1.000 33.00411 166 PRO B N 1
ATOM 4064 C CA . PRO B 1 186 ? -15.50200 8.43600 -28.92500 1.000 34.34461 166 PRO B CA 1
ATOM 4065 C C . PRO B 1 186 ? -15.73800 9.93500 -28.88400 1.000 39.98723 166 PRO B C 1
ATOM 4066 O O . PRO B 1 186 ? -15.46300 10.65300 -29.84900 1.000 44.43777 166 PRO B O 1
ATOM 4070 N N . GLY B 1 187 ? -16.21000 10.40500 -27.73800 1.000 38.64653 167 GLY B N 1
ATOM 4071 C CA . GLY B 1 187 ? -16.31900 11.85800 -27.54600 1.000 48.92536 167 GLY B CA 1
ATOM 4072 C C . GLY B 1 187 ? -14.93900 12.49000 -27.51800 1.000 58.01022 167 GLY B C 1
ATOM 4073 O O . GLY B 1 187 ? -13.94700 11.77000 -27.32900 1.000 52.94043 167 GLY B O 1
ATOM 4074 N N . PRO B 1 188 ? -14.81000 13.81900 -27.67900 1.000 62.00001 168 PRO B N 1
ATOM 4075 C CA . PRO B 1 188 ? -13.48500 14.41400 -27.77400 1.000 66.62318 168 PRO B CA 1
ATOM 4076 C C . PRO B 1 188 ? -12.70900 14.28500 -26.44800 1.000 63.78434 168 PRO B C 1
ATOM 4077 O O . PRO B 1 188 ? -11.51300 14.37600 -26.48400 1.000 66.09182 168 PRO B O 1
ATOM 4081 N N . ASP B 1 189 ? -13.40100 14.04600 -25.33300 1.000 63.63100 169 ASP B N 1
ATOM 4082 C CA . ASP B 1 189 ? -12.72200 13.99800 -24.01000 1.000 61.48158 169 ASP B CA 1
ATOM 4083 C C . ASP B 1 189 ? -12.72800 12.56900 -23.46000 1.000 57.83485 169 ASP B C 1
ATOM 4084 O O . ASP B 1 189 ? -12.46700 12.41200 -22.25800 1.000 58.19179 169 ASP B O 1
ATOM 4086 N N . GLN B 1 190 ? -13.06900 11.58500 -24.28800 1.000 50.67664 170 GLN B N 1
ATOM 4087 C CA . GLN B 1 190 ? -12.99800 10.20200 -23.84300 1.000 47.94362 170 GLN B CA 1
ATOM 4088 C C . GLN B 1 190 ? -11.55600 9.88000 -23.46200 1.000 28.52239 170 GLN B C 1
ATOM 4089 O O . GLN B 1 190 ? -10.63800 10.17700 -24.23900 1.000 42.87936 170 GLN B O 1
ATOM 4095 N N . PRO B 1 191 ? -11.31100 9.31400 -22.28100 1.000 37.74425 171 PRO B N 1
ATOM 4096 C CA . PRO B 1 191 ? -9.94100 8.95000 -21.90100 1.000 31.03127 171 PRO B CA 1
ATOM 4097 C C . PRO B 1 191 ? -9.31100 8.06800 -22.96300 1.000 29.18629 171 PRO B C 1
ATOM 4098 O O . PRO B 1 191 ? -10.00400 7.25900 -23.60000 1.000 26.34945 171 PRO B O 1
ATOM 4102 N N . PRO B 1 192 ? -8.00300 8.20400 -23.19800 1.000 28.98597 172 PRO B N 1
ATOM 4103 C CA . PRO B 1 192 ? -7.40100 7.55300 -24.37200 1.000 27.12018 172 PRO B CA 1
ATOM 4104 C C . PRO B 1 192 ? -7.43000 6.03700 -24.32400 1.000 25.73058 172 PRO B C 1
ATOM 4105 O O . PRO B 1 192 ? -7.27900 5.40500 -25.37600 1.000 25.29553 172 PRO B O 1
ATOM 4109 N N . THR B 1 193 ? -7.62200 5.43300 -23.15100 1.000 25.68257 173 THR B N 1
ATOM 4110 C CA . THR B 1 193 ? -7.61800 3.98200 -23.02400 1.000 24.35722 173 THR B CA 1
ATOM 4111 C C . THR B 1 193 ? -8.99600 3.35700 -23.18600 1.000 20.54854 173 THR B C 1
ATOM 4112 O O . THR B 1 193 ? -9.09200 2.13000 -23.28000 1.000 22.34686 173 THR B O 1
ATOM 4116 N N . ALA B 1 194 ? -10.06000 4.16300 -23.21200 1.000 22.52380 174 ALA B N 1
ATOM 4117 C CA . ALA B 1 194 ? -11.40700 3.60000 -23.20800 1.000 24.35460 174 ALA B CA 1
ATOM 4118 C C . ALA B 1 194 ? -11.69900 2.83600 -24.49300 1.000 18.16667 174 ALA B C 1
ATOM 4119 O O . ALA B 1 194 ? -12.28400 1.74700 -24.45300 1.000 19.69084 174 ALA B O 1
ATOM 4121 N N . ALA B 1 195 ? -11.30600 3.38900 -25.64500 1.000 19.84963 175 ALA B N 1
ATOM 4122 C CA . ALA B 1 195 ? -11.50800 2.66800 -26.89700 1.000 17.33320 175 ALA B CA 1
ATOM 4123 C C . ALA B 1 195 ? -10.67600 1.39400 -26.94100 1.000 20.25353 175 ALA B C 1
ATOM 4124 O O . ALA B 1 195 ? -11.10400 0.39600 -27.53400 1.000 15.88324 175 ALA B O 1
ATOM 4126 N N . ARG B 1 196 ? -9.48700 1.41500 -26.32600 1.000 18.63194 176 ARG B N 1
ATOM 4127 C CA . ARG B 1 196 ? -8.69500 0.19800 -26.16800 1.000 16.70915 176 ARG B CA 1
ATOM 4128 C C . ARG B 1 196 ? -9.47100 -0.85500 -25.39300 1.000 15.22403 176 ARG B C 1
ATOM 4129 O O . ARG B 1 196 ? -9.58600 -2.00800 -25.82500 1.000 17.95190 176 ARG B O 1
ATOM 4137 N N . ASP B 1 197 ? -10.00200 -0.47200 -24.22800 1.000 16.32307 177 ASP B N 1
ATOM 4138 C CA . ASP B 1 197 ? -10.79600 -1.39500 -23.42500 1.000 21.54653 177 ASP B CA 1
ATOM 4139 C C . ASP B 1 197 ? -11.99700 -1.91500 -24.20200 1.000 18.11043 177 ASP B C 1
ATOM 4140 O O . ASP B 1 197 ? -12.42300 -3.05500 -23.99600 1.000 17.43301 177 ASP B O 1
ATOM 4145 N N . ALA B 1 198 ? -12.53900 -1.10400 -25.11400 1.000 21.15566 178 ALA B N 1
ATOM 4146 C CA . ALA B 1 198 ? -13.71500 -1.51700 -25.87600 1.000 21.97272 178 ALA B CA 1
ATOM 4147 C C . ALA B 1 198 ? -13.39800 -2.63600 -26.86200 1.000 20.39837 178 ALA B C 1
ATOM 4148 O O . ALA B 1 198 ? -14.29100 -3.41500 -27.20900 1.000 18.84847 178 ALA B O 1
ATOM 4150 N N . VAL B 1 199 ? -12.14900 -2.73800 -27.32500 1.000 20.17854 179 VAL B N 1
ATOM 4151 C CA . VAL B 1 199 ? -11.77100 -3.86700 -28.17400 1.000 22.00935 179 VAL B CA 1
ATOM 4152 C C . VAL B 1 199 ? -11.91300 -5.17400 -27.41000 1.000 20.51080 179 VAL B C 1
ATOM 4153 O O . VAL B 1 199 ? -12.45600 -6.16100 -27.92200 1.000 19.54679 179 VAL B O 1
ATOM 4157 N N . VAL B 1 200 ? -11.40100 -5.20600 -26.17900 1.000 20.53496 180 VAL B N 1
ATOM 4158 C CA . VAL B 1 200 ? -11.49800 -6.41100 -25.36200 1.000 16.49031 180 VAL B CA 1
ATOM 4159 C C . VAL B 1 200 ? -12.96000 -6.74800 -25.10200 1.000 16.19065 180 VAL B C 1
ATOM 4160 O O . VAL B 1 200 ? -13.39400 -7.89100 -25.28100 1.000 21.90011 180 VAL B O 1
ATOM 4164 N N . ALA B 1 201 ? -13.74400 -5.74400 -24.70500 1.000 18.26296 181 ALA B N 1
ATOM 4165 C CA . ALA B 1 201 ? -15.15300 -5.96800 -24.38600 1.000 19.37363 181 ALA B CA 1
ATOM 4166 C C . ALA B 1 201 ? -15.93400 -6.44000 -25.60700 1.000 20.21195 181 ALA B C 1
ATOM 4167 O O . ALA B 1 201 ? -16.72900 -7.38400 -25.52200 1.000 17.70087 181 ALA B O 1
ATOM 4169 N N . MET B 1 202 ? -15.72400 -5.79500 -26.75700 1.000 20.40848 182 MET B N 1
ATOM 4170 C CA . MET B 1 202 ? -16.47600 -6.16700 -27.95500 1.000 14.98543 182 MET B CA 1
ATOM 4171 C C . MET B 1 202 ? -16.06100 -7.53500 -28.48200 1.000 17.51233 182 MET B C 1
ATOM 4172 O O . MET B 1 202 ? -16.90600 -8.29500 -28.97100 1.000 21.38222 182 MET B O 1
ATOM 4177 N N . HIS B 1 203 ? -14.77100 -7.86500 -28.40600 1.000 17.24832 183 HIS B N 1
ATOM 4178 C CA . HIS B 1 203 ? -14.32500 -9.18700 -28.83700 1.000 20.32032 183 HIS B CA 1
ATOM 4179 C C . HIS B 1 203 ? -15.00900 -10.28600 -28.03200 1.000 21.27021 183 HIS B C 1
ATOM 4180 O O . HIS B 1 203 ? -15.49600 -11.27400 -28.59400 1.000 19.08048 183 HIS B O 1
ATOM 4187 N N . GLY B 1 204 ? -15.03900 -10.13600 -26.70700 1.000 19.98025 184 GLY B N 1
ATOM 4188 C CA . GLY B 1 204 ? -15.79900 -11.06700 -25.89200 1.000 18.10060 184 GLY B CA 1
ATOM 4189 C C . GLY B 1 204 ? -17.27100 -11.08900 -26.25900 1.000 16.54504 184 GLY B C 1
ATOM 4190 O O . GLY B 1 204 ? -17.88200 -12.15600 -26.34000 1.000 21.30006 184 GLY B O 1
ATOM 4191 N N . PHE B 1 205 ? -17.85300 -9.91000 -26.49800 1.000 12.70432 185 PHE B N 1
ATOM 4192 C CA . PHE B 1 205 ? -19.26400 -9.82800 -26.87000 1.000 21.30388 185 PHE B CA 1
ATOM 4193 C C . PHE B 1 205 ? -19.53800 -10.56000 -28.17800 1.000 23.81487 185 PHE B C 1
ATOM 4194 O O . PHE B 1 205 ? -20.52700 -11.29300 -28.29100 1.000 18.27628 185 PHE B O 1
ATOM 4202 N N . LEU B 1 206 ? -18.67600 -10.36700 -29.17900 1.000 17.88789 186 LEU B N 1
ATOM 4203 C CA . LEU B 1 206 ? -18.91100 -10.98100 -30.48100 1.000 17.81223 186 LEU B CA 1
ATOM 4204 C C . LEU B 1 206 ? -18.62100 -12.47400 -30.45700 1.000 20.53636 186 LEU B C 1
ATOM 4205 O O . LEU B 1 206 ? -19.30000 -13.24300 -31.14200 1.000 24.55335 186 LEU B O 1
ATOM 4210 N N . VAL B 1 207 ? -17.62700 -12.90000 -29.67700 1.000 18.16853 187 VAL B N 1
ATOM 4211 C CA . VAL B 1 207 ? -17.39800 -14.32900 -29.48200 1.000 22.54386 187 VAL B CA 1
ATOM 4212 C C . VAL B 1 207 ? -18.64800 -14.98000 -28.89900 1.000 23.04359 187 VAL B C 1
ATOM 4213 O O . VAL B 1 207 ? -19.11700 -16.01700 -29.38200 1.000 23.76721 187 VAL B O 1
ATOM 4217 N N . ASP B 1 208 ? -19.21700 -14.36200 -27.86000 1.000 24.08021 188 ASP B N 1
ATOM 4218 C CA . ASP B 1 208 ? -20.41300 -14.91300 -27.23300 1.000 23.06035 188 ASP B CA 1
ATOM 4219 C C . ASP B 1 208 ? -21.62000 -14.82400 -28.16100 1.000 26.51859 188 ASP B C 1
ATOM 4220 O O . ASP B 1 208 ? -22.44600 -15.74500 -28.20000 1.000 29.09361 188 ASP B O 1
ATOM 4225 N N . LEU B 1 209 ? -21.74400 -13.72300 -28.91100 1.000 26.54141 189 LEU B N 1
ATOM 4226 C CA . LEU B 1 209 ? -22.83600 -13.59600 -29.87300 1.000 24.63517 189 LEU B CA 1
ATOM 4227 C C . LEU B 1 209 ? -22.79300 -14.71000 -30.91200 1.000 23.36153 189 LEU B C 1
ATOM 4228 O O . LEU B 1 209 ? -23.82800 -15.30100 -31.24200 1.000 28.29557 189 LEU B O 1
ATOM 4233 N N . VAL B 1 210 ? -21.60500 -15.00900 -31.43700 1.000 26.53462 190 VAL B N 1
ATOM 4234 C CA . VAL B 1 210 ? -21.47300 -16.07500 -32.42600 1.000 27.40883 190 VAL B CA 1
ATOM 4235 C C . VAL B 1 210 ? -21.88100 -17.41400 -31.82400 1.000 28.53094 190 VAL B C 1
ATOM 4236 O O . VAL B 1 210 ? -22.59700 -18.20300 -32.45200 1.000 31.20502 190 VAL B O 1
ATOM 4240 N N . ALA B 1 211 ? -21.44000 -17.68600 -30.59300 1.000 32.03547 191 ALA B N 1
ATOM 4241 C CA . ALA B 1 211 ? -21.78100 -18.94900 -29.94700 1.000 30.52080 191 ALA B CA 1
ATOM 4242 C C . ALA B 1 211 ? -23.28200 -19.06600 -29.71800 1.000 32.18933 191 ALA B C 1
ATOM 4243 O O . ALA B 1 211 ? -23.86300 -20.14300 -29.89400 1.000 39.28830 191 ALA B O 1
ATOM 4245 N N . ALA B 1 212 ? -23.92700 -17.96700 -29.32100 1.000 29.36421 192 ALA B N 1
ATOM 4246 C CA . ALA B 1 212 ? -25.37200 -17.98200 -29.11600 1.000 32.00024 192 ALA B CA 1
ATOM 4247 C C . ALA B 1 212 ? -26.10700 -18.32800 -30.40600 1.000 39.88009 192 ALA B C 1
ATOM 4248 O O . ALA B 1 212 ? -26.97100 -19.21300 -30.42500 1.000 40.79370 192 ALA B O 1
ATOM 4250 N N . LYS B 1 213 ? -25.77800 -17.63300 -31.49800 1.000 36.07560 193 LYS B N 1
ATOM 4251 C CA . LYS B 1 213 ? -26.44200 -17.89700 -32.77000 1.000 33.92191 193 LYS B CA 1
ATOM 4252 C C . LYS B 1 213 ? -26.14800 -19.30400 -33.26800 1.000 36.79725 193 LYS B C 1
ATOM 4253 O O . LYS B 1 213 ? -27.00200 -19.92700 -33.90900 1.000 41.33724 193 LYS B O 1
ATOM 4259 N N . ARG B 1 214 ? -24.95100 -19.82300 -32.98100 1.000 35.65607 194 ARG B N 1
ATOM 4260 C CA . ARG B 1 214 ? -24.63100 -21.19700 -33.35200 1.000 40.05159 194 ARG B CA 1
ATOM 4261 C C . ARG B 1 214 ? -25.52500 -22.19100 -32.62300 1.000 44.61735 194 ARG B C 1
ATOM 4262 O O . ARG B 1 214 ? -25.82500 -23.26500 -33.15800 1.000 49.21245 194 ARG B O 1
ATOM 4266 N N . ALA B 1 215 ? -25.96300 -21.85200 -31.40900 1.000 42.06015 195 ALA B N 1
ATOM 4267 C CA . ALA B 1 215 ? -26.88800 -22.71100 -30.67800 1.000 44.31051 195 ALA B CA 1
ATOM 4268 C C . ALA B 1 215 ? -28.32900 -22.48500 -31.11700 1.000 48.05864 195 ALA B C 1
ATOM 4269 O O . ALA B 1 215 ? -29.09100 -23.44500 -31.27500 1.000 51.62395 195 ALA B O 1
ATOM 4271 N N . GLU B 1 216 ? -28.71700 -21.22700 -31.32300 1.000 46.80478 196 GLU B N 1
ATOM 4272 C CA . GLU B 1 216 ? -30.09400 -20.86100 -31.64800 1.000 47.15732 196 GLU B CA 1
ATOM 4273 C C . GLU B 1 216 ? -30.05800 -19.86800 -32.80100 1.000 41.39730 196 GLU B C 1
ATOM 4274 O O . GLU B 1 216 ? -30.01500 -18.64600 -32.58700 1.000 37.86422 196 GLU B O 1
ATOM 4280 N N . PRO B 1 217 ? -30.07600 -20.35600 -34.04000 1.000 37.06486 197 PRO B N 1
ATOM 4281 C CA . PRO B 1 217 ? -29.90600 -19.46100 -35.18700 1.000 34.74099 197 PRO B CA 1
ATOM 4282 C C . PRO B 1 217 ? -31.15600 -18.64400 -35.46400 1.000 41.24775 197 PRO B C 1
ATOM 4283 O O . PRO B 1 217 ? -32.27900 -19.04900 -35.15300 1.000 39.31828 197 PRO B O 1
ATOM 4287 N N . GLY B 1 218 ? -30.94200 -17.46800 -36.05300 1.000 37.77036 198 GLY B N 1
ATOM 4288 C CA . GLY B 1 218 ? -32.02800 -16.62400 -36.51300 1.000 28.39351 198 GLY B CA 1
ATOM 4289 C C . GLY B 1 218 ? -31.89100 -16.27200 -37.98000 1.000 30.57997 198 GLY B C 1
ATOM 4290 O O . GLY B 1 218 ? -31.14600 -16.92800 -38.71400 1.000 36.39885 198 GLY B O 1
ATOM 4291 N N . HIS B 1 219 ? -32.60500 -15.23900 -38.42600 1.000 36.05929 199 HIS B N 1
ATOM 4292 C CA . HIS B 1 219 ? -32.51000 -14.76000 -39.79800 1.000 32.67117 199 HIS B CA 1
ATOM 4293 C C . HIS B 1 219 ? -31.47500 -13.65200 -39.95500 1.000 37.36421 199 HIS B C 1
ATOM 4294 O O . HIS B 1 219 ? -31.49500 -12.93000 -40.95900 1.000 38.27420 199 HIS B O 1
ATOM 4296 N N . ASP B 1 220 ? -30.57300 -13.50800 -38.98700 1.000 37.19463 200 ASP B N 1
ATOM 4297 C CA . ASP B 1 220 ? -29.55000 -12.47600 -39.00700 1.000 32.82457 200 ASP B CA 1
ATOM 4298 C C . ASP B 1 220 ? -28.36900 -12.90800 -39.87000 1.000 30.53014 200 ASP B C 1
ATOM 4299 O O . ASP B 1 220 ? -28.19700 -14.08800 -40.19300 1.000 28.38163 200 ASP B O 1
ATOM 4304 N N . LEU B 1 221 ? -27.53300 -11.92800 -40.22300 1.000 32.87547 201 LEU B N 1
ATOM 4305 C CA . LEU B 1 221 ? -26.37800 -12.20300 -41.07200 1.000 29.33739 201 LEU B CA 1
ATOM 4306 C C . LEU B 1 221 ? -25.39400 -13.14400 -40.39000 1.000 27.65407 201 LEU B C 1
ATOM 4307 O O . LEU B 1 221 ? -24.78100 -13.99600 -41.04500 1.000 30.08172 201 LEU B O 1
ATOM 4309 N N . LEU B 1 222 ? -25.22700 -13.00700 -39.07200 1.000 27.71032 202 LEU B N 1
ATOM 4310 C CA . LEU B 1 222 ? -24.26900 -13.85100 -38.36500 1.000 28.53738 202 LEU B CA 1
ATOM 4311 C C . LEU B 1 222 ? -24.71800 -15.30800 -38.36100 1.000 29.43164 202 LEU B C 1
ATOM 4312 O O . LEU B 1 222 ? -23.90100 -16.21400 -38.56100 1.000 33.36346 202 LEU B O 1
ATOM 4317 N N . SER B 1 223 ? -26.01500 -15.55200 -38.14500 1.000 33.92278 203 SER B N 1
ATOM 4318 C CA . SER B 1 223 ? -26.53700 -16.91200 -38.23600 1.000 29.51770 203 SER B CA 1
ATOM 4319 C C . SER B 1 223 ? -26.37300 -17.47200 -39.64300 1.000 28.63587 203 SER B C 1
ATOM 4320 O O . SER B 1 223 ? -26.01800 -18.64300 -39.81600 1.000 33.85405 203 SER B O 1
ATOM 4323 N N . GLY B 1 224 ? -26.63500 -16.65100 -40.66200 1.000 30.82505 204 GLY B N 1
ATOM 4324 C CA . GLY B 1 224 ? -26.45700 -17.11200 -42.03000 1.000 33.42255 204 GLY B CA 1
ATOM 4325 C C . GLY B 1 224 ? -25.00800 -17.41500 -42.35400 1.000 36.81123 204 GLY B C 1
ATOM 4326 O O . GLY B 1 224 ? -24.70500 -18.40200 -43.02800 1.000 35.77845 204 GLY B O 1
ATOM 4327 N N . LEU B 1 225 ? -24.09100 -16.57500 -41.86800 1.000 32.90911 205 LEU B N 1
ATOM 4328 C CA . LEU B 1 225 ? -22.67000 -16.82000 -42.09000 1.000 33.93267 205 LEU B CA 1
ATOM 4329 C C . LEU B 1 225 ? -22.20400 -18.06800 -41.35200 1.000 35.99132 205 LEU B C 1
ATOM 4330 O O . LEU B 1 225 ? -21.33300 -18.79400 -41.84300 1.000 36.51528 205 LEU B O 1
ATOM 4335 N N . ILE B 1 226 ? -22.76400 -18.32700 -40.16700 1.000 36.80410 206 ILE B N 1
ATOM 4336 C CA . ILE B 1 226 ? -22.48500 -19.58600 -39.47900 1.000 36.38459 206 ILE B CA 1
ATOM 4337 C C . ILE B 1 226 ? -22.93700 -20.76300 -40.33400 1.000 37.86050 206 ILE B C 1
ATOM 4338 O O . ILE B 1 226 ? -22.28200 -21.81300 -40.37400 1.000 44.59756 206 ILE B O 1
ATOM 4343 N N . ALA B 1 227 ? -24.04700 -20.59600 -41.05700 1.000 34.67773 207 ALA B N 1
ATOM 4344 C CA . ALA B 1 227 ? -24.61000 -21.67800 -41.85400 1.000 42.09129 207 ALA B CA 1
ATOM 4345 C C . ALA B 1 227 ? -23.90500 -21.87300 -43.19100 1.000 43.75235 207 ALA B C 1
ATOM 4346 O O . ALA B 1 227 ? -24.04300 -22.94400 -43.79200 1.000 49.03383 207 ALA B O 1
ATOM 4348 N N . VAL B 1 228 ? -23.15200 -20.87500 -43.66400 1.000 40.49014 208 VAL B N 1
ATOM 4349 C CA . VAL B 1 228 ? -22.59600 -20.93400 -45.01300 1.000 42.89674 208 VAL B CA 1
ATOM 4350 C C . VAL B 1 228 ? -21.61300 -22.09000 -45.12900 1.000 47.74334 208 VAL B C 1
ATOM 4351 O O . VAL B 1 228 ? -20.73800 -22.27800 -44.27400 1.000 44.66247 208 VAL B O 1
ATOM 4353 N N . ARG B 1 229 ? -21.75400 -22.87000 -46.20100 1.000 50.32665 209 ARG B N 1
ATOM 4354 C CA . ARG B 1 229 ? -20.89000 -24.01500 -46.46800 1.000 58.34015 209 ARG B CA 1
ATOM 4355 C C . ARG B 1 229 ? -20.52800 -24.02300 -47.94500 1.000 65.87713 209 ARG B C 1
ATOM 4356 O O . ARG B 1 229 ? -21.41500 -24.10300 -48.80000 1.000 66.00529 209 ARG B O 1
ATOM 4364 N N . ASP B 1 230 ? -19.23200 -23.93900 -48.24500 1.000 67.63428 210 ASP B N 1
ATOM 4365 C CA . ASP B 1 230 ? -18.72400 -24.19700 -49.59300 1.000 68.96051 210 ASP B CA 1
ATOM 4366 C C . ASP B 1 230 ? -18.20700 -25.63200 -49.60100 1.000 71.59008 210 ASP B C 1
ATOM 4367 O O . ASP B 1 230 ? -17.01400 -25.89700 -49.44900 1.000 68.67977 210 ASP B O 1
ATOM 4370 N N . ASP B 1 231 ? -19.14000 -26.56700 -49.77900 1.000 73.80557 211 ASP B N 1
ATOM 4371 C CA . ASP B 1 231 ? -18.90600 -27.99600 -49.55400 1.000 71.66492 211 ASP B CA 1
ATOM 4372 C C . ASP B 1 231 ? -18.46100 -28.14500 -48.10500 1.000 73.03191 211 ASP B C 1
ATOM 4373 O O . ASP B 1 231 ? -19.19600 -27.69400 -47.20900 1.000 75.74051 211 ASP B O 1
ATOM 4378 N N . GLU B 1 232 ? -17.30200 -28.73600 -47.81900 1.000 72.27657 212 GLU B N 1
ATOM 4379 C CA . GLU B 1 232 ? -16.87000 -28.91400 -46.43800 1.000 72.38557 212 GLU B CA 1
ATOM 4380 C C . GLU B 1 232 ? -16.31900 -27.64000 -45.81100 1.000 75.13435 212 GLU B C 1
ATOM 4381 O O . GLU B 1 232 ? -16.07900 -27.62400 -44.59900 1.000 71.02766 212 GLU B O 1
ATOM 4383 N N . ASP B 1 233 ? -16.11000 -26.58100 -46.59000 1.000 71.66929 213 ASP B N 1
ATOM 4384 C CA . ASP B 1 233 ? -15.52300 -25.36300 -46.04800 1.000 67.62180 213 ASP B CA 1
ATOM 4385 C C . ASP B 1 233 ? -16.55200 -24.58000 -45.24600 1.000 63.75640 213 ASP B C 1
ATOM 4386 O O . ASP B 1 233 ? -17.67800 -24.35800 -45.70200 1.000 60.04330 213 ASP B O 1
ATOM 4391 N N . ARG B 1 234 ? -16.15300 -24.15900 -44.05100 1.000 62.63567 214 ARG B N 1
ATOM 4392 C CA . ARG B 1 234 ? -16.98500 -23.37800 -43.15400 1.000 54.67065 214 ARG B CA 1
ATOM 4393 C C . ARG B 1 234 ? -16.16400 -22.21700 -42.61600 1.000 50.14931 214 ARG B C 1
ATOM 4394 O O . ARG B 1 234 ? -14.93400 -22.28800 -42.54400 1.000 51.96428 214 ARG B O 1
ATOM 4399 N N . LEU B 1 235 ? -16.84900 -21.13300 -42.26300 1.000 49.61065 215 LEU B N 1
ATOM 4400 C CA . LEU B 1 235 ? -16.17600 -19.99000 -41.66300 1.000 40.54163 215 LEU B CA 1
ATOM 4401 C C . LEU B 1 235 ? -15.86100 -20.29200 -40.20300 1.000 42.61722 215 LEU B C 1
ATOM 4402 O O . LEU B 1 235 ? -16.71200 -20.80000 -39.46700 1.000 41.01422 215 LEU B O 1
ATOM 4407 N N . SER B 1 236 ? -14.63400 -19.98700 -39.78700 1.000 38.57099 216 SER B N 1
ATOM 4408 C CA . SER B 1 236 ? -14.23900 -20.21100 -38.40800 1.000 41.85835 216 SER B CA 1
ATOM 4409 C C . SER B 1 236 ? -14.84000 -19.13700 -37.50400 1.000 37.27005 216 SER B C 1
ATOM 4410 O O . SER B 1 236 ? -15.34100 -18.10600 -37.96100 1.000 35.96036 216 SER B O 1
ATOM 4413 N N . GLU B 1 237 ? -14.79500 -19.39500 -36.19300 1.000 40.22430 217 GLU B N 1
ATOM 4414 C CA . GLU B 1 237 ? -15.30200 -18.41200 -35.23800 1.000 40.97876 217 GLU B CA 1
ATOM 4415 C C . GLU B 1 237 ? -14.46700 -17.13900 -35.27000 1.000 28.18549 217 GLU B C 1
ATOM 4416 O O . GLU B 1 237 ? -15.01100 -16.03200 -35.19300 1.000 30.73250 217 GLU B O 1
ATOM 4422 N N . ALA B 1 238 ? -13.14400 -17.27600 -35.39000 1.000 34.88966 218 ALA B N 1
ATOM 4423 C CA . ALA B 1 238 ? -12.28600 -16.10600 -35.54600 1.000 35.45348 218 ALA B CA 1
ATOM 4424 C C . ALA B 1 238 ? -12.68900 -15.29600 -36.77000 1.000 28.23740 218 ALA B C 1
ATOM 4425 O O . ALA B 1 238 ? -12.81400 -14.06700 -36.70500 1.000 29.22994 218 ALA B O 1
ATOM 4427 N N . GLU B 1 239 ? -12.90200 -15.97800 -37.89900 1.000 33.97999 219 GLU B N 1
ATOM 4428 C CA . GLU B 1 239 ? -13.32400 -15.29700 -39.12000 1.000 28.17801 219 GLU B CA 1
ATOM 4429 C C . GLU B 1 239 ? -14.66300 -14.60000 -38.92200 1.000 28.94281 219 GLU B C 1
ATOM 4430 O O . GLU B 1 239 ? -14.86000 -13.47100 -39.38800 1.000 27.23508 219 GLU B O 1
ATOM 4436 N N . LEU B 1 240 ? -15.59100 -15.25300 -38.21700 1.000 30.71434 220 LEU B N 1
ATOM 4437 C CA . LEU B 1 240 ? -16.89600 -14.65300 -37.95900 1.000 28.45895 220 LEU B CA 1
ATOM 4438 C C . LEU B 1 240 ? -16.76400 -13.40900 -37.08800 1.000 22.74767 220 LEU B C 1
ATOM 4439 O O . LEU B 1 240 ? -17.37800 -12.37300 -37.36500 1.000 24.36738 220 LEU B O 1
ATOM 4444 N N . VAL B 1 241 ? -15.94800 -13.49000 -36.03400 1.000 25.64606 221 VAL B N 1
ATOM 4445 C CA . VAL B 1 241 ? -15.77300 -12.34500 -35.14700 1.000 22.79956 221 VAL B CA 1
ATOM 4446 C C . VAL B 1 241 ? -15.09000 -11.19700 -35.88200 1.000 21.23874 221 VAL B C 1
ATOM 4447 O O . VAL B 1 241 ? -15.50600 -10.03800 -35.76800 1.000 22.76795 221 VAL B O 1
ATOM 4451 N N . SER B 1 242 ? -14.03700 -11.49700 -36.65000 1.000 24.89897 222 SER B N 1
ATOM 4452 C CA . SER B 1 242 ? -13.34700 -10.44800 -37.39700 1.000 28.53677 222 SER B CA 1
ATOM 4453 C C . SER B 1 242 ? -14.26100 -9.82000 -38.44200 1.000 21.54115 222 SER B C 1
ATOM 4454 O O . SER B 1 242 ? -14.20900 -8.60700 -38.67100 1.000 23.85512 222 SER B O 1
ATOM 4457 N N . MET B 1 243 ? -15.10300 -10.63000 -39.08900 1.000 23.53158 223 MET B N 1
ATOM 4458 C CA . MET B 1 243 ? -16.08200 -10.07900 -40.02300 1.000 24.10542 223 MET B CA 1
ATOM 4459 C C . MET B 1 243 ? -17.06500 -9.16100 -39.30800 1.000 25.34750 223 MET B C 1
ATOM 4460 O O . MET B 1 243 ? -17.47400 -8.12700 -39.85300 1.000 25.31728 223 MET B O 1
ATOM 4465 N N . ALA B 1 244 ? -17.45800 -9.52300 -38.08200 1.000 22.96594 224 ALA B N 1
ATOM 4466 C CA . ALA B 1 244 ? -18.35700 -8.66800 -37.31300 1.000 21.40754 224 ALA B CA 1
ATOM 4467 C C . ALA B 1 244 ? -17.70500 -7.33100 -36.98700 1.000 17.81278 224 ALA B C 1
ATOM 4468 O O . ALA B 1 244 ? -18.34900 -6.28000 -37.08700 1.000 21.36239 224 ALA B O 1
ATOM 4470 N N . PHE B 1 245 ? -16.43100 -7.35500 -36.57600 1.000 20.14800 225 PHE B N 1
ATOM 4471 C CA . PHE B 1 245 ? -15.69900 -6.11400 -36.33800 1.000 18.99215 225 PHE B CA 1
ATOM 4472 C C . PHE B 1 245 ? -15.64700 -5.26500 -37.59600 1.000 16.31138 225 PHE B C 1
ATOM 4473 O O . PHE B 1 245 ? -15.80800 -4.04100 -37.53800 1.000 18.00871 225 PHE B O 1
ATOM 4481 N N . LEU B 1 246 ? -15.39000 -5.90100 -38.74100 1.000 19.73373 226 LEU B N 1
ATOM 4482 C CA . LEU B 1 246 ? -15.38000 -5.18900 -40.01300 1.000 23.16364 226 LEU B CA 1
ATOM 4483 C C . LEU B 1 246 ? -16.72300 -4.52100 -40.28000 1.000 23.94216 226 LEU B C 1
ATOM 4484 O O . LEU B 1 246 ? -16.77700 -3.36500 -40.71400 1.000 22.57092 226 LEU B O 1
ATOM 4489 N N . ALA B 1 247 ? -17.82000 -5.23700 -40.02100 1.000 19.88964 227 ALA B N 1
ATOM 4490 C CA . ALA B 1 247 ? -19.14300 -4.65600 -40.21700 1.000 20.41932 227 ALA B CA 1
ATOM 4491 C C . ALA B 1 247 ? -19.38200 -3.47400 -39.28700 1.000 21.76610 227 ALA B C 1
ATOM 4492 O O . ALA B 1 247 ? -20.08900 -2.53100 -39.65100 1.000 22.82941 227 ALA B O 1
ATOM 4494 N N . LEU B 1 248 ? -18.80100 -3.50300 -38.08600 1.000 24.83158 228 LEU B N 1
ATOM 4495 C CA . LEU B 1 248 ? -18.94700 -2.37800 -37.16700 1.000 21.55906 228 LEU B CA 1
ATOM 4496 C C . LEU B 1 248 ? -18.20000 -1.15100 -37.67700 1.000 21.11411 228 LEU B C 1
ATOM 4497 O O . LEU B 1 248 ? -18.75000 -0.04400 -37.70100 1.000 20.40150 228 LEU B O 1
ATOM 4502 N N . TRP B 1 249 ? -16.93400 -1.32800 -38.07000 1.000 25.04902 229 TRP B N 1
ATOM 4503 C CA . TRP B 1 249 ? -16.14900 -0.22700 -38.62500 1.000 24.44811 229 TRP B CA 1
ATOM 4504 C C . TRP B 1 249 ? -16.88500 0.45800 -39.76800 1.000 25.60190 229 TRP B C 1
ATOM 4505 O O . TRP B 1 249 ? -17.07500 1.68000 -39.76700 1.000 26.58632 229 TRP B O 1
ATOM 4516 N N . ALA B 1 250 ? -17.30800 -0.32200 -40.75400 1.000 21.50864 230 ALA B N 1
ATOM 4517 C CA . ALA B 1 250 ? -17.94600 0.24900 -41.93100 1.000 29.99872 230 ALA B CA 1
ATOM 4518 C C . ALA B 1 250 ? -19.41200 0.58900 -41.67100 1.000 28.94857 230 ALA B C 1
ATOM 4519 O O . ALA B 1 250 ? -19.87200 1.68700 -42.00400 1.000 28.48705 230 ALA B O 1
ATOM 4521 N N . GLY B 1 251 ? -20.15700 -0.34200 -41.07100 1.000 29.96514 231 GLY B N 1
ATOM 4522 C CA . GLY B 1 251 ? -21.58400 -0.14800 -40.87700 1.000 28.07639 231 GLY B CA 1
ATOM 4523 C C . GLY B 1 251 ? -21.94000 0.88500 -39.83200 1.000 30.12267 231 GLY B C 1
ATOM 4524 O O . GLY B 1 251 ? -23.06800 1.38900 -39.83500 1.000 27.52692 231 GLY B O 1
ATOM 4525 N N . TYR B 1 252 ? -21.01200 1.20600 -38.93000 1.000 23.41631 232 TYR B N 1
ATOM 4526 C CA . TYR B 1 252 ? -21.24200 2.25100 -37.94300 1.000 25.72295 232 TYR B CA 1
ATOM 4527 C C . TYR B 1 252 ? -20.32000 3.44600 -38.13200 1.000 23.82141 232 TYR B C 1
ATOM 4528 O O . TYR B 1 252 ? -20.80800 4.55400 -38.36300 1.000 27.17756 232 TYR B O 1
ATOM 4537 N N . GLU B 1 253 ? -19.00100 3.26600 -38.03400 1.000 25.75477 233 GLU B N 1
ATOM 4538 C CA . GLU B 1 253 ? -18.11900 4.42900 -37.99100 1.000 23.98917 233 GLU B CA 1
ATOM 4539 C C . GLU B 1 253 ? -18.17700 5.22500 -39.29000 1.000 26.35499 233 GLU B C 1
ATOM 4540 O O . GLU B 1 253 ? -18.25300 6.45800 -39.26400 1.000 28.69752 233 GLU B O 1
ATOM 4546 N N . ASN B 1 254 ? -18.15600 4.54300 -40.43700 1.000 23.72736 234 ASN B N 1
ATOM 4547 C CA . ASN B 1 254 ? -18.22600 5.25800 -41.70900 1.000 24.39856 234 ASN B CA 1
ATOM 4548 C C . ASN B 1 254 ? -19.59800 5.88900 -41.92100 1.000 26.79778 234 ASN B C 1
ATOM 4549 O O . ASN B 1 254 ? -19.69300 7.03200 -42.38300 1.000 29.05042 234 ASN B O 1
ATOM 4554 N N . LEU B 1 255 ? -20.67100 5.17400 -41.57900 1.000 26.00570 235 LEU B N 1
ATOM 4555 C CA . LEU B 1 255 ? -22.00500 5.65500 -41.92900 1.000 22.57428 235 LEU B CA 1
ATOM 4556 C C . LEU B 1 255 ? -22.41200 6.86300 -41.09400 1.000 23.37669 235 LEU B C 1
ATOM 4557 O O . LEU B 1 255 ? -23.06500 7.78100 -41.60500 1.000 29.47445 235 LEU B O 1
ATOM 4562 N N . VAL B 1 256 ? -22.05700 6.87400 -39.80600 1.000 23.34777 236 VAL B N 1
ATOM 4563 C CA . VAL B 1 256 ? -22.43300 7.99000 -38.93700 1.000 26.43459 236 VAL B CA 1
ATOM 4564 C C . VAL B 1 256 ? -21.94700 9.30900 -39.52100 1.000 27.70800 236 VAL B C 1
ATOM 4565 O O . VAL B 1 256 ? -22.66100 10.31900 -39.50200 1.000 27.28313 236 VAL B O 1
ATOM 4569 N N . HIS B 1 257 ? -20.73000 9.31700 -40.06300 1.000 25.41455 237 HIS B N 1
ATOM 4570 C CA . HIS B 1 257 ? -20.12700 10.56200 -40.51100 1.000 28.75860 237 HIS B CA 1
ATOM 4571 C C . HIS B 1 257 ? -20.43800 10.88300 -41.96400 1.000 26.13762 237 HIS B C 1
ATOM 4572 O O . HIS B 1 257 ? -20.44600 12.06200 -42.33400 1.000 34.81298 237 HIS B O 1
ATOM 4579 N N . LEU B 1 258 ? -20.69800 9.87300 -42.79500 1.000 27.09037 238 LEU B N 1
ATOM 4580 C CA . LEU B 1 258 ? -21.31700 10.14200 -44.09000 1.000 28.64361 238 LEU B CA 1
ATOM 4581 C C . LEU B 1 258 ? -22.56000 11.00600 -43.91700 1.000 32.24493 238 LEU B C 1
ATOM 4582 O O . LEU B 1 258 ? -22.75900 11.99100 -44.63800 1.000 31.74705 238 LEU B O 1
ATOM 4587 N N . ILE B 1 259 ? -23.40600 10.65100 -42.94900 1.000 35.43644 239 ILE B N 1
ATOM 4588 C CA . ILE B 1 259 ? -24.63900 11.39600 -42.72100 1.000 24.84136 239 ILE B CA 1
ATOM 4589 C C . ILE B 1 259 ? -24.33600 12.75500 -42.10000 1.000 30.41624 239 ILE B C 1
ATOM 4590 O O . ILE B 1 259 ? -24.85600 13.78700 -42.54000 1.000 31.38580 239 ILE B O 1
ATOM 4595 N N . GLY B 1 260 ? -23.48400 12.77600 -41.07300 1.000 24.98529 240 GLY B N 1
ATOM 4596 C CA . GLY B 1 260 ? -23.20500 14.02300 -40.37700 1.000 30.07399 240 GLY B CA 1
ATOM 4597 C C . GLY B 1 260 ? -22.51600 15.05000 -41.25700 1.000 37.43692 240 GLY B C 1
ATOM 4598 O O . GLY B 1 260 ? -22.92400 16.21400 -41.30800 1.000 28.26017 240 GLY B O 1
ATOM 4599 N N . ASN B 1 261 ? -21.44800 14.63600 -41.95000 1.000 30.66001 241 ASN B N 1
ATOM 4600 C CA . ASN B 1 261 ? -20.78500 15.53900 -42.88600 1.000 29.78127 241 ASN B CA 1
ATOM 4601 C C . ASN B 1 261 ? -21.72300 15.96800 -44.00700 1.000 37.47864 241 ASN B C 1
ATOM 4602 O O . ASN B 1 261 ? -21.62700 17.10100 -44.49500 1.000 37.85696 241 ASN B O 1
ATOM 4607 N N . GLY B 1 262 ? -22.63600 15.08600 -44.42200 1.000 35.41847 242 GLY B N 1
ATOM 4608 C CA . GLY B 1 262 ? -23.56100 15.44100 -45.48700 1.000 39.12069 242 GLY B CA 1
ATOM 4609 C C . GLY B 1 262 ? -24.51500 16.55100 -45.08900 1.000 38.96595 242 GLY B C 1
ATOM 4610 O O . GLY B 1 262 ? -24.82600 17.43700 -45.89000 1.000 36.47897 242 GLY B O 1
ATOM 4611 N N . VAL B 1 263 ? -24.99100 16.52100 -43.84400 1.000 33.89687 243 VAL B N 1
ATOM 4612 C CA . VAL B 1 263 ? -25.90400 17.56000 -43.38300 1.000 32.34381 243 VAL B CA 1
ATOM 4613 C C . VAL B 1 263 ? -25.18200 18.89700 -43.27200 1.000 39.10255 243 VAL B C 1
ATOM 4614 O O . VAL B 1 263 ? -25.71700 19.93700 -43.67600 1.000 33.00471 243 VAL B O 1
ATOM 4618 N N . ARG B 1 264 ? -23.95700 18.89500 -42.72900 1.000 35.00272 244 ARG B N 1
ATOM 4619 C CA . ARG B 1 264 ? -23.14600 20.11000 -42.72400 1.000 37.66208 244 ARG B CA 1
ATOM 4620 C C . ARG B 1 264 ? -22.94900 20.63700 -44.13700 1.000 39.64658 244 ARG B C 1
ATOM 4621 O O . ARG B 1 264 ? -23.06900 21.84200 -44.38700 1.000 44.78532 244 ARG B O 1
ATOM 4629 N N . ALA B 1 265 ? -22.62600 19.74000 -45.07500 1.000 36.12363 245 ALA B N 1
ATOM 4630 C CA . ALA B 1 265 ? -22.42800 20.14000 -46.46300 1.000 38.35566 245 ALA B CA 1
ATOM 4631 C C . ALA B 1 265 ? -23.65400 20.86400 -47.00200 1.000 40.99089 245 ALA B C 1
ATOM 4632 O O . ALA B 1 265 ? -23.53900 21.90900 -47.65200 1.000 43.16840 245 ALA B O 1
ATOM 4634 N N . LEU B 1 266 ? -24.84100 20.32100 -46.72800 1.000 42.08206 246 LEU B N 1
ATOM 4635 C CA . LEU B 1 266 ? -26.07500 20.95500 -47.18100 1.000 34.20281 246 LEU B CA 1
ATOM 4636 C C . LEU B 1 266 ? -26.27600 22.30200 -46.49900 1.000 37.34742 246 LEU B C 1
ATOM 4637 O O . LEU B 1 266 ? -26.59700 23.30200 -47.15200 1.000 46.12669 246 LEU B O 1
ATOM 4642 N N . LEU B 1 267 ? -26.08400 22.34700 -45.17700 1.000 34.77445 247 LEU B N 1
ATOM 4643 C CA . LEU B 1 267 ? -26.18000 23.60800 -44.44800 1.000 42.05163 247 LEU B CA 1
ATOM 4644 C C . LEU B 1 267 ? -25.17000 24.62900 -44.96000 1.000 47.94280 247 LEU B C 1
ATOM 4645 O O . LEU B 1 267 ? -25.40200 25.84000 -44.85800 1.000 44.77206 247 LEU B O 1
ATOM 4650 N N . ALA B 1 268 ? -24.04700 24.16200 -45.51000 1.000 43.25500 248 ALA B N 1
ATOM 4651 C CA . ALA B 1 268 ? -23.05000 25.06800 -46.06400 1.000 46.42395 248 ALA B CA 1
ATOM 4652 C C . ALA B 1 268 ? -23.41600 25.53000 -47.46900 1.000 48.37921 248 ALA B C 1
ATOM 4653 O O . ALA B 1 268 ? -23.08100 26.65600 -47.85200 1.000 53.44601 248 ALA B O 1
ATOM 4655 N N . ALA B 1 269 ? -24.09700 24.68600 -48.24400 1.000 47.67410 249 ALA B N 1
ATOM 4656 C CA . ALA B 1 269 ? -24.52900 25.03500 -49.59100 1.000 45.80475 249 ALA B CA 1
ATOM 4657 C C . ALA B 1 269 ? -26.04800 25.14900 -49.63200 1.000 47.28873 249 ALA B C 1
ATOM 4658 O O . ALA B 1 269 ? -26.72800 24.22300 -50.09700 1.000 51.22656 249 ALA B O 1
ATOM 4660 N N . PRO B 1 270 ? -26.61400 26.26800 -49.17000 1.000 45.34565 250 PRO B N 1
ATOM 4661 C CA . PRO B 1 270 ? -28.07500 26.33600 -49.00400 1.000 45.55395 250 PRO B CA 1
ATOM 4662 C C . PRO B 1 270 ? -28.85300 26.20400 -50.30000 1.000 49.01433 250 PRO B C 1
ATOM 4663 O O . PRO B 1 270 ? -30.02000 25.79200 -50.26500 1.000 53.30775 250 PRO B O 1
ATOM 4667 N N . ASP B 1 271 ? -28.25200 26.53700 -51.44500 1.000 50.00267 251 ASP B N 1
ATOM 4668 C CA . ASP B 1 271 ? -28.96300 26.39300 -52.71200 1.000 52.50834 251 ASP B CA 1
ATOM 4669 C C . ASP B 1 271 ? -29.01400 24.94300 -53.17100 1.000 49.89821 251 ASP B C 1
ATOM 4670 O O . ASP B 1 271 ? -29.99900 24.52800 -53.79400 1.000 46.13097 251 ASP B O 1
ATOM 4672 N N . GLN B 1 272 ? -27.96300 24.17000 -52.88100 1.000 47.68991 252 GLN B N 1
ATOM 4673 C CA . GLN B 1 272 ? -27.98600 22.73600 -53.15100 1.000 47.80041 252 GLN B CA 1
ATOM 4674 C C . GLN B 1 272 ? -29.15500 22.06400 -52.44500 1.000 46.07211 252 GLN B C 1
ATOM 4675 O O . GLN B 1 272 ? -29.84000 21.21100 -53.02400 1.000 45.39206 252 GLN B O 1
ATOM 4681 N N . LEU B 1 273 ? -29.40900 22.46300 -51.20400 1.000 49.07783 253 LEU B N 1
ATOM 4682 C CA . LEU B 1 273 ? -30.49800 21.84800 -50.39900 1.000 48.26254 253 LEU B CA 1
ATOM 4683 C C . LEU B 1 273 ? -31.85400 22.23900 -50.99700 1.000 50.67667 253 LEU B C 1
ATOM 4684 O O . LEU B 1 273 ? -32.71100 21.35700 -51.12900 1.000 50.25210 253 LEU B O 1
ATOM 4689 N N . ALA B 1 274 ? -32.02000 23.51200 -51.35800 1.000 52.57823 254 ALA B N 1
ATOM 4690 C CA . ALA B 1 274 ? -33.26600 23.95500 -52.02900 1.000 52.04974 254 ALA B CA 1
ATOM 4691 C C . ALA B 1 274 ? -33.67400 22.97600 -53.13600 1.000 52.53688 254 ALA B C 1
ATOM 4692 O O . ALA B 1 274 ? -34.79600 22.46900 -53.08300 1.000 52.14991 254 ALA B O 1
ATOM 4694 N N . ASP B 1 275 ? -32.79200 22.71800 -54.09900 1.000 47.67981 255 ASP B N 1
ATOM 4695 C CA . ASP B 1 275 ? -33.15300 21.86000 -55.25700 1.000 56.13297 255 ASP B CA 1
ATOM 4696 C C . ASP B 1 275 ? -33.38500 20.41300 -54.82000 1.000 56.94618 255 ASP B C 1
ATOM 4697 O O . ASP B 1 275 ? -34.12500 19.69900 -55.51600 1.000 53.43397 255 ASP B O 1
ATOM 4700 N N . LEU B 1 276 ? -32.77800 19.99000 -53.70800 1.000 54.24011 256 LEU B N 1
ATOM 4701 C CA . LEU B 1 276 ? -33.07000 18.61700 -53.23000 1.000 53.40260 256 LEU B CA 1
ATOM 4702 C C . LEU B 1 276 ? -34.45500 18.61100 -52.58500 1.000 52.18666 256 LEU B C 1
ATOM 4703 O O . LEU B 1 276 ? -35.21900 17.66700 -52.83100 1.000 52.68968 256 LEU B O 1
ATOM 4708 N N . ARG B 1 277 ? -34.75900 19.63900 -51.80600 1.000 54.24310 257 ARG B N 1
ATOM 4709 C CA . ARG B 1 277 ? -36.04600 19.64900 -51.06400 1.000 54.75233 257 ARG B CA 1
ATOM 4710 C C . ARG B 1 277 ? -37.20000 19.61900 -52.06600 1.000 55.79025 257 ARG B C 1
ATOM 4711 O O . ARG B 1 277 ? -38.30000 19.24000 -51.67000 1.000 58.80767 257 ARG B O 1
ATOM 4713 N N . SER B 1 278 ? -36.93600 19.98700 -53.31500 1.000 60.31580 258 SER B N 1
ATOM 4714 C CA . SER B 1 278 ? -37.99100 20.09000 -54.31700 1.000 64.61708 258 SER B CA 1
ATOM 4715 C C . SER B 1 278 ? -38.09600 18.85900 -55.20700 1.000 64.65105 258 SER B C 1
ATOM 4716 O O . SER B 1 278 ? -39.20800 18.40500 -55.49500 1.000 58.66718 258 SER B O 1
ATOM 4719 N N . ASP B 1 279 ? -36.97000 18.31000 -55.65100 1.000 55.44044 259 ASP B N 1
ATOM 4720 C CA . ASP B 1 279 ? -36.95500 17.16500 -56.55700 1.000 59.18699 259 ASP B CA 1
ATOM 4721 C C . ASP B 1 279 ? -36.56700 15.93700 -55.73900 1.000 56.82942 259 ASP B C 1
ATOM 4722 O O . ASP B 1 279 ? -35.38300 15.69600 -55.48500 1.000 54.89781 259 ASP B O 1
ATOM 4727 N N . GLU B 1 280 ? -37.57400 15.16700 -55.31800 1.000 49.29611 260 GLU B N 1
ATOM 4728 C CA . GLU B 1 280 ? -37.33600 13.95000 -54.55000 1.000 58.93003 260 GLU B CA 1
ATOM 4729 C C . GLU B 1 280 ? -36.73400 12.83200 -55.39000 1.000 59.17226 260 GLU B C 1
ATOM 4730 O O . GLU B 1 280 ? -36.31900 11.81200 -54.82600 1.000 55.87590 260 GLU B O 1
ATOM 4732 N N . ALA B 1 281 ? -36.62400 13.05800 -56.69200 1.000 53.14357 261 ALA B N 1
ATOM 4733 C CA . ALA B 1 281 ? -35.97400 12.05700 -57.55900 1.000 57.82354 261 ALA B CA 1
ATOM 4734 C C . ALA B 1 281 ? -34.46000 12.28300 -57.53700 1.000 47.25168 261 ALA B C 1
ATOM 4735 O O . ALA B 1 281 ? -33.73200 11.44800 -58.07100 1.000 49.65491 261 ALA B O 1
ATOM 4737 N N . LEU B 1 282 ? -34.02400 13.39200 -56.95100 1.000 48.92532 262 LEU B N 1
ATOM 4738 C CA . LEU B 1 282 ? -32.58000 13.72900 -56.95700 1.000 50.51909 262 LEU B CA 1
ATOM 4739 C C . LEU B 1 282 ? -31.90300 13.05300 -55.76700 1.000 45.54100 262 LEU B C 1
ATOM 4740 O O . LEU B 1 282 ? -30.69100 12.84600 -55.83300 1.000 44.13181 262 LEU B O 1
ATOM 4745 N N . LEU B 1 283 ? -32.67500 12.70600 -54.73800 1.000 47.73553 263 LEU B N 1
ATOM 4746 C CA . LEU B 1 283 ? -32.06000 12.13800 -53.50200 1.000 46.29013 263 LEU B CA 1
ATOM 4747 C C . LEU B 1 283 ? -30.94000 11.14900 -53.84000 1.000 42.85638 263 LEU B C 1
ATOM 4748 O O . LEU B 1 283 ? -29.82800 11.38200 -53.36200 1.000 40.87772 263 LEU B O 1
ATOM 4751 N N . PRO B 1 284 ? -31.15200 10.05500 -54.59200 1.000 41.90657 264 PRO B N 1
ATOM 4752 C CA . PRO B 1 284 ? -30.04800 9.12300 -54.82600 1.000 42.12237 264 PRO B CA 1
ATOM 4753 C C . PRO B 1 284 ? -28.77800 9.80100 -55.37100 1.000 47.28879 264 PRO B C 1
ATOM 4754 O O . PRO B 1 284 ? -27.70800 9.44600 -54.91300 1.000 44.45825 264 PRO B O 1
ATOM 4758 N N . ARG B 1 285 ? -28.92200 10.80500 -56.23400 1.000 38.29005 265 ARG B N 1
ATOM 4759 C CA . ARG B 1 285 ? -27.75000 11.45500 -56.86500 1.000 37.68889 265 ARG B CA 1
ATOM 4760 C C . ARG B 1 285 ? -27.10600 12.40700 -55.86600 1.000 42.36651 265 ARG B C 1
ATOM 4761 O O . ARG B 1 285 ? -25.87100 12.45700 -55.81000 1.000 42.61993 265 ARG B O 1
ATOM 4764 N N . ALA B 1 286 ? -27.93100 13.12300 -55.10900 1.000 39.59500 266 ALA B N 1
ATOM 4765 C CA . ALA B 1 286 ? -27.41600 14.09900 -54.13000 1.000 40.11211 266 ALA B CA 1
ATOM 4766 C C . ALA B 1 286 ? -26.59000 13.35200 -53.07900 1.000 39.95773 266 ALA B C 1
ATOM 4767 O O . ALA B 1 286 ? -25.56800 13.88600 -52.65400 1.000 38.05572 266 ALA B O 1
ATOM 4769 N N . ILE B 1 287 ? -27.02500 12.15300 -52.70700 1.000 37.99821 267 ILE B N 1
ATOM 4770 C CA . ILE B 1 287 ? -26.27600 11.30400 -51.73500 1.000 40.75758 267 ILE B CA 1
ATOM 4771 C C . ILE B 1 287 ? -24.89900 10.96300 -52.31800 1.000 42.19435 267 ILE B C 1
ATOM 4772 O O . ILE B 1 287 ? -23.90500 11.16700 -51.61600 1.000 37.94758 267 ILE B O 1
ATOM 4777 N N . GLU B 1 288 ? -24.85700 10.50100 -53.57200 1.000 37.22191 268 GLU B N 1
ATOM 4778 C CA . GLU B 1 288 ? -23.55800 10.20500 -54.23100 1.000 37.68102 268 GLU B CA 1
ATOM 4779 C C . GLU B 1 288 ? -22.66200 11.44200 -54.21100 1.000 36.46441 268 GLU B C 1
ATOM 4780 O O . GLU B 1 288 ? -21.45300 11.29000 -54.03100 1.000 41.89087 268 GLU B O 1
ATOM 4786 N N . GLU B 1 289 ? -23.25200 12.61100 -54.36600 1.000 31.23867 269 GLU B N 1
ATOM 4787 C CA . GLU B 1 289 ? -22.44500 13.85400 -54.37700 1.000 42.38209 269 GLU B CA 1
ATOM 4788 C C . GLU B 1 289 ? -22.02500 14.25300 -52.95200 1.000 39.94380 269 GLU B C 1
ATOM 4789 O O . GLU B 1 289 ? -20.89500 14.72600 -52.78300 1.000 37.93692 269 GLU B O 1
ATOM 4795 N N . LEU B 1 290 ? -22.89100 14.03100 -51.96700 1.000 34.62388 270 LEU B N 1
ATOM 4796 C CA . LEU B 1 290 ? -22.53100 14.35800 -50.56400 1.000 35.34687 270 LEU B CA 1
ATOM 4797 C C . LEU B 1 290 ? -21.45500 13.36400 -50.10800 1.000 30.99938 270 LEU B C 1
ATOM 4798 O O . LEU B 1 290 ? -20.62600 13.73700 -49.28100 1.000 31.58721 270 LEU B O 1
ATOM 4803 N N . THR B 1 291 ? -21.48700 12.16100 -50.66200 1.000 27.88209 271 THR B N 1
ATOM 4804 C CA . THR B 1 291 ? -20.46300 11.14200 -50.35400 1.000 37.22159 271 THR B CA 1
ATOM 4805 C C . THR B 1 291 ? -19.12000 11.65000 -50.89900 1.000 39.06203 271 THR B C 1
ATOM 4806 O O . THR B 1 291 ? -18.22500 11.92900 -50.10400 1.000 32.59158 271 THR B O 1
ATOM 4810 N N . ARG B 1 292 ? -19.02900 11.82500 -52.21200 1.000 35.13927 272 ARG B N 1
ATOM 4811 C CA . ARG B 1 292 ? -17.78900 12.29900 -52.82000 1.000 38.81120 272 ARG B CA 1
ATOM 4812 C C . ARG B 1 292 ? -17.26400 13.55200 -52.12200 1.000 38.64997 272 ARG B C 1
ATOM 4813 O O . ARG B 1 292 ? -16.05400 13.70000 -51.92000 1.000 36.37385 272 ARG B O 1
ATOM 4821 N N . PHE B 1 293 ? -18.16600 14.44500 -51.70700 1.000 37.27326 273 PHE B N 1
ATOM 4822 C CA . PHE B 1 293 ? -17.74400 15.73800 -51.18000 1.000 35.12111 273 PHE B CA 1
ATOM 4823 C C . PHE B 1 293 ? -17.09600 15.60800 -49.80300 1.000 43.25410 273 PHE B C 1
ATOM 4824 O O . PHE B 1 293 ? -16.09300 16.27900 -49.52400 1.000 38.22366 273 PHE B O 1
ATOM 4832 N N . ASP B 1 294 ? -17.63400 14.75200 -48.92700 1.000 33.84013 274 ASP B N 1
ATOM 4833 C CA . ASP B 1 294 ? -17.12300 14.69500 -47.55600 1.000 35.42121 274 ASP B CA 1
ATOM 4834 C C . ASP B 1 294 ? -17.36500 13.35900 -46.84800 1.000 30.10285 274 ASP B C 1
ATOM 4835 O O . ASP B 1 294 ? -17.44600 13.30400 -45.61600 1.000 38.49561 274 ASP B O 1
ATOM 4840 N N . GLN B 1 295 ? -17.46800 12.26600 -47.60900 1.000 30.91691 275 GLN B N 1
ATOM 4841 C CA . GLN B 1 295 ? -17.40200 10.94500 -47.00000 1.000 30.57662 275 GLN B CA 1
ATOM 4842 C C . GLN B 1 295 ? -16.19900 10.82600 -46.06400 1.000 34.46453 275 GLN B C 1
ATOM 4843 O O . GLN B 1 295 ? -15.20600 11.53300 -46.23100 1.000 27.35802 275 GLN B O 1
ATOM 4849 N N . PRO B 1 296 ? -16.26700 9.93800 -45.05600 1.000 34.36772 276 PRO B N 1
ATOM 4850 C CA . PRO B 1 296 ? -15.27400 9.97700 -43.96900 1.000 35.11080 276 PRO B CA 1
ATOM 4851 C C . PRO B 1 296 ? -13.91500 9.37500 -44.30100 1.000 33.70517 276 PRO B C 1
ATOM 4852 O O . PRO B 1 296 ? -12.89600 9.83000 -43.76700 1.000 33.82994 276 PRO B O 1
ATOM 4856 N N . LEU B 1 297 ? -13.87500 8.35100 -45.15000 1.000 31.44276 277 LEU B N 1
ATOM 4857 C CA . LEU B 1 297 ? -12.65800 7.56100 -45.32900 1.000 32.67294 277 LEU B CA 1
ATOM 4858 C C . LEU B 1 297 ? -11.62900 8.33600 -46.14500 1.000 31.06715 277 LEU B C 1
ATOM 4859 O O . LEU B 1 297 ? -11.77000 8.47800 -47.36500 1.000 34.12967 277 LEU B O 1
ATOM 4864 N N . GLN B 1 298 ? -10.57600 8.81500 -45.47600 1.000 31.19071 278 GLN B N 1
ATOM 4865 C CA . GLN B 1 298 ? -9.55300 9.60100 -46.15700 1.000 28.21662 278 GLN B CA 1
ATOM 4866 C C . GLN B 1 298 ? -8.53800 8.71300 -46.86400 1.000 31.38371 278 GLN B C 1
ATOM 4867 O O . GLN B 1 298 ? -8.04500 9.06800 -47.94000 1.000 32.50079 278 GLN B O 1
ATOM 4873 N N . TRP B 1 299 ? -8.21100 7.56400 -46.28100 1.000 28.30469 279 TRP B N 1
ATOM 4874 C CA . TRP B 1 299 ? -7.22100 6.66000 -46.83900 1.000 27.61607 279 TRP B CA 1
ATOM 4875 C C . TRP B 1 299 ? -7.79600 5.25500 -46.90800 1.000 26.04358 279 TRP B C 1
ATOM 4876 O O . TRP B 1 299 ? -8.59600 4.84800 -46.06200 1.000 26.57991 279 TRP B O 1
ATOM 4887 N N . ALA B 1 300 ? -7.38600 4.51800 -47.93400 1.000 25.46500 280 ALA B N 1
ATOM 4888 C CA . ALA B 1 300 ? -7.64200 3.09000 -47.96000 1.000 17.26338 280 ALA B CA 1
ATOM 4889 C C . ALA B 1 300 ? -6.78200 2.39000 -46.90400 1.000 23.58937 280 ALA B C 1
ATOM 4890 O O . ALA B 1 300 ? -5.90200 2.99300 -46.28100 1.000 20.14931 280 ALA B O 1
ATOM 4892 N N . ILE B 1 301 ? -7.02900 1.09200 -46.72800 1.000 24.67734 281 ILE B N 1
ATOM 4893 C CA . ILE B 1 301 ? -6.20700 0.27700 -45.79200 1.000 27.36925 281 ILE B CA 1
ATOM 4894 C C . ILE B 1 301 ? -4.78000 0.24800 -46.35000 1.000 22.63378 281 ILE B C 1
ATOM 4895 O O . ILE B 1 301 ? -4.62200 0.17000 -47.56200 1.000 22.50802 281 ILE B O 1
ATOM 4900 N N . ARG B 1 302 ? -3.80100 0.32900 -45.46700 1.000 21.41700 282 ARG B N 1
ATOM 4901 C CA . ARG B 1 302 ? -2.38500 0.36600 -45.90000 1.000 20.76275 282 ARG B CA 1
ATOM 4902 C C . ARG B 1 302 ? -2.06800 -0.78100 -46.86600 1.000 22.92798 282 ARG B C 1
ATOM 4903 O O . ARG B 1 302 ? -2.56000 -1.88900 -46.68400 1.000 20.94770 282 ARG B O 1
ATOM 4911 N N . ARG B 1 303 ? -1.25600 -0.45900 -47.87700 1.000 20.70843 283 ARG B N 1
ATOM 4912 C CA . ARG B 1 303 ? -0.85300 -1.47700 -48.87900 1.000 19.09817 283 ARG B CA 1
ATOM 4913 C C . ARG B 1 303 ? 0.67500 -1.56300 -48.91000 1.000 22.47665 283 ARG B C 1
ATOM 4914 O O . ARG B 1 303 ? 1.33200 -0.55500 -48.58500 1.000 25.25974 283 ARG B O 1
ATOM 4922 N N . PHE B 1 304 ? 1.21000 -2.72500 -49.28000 1.000 19.60924 284 PHE B N 1
ATOM 4923 C CA . PHE B 1 304 ? 2.66900 -2.94900 -49.33100 1.000 27.02194 284 PHE B CA 1
ATOM 4924 C C . PHE B 1 304 ? 3.04900 -3.45000 -50.72000 1.000 27.87278 284 PHE B C 1
ATOM 4925 O O . PHE B 1 304 ? 2.58900 -4.51500 -51.12700 1.000 28.75319 284 PHE B O 1
ATOM 4933 N N . PRO B 1 305 ? 3.88200 -2.70600 -51.47300 1.000 27.59258 285 PRO B N 1
ATOM 4934 C CA . PRO B 1 305 ? 4.31900 -3.20800 -52.75000 1.000 26.04975 285 PRO B CA 1
ATOM 4935 C C . PRO B 1 305 ? 5.01200 -4.55800 -52.55400 1.000 28.15461 285 PRO B C 1
ATOM 4936 O O . PRO B 1 305 ? 5.85800 -4.65200 -51.70100 1.000 28.86688 285 PRO B O 1
ATOM 4940 N N . THR B 1 306 ? 4.59300 -5.56800 -53.30600 1.000 26.99612 286 THR B N 1
ATOM 4941 C CA . THR B 1 306 ? 5.27100 -6.85700 -53.29700 1.000 24.98400 286 THR B CA 1
ATOM 4942 C C . THR B 1 306 ? 6.57100 -6.82500 -54.08500 1.000 31.23311 286 THR B C 1
ATOM 4943 O O . THR B 1 306 ? 7.34900 -7.78300 -54.02100 1.000 27.21897 286 THR B O 1
ATOM 4947 N N . ARG B 1 307 ? 6.80100 -5.74800 -54.82600 1.000 29.62503 287 ARG B N 1
ATOM 4948 C CA . ARG B 1 307 ? 7.98500 -5.56100 -55.64500 1.000 36.76405 287 ARG B CA 1
ATOM 4949 C C . ARG B 1 307 ? 8.16800 -4.06300 -55.80700 1.000 38.38462 287 ARG B C 1
ATOM 4950 O O . ARG B 1 307 ? 7.24900 -3.28100 -55.54300 1.000 33.99084 287 ARG B O 1
ATOM 4953 N N . GLU B 1 308 ? 9.37000 -3.66600 -56.21700 1.000 30.74627 288 GLU B N 1
ATOM 4954 C CA . GLU B 1 308 ? 9.58100 -2.28200 -56.61200 1.000 28.87416 288 GLU B CA 1
ATOM 4955 C C . GLU B 1 308 ? 8.55600 -1.91000 -57.67200 1.000 34.48236 288 GLU B C 1
ATOM 4956 O O . GLU B 1 308 ? 8.34900 -2.64900 -58.63700 1.000 41.42213 288 GLU B O 1
ATOM 4958 N N . LEU B 1 309 ? 7.88100 -0.78400 -57.47000 1.000 31.76724 289 LEU B N 1
ATOM 4959 C CA . LEU B 1 309 ? 6.78100 -0.41000 -58.34300 1.000 33.79566 289 LEU B CA 1
ATOM 4960 C C . LEU B 1 309 ? 6.79400 1.09000 -58.58400 1.000 35.37482 289 LEU B C 1
ATOM 4961 O O . LEU B 1 309 ? 7.23300 1.87200 -57.73700 1.000 39.84501 289 LEU B O 1
ATOM 4964 N N . ASP B 1 310 ? 6.28400 1.46200 -59.74800 1.000 39.37267 290 ASP B N 1
ATOM 4965 C CA . ASP B 1 310 ? 6.22400 2.88500 -60.12100 1.000 43.56438 290 ASP B CA 1
ATOM 4966 C C . ASP B 1 310 ? 4.81400 3.41000 -59.88900 1.000 46.75647 290 ASP B C 1
ATOM 4967 O O . ASP B 1 310 ? 3.87900 2.86200 -60.47600 1.000 50.78958 290 ASP B O 1
ATOM 4969 N N . ILE B 1 311 ? 4.69500 4.43900 -59.06700 1.000 49.99271 291 ILE B N 1
ATOM 4970 C CA . ILE B 1 311 ? 3.38500 5.09500 -58.84400 1.000 51.53681 291 ILE B CA 1
ATOM 4971 C C . ILE B 1 311 ? 3.52800 6.55200 -59.29300 1.000 54.10846 291 ILE B C 1
ATOM 4972 O O . ILE B 1 311 ? 4.44000 7.23400 -58.80600 1.000 54.84751 291 ILE B O 1
ATOM 4977 N N . ALA B 1 312 ? 2.64900 6.99200 -60.18700 1.000 56.85260 292 ALA B N 1
ATOM 4978 C CA . ALA B 1 312 ? 2.69600 8.38900 -60.66400 1.000 57.97913 292 ALA B CA 1
ATOM 4979 C C . ALA B 1 312 ? 4.12700 8.71400 -61.10100 1.000 57.15405 292 ALA B C 1
ATOM 4980 O O . ALA B 1 312 ? 4.53700 9.87200 -60.93000 1.000 56.89571 292 ALA B O 1
ATOM 4981 N N . GLY B 1 313 ? 4.85700 7.71900 -61.60700 1.000 54.43583 293 GLY B N 1
ATOM 4982 C CA . GLY B 1 313 ? 6.21700 7.94900 -62.11900 1.000 47.41469 293 GLY B CA 1
ATOM 4983 C C . GLY B 1 313 ? 7.28800 8.01000 -61.05000 1.000 54.63617 293 GLY B C 1
ATOM 4984 O O . GLY B 1 313 ? 8.33400 8.61000 -61.32000 1.000 52.91868 293 GLY B O 1
ATOM 4985 N N . VAL B 1 314 ? 7.06900 7.39500 -59.89300 1.000 52.65816 294 VAL B N 1
ATOM 4986 C CA . VAL B 1 314 ? 8.15500 7.34800 -58.87100 1.000 45.04748 294 VAL B CA 1
ATOM 4987 C C . VAL B 1 314 ? 8.29400 5.91500 -58.35500 1.000 44.88170 294 VAL B C 1
ATOM 4988 O O . VAL B 1 314 ? 7.27200 5.32000 -58.01500 1.000 52.19905 294 VAL B O 1
ATOM 4990 N N . GLU B 1 315 ? 9.51600 5.38900 -58.31900 1.000 45.86942 295 GLU B N 1
ATOM 4991 C CA . GLU B 1 315 ? 9.72900 4.00300 -57.92200 1.000 38.14755 295 GLU B CA 1
ATOM 4992 C C . GLU B 1 315 ? 9.59500 3.86100 -56.40900 1.000 45.17321 295 GLU B C 1
ATOM 4993 O O . GLU B 1 315 ? 10.35200 4.47500 -55.64900 1.000 43.71977 295 GLU B O 1
ATOM 4995 N N . VAL B 1 316 ? 8.64200 3.05000 -55.97500 1.000 39.93942 296 VAL B N 1
ATOM 4996 C CA . VAL B 1 316 ? 8.39400 2.79600 -54.55700 1.000 36.92809 296 VAL B CA 1
ATOM 4997 C C . VAL B 1 316 ? 9.02100 1.45400 -54.19600 1.000 28.34237 296 VAL B C 1
ATOM 4998 O O . VAL B 1 316 ? 8.79200 0.46900 -54.91000 1.000 31.79315 296 VAL B O 1
ATOM 5002 N N . PRO B 1 317 ? 9.80200 1.36900 -53.12200 1.000 31.17714 297 PRO B N 1
ATOM 5003 C CA . PRO B 1 317 ? 10.43400 0.09500 -52.76900 1.000 33.19375 297 PRO B CA 1
ATOM 5004 C C . PRO B 1 317 ? 9.41600 -0.93800 -52.30900 1.000 35.39470 297 PRO B C 1
ATOM 5005 O O . PRO B 1 317 ? 8.29400 -0.62200 -51.90700 1.000 30.20396 297 PRO B O 1
ATOM 5009 N N . ALA B 1 318 ? 9.83500 -2.19900 -52.36700 1.000 32.19036 298 ALA B N 1
ATOM 5010 C CA . ALA B 1 318 ? 8.99800 -3.28600 -51.87900 1.000 35.53568 298 ALA B CA 1
ATOM 5011 C C . ALA B 1 318 ? 8.91500 -3.24600 -50.35700 1.000 36.11992 298 ALA B C 1
ATOM 5012 O O . ALA B 1 318 ? 9.93100 -3.09700 -49.67100 1.000 30.49054 298 ALA B O 1
ATOM 5014 N N . GLY B 1 319 ? 7.69700 -3.37500 -49.82900 1.000 29.93413 299 GLY B N 1
ATOM 5015 C CA . GLY B 1 319 ? 7.48200 -3.41400 -48.40000 1.000 25.81253 299 GLY B CA 1
ATOM 5016 C C . GLY B 1 319 ? 7.21200 -2.07500 -47.75200 1.000 26.07711 299 GLY B C 1
ATOM 5017 O O . GLY B 1 319 ? 6.84700 -2.04300 -46.57100 1.000 26.57459 299 GLY B O 1
ATOM 5018 N N . ASP B 1 320 ? 7.39100 -0.97200 -48.47500 1.000 23.39184 300 ASP B N 1
ATOM 5019 C CA . ASP B 1 320 ? 7.07400 0.33900 -47.93200 1.000 29.75932 300 ASP B CA 1
ATOM 5020 C C . ASP B 1 320 ? 5.56300 0.48000 -47.76300 1.000 24.21112 300 ASP B C 1
ATOM 5021 O O . ASP B 1 320 ? 4.77700 -0.19900 -48.42200 1.000 22.56493 300 ASP B O 1
ATOM 5026 N N . THR B 1 321 ? 5.15500 1.37100 -46.86500 1.000 29.58374 301 THR B N 1
ATOM 5027 C CA . THR B 1 321 ? 3.73100 1.57500 -46.61800 1.000 22.91546 301 THR B CA 1
ATOM 5028 C C . THR B 1 321 ? 3.17400 2.56200 -47.63800 1.000 30.61367 301 THR B C 1
ATOM 5029 O O . THR B 1 321 ? 3.67700 3.68400 -47.76100 1.000 26.49587 301 THR B O 1
ATOM 5033 N N . VAL B 1 322 ? 2.13700 2.14400 -48.36400 1.000 25.88322 302 VAL B N 1
ATOM 5034 C CA . VAL B 1 322 ? 1.50400 2.94800 -49.40700 1.000 24.88049 302 VAL B CA 1
ATOM 5035 C C . VAL B 1 322 ? 0.07800 3.26800 -48.97600 1.000 30.79088 302 VAL B C 1
ATOM 5036 O O . VAL B 1 322 ? -0.71700 2.35800 -48.70500 1.000 24.74822 302 VAL B O 1
ATOM 5040 N N . LEU B 1 323 ? -0.25100 4.56000 -48.93800 1.000 26.32146 303 LEU B N 1
ATOM 5041 C CA . LEU B 1 323 ? -1.54800 5.04100 -48.47400 1.000 28.65545 303 LEU B CA 1
ATOM 5042 C C . LEU B 1 323 ? -2.26400 5.70100 -49.64600 1.000 29.77861 303 LEU B C 1
ATOM 5043 O O . LEU B 1 323 ? -1.83800 6.75800 -50.12400 1.000 28.07155 303 LEU B O 1
ATOM 5048 N N . LEU B 1 324 ? -3.34500 5.07600 -50.10400 1.000 27.51090 304 LEU B N 1
ATOM 5049 C CA . LEU B 1 324 ? -4.11500 5.56700 -51.24200 1.000 33.63592 304 LEU B CA 1
ATOM 5050 C C . LEU B 1 324 ? -5.17900 6.53800 -50.74800 1.000 34.41712 304 LEU B C 1
ATOM 5051 O O . LEU B 1 324 ? -6.02000 6.17400 -49.91500 1.000 31.98121 304 LEU B O 1
ATOM 5056 N N . GLY B 1 325 ? -5.15100 7.76400 -51.26700 1.000 28.51425 305 GLY B N 1
ATOM 5057 C CA . GLY B 1 325 ? -6.04900 8.80600 -50.80800 1.000 29.59052 305 GLY B CA 1
ATOM 5058 C C . GLY B 1 325 ? -7.39500 8.82700 -51.50500 1.000 35.37030 305 GLY B C 1
ATOM 5059 O O . GLY B 1 325 ? -7.56500 9.51200 -52.51900 1.000 33.47174 305 GLY B O 1
ATOM 5060 N N . ILE B 1 326 ? -8.36500 8.08600 -50.96100 1.000 38.97110 306 ILE B N 1
ATOM 5061 C CA . ILE B 1 326 ? -9.69900 8.05100 -51.55900 1.000 32.73656 306 ILE B CA 1
ATOM 5062 C C . ILE B 1 326 ? -10.33300 9.43600 -51.52900 1.000 29.60436 306 ILE B C 1
ATOM 5063 O O . ILE B 1 326 ? -10.92400 9.89300 -52.51500 1.000 37.27826 306 ILE B O 1
ATOM 5068 N N . ALA B 1 327 ? -10.21800 10.12500 -50.39300 1.000 28.48496 307 ALA B N 1
ATOM 5069 C CA . ALA B 1 327 ? -10.84300 11.43600 -50.24800 1.000 34.69948 307 ALA B CA 1
ATOM 5070 C C . ALA B 1 327 ? -10.21200 12.45800 -51.18800 1.000 41.85105 307 ALA B C 1
ATOM 5071 O O . ALA B 1 327 ? -10.92000 13.20500 -51.87400 1.000 40.60844 307 ALA B O 1
ATOM 5073 N N . SER B 1 328 ? -8.87700 12.51000 -51.22900 1.000 42.11270 308 SER B N 1
ATOM 5074 C CA . SER B 1 328 ? -8.21100 13.42200 -52.15200 1.000 37.35846 308 SER B CA 1
ATOM 5075 C C . SER B 1 328 ? -8.56900 13.09000 -53.59400 1.000 33.05886 308 SER B C 1
ATOM 5076 O O . SER B 1 328 ? -8.81900 13.99200 -54.40300 1.000 40.56599 308 SER B O 1
ATOM 5079 N N . ALA B 1 329 ? -8.61200 11.79700 -53.92800 1.000 31.10004 309 ALA B N 1
ATOM 5080 C CA . ALA B 1 329 ? -8.99200 11.38500 -55.27600 1.000 31.08400 309 ALA B CA 1
ATOM 5081 C C . ALA B 1 329 ? -10.42200 11.79600 -55.59700 1.000 41.17074 309 ALA B C 1
ATOM 5082 O O . ALA B 1 329 ? -10.72100 12.19800 -56.72800 1.000 46.91159 309 ALA B O 1
ATOM 5084 N N . ASN B 1 330 ? -11.32200 11.70900 -54.61400 1.000 40.81565 310 ASN B N 1
ATOM 5085 C CA . ASN B 1 330 ? -12.69800 12.14700 -54.81400 1.000 40.45762 310 ASN B CA 1
ATOM 5086 C C . ASN B 1 330 ? -12.80900 13.64100 -55.08800 1.000 43.42599 310 ASN B C 1
ATOM 5087 O O . ASN B 1 330 ? -13.87700 14.09800 -55.50900 1.000 43.65711 310 ASN B O 1
ATOM 5092 N N . HIS B 1 331 ? -11.71400 14.36200 -54.87600 1.000 43.10347 311 HIS B N 1
ATOM 5093 C CA . HIS B 1 331 ? -11.68700 15.81900 -55.16100 1.000 45.16030 311 HIS B CA 1
ATOM 5094 C C . HIS B 1 331 ? -10.64200 16.09900 -56.25400 1.000 44.86595 311 HIS B C 1
ATOM 5095 O O . HIS B 1 331 ? -9.99500 17.15900 -56.20300 1.000 39.95262 311 HIS B O 1
ATOM 5102 N N . ASP B 1 332 ? -10.51300 15.18300 -57.21600 1.000 40.19642 312 ASP B N 1
ATOM 5103 C CA . ASP B 1 332 ? -9.51000 15.34400 -58.29700 1.000 52.87909 312 ASP B CA 1
ATOM 5104 C C . ASP B 1 332 ? -10.07100 16.23800 -59.40800 1.000 52.04611 312 ASP B C 1
ATOM 5105 O O . ASP B 1 332 ? -11.03900 15.82700 -60.05600 1.000 49.90172 312 ASP B O 1
ATOM 5107 N N . GLU B 1 333 ? -9.43000 17.38000 -59.64300 1.000 52.80854 313 GLU B N 1
ATOM 5108 C CA . GLU B 1 333 ? -9.89500 18.33500 -60.68800 1.000 58.00474 313 GLU B CA 1
ATOM 5109 C C . GLU B 1 333 ? -9.79100 17.70000 -62.08300 1.000 54.33001 313 GLU B C 1
ATOM 5110 O O . GLU B 1 333 ? -10.47000 18.19200 -62.98500 1.000 54.51743 313 GLU B O 1
ATOM 5115 N N . THR B 1 334 ? -9.03500 16.60900 -62.22400 1.000 57.41718 314 THR B N 1
ATOM 5116 C CA . THR B 1 334 ? -8.82200 15.92900 -63.52800 1.000 49.95472 314 THR B CA 1
ATOM 5117 C C . THR B 1 334 ? -10.00500 15.03300 -63.87900 1.000 51.60204 314 THR B C 1
ATOM 5118 O O . THR B 1 334 ? -10.04400 14.55200 -65.01100 1.000 48.92332 314 THR B O 1
ATOM 5120 N N . VAL B 1 335 ? -10.89900 14.78600 -62.91500 1.000 54.22646 315 VAL B N 1
ATOM 5121 C CA . VAL B 1 335 ? -12.09500 13.92100 -63.14200 1.000 55.63964 315 VAL B CA 1
ATOM 5122 C C . VAL B 1 335 ? -13.34500 14.67000 -62.66600 1.000 52.12527 315 VAL B C 1
ATOM 5123 O O . VAL B 1 335 ? -14.43900 14.36900 -63.16500 1.000 53.38940 315 VAL B O 1
ATOM 5127 N N . PHE B 1 336 ? -13.19100 15.58400 -61.71200 1.000 50.25982 316 PHE B N 1
ATOM 5128 C CA . PHE B 1 336 ? -14.33000 16.28900 -61.14100 1.000 52.48525 316 PHE B CA 1
ATOM 5129 C C . PHE B 1 336 ? -14.16800 17.77900 -61.39600 1.000 52.35425 316 PHE B C 1
ATOM 5130 O O . PHE B 1 336 ? -13.17200 18.37800 -60.97600 1.000 53.63146 316 PHE B O 1
ATOM 5138 N N . ASP B 1 337 ? -15.14200 18.37200 -62.08100 1.000 56.59312 317 ASP B N 1
ATOM 5139 C CA . ASP B 1 337 ? -15.15400 19.81400 -62.27400 1.000 49.98936 317 ASP B CA 1
ATOM 5140 C C . ASP B 1 337 ? -15.59700 20.50500 -60.99300 1.000 46.53830 317 ASP B C 1
ATOM 5141 O O . ASP B 1 337 ? -16.58000 20.10100 -60.36400 1.000 48.81350 317 ASP B O 1
ATOM 5143 N N . LEU B 1 338 ? -14.86600 21.55200 -60.61700 1.000 49.72268 318 LEU B N 1
ATOM 5144 C CA . LEU B 1 338 ? -15.08900 22.27900 -59.37200 1.000 50.94868 318 LEU B CA 1
ATOM 5145 C C . LEU B 1 338 ? -15.21000 21.30600 -58.19700 1.000 52.41301 318 LEU B C 1
ATOM 5146 O O . LEU B 1 338 ? -16.22400 21.30900 -57.48400 1.000 42.10809 318 LEU B O 1
ATOM 5151 N N . PRO B 1 339 ? -14.19800 20.46100 -57.96600 1.000 48.62675 319 PRO B N 1
ATOM 5152 C CA . PRO B 1 339 ? -14.36100 19.36500 -56.99900 1.000 47.37131 319 PRO B CA 1
ATOM 5153 C C . PRO B 1 339 ? -14.53700 19.83700 -55.57000 1.000 46.39985 319 PRO B C 1
ATOM 5154 O O . PRO B 1 339 ? -14.96000 19.04000 -54.72300 1.000 50.12081 319 PRO B O 1
ATOM 5157 N N . ASP B 1 340 ? -14.22600 21.09600 -55.27200 1.000 41.28095 320 ASP B N 1
ATOM 5158 C CA . ASP B 1 340 ? -14.43300 21.66400 -53.94800 1.000 50.14797 320 ASP B CA 1
ATOM 5159 C C . ASP B 1 340 ? -15.75000 22.42400 -53.83500 1.000 46.99091 320 ASP B C 1
ATOM 5160 O O . ASP B 1 340 ? -15.95200 23.15500 -52.85900 1.000 47.03510 320 ASP B O 1
ATOM 5164 N N . THR B 1 341 ? -16.65000 22.26600 -54.80400 1.000 48.20063 321 THR B N 1
ATOM 5165 C CA . THR B 1 341 ? -17.97200 22.87700 -54.76500 1.000 51.99084 321 THR B CA 1
ATOM 5166 C C . THR B 1 341 ? -19.01900 21.77200 -54.81400 1.000 50.78287 321 THR B C 1
ATOM 5167 O O . THR B 1 341 ? -18.93200 20.86500 -55.65000 1.000 51.38826 321 THR B O 1
ATOM 5171 N N . LEU B 1 342 ? -19.99900 21.84600 -53.90600 1.000 49.99039 322 LEU B N 1
ATOM 5172 C CA . LEU B 1 342 ? -21.05700 20.80600 -53.85100 1.000 51.08297 322 LEU B CA 1
ATOM 5173 C C . LEU B 1 342 ? -21.99500 20.99300 -55.04200 1.000 48.33034 322 LEU B C 1
ATOM 5174 O O . LEU B 1 342 ? -22.58800 22.07100 -55.15900 1.000 48.62219 322 LEU B O 1
ATOM 5179 N N . ASP B 1 343 ? -22.08600 19.98300 -55.89600 1.000 46.98610 323 ASP B N 1
ATOM 5180 C CA . ASP B 1 343 ? -23.02000 20.03800 -57.04200 1.000 45.76883 323 ASP B CA 1
ATOM 5181 C C . ASP B 1 343 ? -23.84800 18.76500 -56.99400 1.000 46.71315 323 ASP B C 1
ATOM 5182 O O . ASP B 1 343 ? -23.43100 17.78400 -57.59900 1.000 49.31165 323 ASP B O 1
ATOM 5184 N N . LEU B 1 344 ? -25.00600 18.81800 -56.33900 1.000 45.33253 324 LEU B N 1
ATOM 5185 C CA . LEU B 1 344 ? -25.80100 17.58300 -56.12400 1.000 47.63578 324 LEU B CA 1
ATOM 5186 C C . LEU B 1 344 ? -26.24400 16.96700 -57.45400 1.000 49.46826 324 LEU B C 1
ATOM 5187 O O . LEU B 1 344 ? -26.67600 15.80900 -57.42900 1.000 48.55343 324 LEU B O 1
ATOM 5192 N N . ARG B 1 345 ? -26.12500 17.70800 -58.55900 1.000 51.22171 325 ARG B N 1
ATOM 5193 C CA . ARG B 1 345 ? -26.62800 17.20300 -59.86600 1.000 54.11372 325 ARG B CA 1
ATOM 5194 C C . ARG B 1 345 ? -25.47400 16.59900 -60.67500 1.000 55.56904 325 ARG B C 1
ATOM 5195 O O . ARG B 1 345 ? -25.68700 16.29100 -61.85000 1.000 53.78840 325 ARG B O 1
ATOM 5203 N N . ARG B 1 346 ? -24.31900 16.39300 -60.02600 1.000 56.68241 326 ARG B N 1
ATOM 5204 C CA . ARG B 1 346 ? -23.19600 15.68000 -60.69100 1.000 54.13177 326 ARG B CA 1
ATOM 5205 C C . ARG B 1 346 ? -23.75200 14.31600 -61.09600 1.000 61.97023 326 ARG B C 1
ATOM 5206 O O . ARG B 1 346 ? -23.87300 13.45000 -60.21200 1.000 68.26261 326 ARG B O 1
ATOM 5214 N N . ASP B 1 347 ? -24.07900 14.13100 -62.37500 1.000 66.08383 327 ASP B N 1
ATOM 5215 C CA . ASP B 1 347 ? -24.77100 12.88300 -62.80500 1.000 64.92783 327 ASP B CA 1
ATOM 5216 C C . ASP B 1 347 ? -23.60100 11.89100 -62.88200 1.000 73.30970 327 ASP B C 1
ATOM 5217 O O . ASP B 1 347 ? -23.63000 10.91200 -62.11100 1.000 78.40561 327 ASP B O 1
ATOM 5219 N N . PRO B 1 348 ? -22.57000 12.06800 -63.74500 1.000 69.44165 328 PRO B N 1
ATOM 5220 C CA . PRO B 1 348 ? -21.40800 11.17000 -63.71600 1.000 68.64775 328 PRO B CA 1
ATOM 5221 C C . PRO B 1 348 ? -20.59600 11.35600 -62.42300 1.000 65.51775 328 PRO B C 1
ATOM 5222 O O . PRO B 1 348 ? -19.96500 12.37700 -62.29400 1.000 58.22674 328 PRO B O 1
ATOM 5226 N N . ASN B 1 349 ? -20.61500 10.36400 -61.51800 1.000 64.65177 329 ASN B N 1
ATOM 5227 C CA . ASN B 1 349 ? -19.87600 10.45500 -60.22700 1.000 58.47695 329 ASN B CA 1
ATOM 5228 C C . ASN B 1 349 ? -19.08600 9.17100 -60.00800 1.000 54.47998 329 ASN B C 1
ATOM 5229 O O . ASN B 1 349 ? -19.54000 8.34200 -59.21600 1.000 55.06682 329 ASN B O 1
ATOM 5234 N N . PRO B 1 350 ? -17.90700 9.01900 -60.64100 1.000 57.86001 330 PRO B N 1
ATOM 5235 C CA . PRO B 1 350 ? -17.12300 7.80700 -60.51800 1.000 53.38237 330 PRO B CA 1
ATOM 5236 C C . PRO B 1 350 ? -16.29100 7.86300 -59.23300 1.000 45.78248 330 PRO B C 1
ATOM 5237 O O . PRO B 1 350 ? -15.12700 7.60200 -59.28800 1.000 46.72230 330 PRO B O 1
ATOM 5241 N N . HIS B 1 351 ? -16.92400 8.20600 -58.11400 1.000 45.82642 331 HIS B N 1
ATOM 5242 C CA . HIS B 1 351 ? -16.17800 8.33000 -56.83500 1.000 45.19847 331 HIS B CA 1
ATOM 5243 C C . HIS B 1 351 ? -15.75900 6.92100 -56.39700 1.000 39.27436 331 HIS B C 1
ATOM 5244 O O . HIS B 1 351 ? -16.35900 5.93200 -56.83400 1.000 36.79327 331 HIS B O 1
ATOM 5251 N N . LEU B 1 352 ? -14.72900 6.84700 -55.55500 1.000 36.00704 332 LEU B N 1
ATOM 5252 C CA . LEU B 1 352 ? -14.19000 5.52500 -55.13900 1.000 39.39092 332 LEU B CA 1
ATOM 5253 C C . LEU B 1 352 ? -14.40800 5.33100 -53.63800 1.000 38.56365 332 LEU B C 1
ATOM 5254 O O . LEU B 1 352 ? -13.67900 4.54300 -53.04500 1.000 36.07828 332 LEU B O 1
ATOM 5259 N N . SER B 1 353 ? -15.39800 6.01800 -53.07700 1.000 37.94663 333 SER B N 1
ATOM 5260 C CA . SER B 1 353 ? -15.61700 5.97100 -51.63600 1.000 36.09336 333 SER B CA 1
ATOM 5261 C C . SER B 1 353 ? -15.81900 4.55400 -51.12300 1.000 33.97415 333 SER B C 1
ATOM 5262 O O . SER B 1 353 ? -15.58600 4.29700 -49.93700 1.000 35.05746 333 SER B O 1
ATOM 5265 N N . TYR B 1 354 ? -16.24100 3.63200 -51.98600 1.000 31.82790 334 TYR B N 1
ATOM 5266 C CA . TYR B 1 354 ? -16.47200 2.24600 -51.60700 1.000 32.34081 334 TYR B CA 1
ATOM 5267 C C . TYR B 1 354 ? -15.39100 1.31900 -52.15000 1.000 33.29510 334 TYR B C 1
ATOM 5268 O O . TYR B 1 354 ? -15.62100 0.11400 -52.27800 1.000 32.61206 334 TYR B O 1
ATOM 5277 N N . GLY B 1 355 ? -14.21800 1.85900 -52.47500 1.000 34.63194 335 GLY B N 1
ATOM 5278 C CA . GLY B 1 355 ? -13.12400 1.04700 -52.96300 1.000 31.46771 335 GLY B CA 1
ATOM 5279 C C . GLY B 1 355 ? -13.26600 0.67400 -54.42900 1.000 39.56647 335 GLY B C 1
ATOM 5280 O O . GLY B 1 355 ? -14.12900 1.16600 -55.16400 1.000 28.62993 335 GLY B O 1
ATOM 5281 N N . HIS B 1 356 ? -12.38600 -0.23300 -54.85100 1.000 31.66154 336 HIS B N 1
ATOM 5282 C CA . HIS B 1 356 ? -12.32200 -0.66000 -56.24100 1.000 39.62433 336 HIS B CA 1
ATOM 5283 C C . HIS B 1 356 ? -11.49100 -1.93200 -56.31500 1.000 36.51201 336 HIS B C 1
ATOM 5284 O O . HIS B 1 356 ? -10.43900 -2.02800 -55.67800 1.000 37.47125 336 HIS B O 1
ATOM 5291 N N . GLY B 1 357 ? -11.97100 -2.90500 -57.08400 1.000 33.15150 337 GLY B N 1
ATOM 5292 C CA . GLY B 1 357 ? -11.27200 -4.16900 -57.20700 1.000 32.49839 337 GLY B CA 1
ATOM 5293 C C . GLY B 1 357 ? -11.80200 -5.24200 -56.28000 1.000 33.69236 337 GLY B C 1
ATOM 5294 O O . GLY B 1 357 ? -12.96500 -5.20100 -55.87200 1.000 30.36853 337 GLY B O 1
ATOM 5295 N N . ILE B 1 358 ? -10.94600 -6.20500 -55.92900 1.000 33.70552 338 ILE B N 1
ATOM 5296 C CA . ILE B 1 358 ? -11.39100 -7.35300 -55.14400 1.000 39.17637 338 ILE B CA 1
ATOM 5297 C C . ILE B 1 358 ? -11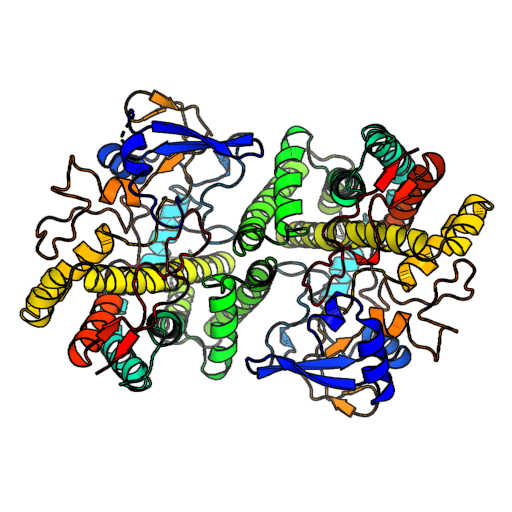.82700 -6.94200 -53.74200 1.000 35.03245 338 ILE B C 1
ATOM 5298 O O . ILE B 1 358 ? -12.65400 -7.62100 -53.12300 1.000 35.97611 338 ILE B O 1
ATOM 5303 N N . HIS B 1 359 ? -11.28800 -5.84400 -53.21500 1.000 36.11387 339 HIS B N 1
ATOM 5304 C CA . HIS B 1 359 ? -11.62900 -5.38300 -51.87500 1.000 36.16537 339 HIS B CA 1
ATOM 5305 C C . HIS B 1 359 ? -12.76900 -4.37000 -51.86900 1.000 37.31358 339 HIS B C 1
ATOM 5306 O O . HIS B 1 359 ? -12.98700 -3.71000 -50.84800 1.000 29.20944 339 HIS B O 1
ATOM 5313 N N . ARG B 1 360 ? -13.49500 -4.24400 -52.98300 1.000 34.79597 340 ARG B N 1
ATOM 5314 C CA . ARG B 1 360 ? -14.63400 -3.33700 -53.07200 1.000 33.86965 340 ARG B CA 1
ATOM 5315 C C . ARG B 1 360 ? -15.61700 -3.58900 -51.93300 1.000 25.87006 340 ARG B C 1
ATOM 5316 O O . ARG B 1 360 ? -15.87100 -4.73400 -51.55300 1.000 28.85283 340 ARG B O 1
ATOM 5324 N N . SER B 1 361 ? -16.16500 -2.50200 -51.38800 1.000 28.21747 341 SER B N 1
ATOM 5325 C CA . SER B 1 361 ? -16.99600 -2.58500 -50.19100 1.000 28.98966 341 SER B CA 1
ATOM 5326 C C . SER B 1 361 ? -18.20400 -3.49000 -50.41000 1.000 32.98452 341 SER B C 1
ATOM 5327 O O . SER B 1 361 ? -18.80200 -3.51300 -51.49000 1.000 29.62372 341 SER B O 1
ATOM 5330 N N . PHE B 1 362 ? -18.55100 -4.25200 -49.37000 1.000 32.54576 342 PHE B N 1
ATOM 5331 C CA . PHE B 1 362 ? -19.75700 -5.07200 -49.37000 1.000 33.62379 342 PHE B CA 1
ATOM 5332 C C . PHE B 1 362 ? -21.01800 -4.26100 -49.10700 1.000 35.37865 342 PHE B C 1
ATOM 5333 O O . PHE B 1 362 ? -22.12200 -4.78400 -49.29600 1.000 42.01077 342 PHE B O 1
ATOM 5341 N N . GLY B 1 363 ? -20.88500 -3.01100 -48.67000 1.000 35.38292 343 GLY B N 1
ATOM 5342 C CA . GLY B 1 363 ? -22.02700 -2.27500 -48.16600 1.000 34.93137 343 GLY B CA 1
ATOM 5343 C C . GLY B 1 363 ? -22.31300 -0.95500 -48.84900 1.000 31.50348 343 GLY B C 1
ATOM 5344 O O . GLY B 1 363 ? -22.80200 -0.01700 -48.21000 1.000 32.73773 343 GLY B O 1
ATOM 5345 N N . SER B 1 364 ? -22.01900 -0.86600 -50.14600 1.000 29.55664 344 SER B N 1
ATOM 5346 C CA . SER B 1 364 ? -22.42900 0.31100 -50.90200 1.000 30.83224 344 SER B CA 1
ATOM 5347 C C . SER B 1 364 ? -23.94400 0.46300 -50.88800 1.000 28.13094 344 SER B C 1
ATOM 5348 O O . SER B 1 364 ? -24.46100 1.55500 -50.63900 1.000 37.50458 344 SER B O 1
ATOM 5351 N N . ARG B 1 365 ? -24.67200 -0.62900 -51.12700 1.000 23.54307 345 ARG B N 1
ATOM 5352 C CA . ARG B 1 365 ? -26.13100 -0.55600 -51.16200 1.000 29.23764 345 ARG B CA 1
ATOM 5353 C C . ARG B 1 365 ? -26.70200 -0.21700 -49.78900 1.000 24.08740 345 ARG B C 1
ATOM 5354 O O . ARG B 1 365 ? -27.56400 0.66100 -49.66500 1.000 34.04344 345 ARG B O 1
ATOM 5356 N N . LEU B 1 366 ? -26.23900 -0.91600 -48.74800 1.000 27.85437 346 LEU B N 1
ATOM 5357 C CA . LEU B 1 366 ? -26.70500 -0.64000 -47.39200 1.000 24.97260 346 LEU B CA 1
ATOM 5358 C C . LEU B 1 366 ? -26.44500 0.81100 -47.00900 1.000 28.11389 346 LEU B C 1
ATOM 5359 O O . LEU B 1 366 ? -27.31800 1.48400 -46.45000 1.000 22.48272 346 LEU B O 1
ATOM 5364 N N . SER B 1 367 ? -25.25100 1.29100 -47.32900 1.000 23.48891 347 SER B N 1
ATOM 5365 C CA . SER B 1 367 ? -24.92000 2.70000 -47.03300 1.000 25.73268 347 SER B CA 1
ATOM 5366 C C . SER B 1 367 ? -25.92600 3.61600 -47.72600 1.000 24.29987 347 SER B C 1
ATOM 5367 O O . SER B 1 367 ? -26.46300 4.50100 -47.07500 1.000 29.70256 347 SER B O 1
ATOM 5370 N N . GLN B 1 368 ? -26.13300 3.40900 -49.01600 1.000 24.89997 348 GLN B N 1
ATOM 5371 C CA . GLN B 1 368 ? -27.04200 4.28400 -49.79900 1.000 31.11938 348 GLN B CA 1
ATOM 5372 C C . GLN B 1 368 ? -28.45300 4.27300 -49.19200 1.000 24.00575 348 GLN B C 1
ATOM 5373 O O . GLN B 1 368 ? -29.04100 5.35400 -49.07300 1.000 29.08135 348 GLN B O 1
ATOM 5379 N N . ALA B 1 369 ? -28.94900 3.10200 -48.81000 1.000 26.52020 349 ALA B N 1
ATOM 5380 C CA . ALA B 1 369 ? -30.31900 2.99100 -48.26400 1.000 23.84378 349 ALA B CA 1
ATOM 5381 C C . ALA B 1 369 ? -30.40300 3.72000 -46.92600 1.000 24.34384 349 ALA B C 1
ATOM 5382 O O . ALA B 1 369 ? -31.34200 4.48700 -46.72400 1.000 27.57019 349 ALA B O 1
ATOM 5384 N N . GLU B 1 370 ? -29.41600 3.48800 -46.06600 1.000 22.09241 350 GLU B N 1
ATOM 5385 C CA . GLU B 1 370 ? -29.42400 4.15400 -44.76800 1.000 26.07620 350 GLU B CA 1
ATOM 5386 C C . GLU B 1 370 ? -29.31600 5.66500 -44.93000 1.000 25.78020 350 GLU B C 1
ATOM 5387 O O . GLU B 1 370 ? -30.00200 6.42500 -44.23400 1.000 24.18259 350 GLU B O 1
ATOM 5393 N N . ALA B 1 371 ? -28.46300 6.11900 -45.85400 1.000 24.33804 351 ALA B N 1
ATOM 5394 C CA . ALA B 1 371 ? -28.31100 7.55200 -46.08800 1.000 24.23860 351 ALA B CA 1
ATOM 5395 C C . ALA B 1 371 ? -29.60700 8.16600 -46.60200 1.000 24.72856 351 ALA B C 1
ATOM 5396 O O . ALA B 1 371 ? -30.02900 9.23200 -46.13900 1.000 32.79572 351 ALA B O 1
ATOM 5398 N N . ALA B 1 372 ? -30.24800 7.50700 -47.57000 1.000 25.44224 352 ALA B N 1
ATOM 5399 C CA . ALA B 1 372 ? -31.51100 8.01300 -48.10200 1.000 28.53738 352 ALA B CA 1
ATOM 5400 C C . ALA B 1 372 ? -32.55800 8.15500 -47.00700 1.000 32.22505 352 ALA B C 1
ATOM 5401 O O . ALA B 1 372 ? -33.25400 9.17400 -46.93500 1.000 29.99673 352 ALA B O 1
ATOM 5403 N N . ALA B 1 373 ? -32.66900 7.15100 -46.13200 1.000 31.04170 353 ALA B N 1
ATOM 5404 C CA . ALA B 1 373 ? -33.63900 7.21400 -45.04200 1.000 29.40938 353 ALA B CA 1
ATOM 5405 C C . ALA B 1 373 ? -33.34700 8.37700 -44.10400 1.000 31.57301 353 ALA B C 1
ATOM 5406 O O . ALA B 1 373 ? -34.27000 9.05400 -43.63600 1.000 29.01913 353 ALA B O 1
ATOM 5408 N N . ALA B 1 374 ? -32.06800 8.62200 -43.81300 1.000 24.34377 354 ALA B N 1
ATOM 5409 C CA . ALA B 1 374 ? -31.70900 9.73000 -42.93300 1.000 27.19763 354 ALA B CA 1
ATOM 5410 C C . ALA B 1 374 ? -32.06300 11.07300 -43.55900 1.000 26.01831 354 ALA B C 1
ATOM 5411 O O . ALA B 1 374 ? -32.73600 11.90400 -42.94000 1.000 24.33676 354 ALA B O 1
ATOM 5413 N N . PHE B 1 375 ? -31.61000 11.30500 -44.79200 1.000 29.01418 355 PHE B N 1
ATOM 5414 C CA . PHE B 1 375 ? -31.83600 12.60100 -45.42300 1.000 32.37501 355 PHE B CA 1
ATOM 5415 C C . PHE B 1 375 ? -33.30700 12.81000 -45.75600 1.000 30.54190 355 PHE B C 1
ATOM 5416 O O . PHE B 1 375 ? -33.83500 13.91100 -45.56700 1.000 31.07216 355 PHE B O 1
ATOM 5424 N N . SER B 1 376 ? -33.98900 11.76700 -46.23600 1.000 26.23866 356 SER B N 1
ATOM 5425 C CA . SER B 1 376 ? -35.41600 11.89000 -46.52300 1.000 33.66708 356 SER B CA 1
ATOM 5426 C C . SER B 1 376 ? -36.19100 12.31900 -45.28200 1.000 36.63645 356 SER B C 1
ATOM 5427 O O . SER B 1 376 ? -37.00700 13.24700 -45.33600 1.000 38.61997 356 SER B O 1
ATOM 5430 N N . ALA B 1 377 ? -35.93300 11.66500 -44.14400 1.000 31.21627 357 ALA B N 1
ATOM 5431 C CA . ALA B 1 377 ? -36.63900 12.02600 -42.91700 1.000 26.87125 357 ALA B CA 1
ATOM 5432 C C . ALA B 1 377 ? -36.30700 13.44800 -42.48500 1.000 32.33694 357 ALA B C 1
ATOM 5433 O O . ALA B 1 377 ? -37.19900 14.20800 -42.09100 1.000 36.60555 357 ALA B O 1
ATOM 5435 N N . LEU B 1 378 ? -35.03400 13.82400 -42.56100 1.000 29.77576 358 LEU B N 1
ATOM 5436 C CA . LEU B 1 378 ? -34.64500 15.21700 -42.19900 1.000 32.18776 358 LEU B CA 1
ATOM 5437 C C . LEU B 1 378 ? -35.35300 16.22000 -43.11600 1.000 31.72096 358 LEU B C 1
ATOM 5438 O O . LEU B 1 378 ? -35.80500 17.25800 -42.61600 1.000 31.22755 358 LEU B O 1
ATOM 5443 N N . LEU B 1 379 ? -35.40000 15.91900 -44.40300 1.000 27.47078 359 LEU B N 1
ATOM 5444 C CA . LEU B 1 379 ? -36.00000 16.86000 -45.38000 1.000 34.71492 359 LEU B CA 1
ATOM 5445 C C . LEU B 1 379 ? -37.47200 17.11400 -45.03600 1.000 35.80424 359 LEU B C 1
ATOM 5446 O O . LEU B 1 379 ? -37.91300 18.25700 -45.21400 1.000 37.53880 359 LEU B O 1
ATOM 5451 N N . ALA B 1 380 ? -38.18500 16.09400 -44.55000 1.000 37.54298 360 ALA B N 1
ATOM 5452 C CA . ALA B 1 380 ? -39.62600 16.22200 -44.21200 1.000 32.39794 360 ALA B CA 1
ATOM 5453 C C . ALA B 1 380 ? -39.83900 16.97400 -42.89500 1.000 39.63391 360 ALA B C 1
ATOM 5454 O O . ALA B 1 380 ? -40.90300 17.57400 -42.73600 1.000 41.69691 360 ALA B O 1
ATOM 5456 N N . ARG B 1 381 ? -38.88000 16.91700 -41.98100 1.000 34.31208 361 ARG B N 1
ATOM 5457 C CA . ARG B 1 381 ? -39.03100 17.56900 -40.65700 1.000 39.55428 361 ARG B CA 1
ATOM 5458 C C . ARG B 1 381 ? -38.57000 19.02500 -40.74600 1.000 43.18257 361 ARG B C 1
ATOM 5459 O O . ARG B 1 381 ? -39.14000 19.86200 -40.04800 1.000 33.14246 361 ARG B O 1
ATOM 5467 N N . GLY B 1 382 ? -37.54700 19.29100 -41.56500 1.000 40.55822 362 GLY B N 1
ATOM 5468 C CA . GLY B 1 382 ? -36.98400 20.65200 -41.66100 1.000 39.19053 362 GLY B CA 1
ATOM 5469 C C . GLY B 1 382 ? -35.83800 20.83000 -40.67900 1.000 43.95850 362 GLY B C 1
ATOM 5470 O O . GLY B 1 382 ? -36.09900 20.78400 -39.46500 1.000 48.56500 362 GLY B O 1
ATOM 5471 N N . PHE B 1 383 ? -34.61300 21.01500 -41.18000 1.000 44.48403 363 PHE B N 1
ATOM 5472 C CA . PHE B 1 383 ? -33.43000 21.12300 -40.28400 1.000 47.43346 363 PHE B CA 1
ATOM 5473 C C . PHE B 1 383 ? -32.67700 22.42800 -40.56900 1.000 45.63179 363 PHE B C 1
ATOM 5474 O O . PHE B 1 383 ? -32.53500 22.79200 -41.75300 1.000 48.09669 363 PHE B O 1
ATOM 5482 N N . ARG B 1 384 ? -32.21900 23.10900 -39.51400 1.000 46.31640 364 ARG B N 1
ATOM 5483 C CA . ARG B 1 384 ? -31.47000 24.38500 -39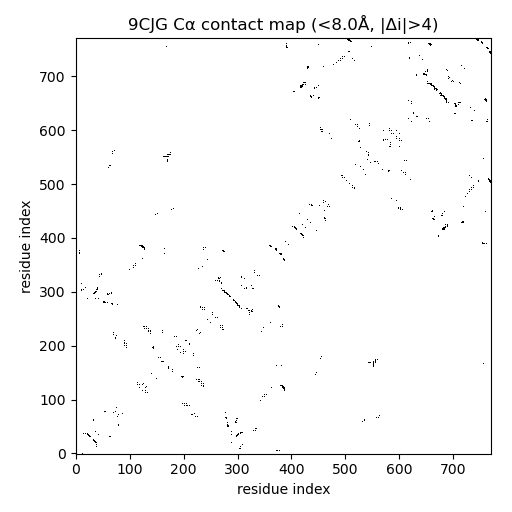.67400 1.000 48.09147 364 ARG B CA 1
ATOM 5484 C C . ARG B 1 384 ? -30.34800 24.42700 -38.63300 1.000 41.43132 364 ARG B C 1
ATOM 5485 O O . ARG B 1 384 ? -30.47100 23.72000 -37.62100 1.000 37.87537 364 ARG B O 1
ATOM 5487 N N . ALA B 1 385 ? -29.30200 25.22700 -38.86200 1.000 42.07218 365 ALA B N 1
ATOM 5488 C CA . ALA B 1 385 ? -28.18600 25.21900 -37.92700 1.000 35.71495 365 ALA B CA 1
ATOM 5489 C C . ALA B 1 385 ? -28.54900 25.94600 -36.63700 1.000 44.62007 365 ALA B C 1
ATOM 5490 O O . ALA B 1 385 ? -29.20100 26.99300 -36.65700 1.000 42.65047 365 ALA B O 1
ATOM 5492 N N . ALA B 1 386 ? -28.13200 25.37200 -35.50600 1.000 41.06543 366 ALA B N 1
ATOM 5493 C CA . ALA B 1 386 ? -28.25500 26.03100 -34.21100 1.000 40.79653 366 ALA B CA 1
ATOM 5494 C C . ALA B 1 386 ? -27.05300 26.89700 -33.88600 1.000 44.95887 366 ALA B C 1
ATOM 5495 O O . ALA B 1 386 ? -27.17300 27.84200 -33.09800 1.000 49.35979 366 ALA B O 1
ATOM 5497 N N . VAL B 1 387 ? -25.90500 26.58200 -34.46800 1.000 46.99227 367 VAL B N 1
ATOM 5498 C CA . VAL B 1 387 ? -24.64700 27.25100 -34.18800 1.000 52.52161 367 VAL B CA 1
ATOM 5499 C C . VAL B 1 387 ? -24.04000 27.67000 -35.51600 1.000 54.03926 367 VAL B C 1
ATOM 5500 O O . VAL B 1 387 ? -24.32000 27.07300 -36.56100 1.000 45.63062 367 VAL B O 1
ATOM 5502 N N . ASP B 1 388 ? -23.23800 28.73000 -35.48100 1.000 54.16761 368 ASP B N 1
ATOM 5503 C CA . ASP B 1 388 ? -22.46200 29.09600 -36.65600 1.000 53.06325 368 ASP B CA 1
ATOM 5504 C C . ASP B 1 388 ? -21.59000 27.91600 -37.06000 1.000 53.54878 368 ASP B C 1
ATOM 5505 O O . ASP B 1 388 ? -20.88200 27.34200 -36.22700 1.000 55.73722 368 ASP B O 1
ATOM 5510 N N . LEU B 1 389 ? -21.67200 27.53100 -38.33700 1.000 48.06361 369 LEU B N 1
ATOM 5511 C CA . LEU B 1 389 ? -20.90000 26.39200 -38.82300 1.000 41.46032 369 LEU B CA 1
ATOM 5512 C C . LEU B 1 389 ? -19.41700 26.54500 -38.51200 1.000 52.42773 369 LEU B C 1
ATOM 5513 O O . LEU B 1 389 ? -18.72100 25.54800 -38.28800 1.000 49.55028 369 LEU B O 1
ATOM 5518 N N . ALA B 1 390 ? -18.92200 27.78300 -38.47300 1.000 52.36362 370 ALA B N 1
ATOM 5519 C CA . ALA B 1 390 ? -17.53400 28.04400 -38.11800 1.000 50.98263 370 ALA B CA 1
ATOM 5520 C C . ALA B 1 390 ? -17.22500 27.74500 -36.65600 1.000 52.87466 370 ALA B C 1
ATOM 5521 O O . ALA B 1 390 ? -16.05600 27.82700 -36.26500 1.000 57.81499 370 ALA B O 1
ATOM 5522 N N . ASP B 1 391 ? -18.22800 27.41200 -35.84300 1.000 53.21226 371 ASP B N 1
ATOM 5523 C CA . ASP B 1 391 ? -18.01300 27.02200 -34.45500 1.000 57.07560 371 ASP B CA 1
ATOM 5524 C C . ASP B 1 391 ? -18.08100 25.51200 -34.25500 1.000 49.62835 371 ASP B C 1
ATOM 5525 O O . ASP B 1 391 ? -18.08300 25.04600 -33.11000 1.000 51.41297 371 ASP B O 1
ATOM 5530 N N . LEU B 1 392 ? -18.13700 24.75200 -35.34400 1.000 46.48706 372 LEU B N 1
ATOM 5531 C CA . LEU B 1 392 ? -18.17800 23.27000 -35.25800 1.000 43.96639 372 LEU B CA 1
ATOM 5532 C C . LEU B 1 392 ? -16.77100 22.70300 -35.03600 1.000 47.92071 372 LEU B C 1
ATOM 5533 O O . LEU B 1 392 ? -15.79700 23.37600 -35.41500 1.000 44.60089 372 LEU B O 1
ATOM 5538 N N . GLN B 1 393 ? -16.68700 21.50800 -34.44900 1.000 37.75859 373 GLN B N 1
ATOM 5539 C CA . GLN B 1 393 ? -15.37000 20.88200 -34.14600 1.000 43.38655 373 GLN B CA 1
ATOM 5540 C C . GLN B 1 393 ? -15.30000 19.50200 -34.79700 1.000 49.00380 373 GLN B C 1
ATOM 5541 O O . GLN B 1 393 ? -16.32500 18.81100 -34.80200 1.000 44.60825 373 GLN B O 1
ATOM 5545 N N . TRP B 1 394 ? -14.13100 19.15100 -35.33400 1.000 45.20092 374 TRP B N 1
ATOM 5546 C CA . TRP B 1 394 ? -13.94100 17.85500 -36.03300 1.000 43.45405 374 TRP B CA 1
ATOM 5547 C C . TRP B 1 394 ? -13.18600 16.85200 -35.15100 1.000 41.80734 374 TRP B C 1
ATOM 5548 O O . TRP B 1 394 ? -12.46600 17.28500 -34.24100 1.000 40.23479 374 TRP B O 1
ATOM 5559 N N . GLN B 1 395 ? -13.37900 15.56200 -35.41300 1.000 38.68914 375 GLN B N 1
ATOM 5560 C CA . GLN B 1 395 ? -12.72800 14.49500 -34.62200 1.000 39.95847 375 GLN B CA 1
ATOM 5561 C C . GLN B 1 395 ? -11.22400 14.50900 -34.85500 1.000 36.86279 375 GLN B C 1
ATOM 5562 O O . GLN B 1 395 ? -10.80800 14.72800 -35.99500 1.000 36.59882 375 GLN B O 1
ATOM 5566 N N . PRO B 1 396 ? -10.40500 14.26700 -33.81200 1.000 39.66977 376 PRO B N 1
ATOM 5567 C CA . PRO B 1 396 ? -8.96500 14.12900 -34.00000 1.000 45.72405 376 PRO B CA 1
ATOM 5568 C C . PRO B 1 396 ? -8.66600 12.76300 -34.63300 1.000 45.04026 376 PRO B C 1
ATOM 5569 O O . PRO B 1 396 ? -8.44200 11.83600 -33.90500 1.000 47.70632 376 PRO B O 1
ATOM 5573 N N . SER B 1 397 ? -8.73700 12.66300 -35.95200 1.000 41.10816 377 SER B N 1
ATOM 5574 C CA . SER B 1 397 ? -8.45500 11.41500 -36.64400 1.000 43.40321 377 SER B CA 1
ATOM 5575 C C . SER B 1 397 ? -7.76900 11.71600 -37.96700 1.000 49.00107 377 SER B C 1
ATOM 5576 O O . SER B 1 397 ? -7.96400 12.78000 -38.56100 1.000 49.09199 377 SER B O 1
ATOM 5579 N N . PHE B 1 398 ? -6.96700 10.75500 -38.42200 1.000 41.98155 378 PHE B N 1
ATOM 5580 C CA . PHE B 1 398 ? -6.20700 10.88100 -39.65500 1.000 45.83731 378 PHE B CA 1
ATOM 5581 C C . PHE B 1 398 ? -6.87800 10.17700 -40.82700 1.000 40.03361 378 PHE B C 1
ATOM 5582 O O . PHE B 1 398 ? -6.59700 10.51700 -41.98100 1.000 37.60081 378 PHE B O 1
ATOM 5590 N N . ARG B 1 399 ? -7.78700 9.24200 -40.56000 1.000 35.82263 379 ARG B N 1
ATOM 5591 C CA . ARG B 1 399 ? -8.43700 8.47400 -41.61100 1.000 40.79357 379 ARG B CA 1
ATOM 5592 C C . ARG B 1 399 ? -9.94300 8.68900 -41.69900 1.000 35.26766 379 ARG B C 1
ATOM 5593 O O . ARG B 1 399 ? -10.50100 8.54700 -42.78900 1.000 37.83956 379 ARG B O 1
ATOM 5601 N N . ASN B 1 400 ? -10.61400 9.04200 -40.60200 1.000 36.52064 380 ASN B N 1
ATOM 5602 C CA . ASN B 1 400 ? -12.07000 9.17500 -40.58900 1.000 36.14220 380 ASN B CA 1
ATOM 5603 C C . ASN B 1 400 ? -12.46300 10.57600 -40.13900 1.000 41.94992 380 ASN B C 1
ATOM 5604 O O . ASN B 1 400 ? -12.39000 10.90100 -38.95000 1.000 43.46278 380 ASN B O 1
ATOM 5609 N N . ARG B 1 401 ? -12.90600 11.38400 -41.10100 1.000 35.59421 381 ARG B N 1
ATOM 5610 C CA . ARG B 1 401 ? -13.31500 12.76000 -40.86300 1.000 34.59900 381 ARG B CA 1
ATOM 5611 C C . ARG B 1 401 ? -14.77000 12.80900 -40.40500 1.000 32.48377 381 ARG B C 1
ATOM 5612 O O . ARG B 1 401 ? -15.64800 12.21000 -41.03400 1.000 33.25177 381 ARG B O 1
ATOM 5620 N N . GLY B 1 402 ? -15.02200 13.52400 -39.31600 1.000 29.90876 382 GLY B N 1
ATOM 5621 C CA . GLY B 1 402 ? -16.37000 13.64000 -38.79400 1.000 31.99981 382 GLY B CA 1
ATOM 5622 C C . GLY B 1 402 ? -16.42900 14.66200 -37.68500 1.000 34.18400 382 GLY B C 1
ATOM 5623 O O . GLY B 1 402 ? -15.42400 14.95700 -37.03000 1.000 31.92068 382 GLY B O 1
ATOM 5624 N N . LEU B 1 403 ? -17.63000 15.19400 -37.47400 1.000 32.50766 383 LEU B N 1
ATOM 5625 C CA . LEU B 1 403 ? -17.82500 16.24800 -36.49200 1.000 33.11271 383 LEU B CA 1
ATOM 5626 C C . LEU B 1 403 ? -18.01100 15.66300 -35.09700 1.000 32.59978 383 LEU B C 1
ATOM 5627 O O . LEU B 1 403 ? -18.50000 14.54200 -34.92900 1.000 34.75057 383 LEU B O 1
ATOM 5632 N N . THR B 1 404 ? -17.60500 16.43900 -34.08700 1.000 31.18159 384 THR B N 1
ATOM 5633 C CA . THR B 1 404 ? -17.88800 16.04800 -32.71100 1.000 36.66211 384 THR B CA 1
ATOM 5634 C C . THR B 1 404 ? -19.38000 16.12300 -32.41700 1.000 37.22779 384 THR B C 1
ATOM 5635 O O . THR B 1 404 ? -19.90300 15.31300 -31.64400 1.000 39.56741 384 THR B O 1
ATOM 5639 N N . GLU B 1 405 ? -20.07000 17.07900 -33.03000 1.000 35.62069 385 GLU B N 1
ATOM 5640 C CA . GLU B 1 405 ? -21.48900 17.32200 -32.81900 1.000 34.71320 385 GLU B CA 1
ATOM 5641 C C . GLU B 1 405 ? -21.96800 18.22800 -33.94100 1.000 36.17900 385 GLU B C 1
ATOM 5642 O O . GLU B 1 405 ? -21.16300 18.84500 -34.64300 1.000 37.93880 385 GLU B O 1
ATOM 5648 N N . LEU B 1 406 ? -23.28700 18.29900 -34.11100 1.000 38.05421 386 LEU B N 1
ATOM 5649 C CA . LEU B 1 406 ? -23.88600 19.18400 -35.10900 1.000 36.92660 386 LEU B CA 1
ATOM 5650 C C . LEU B 1 406 ? -25.19100 19.71800 -34.53500 1.000 37.38355 386 LEU B C 1
ATOM 5651 O O . LEU B 1 406 ? -26.25800 19.11500 -34.71100 1.000 32.94514 386 LEU B O 1
ATOM 5656 N N . PRO B 1 407 ? -25.16800 20.86900 -33.81000 1.000 35.39808 387 PRO B N 1
ATOM 5657 C CA . PRO B 1 407 ? -26.36400 21.40900 -33.17800 1.000 37.23500 387 PRO B CA 1
ATOM 5658 C C . PRO B 1 407 ? -27.35300 21.86200 -34.25800 1.000 43.87213 387 PRO B C 1
ATOM 5659 O O . PRO B 1 407 ? -27.02900 22.74100 -35.02700 1.000 42.66331 387 PRO B O 1
ATOM 5663 N N . LEU B 1 408 ? -28.53000 21.24300 -34.28400 1.000 38.96697 388 LEU B N 1
ATOM 5664 C CA . LEU B 1 408 ? -29.52600 21.55800 -35.33100 1.000 38.84771 388 LEU B CA 1
ATOM 5665 C C . LEU B 1 408 ? -30.81600 22.07600 -34.71500 1.000 45.43473 388 LEU B C 1
ATOM 5666 O O . LEU B 1 408 ? -31.02600 21.87700 -33.51000 1.000 46.17531 388 LEU B O 1
ATOM 5671 N N . LEU B 1 409 ? -31.62700 22.72100 -35.53700 1.000 45.35879 389 LEU B N 1
ATOM 5672 C CA . LEU B 1 409 ? -32.96000 23.16800 -35.09000 1.000 45.11115 389 LEU B CA 1
ATOM 5673 C C . LEU B 1 409 ? -33.94700 22.46400 -36.01300 1.000 41.82895 389 LEU B C 1
ATOM 5674 O O . LEU B 1 409 ? -33.86000 22.68400 -37.22200 1.000 42.87149 389 LEU B O 1
ATOM 5679 N N . LEU B 1 410 ? -34.78100 21.58800 -35.45300 1.000 41.79148 390 LEU B N 1
ATOM 5680 C CA . LEU B 1 410 ? -35.74700 20.81600 -36.27100 1.000 42.57411 390 LEU B CA 1
ATOM 5681 C C . LEU B 1 410 ? -37.07700 21.57100 -36.37200 1.000 44.01501 390 LEU B C 1
ATOM 5682 O O . LEU B 1 410 ? -37.35300 22.40000 -35.50100 1.000 49.24904 390 LEU B O 1
ATOM 5687 N N . GLY B 1 411 ? -37.84700 21.29500 -37.41800 1.000 45.09335 391 GLY B N 1
ATOM 5688 C CA . GLY B 1 411 ? -39.14400 21.97300 -37.61200 1.000 54.93280 391 GLY B CA 1
ATOM 5689 C C . GLY B 1 411 ? -40.30800 21.01900 -37.42400 1.000 52.73714 391 GLY B C 1
ATOM 5690 O O . GLY B 1 411 ? -40.33400 20.31600 -36.43300 1.000 54.60849 391 GLY B O 1
#

B-factor: mean 30.59, std 12.31, range [7.63, 79.63]

Nearest PDB structures (foldseek):
  6xa2-assembly4_D  TM=8.859E-01  e=1.064E-29  Streptomyces sp. 307-9
  3ejd-assembly2_D  TM=8.804E-01  e=2.505E-24  Bacillus subtilis
  3ejd-assembly3_F  TM=8.759E-01  e=1.506E-23  Bacillus subtilis
  4yt3-assembly2_B  TM=8.590E-01  e=7.153E-23  Priestia megaterium
  8hg9-assembly1_A  TM=8.788E-01  e=1.596E-22  Bacillus sp. (in: firmicutes)

Solvent-accessible surface area: 29862 Å² total

Foldseek 3Di:
DCPDCCQVPVQVVLVVCVVVLQWDWDADPVGQIAIEGFAQVLLQCQLAPLLWALALVQADPSDDQPQADQFPDDELRHDHPPVNVVLCVLLPVQLDPVVLVVCLVVLLVVQLVQVVPDDFPDWDWCLVRHLQVSLLVVLCQQLVPDPVCSVVSSVLLCQQQVNFLPDPPCSNVVSNVVLLVVLLVSLVVCVVPNDSHSSVVQQVGDDPNDHADSSHSSRVSSNCSNCSGNQLSFLQQQLVLLCQVPVVQVVVCLVDVVLLLLLSLLSCLQCRFFQWRRWIFRSAQDQRSRDRRHGNGTHTRGQNSNSQNCVVFPPSNHRDSPDPPRPRQNQTHHPSGHSCPVSSSSSSSSNVVSQSVFDKHFPDDSVPWDWRSDSTTTHTSTTIMGTD/DCQVPVLVVLVCCVCLQWDWDADPVGQIFIEGQAQVLLQCLLAPLLWALALVFADPSDDAPQADQFDDDELRRDGPPVNVVLCVLLCVLLDVVVLVVCLVVLLVLQLVQVVPDDFPDWDWCLVRHLQVSLLVVLCQQLVPDPVCSVVSSVLLCQQAVNFQPNPPCSNVVSNVVLLVVLLVSLVVCVVPNDSHSSVVLQVGDPPPDHQDSSHSSRVSSNCSNCSGNQLSFLQQQLVLLCLVVVVQLVVCLPDVVLLLLLSLLSCLQCRFFQWDRWIFRSAFDAGSRRTDHGNGTYTRGLNSNSQHCVQDPPSNHRDSVCVDRPRQSQTHHSSGHSCPSSSSSSNSSNVVSQSVFDKHFPDDSVPWAWHPDDTTTHTSTTTIRTD

InterPro domains:
  IPR001128 Cytochrome P450 [PF00067] (261-326)
  IPR002397 Cytochrome P450, B-class [PR00359] (82-93)
  IPR002397 Cytochrome P450, B-class [PR00359] (128-144)
  IPR002397 Cytochrome P450, B-class [PR00359] (145-160)
  IPR002397 Cytochrome P450, B-class [PR00359] (184-206)
  IPR002397 Cytochrome P450, B-class [PR00359] (265-276)
  IPR002397 Cytochrome P450, B-class [PR00359] (283-310)
  IPR002397 Cytochrome P450, B-class [PR00359] (311-326)
  IPR002397 Cytochrome P450, B-class [PR00359] (332-341)
  IPR036396 Cytochrome P450 superfamily [G3DSA:1.10.630.10] (4-390)
  IPR036396 Cytochrome P450 superfamily [SSF48264] (5-390)